Protein 1LF6 (pdb70)

Radius of gyration: 39.09 Å; Cα contacts (8 Å, |Δi|>4): 3597; chains: 2; bounding box: 122×61×90 Å

Nearest PDB structures (foldseek):
  1lf9-assembly2_B  TM=1.000E+00  e=0.000E+00  Thermoanaerobacterium thermosaccharolyticum
  1ug9-assembly1_A  TM=9.574E-01  e=5.087E-69  Arthrobacter globiformis
  8rfg-assembly1_A  TM=6.259E-01  e=2.772E-12  Agrobacterium tumefaciens
  2fba-assembly1_A  TM=7.180E-01  e=1.108E-08  Saccharomycopsis fibuligera
  9e9r-assembly1_A  TM=1.304E-01  e=9.885E+00  Homo sapiens

Solvent-accessible surface area: 45386 Å² total; per-residue (Å²): 152,40,147,65,68,137,51,102,111,97,52,13,75,115,41,86,17,90,104,10,31,1,6,23,0,43,0,26,0,3,0,3,1,29,31,64,101,0,54,0,1,0,0,0,2,79,0,0,2,1,0,0,1,16,44,27,0,29,19,0,0,0,28,19,4,34,1,0,0,0,18,22,168,66,42,31,5,9,2,21,129,49,12,84,26,114,10,96,37,39,59,82,61,0,0,0,0,76,0,38,0,49,4,126,141,31,18,0,80,1,12,0,23,0,0,0,0,20,138,43,29,0,3,2,3,52,2,76,4,54,30,70,92,71,52,43,126,72,17,58,1,2,0,5,0,14,0,0,0,67,19,33,1,42,126,0,43,1,4,0,3,83,0,74,131,42,56,0,0,0,0,48,59,84,66,1,36,0,0,1,0,1,74,30,21,24,114,14,37,5,0,0,18,48,112,56,13,2,4,41,45,5,0,84,128,45,51,91,23,76,57,81,24,3,26,7,113,1,8,1,13,0,0,0,22,2,26,13,95,120,69,41,69,2,31,5,1,3,0,0,0,115,45,30,44,73,0,0,91,14,0,37,71,2,34,72,57,80,20,92,80,6,44,75,60,0,24,85,46,1,38,158,17,0,93,87,9,70,74,28,152,65,120,19,43,53,15,0,16,2,0,0,0,1,0,34,5,5,6,0,15,85,46,100,0,0,2,1,3,0,5,0,2,11,7,0,78,30,56,146,3,69,114,19,23,41,32,3,5,4,28,3,8,14,0,9,14,2,0,1,0,0,33,17,0,33,15,66,102,0,0,32,53,0,0,61,15,5,11,108,4,4,163,90,40,21,11,5,6,14,2,5,82,6,60,12,129,62,83,145,85,14,22,0,1,9,0,0,0,7,0,0,0,0,0,20,62,20,150,44,53,101,14,8,116,51,0,0,74,35,0,0,37,4,0,25,44,14,4,15,79,5,33,24,6,11,14,52,45,31,26,3,25,3,3,7,1,0,0,4,0,0,0,0,0,2,0,0,1,72,0,0,90,85,60,156,36,138,155,14,4,120,101,0,30,103,63,0,40,72,8,16,158,66,0,26,111,17,0,15,0,115,92,11,87,39,74,89,6,71,0,1,1,9,2,0,14,81,81,64,5,46,29,110,42,55,5,31,11,32,34,71,14,30,60,48,20,0,14,61,0,0,8,8,6,3,7,19,0,5,22,8,0,0,22,32,12,112,27,95,61,0,61,26,0,16,119,4,2,45,98,52,3,71,37,107,10,105,64,20,23,0,3,40,10,1,20,86,9,2,41,0,7,46,36,112,129,96,53,33,127,32,72,26,108,1,17,0,11,0,0,4,0,0,8,16,0,0,9,20,13,42,33,72,129,97,0,46,71,29,9,95,1,0,51,106,2,14,32,109,6,16,0,0,0,3,0,0,23,33,92,46,1,88,30,5,23,0,0,0,1,6,0,10,0,0,0,1,0,0,1,0,18,0,0,22,36,86,149,115,16,43,10,44,1,70,22,0,82,123,128,39,19,102,146,37,141,61,57,138,55,95,116,92,52,12,78,113,42,89,17,90,99,6,42,1,5,23,0,40,0,24,0,4,1,2,1,30,31,64,98,0,55,0,0,0,0,0,2,75,0,0,2,0,0,0,0,15,44,29,0,27,19,0,0,0,31,19,3,35,0,0,0,0,17,20,167,66,42,32,6,7,2,21,129,47,12,81,26,114,8,94,36,38,59,80,58,0,0,0,0,74,0,36,0,46,4,127,146,31,19,0,80,1,13,0,22,0,0,0,0,20,135,45,28,0,3,2,4,52,1,77,4,53,30,69,92,70,52,40,125,73,18,58,1,2,0,6,0,15,0,0,0,66,19,33,1,39,127,0,48,1,5,0,0,72,0,75,129,42,54,0,0,0,0,50,57,86,66,1,35,0,0,1,0,2,74,29,23,24,116,12,36,5,0,0,18,52,113,58,13,3,3,40,44,6,0,84,124,46,50,89,24,77,57,78,22,2,30,7,115,2,8,1,14,0,0,1,22,2,27,14,94,122,68,38,72,2,30,6,2,3,0,0,0,116,44,30,45,72,0,0,87,14,0,35,70,2,35,70,55,80,20,90,80,6,44,76,61,0,24,85,47,1,37,163,20,0,95,90,10,68,74,30,152,66,119,19,44,54,14,0,15,2,0,0,0,0,0,34,6,4,6,0,15,86,45,101,0,0,2,1,3,0,5,1,1,10,8,0,80,25,56,142,3,68,113,18,23,41,32,3,5,4,26,3,8,13,1,11,13,3,0,1,0,0,33,17,0,34,15,66,104,0,0,33,54,0,0,62,14,4,11,107,4,3,159,86,41,21,10,5,6,14,2,5,79,6,60,13,128,62,81,144,79,17,21,1,1,10,0,0,0,7,0,0,0,0,0,28,60,21,148,44,54,100,14,7,114,52,0,0,76,35,0,0,38,4,0,25,43,16,5,16,81,5,32,24,5,9,14,52,45,28,27,4,27,3,3,7,1,0,0,4,0,0,0,0,0,0,0,0,2,69,0,0,89,86,61,155,36,137,155,13,4,120,102,0,26,103,63,0,40,74,8,16,159,65,0,26,110,18,0,14,0,115,93,13,87,40,75,89,7,70,0,1,1,6,2,0,14,83,80,61,5,45,29,112,38,57,5,31,12,34,32,70,14,32,58,50,20,0,14,62,0,0,7,8,7,1,8,19,0,4,22,8,0,0,24,32,11,112,27,93,61,0,60,27,0,18,119,5,2,46,100,51,4,76,35,111,10,106,63,18,28,0,3,42,11,1,20,85,9,1,38,0,5,48,36,108,128,94,52,34,132,35,65,26,114,2,17,0,11,0,0,4,0,0,8,16,0,1,8,18,12,40,31,70,130,98,0,46,74,32,9,96,3,0,51,109,2,14,31,101,5,16,0,0,0,2,0,0,24,35,91,46,0,90,28,5,23,0,0,0,1,5,1,9,0,0,0,1,0,0,0,0,17,0,0,22,38,83,154,114,16,44,10,43,1,70,26,0,80,124,127,41,18,100

Secondary structure (DSSP, 8-state):
---EEE--S-B--S-S----B---S--SEEEE-SSSS---EEEEETTEEEEEE-SSTT-EEEEEEEEEEE-SSS---BHHHHEEEEEEESSTT---EEEEEEETTSSEEEEEEEEE-SSSSEEEEEEEEEESSS-GGG-EEEEEEEE-TTTBSSSEEEEEEEETTEEEEEEEETTEEEEEEETT--SEEEEEETTTTSHHHHHHHHSS------EEEESEEEEEEE-TTT-SEEEEEEEEESSHHHHHHHHHHHHHS-HHHHHHHHHHHHHHHHTTS--TTTT--HHHHHHHHHHHTTB-SSSTT-B-S-SS-TTGGGSBSBS--GGGSB-HHHHHHHHHHHHHHT-HHHHHHHHHHHHHHHHHHSS--S-B-TTS-B------HHHHHHHHHHHHHTT-GGGIIIIIHHHHHHHHHH-SSBSS-TTSS--BB-HHHHHHHHHHHHHHHHHHHHTT-HHHHHHHHHHHHHHHHHHHHHHEESS-SSTTS-EE-S-BSSS-TTS--EEEETTTTEEEEGGG---GGGGHHHHTTSS-TT-HHHHHHHHHHHHHSEEEEBTEEEE-SSTT---S-SBTTB--SSSS---BBHHHHHHHHHHHHHTT---HHHHHHHHHHS-TTSPPPS-B-TTT--B-SS-SS-HHHHHHHHHHHHHHHHTS-TTS-HHHHHHHT-/---EEEE-SSB--S-S----B---S--SEEEE-SSSS---EEEEETTEEEEEE-SSTT-EEEEEEEEEEE-SSS---BHHHHEEEEEEESSTT---EEEEEEETTSSEEEEEEEEE-TTSSEEEEEEEEEESSS-GGG-EEEEEEEE-TTT-STTEEEEEEEETTEEEEEEEETTEEEEEEETT--SEEEEEETTTTSHHHHHHHHSS------EEEESEEEEEEE-TTT-SEEEEEEEEESSHHHHHHHHHHHHHS-HHHHHHHHHHHHHHHHTTS--TTTT--HHHHHHHHHHHTTB-SSSTT-B-S-SS-TTGGGSBSSS--TTSSB-HHHHHHHHHHHHHHT-HHHHHHHHHHHHHHHHHHSS--S-B-TTS-B------HHHHHHHHHHHHHTT-GGGIIIIIHHHHHHHHHH-SSBSS-TTSS--BB-HHHHHHHHHHHHHHHHHHHHTT-HHHHHHHHHHHHHHHHHHHHHHEESS-SSTTS-EE-S-BSSS-TTS--EEEETTTTEEEEGGG---GGGGHHHHTTSS-TT-HHHHHHHHHHHHHHEEEETTEEEE-SSTT---S-SBTTB--SS-----BBHHHHHHHHHHHHHTT---HHHHHHHHHHS-TTSPPPS-B-TTT--B-SS-SS-HHHHHHHHHHHHHHHHTS-TTS-HHHHHHHT-

Sequence (1348 aa):
SIKIDRFNNISAVNGPGEEDTWASAQKQGVGTANNYVSKVWFTLANGAISEVYYPTIDTADVKEIKFIVTDGKSFVPDETKDAISKVEKFTDKSLGYKLVNTDKKGRYRITKDIFTDVKRNSLIMKAKFEALEGSIHDYKLYLAYDPHIKNQGSYNEGYVIKANNNEMLMAKRDNVYTALSSNIGWKGYSIGYYKVNDIMTDLDENKQMTKHYDSARGNIIEGAEIDLTKNSEFEIVLSFGQSDSEAAKTALETLGEDYNNLKNNYIDEWTKYCNTLNNFNGKANSLYYNSMMILKASEDKTNKGAYIASLSIPWGDGQRDDNTGGYHLVWSRDLYHVANAFIAAGDVDSANRSLDYLAKVVKDNGMIPQNTWISGKPYWTGIQLDEQADPIILSYRLKRYDLYDSLVKPLADFIIKIGPKTGQERWEEIGGYSPATMAAEVAGLTCAAYIAEQNKDYESAQKYQEKADNWQKLIDNLTYTENGPLGNGQYYIRIAGLSDPDADFMINIANGGGVYDQKEIVDPSFLELVRLGVKSADDPKILNTLKVVDSTIKVDTPKGPSWYRYNHDGYGEPSKTELYHGAGKGRLWPLLTGERGMYEIAAGKDATPYVKAMEKFANEGGIISEQVWEDTGLPTDSASPLNWAHAEYVILFASNIEHKVLDMPDIVYKRYVASIKIDRFNNISAVNGPGEEDTWASAQKQGVGTANNYVSKVWFTLANGAISEVYYPTIDTADVKEIKFIVTDGKSFVPDETKDAISKVEKFTDKSLGYKLVNTDKKGRYRITKDIFTDVKRNSLIMKAKFEALEGSIHDYKLYLAYDPHIKNQGSYNEGYVIKANNNEMLMAKRDNVYTALSSNIGWKGYSIGYYKVNDIMTDLDENKQMTKHYDSARGNIIEGAEIDLTKNSEFEIVLSFGQSDSEAAKTALETLGEDYNNLKNNYIDEWTKYCNTLNNFNGKANSLYYNSMMILKASEDKTNKGAYIASLSIPWGDGQRDDNTGGYHLVWSRDLYHVANAFIAAGDVDSANRSLDYLAKVVKDNGMIPQNTWISGKPYWTGIQLDEQADPIILSYRLKRYDLYDSLVKPLADFIIKIGPKTGQERWEEIGGYSPATMAAEVAGLTCAAYIAEQNKDYESAQKYQEKADNWQKLIDNLTYTENGPLGNGQYYIRIAGLSDPDADFMINIANGGGVYDQKEIVDPSFLELVRLGVKSADDPKILNTLKVVDSTIKVDTPKGPSWYRYNHDGYGEPSKTELYHGAGKGRLWPLLTGERGMYEIAAGKDATPYVKAMEKFANEGGIISEQVWEDTGLPTDSASPLNWAHAEYVILFASNIEHKVLDMPDIVYKRYVA

CATH classification: 2.70.98.10 (+1 more: 1.50.10.10)

Organism: Thermoanaerobacterium thermosaccharolyticum (NCBI:txid1517)

B-factor: mean 25.65, std 10.74, range [3.31, 66.52]

InterPro domains:
  IPR006425 Glucoamylase, bacterial [TIGR01535] (65-695)
  IPR008928 Six-hairpin glycosidase superfamily [SSF48208] (283-681)
  IPR011013 Galactose mutarotase-like domain superfamily [SSF74650] (30-303)
  IPR011613 GH15-like domain [PF00723] (308-678)
  IPR012341 Six-hairpin glycosidase-like superfamily [G3DSA:1.50.10.10] (304-695)
  IPR014718 Glycoside hydrolase-type carbohydrate-binding [G3DSA:2.70.98.10] (30-301)
  IPR015220 Glucodextranase, N-terminal [PF09137] (39-300)
  IPR015220 Glucodextranase, N-terminal [cd07430] (42-299)
  IPR046966 Glucoamylase, active site [PS00820] (448-458)

Structure (mmCIF, N/CA/C/O backbone):
data_1LF6
#
_entry.id   1LF6
#
_cell.length_a   81.186
_cell.length_b   102.513
_cell.length_c   164.820
_cell.angle_alpha   90.00
_cell.angle_beta   90.00
_cell.angle_gamma   90.00
#
_symmetry.space_group_name_H-M   'P 21 21 21'
#
loop_
_entity.id
_entity.type
_entity.pdbx_description
1 polymer glucoamylase
2 non-polymer 'SULFATE ION'
3 water water
#
loop_
_atom_site.group_PDB
_atom_site.id
_atom_site.type_symbol
_atom_site.label_atom_id
_atom_site.label_alt_id
_atom_site.label_comp_id
_atom_site.label_asym_id
_atom_site.label_entity_id
_atom_site.label_seq_id
_atom_site.pdbx_PDB_ins_code
_atom_site.Cartn_x
_atom_site.Cartn_y
_atom_site.Cartn_z
_atom_site.occupancy
_atom_site.B_iso_or_equiv
_atom_site.auth_seq_id
_atom_site.auth_comp_id
_atom_site.auth_asym_id
_atom_site.auth_atom_id
_atom_site.pdbx_PDB_model_num
ATOM 1 N N . SER A 1 11 ? -1.219 16.701 26.012 1.00 65.74 11 SER A N 1
ATOM 2 C CA . SER A 1 11 ? -0.039 17.173 26.793 1.00 65.49 11 SER A CA 1
ATOM 3 C C . SER A 1 11 ? -0.421 18.356 27.679 1.00 64.52 11 SER A C 1
ATOM 4 O O . SER A 1 11 ? -0.539 18.215 28.897 1.00 64.97 11 SER A O 1
ATOM 7 N N . ILE A 1 12 ? -0.616 19.517 27.061 1.00 62.70 12 ILE A N 1
ATOM 8 C CA . ILE A 1 12 ? -0.985 20.725 27.794 1.00 61.10 12 ILE A CA 1
ATOM 9 C C . ILE A 1 12 ? -2.099 21.469 27.062 1.00 59.24 12 ILE A C 1
ATOM 10 O O . ILE A 1 12 ? -2.247 21.339 25.848 1.00 59.53 12 ILE A O 1
ATOM 15 N N . LYS A 1 13 ? -2.880 22.243 27.808 1.00 56.50 13 LYS A N 1
ATOM 16 C CA . LYS A 1 13 ? -3.972 23.011 27.227 1.00 54.55 13 LYS A CA 1
ATOM 17 C C . LYS A 1 13 ? -3.750 24.503 27.451 1.00 53.25 13 LYS A C 1
ATOM 18 O O . LYS A 1 13 ? -4.156 25.058 28.473 1.00 53.05 13 LYS A O 1
ATOM 24 N N . ILE A 1 14 ? -3.101 25.147 26.489 1.00 52.31 14 ILE A N 1
ATOM 25 C CA . ILE A 1 14 ? -2.827 26.574 26.580 1.00 51.28 14 ILE A CA 1
ATOM 26 C C . ILE A 1 14 ? -3.826 27.382 25.753 1.00 50.65 14 ILE A C 1
ATOM 27 O O . ILE A 1 14 ? -4.048 27.101 24.575 1.00 50.45 14 ILE A O 1
ATOM 32 N N . ASP A 1 15 ? -4.438 28.378 26.386 1.00 50.21 15 ASP A N 1
ATOM 33 C CA . ASP A 1 15 ? -5.416 29.234 25.723 1.00 50.22 15 ASP A CA 1
ATOM 34 C C . ASP A 1 15 ? -4.961 30.686 25.777 1.00 49.63 15 ASP A C 1
ATOM 35 O O . ASP A 1 15 ? -4.780 31.245 26.859 1.00 48.33 15 ASP A O 1
ATOM 40 N N . ARG A 1 16 ? -4.778 31.296 24.610 1.00 50.00 16 ARG A N 1
ATOM 41 C CA . ARG A 1 16 ? -4.349 32.689 24.538 1.00 50.05 16 ARG A CA 1
ATOM 42 C C . ARG A 1 16 ? -5.548 33.585 24.238 1.00 49.50 16 ARG A C 1
ATOM 43 O O . ARG A 1 16 ? -6.498 33.167 23.578 1.00 49.52 16 ARG A O 1
ATOM 51 N N . PHE A 1 17 ? -5.501 34.815 24.733 1.00 49.29 17 PHE A N 1
ATOM 52 C CA . PHE A 1 17 ? -6.589 35.760 24.523 1.00 48.78 17 PHE A CA 1
ATOM 53 C C . PHE A 1 17 ? -6.082 37.194 24.440 1.00 48.69 17 PHE A C 1
ATOM 54 O O . PHE A 1 17 ? -5.199 37.596 25.200 1.00 49.83 17 PHE A O 1
ATOM 62 N N . ASN A 1 18 ? -6.643 37.959 23.509 1.00 47.02 18 ASN A N 1
ATOM 63 C CA . ASN A 1 18 ? -6.263 39.355 23.336 1.00 45.65 18 ASN A CA 1
ATOM 64 C C . ASN A 1 18 ? -7.511 40.214 23.495 1.00 43.88 18 ASN A C 1
ATOM 65 O O . ASN A 1 18 ? -8.081 40.713 22.523 1.00 42.68 18 ASN A O 1
ATOM 70 N N . ASN A 1 19 ? -7.924 40.375 24.746 1.00 41.04 19 ASN A N 1
ATOM 71 C CA . ASN A 1 19 ? -9.110 41.142 25.081 1.00 39.94 19 ASN A CA 1
ATOM 72 C C . ASN A 1 19 ? -8.889 42.649 25.024 1.00 39.85 19 ASN A C 1
ATOM 73 O O . ASN A 1 19 ? -9.734 43.385 24.511 1.00 39.61 19 ASN A O 1
ATOM 78 N N . ILE A 1 20 ? -7.755 43.105 25.548 1.00 38.30 20 ILE A N 1
ATOM 79 C CA . ILE A 1 20 ? -7.445 44.530 25.566 1.00 38.60 20 ILE A CA 1
ATOM 80 C C . ILE A 1 20 ? -5.944 44.775 25.383 1.00 38.97 20 ILE A C 1
ATOM 81 O O . ILE A 1 20 ? -5.126 44.310 26.176 1.00 38.58 20 ILE A O 1
ATOM 86 N N . SER A 1 21 ? -5.587 45.510 24.336 1.00 38.21 21 SER A N 1
ATOM 87 C CA . SER A 1 21 ? -4.188 45.811 24.069 1.00 37.46 21 SER A CA 1
ATOM 88 C C . SER A 1 21 ? -3.794 47.133 24.709 1.00 36.41 21 SER A C 1
ATOM 89 O O . SER A 1 21 ? -4.611 48.048 24.817 1.00 35.55 21 SER A O 1
ATOM 92 N N . ALA A 1 22 ? -2.542 47.224 25.144 1.00 36.64 22 ALA A N 1
ATOM 93 C CA . ALA A 1 22 ? -2.036 48.445 25.758 1.00 37.07 22 ALA A CA 1
ATOM 94 C C . ALA A 1 22 ? -2.050 49.547 24.698 1.00 37.46 22 ALA A C 1
ATOM 95 O O . ALA A 1 22 ? -1.993 49.263 23.499 1.00 36.53 22 ALA A O 1
ATOM 97 N N . VAL A 1 23 ? -2.122 50.799 25.138 1.00 37.08 23 VAL A N 1
ATOM 98 C CA . VAL A 1 23 ? -2.166 51.923 24.212 1.00 38.21 23 VAL A CA 1
ATOM 99 C C . VAL A 1 23 ? -1.009 52.904 24.375 1.00 38.45 23 VAL A C 1
ATOM 100 O O . VAL A 1 23 ? -0.358 52.953 25.417 1.00 38.50 23 VAL A O 1
ATOM 104 N N . ASN A 1 24 ? -0.768 53.686 23.326 1.00 38.32 24 ASN A N 1
ATOM 105 C CA . ASN A 1 24 ? 0.284 54.700 23.321 1.00 38.44 24 ASN A CA 1
ATOM 106 C C . ASN A 1 24 ? 1.686 54.145 23.548 1.00 37.32 24 ASN A C 1
ATOM 107 O O . ASN A 1 24 ? 2.444 54.674 24.360 1.00 35.40 24 ASN A O 1
ATOM 112 N N . GLY A 1 25 ? 2.024 53.082 22.828 1.00 36.29 25 GLY A N 1
ATOM 113 C CA . GLY A 1 25 ? 3.344 52.497 22.958 1.00 36.28 25 GLY A CA 1
ATOM 114 C C . GLY A 1 25 ? 4.345 53.303 22.155 1.00 35.93 25 GLY A C 1
ATOM 115 O O . GLY A 1 25 ? 4.009 54.378 21.663 1.00 36.57 25 GLY A O 1
ATOM 116 N N . PRO A 1 26 ? 5.585 52.815 21.996 1.00 35.67 26 PRO A N 1
ATOM 117 C CA . PRO A 1 26 ? 6.096 51.548 22.528 1.00 34.84 26 PRO A CA 1
ATOM 118 C C . PRO A 1 26 ? 6.687 51.719 23.928 1.00 33.54 26 PRO A C 1
ATOM 119 O O . PRO A 1 26 ? 7.288 50.800 24.475 1.00 33.15 26 PRO A O 1
ATOM 123 N N . GLY A 1 27 ? 6.509 52.904 24.499 1.00 32.98 27 GLY A N 1
ATOM 124 C CA . GLY A 1 27 ? 7.041 53.170 25.818 1.00 32.43 27 GLY A CA 1
ATOM 125 C C . GLY A 1 27 ? 8.405 53.827 25.726 1.00 34.00 27 GLY A C 1
ATOM 126 O O . GLY A 1 27 ? 9.036 53.830 24.668 1.00 31.53 27 GLY A O 1
ATOM 127 N N . GLU A 1 28 ? 8.864 54.375 26.844 1.00 35.74 28 GLU A N 1
ATOM 128 C CA . GLU A 1 28 ? 10.153 55.045 26.907 1.00 37.88 28 GLU A CA 1
ATOM 129 C C . GLU A 1 28 ? 11.291 54.030 27.040 1.00 38.99 28 GLU A C 1
ATOM 130 O O . GLU A 1 28 ? 11.061 52.878 27.408 1.00 38.29 28 GLU A O 1
ATOM 136 N N . GLU A 1 29 ? 12.512 54.462 26.739 1.00 38.90 29 GLU A N 1
ATOM 137 C CA . GLU A 1 29 ? 13.698 53.635 26.768 1.00 39.59 29 GLU A CA 1
ATOM 138 C C . GLU A 1 29 ? 14.091 53.445 28.243 1.00 37.80 29 GLU A C 1
ATOM 139 O O . GLU A 1 29 ? 13.653 54.166 29.123 1.00 37.51 29 GLU A O 1
ATOM 145 N N . ASP A 1 30 ? 14.747 52.353 28.380 1.00 35.96 30 ASP A N 1
ATOM 146 C CA . ASP A 1 30 ? 15.049 51.777 29.715 1.00 34.68 30 ASP A CA 1
ATOM 147 C C . ASP A 1 30 ? 16.559 51.619 29.788 1.00 35.30 30 ASP A C 1
ATOM 148 O O . ASP A 1 30 ? 17.306 51.919 28.819 1.00 34.35 30 ASP A O 1
ATOM 153 N N . THR A 1 31 ? 17.017 51.011 30.832 1.00 36.20 31 THR A N 1
ATOM 154 C CA . THR A 1 31 ? 18.394 50.890 31.244 1.00 36.57 31 THR A CA 1
ATOM 155 C C . THR A 1 31 ? 18.579 49.582 31.968 1.00 34.41 31 THR A C 1
ATOM 156 O O . THR A 1 31 ? 17.583 49.071 32.537 1.00 34.82 31 THR A O 1
ATOM 160 N N . TRP A 1 32 ? 19.785 49.122 32.153 1.00 33.30 32 TRP A N 1
ATOM 161 C CA . TRP A 1 32 ? 19.951 47.887 32.955 1.00 31.32 32 TRP A CA 1
ATOM 162 C C . TRP A 1 32 ? 19.985 48.253 34.419 1.00 30.80 32 TRP A C 1
ATOM 163 O O . TRP A 1 32 ? 20.028 49.411 34.817 1.00 31.61 32 TRP A O 1
ATOM 174 N N . ALA A 1 33 ? 20.039 47.223 35.251 1.00 28.99 33 ALA A N 1
ATOM 175 C CA . ALA A 1 33 ? 20.116 47.392 36.699 1.00 27.51 33 ALA A CA 1
ATOM 176 C C . ALA A 1 33 ? 21.527 47.704 37.196 1.00 25.40 33 ALA A C 1
ATOM 177 O O . ALA A 1 33 ? 22.513 47.511 36.486 1.00 25.20 33 ALA A O 1
ATOM 179 N N . SER A 1 34 ? 21.607 48.189 38.431 1.00 23.50 34 SER A N 1
ATOM 180 C CA . SER A 1 34 ? 22.882 48.513 39.049 1.00 21.04 34 SER A CA 1
ATOM 181 C C . SER A 1 34 ? 23.792 47.288 38.979 1.00 20.95 34 SER A C 1
ATOM 182 O O . SER A 1 34 ? 23.348 46.158 39.215 1.00 20.00 34 SER A O 1
ATOM 185 N N . ALA A 1 35 ? 25.063 47.518 38.661 1.00 19.71 35 ALA A N 1
ATOM 186 C CA . ALA A 1 35 ? 26.037 46.439 38.547 1.00 19.44 35 ALA A CA 1
ATOM 187 C C . ALA A 1 35 ? 26.525 45.910 39.898 1.00 19.20 35 ALA A C 1
ATOM 188 O O . ALA A 1 35 ? 27.215 44.889 39.954 1.00 20.15 35 ALA A O 1
ATOM 190 N N . GLN A 1 36 ? 26.188 46.608 40.979 1.00 19.00 36 GLN A N 1
ATOM 191 C CA . GLN A 1 36 ? 26.565 46.167 42.324 1.00 19.45 36 GLN A CA 1
ATOM 192 C C . GLN A 1 36 ? 25.552 45.083 42.691 1.00 19.67 36 GLN A C 1
ATOM 193 O O . GLN A 1 36 ? 24.359 45.356 42.858 1.00 20.18 36 GLN A O 1
ATOM 199 N N . LYS A 1 37 ? 26.031 43.849 42.803 1.00 17.50 37 LYS A N 1
ATOM 200 C CA . LYS A 1 37 ? 25.148 42.735 43.095 1.00 18.69 37 LYS A CA 1
ATOM 201 C C . LYS A 1 37 ? 25.224 42.192 44.510 1.00 19.23 37 LYS A C 1
ATOM 202 O O . LYS A 1 37 ? 26.304 42.054 45.082 1.00 19.30 37 LYS A O 1
ATOM 208 N N . GLN A 1 38 ? 24.056 41.876 45.060 1.00 20.15 38 GLN A N 1
ATOM 209 C CA . GLN A 1 38 ? 23.947 41.307 46.402 1.00 20.82 38 GLN A CA 1
ATOM 210 C C . GLN A 1 38 ? 24.197 39.815 46.296 1.00 18.86 38 GLN A C 1
ATOM 211 O O . GLN A 1 38 ? 24.543 39.160 47.279 1.00 20.89 38 GLN A O 1
ATOM 217 N N . GLY A 1 39 ? 24.015 39.284 45.092 1.00 17.79 39 GLY A N 1
ATOM 218 C CA . GLY A 1 39 ? 24.232 37.866 44.879 1.00 16.48 39 GLY A CA 1
ATOM 219 C C . GLY A 1 39 ? 24.064 37.448 43.435 1.00 16.37 39 GLY A C 1
ATOM 220 O O . GLY A 1 39 ? 23.480 38.175 42.628 1.00 16.39 39 GLY A O 1
ATOM 221 N N . VAL A 1 40 ? 24.598 36.277 43.113 1.00 14.71 40 VAL A N 1
ATOM 222 C CA . VAL A 1 40 ? 24.499 35.717 41.777 1.00 16.55 40 VAL A CA 1
ATOM 223 C C . VAL A 1 40 ? 24.345 34.214 41.953 1.00 16.92 40 VAL A C 1
ATOM 224 O O . VAL A 1 40 ? 24.848 33.650 42.923 1.00 17.40 40 VAL A O 1
ATOM 228 N N . GLY A 1 41 ? 23.641 33.561 41.034 1.00 18.93 41 GLY A N 1
ATOM 229 C CA . GLY A 1 41 ? 23.469 32.128 41.173 1.00 19.81 41 GLY A CA 1
ATOM 230 C C . GLY A 1 41 ? 22.989 31.390 39.943 1.00 19.61 41 GLY A C 1
ATOM 231 O O . GLY A 1 41 ? 22.582 31.983 38.950 1.00 19.58 41 GLY A O 1
ATOM 232 N N . THR A 1 42 ? 23.043 30.070 40.035 1.00 20.41 42 THR A N 1
ATOM 233 C CA . THR A 1 42 ? 22.619 29.187 38.965 1.00 20.80 42 THR A CA 1
ATOM 234 C C . THR A 1 42 ? 22.747 27.781 39.534 1.00 21.74 42 THR A C 1
ATOM 235 O O . THR A 1 42 ? 23.488 27.565 40.497 1.00 20.91 42 THR A O 1
ATOM 239 N N . ALA A 1 43 ? 22.017 26.830 38.966 1.00 22.74 43 ALA A N 1
ATOM 240 C CA . ALA A 1 43 ? 22.102 25.461 39.450 1.00 23.91 43 ALA A CA 1
ATOM 241 C C . ALA A 1 43 ? 23.491 24.955 39.097 1.00 24.59 43 ALA A C 1
ATOM 242 O O . ALA A 1 43 ? 24.047 25.321 38.059 1.00 24.76 43 ALA A O 1
ATOM 244 N N . ASN A 1 44 ? 24.052 24.124 39.966 1.00 26.36 44 ASN A N 1
ATOM 245 C CA . ASN A 1 44 ? 25.381 23.573 39.737 1.00 27.46 44 ASN A CA 1
ATOM 246 C C . ASN A 1 44 ? 25.333 22.341 38.823 1.00 27.73 44 ASN A C 1
ATOM 247 O O . ASN A 1 44 ? 25.743 21.241 39.197 1.00 28.33 44 ASN A O 1
ATOM 252 N N . ASN A 1 45 ? 24.797 22.543 37.624 1.00 27.33 45 ASN A N 1
ATOM 253 C CA . ASN A 1 45 ? 24.709 21.495 36.611 1.00 27.35 45 ASN A CA 1
ATOM 254 C C . ASN A 1 45 ? 24.525 22.165 35.255 1.00 26.07 45 ASN A C 1
ATOM 255 O O . ASN A 1 45 ? 24.237 23.360 35.189 1.00 26.88 45 ASN A O 1
ATOM 260 N N . TYR A 1 46 ? 24.689 21.404 34.180 1.00 24.43 46 TYR A N 1
ATOM 261 C CA . TYR A 1 46 ? 24.563 21.958 32.836 1.00 23.85 46 TYR A CA 1
ATOM 262 C C . TYR A 1 46 ? 23.161 21.908 32.241 1.00 24.38 46 TYR A C 1
ATOM 263 O O . TYR A 1 46 ? 22.897 22.520 31.205 1.00 23.44 46 TYR A O 1
ATOM 272 N N . VAL A 1 47 ? 22.258 21.198 32.909 1.00 25.29 47 VAL A N 1
ATOM 273 C CA . VAL A 1 47 ? 20.883 21.072 32.443 1.00 25.70 47 VAL A CA 1
ATOM 274 C C . VAL A 1 47 ? 20.100 22.374 32.612 1.00 25.67 47 VAL A C 1
ATOM 275 O O . VAL A 1 47 ? 19.522 22.886 31.652 1.00 25.96 47 VAL A O 1
ATOM 279 N N . SER A 1 48 ? 20.081 22.903 33.832 1.00 26.22 48 SER A N 1
ATOM 280 C CA . SER A 1 48 ? 19.360 24.140 34.124 1.00 25.26 48 SER A CA 1
ATOM 281 C C . SER A 1 48 ? 20.157 25.339 33.622 1.00 27.05 48 SER A C 1
ATOM 282 O O . SER A 1 48 ? 21.047 25.836 34.315 1.00 26.76 48 SER A O 1
ATOM 285 N N . LYS A 1 49 ? 19.828 25.797 32.417 1.00 25.69 49 LYS A N 1
ATOM 286 C CA . LYS A 1 49 ? 20.523 26.920 31.807 1.00 25.44 49 LYS A CA 1
ATOM 287 C C . LYS A 1 49 ? 19.904 28.277 32.131 1.00 23.57 49 LYS A C 1
ATOM 288 O O . LYS A 1 49 ? 19.478 29.010 31.241 1.00 24.94 49 LYS A O 1
ATOM 294 N N . VAL A 1 50 ? 19.864 28.599 33.419 1.00 23.52 50 VAL A N 1
ATOM 295 C CA . VAL A 1 50 ? 19.324 29.864 33.905 1.00 20.81 50 VAL A CA 1
ATOM 296 C C . VAL A 1 50 ? 20.238 30.434 34.989 1.00 20.77 50 VAL A C 1
ATOM 297 O O . VAL A 1 50 ? 20.624 29.728 35.920 1.00 20.63 50 VAL A O 1
ATOM 301 N N . TRP A 1 51 ? 20.574 31.714 34.864 1.00 20.66 51 TRP A N 1
ATOM 302 C CA . TRP A 1 51 ? 21.419 32.401 35.836 1.00 18.66 51 TRP A CA 1
ATOM 303 C C . TRP A 1 51 ? 20.649 33.609 36.338 1.00 18.76 51 TRP A C 1
ATOM 304 O O . TRP A 1 51 ? 19.902 34.217 35.580 1.00 18.59 51 TRP A O 1
ATOM 315 N N . PHE A 1 52 ? 20.830 33.966 37.606 1.00 17.86 52 PHE A N 1
ATOM 316 C CA . PHE A 1 52 ? 20.157 35.142 38.155 1.00 18.42 52 PHE A CA 1
ATOM 317 C C . PHE A 1 52 ? 21.131 35.994 38.961 1.00 17.71 52 PHE A C 1
ATOM 318 O O . PHE A 1 52 ? 22.182 35.515 39.394 1.00 18.13 52 PHE A O 1
ATOM 326 N N . THR A 1 53 ? 20.778 37.263 39.142 1.00 17.36 53 THR A N 1
ATOM 327 C CA . THR A 1 53 ? 21.587 38.194 39.921 1.00 16.30 53 THR A CA 1
ATOM 328 C C . THR A 1 53 ? 20.625 38.983 40.794 1.00 17.00 53 THR A C 1
ATOM 329 O O . THR A 1 53 ? 19.456 39.134 40.447 1.00 18.59 53 THR A O 1
ATOM 333 N N . LEU A 1 54 ? 21.115 39.465 41.932 1.00 16.53 54 LEU A N 1
ATOM 334 C CA . LEU A 1 54 ? 20.299 40.239 42.859 1.00 17.46 54 LEU A CA 1
ATOM 335 C C . LEU A 1 54 ? 20.924 41.618 43.063 1.00 18.10 54 LEU A C 1
ATOM 336 O O . LEU A 1 54 ? 22.147 41.754 43.113 1.00 18.61 54 LEU A O 1
ATOM 341 N N . ALA A 1 55 ? 20.079 42.634 43.189 1.00 18.47 55 ALA A N 1
ATOM 342 C CA . ALA A 1 55 ? 20.542 44.001 43.396 1.00 19.00 55 ALA A CA 1
ATOM 343 C C . ALA A 1 55 ? 19.411 44.835 43.989 1.00 20.05 55 ALA A C 1
ATOM 344 O O . ALA A 1 55 ? 18.250 44.684 43.602 1.00 21.89 55 ALA A O 1
ATOM 346 N N . ASN A 1 56 ? 19.754 45.694 44.944 1.00 20.51 56 ASN A N 1
ATOM 347 C CA . ASN A 1 56 ? 18.779 46.565 45.583 1.00 22.36 56 ASN A CA 1
ATOM 348 C C . ASN A 1 56 ? 17.559 45.824 46.124 1.00 22.40 56 ASN A C 1
ATOM 349 O O . ASN A 1 56 ? 16.430 46.299 46.004 1.00 22.41 56 ASN A O 1
ATOM 354 N N . GLY A 1 57 ? 17.799 44.654 46.709 1.00 21.18 57 GLY A N 1
ATOM 355 C CA . GLY A 1 57 ? 16.723 43.874 47.291 1.00 20.71 57 GLY A CA 1
ATOM 356 C C . GLY A 1 57 ? 15.820 43.140 46.327 1.00 20.78 57 GLY A C 1
ATOM 357 O O . GLY A 1 57 ? 14.773 42.626 46.720 1.00 21.06 57 GLY A O 1
ATOM 358 N N . ALA A 1 58 ? 16.213 43.064 45.063 1.00 20.77 58 ALA A N 1
ATOM 359 C CA . ALA A 1 58 ? 15.378 42.378 44.092 1.00 19.18 58 ALA A CA 1
ATOM 360 C C . ALA A 1 58 ? 16.165 41.707 42.984 1.00 19.41 58 ALA A C 1
ATOM 361 O O . ALA A 1 58 ? 17.320 42.043 42.713 1.00 19.71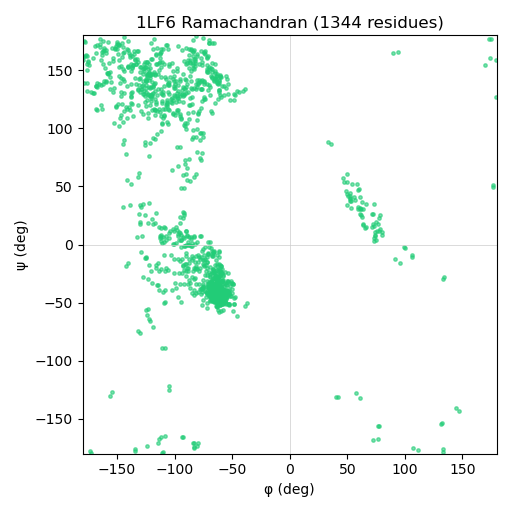 58 ALA A O 1
ATOM 363 N N . ILE A 1 59 ? 15.522 40.738 42.355 1.00 19.10 59 ILE A N 1
ATOM 364 C CA . ILE A 1 59 ? 16.122 40.025 41.250 1.00 20.98 59 ILE A CA 1
ATOM 365 C C . ILE A 1 59 ? 16.407 41.049 40.155 1.00 22.21 59 ILE A C 1
ATOM 366 O O . ILE A 1 59 ? 15.533 41.838 39.794 1.00 22.18 59 ILE A O 1
ATOM 371 N N . SER A 1 60 ? 17.638 41.066 39.656 1.00 21.47 60 SER A N 1
ATOM 372 C CA . SER A 1 60 ? 17.990 41.984 38.584 1.00 21.77 60 SER A CA 1
ATOM 373 C C . SER A 1 60 ? 18.078 41.159 37.297 1.00 21.96 60 SER A C 1
ATOM 374 O O . SER A 1 60 ? 17.128 40.453 36.953 1.00 22.23 60 SER A O 1
ATOM 377 N N . GLU A 1 61 ? 19.199 41.224 36.590 1.00 21.67 61 GLU A N 1
ATOM 378 C CA . GLU A 1 61 ? 19.331 40.461 35.351 1.00 22.90 61 GLU A CA 1
ATOM 379 C C . GLU A 1 61 ? 19.213 38.947 35.541 1.00 23.43 61 GLU A C 1
ATOM 380 O O . GLU A 1 61 ? 19.703 38.387 36.526 1.00 22.30 61 GLU A O 1
ATOM 386 N N . VAL A 1 62 ? 18.548 38.296 34.588 1.00 22.16 62 VAL A N 1
ATOM 387 C CA . VAL A 1 62 ? 18.383 36.847 34.595 1.00 20.92 62 VAL A CA 1
ATOM 388 C C . VAL A 1 62 ? 18.810 36.396 33.208 1.00 20.77 62 VAL A C 1
ATOM 389 O O . VAL A 1 62 ? 18.404 36.985 32.203 1.00 22.73 62 VAL A O 1
ATOM 393 N N . TYR A 1 63 ? 19.623 35.350 33.153 1.00 21.43 63 TYR A N 1
ATOM 394 C CA . TYR A 1 63 ? 20.156 34.856 31.887 1.00 21.36 63 TYR A CA 1
ATOM 395 C C . TYR A 1 63 ? 19.650 33.487 31.449 1.00 21.88 63 TYR A C 1
ATOM 396 O O . TYR A 1 63 ? 19.454 32.592 32.273 1.00 21.98 63 TYR A O 1
ATOM 405 N N . TYR A 1 64 ? 19.472 33.343 30.137 1.00 21.78 64 TYR A N 1
ATOM 406 C CA . TYR A 1 64 ? 19.014 32.110 29.503 1.00 22.82 64 TYR A CA 1
ATOM 407 C C . TYR A 1 64 ? 19.029 32.291 27.989 1.00 23.05 64 TYR A C 1
ATOM 408 O O . TYR A 1 64 ? 18.637 33.342 27.481 1.00 23.89 64 TYR A O 1
ATOM 417 N N . PRO A 1 65 ? 19.470 31.264 27.244 1.00 23.89 65 PRO A N 1
ATOM 418 C CA . PRO A 1 65 ? 19.950 29.961 27.713 1.00 23.56 65 PRO A CA 1
ATOM 419 C C . PRO A 1 65 ? 21.469 29.923 27.859 1.00 23.41 65 PRO A C 1
ATOM 420 O O . PRO A 1 65 ? 22.047 28.874 28.150 1.00 22.60 65 PRO A O 1
ATOM 424 N N . THR A 1 66 ? 22.108 31.066 27.635 1.00 22.01 66 THR A N 1
ATOM 425 C CA . THR A 1 66 ? 23.557 31.167 27.750 1.00 22.09 66 THR A CA 1
ATOM 426 C C . THR A 1 66 ? 23.882 32.270 28.745 1.00 22.36 66 THR A C 1
ATOM 427 O O . THR A 1 66 ? 23.080 33.181 28.958 1.00 22.99 66 THR A O 1
ATOM 431 N N . ILE A 1 67 ? 25.068 32.199 29.335 1.00 21.82 67 ILE A N 1
ATOM 432 C CA . ILE A 1 67 ? 25.471 33.176 30.334 1.00 21.78 67 ILE A CA 1
ATOM 433 C C . ILE A 1 67 ? 25.676 34.600 29.800 1.00 22.27 67 ILE A C 1
ATOM 434 O O . ILE A 1 67 ? 25.887 35.523 30.578 1.00 23.24 67 ILE A O 1
ATOM 439 N N . ASP A 1 68 ? 25.607 34.786 28.483 1.00 23.15 68 ASP A N 1
ATOM 440 C CA . ASP A 1 68 ? 25.762 36.124 27.912 1.00 23.86 68 ASP A CA 1
ATOM 441 C C . ASP A 1 68 ? 24.453 36.594 27.279 1.00 23.42 68 ASP A C 1
ATOM 442 O O . ASP A 1 68 ? 24.425 37.561 26.516 1.00 21.94 68 ASP A O 1
ATOM 447 N N . THR A 1 69 ? 23.364 35.906 27.612 1.00 22.26 69 THR A N 1
ATOM 448 C CA . THR A 1 69 ? 22.048 36.267 27.093 1.00 21.87 69 THR A CA 1
ATOM 449 C C . THR A 1 69 ? 21.120 36.676 28.238 1.00 23.42 69 THR A C 1
ATOM 450 O O . THR A 1 69 ? 20.453 35.835 28.850 1.00 23.47 69 THR A O 1
ATOM 454 N N . ALA A 1 70 ? 21.106 37.970 28.543 1.00 23.45 70 ALA A N 1
ATOM 455 C CA . ALA A 1 70 ? 20.250 38.495 29.595 1.00 22.72 70 ALA A CA 1
ATOM 456 C C . ALA A 1 70 ? 18.869 38.662 28.975 1.00 23.01 70 ALA A C 1
ATOM 457 O O . ALA A 1 70 ? 18.741 39.115 27.839 1.00 24.43 70 ALA A O 1
ATOM 459 N N . ASP A 1 71 ? 17.838 38.289 29.720 1.00 23.63 71 ASP A N 1
ATOM 460 C CA . ASP A 1 71 ? 16.472 38.369 29.223 1.00 22.84 71 ASP A CA 1
ATOM 461 C C . ASP A 1 71 ? 15.582 39.177 30.143 1.00 23.08 71 ASP A C 1
ATOM 462 O O . ASP A 1 71 ? 14.462 39.532 29.782 1.00 23.23 71 ASP A O 1
ATOM 467 N N . VAL A 1 72 ? 16.087 39.464 31.336 1.00 23.28 72 VAL A N 1
ATOM 468 C CA . VAL A 1 72 ? 15.323 40.198 32.330 1.00 22.15 72 VAL A CA 1
ATOM 469 C C . VAL A 1 72 ? 16.116 41.359 32.918 1.00 22.38 72 VAL A C 1
ATOM 470 O O . VAL A 1 72 ? 17.322 41.254 33.131 1.00 22.88 72 VAL A O 1
ATOM 474 N N . LYS A 1 73 ? 15.437 42.469 33.179 1.00 21.21 73 LYS A N 1
ATOM 475 C CA . LYS A 1 73 ? 16.102 43.624 33.759 1.00 23.12 73 LYS A CA 1
ATOM 476 C C . LYS A 1 73 ? 15.867 43.599 35.265 1.00 25.02 73 LYS A C 1
ATOM 477 O O . LYS A 1 73 ? 16.796 43.789 36.053 1.00 23.96 73 LYS A O 1
ATOM 483 N N . GLU A 1 74 ? 14.619 43.344 35.655 1.00 25.71 74 GLU A N 1
ATOM 484 C CA . GLU A 1 74 ? 14.242 43.290 37.061 1.00 27.76 74 GLU A CA 1
ATOM 485 C C . GLU A 1 74 ? 12.911 42.594 37.315 1.00 28.41 74 GLU A C 1
ATOM 486 O O . GLU A 1 74 ? 12.100 42.406 36.411 1.00 26.67 74 GLU A O 1
ATOM 492 N N . ILE A 1 75 ? 12.712 42.227 38.576 1.00 29.29 75 ILE A N 1
ATOM 493 C CA . ILE A 1 75 ? 11.484 41.604 39.059 1.00 29.87 75 ILE A CA 1
ATOM 494 C C . ILE A 1 75 ? 11.410 42.123 40.489 1.00 30.23 75 ILE A C 1
ATOM 495 O O . ILE A 1 75 ? 12.134 41.648 41.367 1.00 29.57 75 ILE A O 1
ATOM 500 N N . LYS A 1 76 ? 10.555 43.116 40.716 1.00 29.17 76 LYS A N 1
ATOM 501 C CA . LYS A 1 76 ? 10.434 43.714 42.037 1.00 28.63 76 LYS A CA 1
ATOM 502 C C . LYS A 1 76 ? 8.999 43.858 42.525 1.00 29.72 76 LYS A C 1
ATOM 503 O O . LYS A 1 76 ? 8.041 43.730 41.754 1.00 30.00 76 LYS A O 1
ATOM 509 N N . PHE A 1 77 ? 8.865 44.132 43.818 1.00 28.43 77 PHE A N 1
ATOM 510 C CA . PHE A 1 77 ? 7.559 44.316 44.434 1.00 30.54 77 PHE A CA 1
ATOM 511 C C . PHE A 1 77 ? 7.283 45.788 44.692 1.00 31.07 77 PHE A C 1
ATOM 512 O O . PHE A 1 77 ? 8.194 46.554 45.016 1.00 29.52 77 PHE A O 1
ATOM 520 N N . ILE A 1 78 ? 6.019 46.170 44.535 1.00 32.12 78 ILE A N 1
ATOM 521 C CA . ILE A 1 78 ? 5.586 47.536 44.790 1.00 34.64 78 ILE A CA 1
ATOM 522 C C . ILE A 1 78 ? 4.415 47.425 45.758 1.00 35.36 78 ILE A C 1
ATOM 523 O O . ILE A 1 78 ? 3.487 46.646 45.529 1.00 35.17 78 ILE A O 1
ATOM 528 N N . VAL A 1 79 ? 4.465 48.190 46.842 1.00 35.99 79 VAL A N 1
ATOM 529 C CA . VAL A 1 79 ? 3.399 48.147 47.836 1.00 38.76 79 VAL A CA 1
ATOM 530 C C . VAL A 1 79 ? 2.761 49.512 48.042 1.00 39.43 79 VAL A C 1
ATOM 531 O O . VAL A 1 79 ? 3.420 50.543 47.927 1.00 39.42 79 VAL A O 1
ATOM 535 N N . THR A 1 80 ? 1.466 49.504 48.337 1.00 39.29 80 THR A N 1
ATOM 536 C CA . THR A 1 80 ? 0.727 50.732 48.570 1.00 40.70 80 THR A CA 1
ATOM 537 C C . THR A 1 80 ? -0.411 50.469 49.549 1.00 41.09 80 THR A C 1
ATOM 538 O O . THR A 1 80 ? -0.723 49.318 49.857 1.00 39.13 80 THR A O 1
ATOM 542 N N . ASP A 1 81 ? -1.020 51.543 50.039 1.00 42.34 81 ASP A N 1
ATOM 543 C CA . ASP A 1 81 ? -2.138 51.435 50.967 1.00 43.47 81 ASP A CA 1
ATOM 544 C C . ASP A 1 81 ? -3.432 51.667 50.194 1.00 44.27 81 ASP A C 1
ATOM 545 O O . ASP A 1 81 ? -4.526 51.629 50.760 1.00 44.35 81 ASP A O 1
ATOM 550 N N . GLY A 1 82 ? -3.289 51.905 48.893 1.00 45.95 82 GLY A N 1
ATOM 551 C CA . GLY A 1 82 ? -4.438 52.155 48.038 1.00 47.38 82 GLY A CA 1
ATOM 552 C C . GLY A 1 82 ? -5.013 53.540 48.271 1.00 48.81 82 GLY A C 1
ATOM 553 O O . GLY A 1 82 ? -6.064 53.887 47.731 1.00 48.28 82 GLY A O 1
ATOM 554 N N . LYS A 1 83 ? -4.310 54.338 49.069 1.00 49.92 83 LYS A N 1
ATOM 555 C CA . LYS A 1 83 ? -4.763 55.682 49.398 1.00 51.41 83 LYS A CA 1
ATOM 556 C C . LYS A 1 83 ? -3.753 56.778 49.078 1.00 51.67 83 LYS A C 1
ATOM 557 O O . LYS A 1 83 ? -4.059 57.709 48.337 1.00 52.47 83 LYS A O 1
ATOM 563 N N . SER A 1 84 ? -2.552 56.671 49.637 1.00 52.16 84 SER A N 1
ATOM 564 C CA . SER A 1 84 ? -1.536 57.691 49.409 1.00 53.05 84 SER A CA 1
ATOM 565 C C . SER A 1 84 ? -0.148 57.210 48.981 1.00 53.61 84 SER A C 1
ATOM 566 O O . SER A 1 84 ? 0.212 57.313 47.809 1.00 55.55 84 SER A O 1
ATOM 569 N N . PHE A 1 85 ? 0.632 56.689 49.925 1.00 53.69 85 PHE A N 1
ATOM 570 C CA . PHE A 1 85 ? 1.992 56.239 49.624 1.00 52.90 85 PHE A CA 1
ATOM 571 C C . PHE A 1 85 ? 2.114 55.052 48.665 1.00 51.84 85 PHE A C 1
ATOM 572 O O . PHE A 1 85 ? 1.243 54.181 48.604 1.00 52.03 85 PHE A O 1
ATOM 580 N N . VAL A 1 86 ? 3.216 55.041 47.918 1.00 50.24 86 VAL A N 1
ATOM 581 C CA . VAL A 1 86 ? 3.518 53.988 46.951 1.00 48.11 86 VAL A CA 1
ATOM 582 C C . VAL A 1 86 ? 5.029 53.742 46.933 1.00 46.06 86 VAL A C 1
ATOM 583 O O . VAL A 1 86 ? 5.748 54.345 46.137 1.00 46.17 86 VAL A O 1
ATOM 587 N N . PRO A 1 87 ? 5.532 52.868 47.826 1.00 44.99 87 PRO A N 1
ATOM 588 C CA . PRO A 1 87 ? 6.970 52.577 47.870 1.00 42.44 87 PRO A CA 1
ATOM 589 C C . PRO A 1 87 ? 7.452 51.438 46.974 1.00 39.56 87 PRO A C 1
ATOM 590 O O . PRO A 1 87 ? 6.813 50.391 46.865 1.00 38.29 87 PRO A O 1
ATOM 594 N N . ASP A 1 88 ? 8.594 51.677 46.335 1.00 37.17 88 ASP A N 1
ATOM 595 C CA . ASP A 1 88 ? 9.249 50.711 45.460 1.00 32.74 88 ASP A CA 1
ATOM 596 C C . ASP A 1 88 ? 10.306 50.087 46.362 1.00 30.67 88 ASP A C 1
ATOM 597 O O . ASP A 1 88 ? 11.209 50.780 46.825 1.00 31.03 88 ASP A O 1
ATOM 602 N N . GLU A 1 89 ? 10.182 48.790 46.628 1.00 28.76 89 GLU A N 1
ATOM 603 C CA . GLU A 1 89 ? 11.122 48.105 47.513 1.00 27.59 89 GLU A CA 1
ATOM 604 C C . GLU A 1 89 ? 12.588 48.322 47.133 1.00 27.54 89 GLU A C 1
ATOM 605 O O . GLU A 1 89 ? 13.445 48.434 48.009 1.00 25.63 89 GLU A O 1
ATOM 611 N N . THR A 1 90 ? 12.872 48.396 45.834 1.00 26.86 90 THR A N 1
ATOM 612 C CA . THR A 1 90 ? 14.245 48.579 45.375 1.00 27.54 90 THR A CA 1
ATOM 613 C C . THR A 1 90 ? 14.859 49.928 45.732 1.00 28.45 90 THR A C 1
ATOM 614 O O . THR A 1 90 ? 16.054 50.140 45.529 1.00 27.84 90 THR A O 1
ATOM 618 N N . LYS A 1 91 ? 14.062 50.844 46.273 1.00 30.31 91 LYS A N 1
ATOM 619 C CA . LYS A 1 91 ? 14.600 52.153 46.640 1.00 30.08 91 LYS A CA 1
ATOM 620 C C . LYS A 1 91 ? 14.031 52.734 47.927 1.00 30.16 91 LYS A C 1
ATOM 621 O O . LYS A 1 91 ? 14.630 53.629 48.519 1.00 28.52 91 LYS A O 1
ATOM 627 N N . ASP A 1 92 ? 12.884 52.223 48.365 1.00 29.82 92 ASP A N 1
ATOM 628 C CA . ASP A 1 92 ? 12.252 52.736 49.577 1.00 29.82 92 ASP A CA 1
ATOM 629 C C . ASP A 1 92 ? 12.322 51.776 50.757 1.00 30.21 92 ASP A C 1
ATOM 630 O O . ASP A 1 92 ? 11.621 51.961 51.754 1.00 31.04 92 ASP A O 1
ATOM 635 N N . ALA A 1 93 ? 13.166 50.756 50.648 1.00 29.01 93 ALA A N 1
ATOM 636 C CA . ALA A 1 93 ? 13.310 49.780 51.720 1.00 28.41 93 ALA A CA 1
ATOM 637 C C . ALA A 1 93 ? 14.770 49.380 51.888 1.00 27.98 93 ALA A C 1
ATOM 638 O O . ALA A 1 93 ? 15.554 49.464 50.946 1.00 29.53 93 ALA A O 1
ATOM 640 N N . ILE A 1 94 ? 15.131 48.960 53.096 1.00 28.48 94 ILE A N 1
ATOM 641 C CA . ILE A 1 94 ? 16.498 48.533 53.382 1.00 27.80 94 ILE A CA 1
ATOM 642 C C . ILE A 1 94 ? 16.563 47.027 53.169 1.00 26.91 94 ILE A C 1
ATOM 643 O O . ILE A 1 94 ? 15.755 46.282 53.723 1.00 27.21 94 ILE A O 1
ATOM 648 N N . SER A 1 95 ? 17.525 46.578 52.372 1.00 26.15 95 SER A N 1
ATOM 649 C CA . SER A 1 95 ? 17.658 45.157 52.080 1.00 25.76 95 SER A CA 1
ATOM 650 C C . SER A 1 95 ? 18.827 44.514 52.804 1.00 25.42 95 SER A C 1
ATOM 651 O O . SER A 1 95 ? 19.909 45.093 52.901 1.00 24.59 95 SER A O 1
ATOM 654 N N . LYS A 1 96 ? 18.591 43.311 53.317 1.00 24.93 96 LYS A N 1
ATOM 655 C CA . LYS A 1 96 ? 19.608 42.536 54.018 1.00 25.88 96 LYS A CA 1
ATOM 656 C C . LYS A 1 96 ? 19.700 41.216 53.273 1.00 24.21 96 LYS A C 1
ATOM 657 O O . LYS A 1 96 ? 18.680 40.566 53.035 1.00 25.29 96 LYS A O 1
ATOM 663 N N . VAL A 1 97 ? 20.911 40.816 52.903 1.00 20.79 97 VAL A N 1
ATOM 664 C CA . VAL A 1 97 ? 21.080 39.568 52.178 1.00 20.44 97 VAL A CA 1
ATOM 665 C C . VAL A 1 97 ? 21.915 38.553 52.949 1.00 20.65 97 VAL A C 1
ATOM 666 O O . VAL A 1 97 ? 22.817 38.917 53.699 1.00 21.12 97 VAL A O 1
ATOM 670 N N . GLU A 1 98 ? 21.590 37.278 52.766 1.00 21.62 98 GLU A N 1
ATOM 671 C CA . GLU A 1 98 ? 22.323 36.189 53.399 1.00 21.96 98 GLU A CA 1
ATOM 672 C C . GLU A 1 98 ? 22.054 34.953 52.556 1.00 20.51 98 GLU A C 1
ATOM 673 O O . GLU A 1 98 ? 20.977 34.828 51.974 1.00 21.80 98 GLU A O 1
ATOM 679 N N . LYS A 1 99 ? 23.028 34.051 52.462 1.00 19.76 99 LYS A N 1
ATOM 680 C CA . LYS A 1 99 ? 22.839 32.832 51.672 1.00 20.21 99 LYS A CA 1
ATOM 681 C C . LYS A 1 99 ? 22.186 31.749 52.524 1.00 18.94 99 LYS A C 1
ATOM 682 O O . LYS A 1 99 ? 22.238 31.810 53.751 1.00 19.71 99 LYS A O 1
ATOM 688 N N . PHE A 1 100 ? 21.569 30.767 51.870 1.00 19.75 100 PHE A N 1
ATOM 689 C CA . PHE A 1 100 ? 20.919 29.664 52.577 1.00 19.48 100 PHE A CA 1
ATOM 690 C C . PHE A 1 100 ? 21.962 29.017 53.486 1.00 21.11 100 PHE A C 1
ATOM 691 O O . PHE A 1 100 ? 21.703 28.753 54.658 1.00 22.47 100 PHE A O 1
ATOM 699 N N . THR A 1 101 ? 23.143 28.764 52.929 1.00 21.29 101 THR A N 1
ATOM 700 C CA . THR A 1 101 ? 24.258 28.183 53.671 1.00 21.67 101 THR A CA 1
ATOM 701 C C . THR A 1 101 ? 25.546 28.741 53.070 1.00 23.45 101 THR A C 1
ATOM 702 O O . THR A 1 101 ? 25.516 29.409 52.034 1.00 21.81 101 THR A O 1
ATOM 706 N N . ASP A 1 102 ? 26.669 28.466 53.724 1.00 24.09 102 ASP A N 1
ATOM 707 C CA . ASP A 1 102 ? 27.971 28.923 53.254 1.00 25.66 102 ASP A CA 1
ATOM 708 C C . ASP A 1 102 ? 28.471 28.115 52.059 1.00 25.50 102 ASP A C 1
ATOM 709 O O . ASP A 1 102 ? 29.523 28.415 51.491 1.00 24.13 102 ASP A O 1
ATOM 714 N N . LYS A 1 103 ? 27.723 27.089 51.673 1.00 24.09 103 LYS A N 1
ATOM 715 C CA . LYS A 1 103 ? 28.138 26.259 50.549 1.00 24.55 103 LYS A CA 1
ATOM 716 C C . LYS A 1 103 ? 27.051 26.118 49.492 1.00 23.37 103 LYS A C 1
ATOM 717 O O . LYS A 1 103 ? 26.906 25.064 48.873 1.00 25.43 103 LYS A O 1
ATOM 723 N N . SER A 1 104 ? 26.285 27.189 49.298 1.00 22.92 104 SER A N 1
ATOM 724 C CA . SER A 1 104 ? 25.219 27.215 48.299 1.00 22.43 104 SER A CA 1
ATOM 725 C C . SER A 1 104 ? 24.924 28.647 47.851 1.00 22.29 104 SER A C 1
ATOM 726 O O . SER A 1 104 ? 24.919 29.579 48.661 1.00 20.88 104 SER A O 1
ATOM 729 N N . LEU A 1 105 ? 24.690 28.819 46.554 1.00 22.16 105 LEU A N 1
ATOM 730 C CA . LEU A 1 105 ? 24.392 30.141 46.014 1.00 23.65 105 LEU A CA 1
ATOM 731 C C . LEU A 1 105 ? 22.888 30.398 45.998 1.00 23.60 105 LEU A C 1
ATOM 732 O O . LEU A 1 105 ? 22.318 30.814 44.987 1.00 23.69 105 LEU A O 1
ATOM 737 N N . GLY A 1 106 ? 22.257 30.120 47.135 1.00 23.45 106 GLY A N 1
ATOM 738 C CA . GLY A 1 106 ? 20.833 30.343 47.293 1.00 22.11 106 GLY A CA 1
ATOM 739 C C . GLY A 1 106 ? 20.749 31.541 48.215 1.00 21.35 106 GLY A C 1
ATOM 740 O O . GLY A 1 106 ? 21.547 31.658 49.141 1.00 20.98 106 GLY A O 1
ATOM 741 N N . TYR A 1 107 ? 19.791 32.429 47.989 1.00 20.40 107 TYR A N 1
ATOM 742 C CA . TYR A 1 107 ? 19.706 33.624 48.816 1.00 20.73 107 TYR A CA 1
ATOM 743 C C . TYR A 1 107 ? 18.373 33.933 49.476 1.00 21.15 107 TYR A C 1
ATOM 744 O O . TYR A 1 107 ? 17.297 33.601 48.969 1.00 20.05 107 TYR A O 1
ATOM 753 N N . LYS A 1 108 ? 18.484 34.607 50.615 1.00 21.42 108 LYS A N 1
ATOM 754 C CA . LYS A 1 108 ? 17.346 35.056 51.390 1.00 22.62 108 LYS A CA 1
ATOM 755 C C . LYS A 1 108 ? 17.491 36.568 51.483 1.00 22.22 108 LYS A C 1
ATOM 756 O O . LYS A 1 108 ? 18.556 37.080 51.837 1.00 22.33 108 LYS A O 1
ATOM 762 N N . LEU A 1 109 ? 16.428 37.280 51.145 1.00 22.09 109 LEU A N 1
ATOM 763 C CA . LEU A 1 109 ? 16.446 38.737 51.205 1.00 21.95 109 LEU A CA 1
ATOM 764 C C . LEU A 1 109 ? 15.361 39.225 52.151 1.00 21.59 109 LEU A C 1
ATOM 765 O O . LEU A 1 109 ? 14.230 38.740 52.121 1.00 23.09 109 LEU A O 1
ATOM 770 N N . VAL A 1 110 ? 15.714 40.176 53.000 1.00 22.44 110 VAL A N 1
ATOM 771 C CA . VAL A 1 110 ? 14.756 40.750 53.926 1.00 22.22 110 VAL A CA 1
ATOM 772 C C . VAL A 1 110 ? 14.750 42.240 53.654 1.00 22.54 110 VAL A C 1
ATOM 773 O O . VAL A 1 110 ? 15.722 42.934 53.948 1.00 21.74 110 VAL A O 1
ATOM 777 N N . ASN A 1 111 ? 13.662 42.725 53.064 1.00 23.42 111 ASN A N 1
ATOM 778 C CA . ASN A 1 111 ? 13.538 44.144 52.750 1.00 24.28 111 ASN A CA 1
ATOM 779 C C . ASN A 1 111 ? 12.580 44.804 53.726 1.00 24.83 111 ASN A C 1
ATOM 780 O O . ASN A 1 111 ? 11.395 44.465 53.775 1.00 24.69 111 ASN A O 1
ATOM 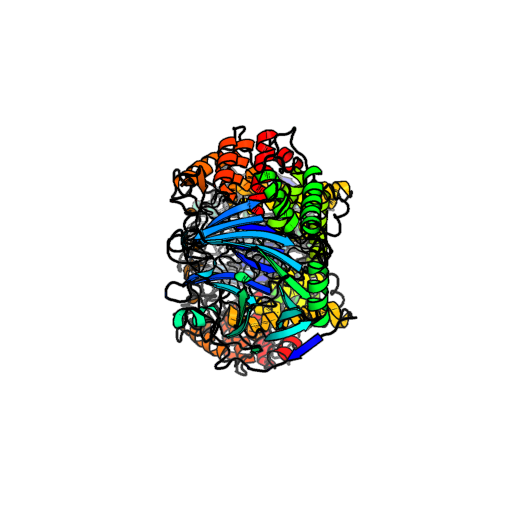785 N N . THR A 1 112 ? 13.108 45.743 54.503 1.00 26.19 112 THR A N 1
ATOM 786 C CA . THR A 1 112 ? 12.318 46.450 55.499 1.00 28.26 112 THR A CA 1
ATOM 787 C C . THR A 1 112 ? 12.049 47.892 55.098 1.00 29.38 112 THR A C 1
ATOM 788 O O . THR A 1 112 ? 12.974 48.698 54.974 1.00 26.74 112 THR A O 1
ATOM 792 N N . ASP A 1 113 ? 10.772 48.200 54.898 1.00 30.85 113 ASP A N 1
ATOM 793 C CA . ASP A 1 113 ? 10.330 49.540 54.523 1.00 32.94 113 ASP A CA 1
ATOM 794 C C . ASP A 1 113 ? 11.046 50.596 55.356 1.00 32.78 113 ASP A C 1
ATOM 795 O O . ASP A 1 113 ? 11.115 50.485 56.577 1.00 33.32 113 ASP A O 1
ATOM 800 N N . LYS A 1 114 ? 11.589 51.611 54.693 1.00 34.37 114 LYS A N 1
ATOM 801 C CA . LYS A 1 114 ? 12.295 52.682 55.387 1.00 35.99 114 LYS A CA 1
ATOM 802 C C . LYS A 1 114 ? 11.379 53.396 56.377 1.00 37.35 114 LYS A C 1
ATOM 803 O O . LYS A 1 114 ? 11.844 53.998 57.347 1.00 37.24 114 LYS A O 1
ATOM 809 N N . LYS A 1 115 ? 10.076 53.329 56.128 1.00 38.54 115 LYS A N 1
ATOM 810 C CA . LYS A 1 115 ? 9.106 53.968 57.008 1.00 40.41 115 LYS A CA 1
ATOM 811 C C . LYS A 1 115 ? 8.520 52.966 58.000 1.00 40.30 115 LYS A C 1
ATOM 812 O O . LYS A 1 115 ? 7.586 53.276 58.740 1.00 40.44 115 LYS A O 1
ATOM 818 N N . GLY A 1 116 ? 9.088 51.763 58.004 1.00 39.80 116 GLY A N 1
ATOM 819 C CA . GLY A 1 116 ? 8.659 50.714 58.912 1.00 39.67 116 GLY A CA 1
ATOM 820 C C . GLY A 1 116 ? 7.201 50.307 58.861 1.00 40.27 116 GLY A C 1
ATOM 821 O O . GLY A 1 116 ? 6.601 50.017 59.897 1.00 41.73 116 GLY A O 1
ATOM 822 N N . ARG A 1 117 ? 6.628 50.268 57.664 1.00 38.93 117 ARG A N 1
ATOM 823 C CA . ARG A 1 117 ? 5.231 49.888 57.514 1.00 38.15 117 ARG A CA 1
ATOM 824 C C . ARG A 1 117 ? 5.095 48.435 57.078 1.00 36.92 117 ARG A C 1
ATOM 825 O O . ARG A 1 117 ? 4.147 47.751 57.463 1.00 35.19 117 ARG A O 1
ATOM 833 N N . TYR A 1 118 ? 6.048 47.962 56.282 1.00 35.09 118 TYR A N 1
ATOM 834 C CA . TYR A 1 118 ? 6.007 46.588 55.801 1.00 34.54 118 TYR A CA 1
ATOM 835 C C . TYR A 1 118 ? 7.381 45.925 55.780 1.00 34.36 118 TYR A C 1
ATOM 836 O O . TYR A 1 118 ? 8.404 46.557 56.049 1.00 33.67 118 TYR A O 1
ATOM 845 N N . ARG A 1 119 ? 7.382 44.639 55.446 1.00 33.36 119 ARG A N 1
ATOM 846 C CA . ARG A 1 119 ? 8.603 43.851 55.356 1.00 31.38 119 ARG A CA 1
ATOM 847 C C . ARG A 1 119 ? 8.353 42.720 54.374 1.00 30.20 119 ARG A C 1
ATOM 848 O O . ARG A 1 119 ? 7.339 42.028 54.457 1.00 31.63 119 ARG A O 1
ATOM 856 N N . ILE A 1 120 ? 9.269 42.542 53.432 1.00 27.86 120 ILE A N 1
ATOM 857 C CA . ILE A 1 120 ? 9.135 41.477 52.449 1.00 26.31 120 ILE A CA 1
ATOM 858 C C . ILE A 1 120 ? 10.348 40.560 52.548 1.00 26.71 120 ILE A C 1
ATOM 859 O O . ILE A 1 120 ? 11.490 41.022 52.521 1.00 27.95 120 ILE A O 1
ATOM 864 N N . THR A 1 121 ? 10.098 39.263 52.676 1.00 25.92 121 THR A N 1
ATOM 865 C CA . THR A 1 121 ? 11.182 38.294 52.779 1.00 26.26 121 THR A CA 1
ATOM 866 C C . THR A 1 121 ? 11.159 37.385 51.556 1.00 25.18 121 THR A C 1
ATOM 867 O O . THR A 1 121 ? 10.102 36.893 51.161 1.00 24.84 121 THR A O 1
ATOM 871 N N . LYS A 1 122 ? 12.326 37.168 50.954 1.00 23.99 122 LYS A N 1
ATOM 872 C CA . LYS A 1 122 ? 12.406 36.338 49.759 1.00 24.19 122 LYS A CA 1
ATOM 873 C C . LYS A 1 122 ? 13.399 35.182 49.850 1.00 24.52 122 LYS A C 1
ATOM 874 O O . LYS A 1 122 ? 14.388 35.242 50.573 1.00 23.06 122 LYS A O 1
ATOM 880 N N . ASP A 1 123 ? 13.110 34.133 49.091 1.00 24.89 123 ASP A N 1
ATOM 881 C CA . ASP A 1 123 ? 13.950 32.945 49.002 1.00 25.81 123 ASP A CA 1
ATOM 882 C C . ASP A 1 123 ? 14.111 32.775 47.505 1.00 23.80 123 ASP A C 1
ATOM 883 O O . ASP A 1 123 ? 13.129 32.522 46.803 1.00 21.68 123 ASP A O 1
ATOM 888 N N . ILE A 1 124 ? 15.339 32.921 47.018 1.00 22.18 124 ILE A N 1
ATOM 889 C CA . ILE A 1 124 ? 15.596 32.833 45.586 1.00 21.63 124 ILE A CA 1
ATOM 890 C C . ILE A 1 124 ? 16.643 31.802 45.182 1.00 21.47 124 ILE A C 1
ATOM 891 O O . ILE A 1 124 ? 17.713 31.718 45.781 1.00 23.05 124 ILE A O 1
ATOM 896 N N . PHE A 1 125 ? 16.320 31.035 44.144 1.00 20.72 125 PHE A N 1
ATOM 897 C CA . PHE A 1 125 ? 17.201 30.003 43.607 1.00 21.86 125 PHE A CA 1
ATOM 898 C C . PHE A 1 125 ? 16.560 29.466 42.335 1.00 21.51 125 PHE A C 1
ATOM 899 O O . PHE A 1 125 ? 15.508 29.945 41.921 1.00 22.74 125 PHE A O 1
ATOM 907 N N . THR A 1 126 ? 17.184 28.478 41.708 1.00 23.21 126 THR A N 1
ATOM 908 C CA . THR A 1 126 ? 16.627 27.925 40.481 1.00 23.27 126 THR A CA 1
ATOM 909 C C . THR A 1 126 ? 16.275 26.446 40.598 1.00 24.24 126 THR A C 1
ATOM 910 O O . THR A 1 126 ? 16.656 25.778 41.558 1.00 22.62 126 THR A O 1
ATOM 914 N N . ASP A 1 127 ? 15.540 25.954 39.607 1.00 25.69 127 ASP A N 1
ATOM 915 C CA . ASP A 1 127 ? 15.121 24.563 39.547 1.00 26.41 127 ASP A CA 1
ATOM 916 C C . ASP A 1 127 ? 16.269 23.778 38.923 1.00 26.92 127 ASP A C 1
ATOM 917 O O . ASP A 1 127 ? 16.607 23.981 37.758 1.00 26.72 127 ASP A O 1
ATOM 922 N N . VAL A 1 128 ? 16.878 22.891 39.704 1.00 28.29 128 VAL A N 1
ATOM 923 C CA . VAL A 1 128 ? 18.006 22.103 39.220 1.00 28.08 128 VAL A CA 1
ATOM 924 C C . VAL A 1 128 ? 17.686 21.238 38.000 1.00 28.94 128 VAL A C 1
ATOM 925 O O . VAL A 1 128 ? 18.579 20.902 37.220 1.00 28.94 128 VAL A O 1
ATOM 929 N N . LYS A 1 129 ? 16.414 20.895 37.822 1.00 29.94 129 LYS A N 1
ATOM 930 C CA . LYS A 1 129 ? 16.005 20.044 36.706 1.00 31.57 129 LYS A CA 1
ATOM 931 C C . LYS A 1 129 ? 15.541 20.743 35.440 1.00 31.63 129 LYS A C 1
ATOM 932 O O . LYS A 1 129 ? 15.604 20.159 34.357 1.00 33.27 129 LYS A O 1
ATOM 938 N N . ARG A 1 130 ? 15.071 21.978 35.558 1.00 29.84 130 ARG A N 1
ATOM 939 C CA . ARG A 1 130 ? 14.583 22.692 34.387 1.00 29.51 130 ARG A CA 1
ATOM 940 C C . ARG A 1 130 ? 14.871 24.191 34.432 1.00 28.70 130 ARG A C 1
ATOM 941 O O . ARG A 1 130 ? 15.281 24.723 35.460 1.00 28.48 130 ARG A O 1
ATOM 949 N N . ASN A 1 131 ? 14.638 24.866 33.311 1.00 28.41 131 ASN A N 1
ATOM 950 C CA . ASN A 1 131 ? 14.909 26.296 33.193 1.00 28.52 131 ASN A CA 1
ATOM 951 C C . ASN A 1 131 ? 13.884 27.227 33.835 1.00 28.34 131 ASN A C 1
ATOM 952 O O . ASN A 1 131 ? 13.095 27.877 33.142 1.00 28.07 131 ASN A O 1
ATOM 957 N N . SER A 1 132 ? 13.904 27.306 35.162 1.00 29.05 132 SER A N 1
ATOM 958 C CA . SER A 1 132 ? 12.980 28.185 35.868 1.00 29.34 132 SER A CA 1
ATOM 959 C C . SER A 1 132 ? 13.611 28.815 37.104 1.00 28.38 132 SER A C 1
ATOM 960 O O . SER A 1 132 ? 14.369 28.171 37.834 1.00 29.20 132 SER A O 1
ATOM 963 N N . LEU A 1 133 ? 13.294 30.086 37.321 1.00 27.90 133 LEU A N 1
ATOM 964 C CA . LEU A 1 133 ? 13.793 30.829 38.471 1.00 26.48 133 LEU A CA 1
ATOM 965 C C . LEU A 1 133 ? 12.664 30.858 39.490 1.00 27.03 133 LEU A C 1
ATOM 966 O O . LEU A 1 133 ? 11.512 31.126 39.141 1.00 25.21 133 LEU A O 1
ATOM 971 N N . ILE A 1 134 ? 12.999 30.590 40.747 1.00 25.52 134 ILE A N 1
ATOM 972 C CA . ILE A 1 134 ? 11.999 30.552 41.802 1.00 25.37 134 ILE A CA 1
ATOM 973 C C . ILE A 1 134 ? 12.218 31.611 42.868 1.00 23.86 134 ILE A C 1
ATOM 974 O O . ILE A 1 134 ? 13.347 31.873 43.271 1.00 25.69 134 ILE A O 1
ATOM 979 N N . MET A 1 135 ? 11.129 32.218 43.319 1.00 24.48 135 MET A N 1
ATOM 980 C CA . MET A 1 135 ? 11.193 33.218 44.371 1.00 26.02 135 MET A CA 1
ATOM 981 C C . MET A 1 135 ? 10.014 33.059 45.309 1.00 27.76 135 MET A C 1
ATOM 982 O O . MET A 1 135 ? 8.875 33.352 44.944 1.00 28.81 135 MET A O 1
ATOM 987 N N . LYS A 1 136 ? 10.282 32.579 46.515 1.00 29.05 136 LYS A N 1
ATOM 988 C CA . LYS A 1 136 ? 9.224 32.449 47.500 1.00 30.93 136 LYS A CA 1
ATOM 989 C C . LYS A 1 136 ? 9.250 33.779 48.230 1.00 30.18 136 LYS A C 1
ATOM 990 O O . LYS A 1 136 ? 10.319 34.295 48.556 1.00 28.16 136 LYS A O 1
ATOM 996 N N . ALA A 1 137 ? 8.077 34.348 48.468 1.00 30.43 137 ALA A N 1
ATOM 997 C CA . ALA A 1 137 ? 8.005 35.626 49.152 1.00 29.65 137 ALA A CA 1
ATOM 998 C C . ALA A 1 137 ? 6.846 35.648 50.129 1.00 30.48 137 ALA A C 1
ATOM 999 O O . ALA A 1 137 ? 5.857 34.937 49.954 1.00 30.25 137 ALA A O 1
ATOM 1001 N N . LYS A 1 138 ? 6.989 36.465 51.165 1.00 31.57 138 LYS A N 1
ATOM 1002 C CA . LYS A 1 138 ? 5.960 36.626 52.176 1.00 32.63 138 LYS A CA 1
ATOM 1003 C C . LYS A 1 138 ? 5.923 38.098 52.559 1.00 32.18 138 LYS A C 1
ATOM 1004 O O . LYS A 1 138 ? 6.967 38.734 52.724 1.00 30.08 138 LYS A O 1
ATOM 1010 N N . PHE A 1 139 ? 4.717 38.638 52.682 1.00 31.90 139 PHE A N 1
ATOM 1011 C CA . PHE A 1 139 ? 4.542 40.035 53.039 1.00 32.54 139 PHE A CA 1
ATOM 1012 C C . PHE A 1 139 ? 4.105 40.155 54.487 1.00 33.87 139 PHE A C 1
ATOM 1013 O O . PHE A 1 139 ? 3.260 39.391 54.951 1.00 33.56 139 PHE A O 1
ATOM 1021 N N . GLU A 1 140 ? 4.688 41.113 55.201 1.00 35.11 140 GLU A N 1
ATOM 1022 C CA . GLU A 1 140 ? 4.343 41.334 56.601 1.00 37.00 140 GLU A CA 1
ATOM 1023 C C . GLU A 1 140 ? 3.986 42.787 56.858 1.00 37.60 140 GLU A C 1
ATOM 1024 O O . GLU A 1 140 ? 4.733 43.691 56.494 1.00 36.84 140 GLU A O 1
ATOM 1030 N N . ALA A 1 141 ? 2.843 43.009 57.494 1.00 39.45 141 ALA A N 1
ATOM 1031 C CA . ALA A 1 141 ? 2.420 44.362 57.823 1.00 41.90 141 ALA A CA 1
ATOM 1032 C C . ALA A 1 141 ? 3.032 44.708 59.176 1.00 43.03 141 ALA A C 1
ATOM 1033 O O . ALA A 1 141 ? 2.618 44.165 60.202 1.00 43.84 141 ALA A O 1
ATOM 1035 N N . LEU A 1 142 ? 4.025 45.594 59.177 1.00 43.92 142 LEU A N 1
ATOM 1036 C CA . LEU A 1 142 ? 4.682 45.992 60.419 1.00 44.90 142 LEU A CA 1
ATOM 1037 C C . LEU A 1 142 ? 3.772 46.888 61.246 1.00 45.92 142 LEU A C 1
ATOM 1038 O O . LEU A 1 142 ? 3.649 46.711 62.457 1.00 46.23 142 LEU A O 1
ATOM 1043 N N . GLU A 1 143 ? 3.139 47.858 60.596 1.00 47.32 143 GLU A N 1
ATOM 1044 C CA . GLU A 1 143 ? 2.222 48.739 61.300 1.00 48.36 143 GLU A CA 1
ATOM 1045 C C . GLU A 1 143 ? 0.849 48.584 60.657 1.00 47.88 143 GLU A C 1
ATOM 1046 O O . GLU A 1 143 ? 0.739 48.459 59.437 1.00 48.60 143 GLU A O 1
ATOM 1052 N N . GLY A 1 144 ? -0.194 48.573 61.481 1.00 46.91 144 GLY A N 1
ATOM 1053 C CA . GLY A 1 144 ? -1.538 48.423 60.956 1.00 44.83 144 GLY A CA 1
ATOM 1054 C C . GLY A 1 144 ? -1.834 46.981 60.599 1.00 44.10 144 GLY A C 1
ATOM 1055 O O . GLY A 1 144 ? -1.209 46.065 61.126 1.00 44.32 144 GLY A O 1
ATOM 1056 N N . SER A 1 145 ? -2.783 46.777 59.693 1.00 44.19 145 SER A N 1
ATOM 1057 C CA . SER A 1 145 ? -3.171 45.436 59.280 1.00 43.98 145 SER A CA 1
ATOM 1058 C C . SER A 1 145 ? -2.762 45.138 57.844 1.00 44.49 145 SER A C 1
ATOM 1059 O O . SER A 1 145 ? -2.570 46.051 57.040 1.00 45.14 145 SER A O 1
ATOM 1062 N N . ILE A 1 146 ? -2.631 43.853 57.527 1.00 43.78 146 ILE A N 1
ATOM 1063 C CA . ILE A 1 146 ? -2.245 43.438 56.188 1.00 44.74 146 ILE A CA 1
ATOM 1064 C C . ILE A 1 146 ? -3.315 43.836 55.176 1.00 45.58 146 ILE A C 1
ATOM 1065 O O . ILE A 1 146 ? -2.998 44.192 54.040 1.00 45.74 146 ILE A O 1
ATOM 1070 N N . HIS A 1 147 ? -4.579 43.787 55.591 1.00 46.12 147 HIS A N 1
ATOM 1071 C CA . HIS A 1 147 ? -5.680 44.145 54.702 1.00 46.53 147 HIS A CA 1
ATOM 1072 C C . HIS A 1 147 ? -5.648 45.622 54.336 1.00 45.63 147 HIS A C 1
ATOM 1073 O O . HIS A 1 147 ? -6.434 46.079 53.510 1.00 46.11 147 HIS A O 1
ATOM 1080 N N . ASP A 1 148 ? -4.736 46.365 54.951 1.00 46.12 148 ASP A N 1
ATOM 1081 C CA . ASP A 1 148 ? -4.611 47.791 54.672 1.00 46.62 148 ASP A CA 1
ATOM 1082 C C . ASP A 1 148 ? -3.559 48.045 53.598 1.00 45.75 148 ASP A C 1
ATOM 1083 O O . ASP A 1 148 ? -3.263 49.194 53.267 1.00 45.61 148 ASP A O 1
ATOM 1088 N N . TYR A 1 149 ? -3.006 46.969 53.047 1.00 43.42 149 TYR A N 1
ATOM 1089 C CA . TYR A 1 149 ? -1.972 47.089 52.030 1.00 42.00 149 TYR A CA 1
ATOM 1090 C C . TYR A 1 149 ? -2.275 46.326 50.746 1.00 41.85 149 TYR A C 1
ATOM 1091 O O . TYR A 1 149 ? -3.062 45.378 50.732 1.00 40.85 149 TYR A O 1
ATOM 1100 N N . LYS A 1 150 ? -1.643 46.764 49.663 1.00 41.50 150 LYS A N 1
ATOM 1101 C CA . LYS A 1 150 ? -1.790 46.122 48.363 1.00 41.21 150 LYS A CA 1
ATOM 1102 C C . LYS A 1 150 ? -0.377 45.786 47.902 1.00 40.34 150 LYS A C 1
ATOM 1103 O O . LYS A 1 150 ? 0.538 46.593 48.057 1.00 40.51 150 LYS A O 1
ATOM 1109 N N . LEU A 1 151 ? -0.197 44.597 47.341 1.00 38.80 151 LEU A N 1
ATOM 1110 C CA . LEU A 1 151 ? 1.119 44.183 46.878 1.00 37.04 151 LEU A CA 1
ATOM 1111 C C . LEU A 1 151 ? 1.100 43.892 45.386 1.00 35.52 151 LEU A C 1
ATOM 1112 O O . LEU A 1 151 ? 0.282 43.104 44.908 1.00 35.57 151 LEU A O 1
ATOM 1117 N N . TYR A 1 152 ? 2.004 44.533 44.652 1.00 34.73 152 TYR A N 1
ATOM 1118 C CA . TYR A 1 152 ? 2.080 44.334 43.212 1.00 33.42 152 TYR A CA 1
ATOM 1119 C C . TYR A 1 152 ? 3.473 43.891 42.781 1.00 31.69 152 TYR A C 1
ATOM 1120 O O . TYR A 1 152 ? 4.479 44.309 43.354 1.00 30.62 152 TYR A O 1
ATOM 1129 N N . LEU A 1 153 ? 3.512 43.038 41.764 1.00 31.09 153 LEU A N 1
ATOM 1130 C CA . LEU A 1 153 ? 4.759 42.516 41.225 1.00 30.48 153 LEU A CA 1
ATOM 1131 C C . LEU A 1 153 ? 4.978 43.116 39.841 1.00 29.29 153 LEU A C 1
ATOM 1132 O O . LEU A 1 153 ? 4.088 43.063 38.990 1.00 29.37 153 LEU A O 1
ATOM 1137 N N . ALA A 1 154 ? 6.159 43.688 39.619 1.00 28.12 154 ALA A N 1
ATOM 1138 C CA . ALA A 1 154 ? 6.489 44.296 38.331 1.00 27.68 154 ALA A CA 1
ATOM 1139 C C . ALA A 1 154 ? 7.651 43.558 37.682 1.00 27.63 154 ALA A C 1
ATOM 1140 O O . ALA A 1 154 ? 8.781 43.606 38.165 1.00 28.33 154 ALA A O 1
ATOM 1142 N N . TYR A 1 155 ? 7.354 42.866 36.588 1.00 28.25 155 TYR A N 1
ATOM 1143 C CA . TYR A 1 155 ? 8.344 42.101 35.844 1.00 28.85 155 TYR A CA 1
ATOM 1144 C C . TYR A 1 155 ? 8.742 42.868 34.587 1.00 30.05 155 TYR A C 1
ATOM 1145 O O . TYR A 1 155 ? 7.889 43.194 33.764 1.00 31.31 155 TYR A O 1
ATOM 1154 N N . ASP A 1 156 ? 10.034 43.152 34.435 1.00 29.38 156 ASP A N 1
ATOM 1155 C CA . ASP A 1 156 ? 10.508 43.882 33.262 1.00 28.42 156 ASP A CA 1
ATOM 1156 C C . ASP A 1 156 ? 11.363 43.012 32.347 1.00 28.20 156 ASP A C 1
ATOM 1157 O O . ASP A 1 156 ? 12.557 42.830 32.579 1.00 27.46 156 ASP A O 1
ATOM 1162 N N . PRO A 1 157 ? 10.761 42.465 31.285 1.00 27.87 157 PRO A N 1
ATOM 1163 C CA . PRO A 1 157 ? 11.539 41.624 30.380 1.00 28.03 157 PRO A CA 1
ATOM 1164 C C . PRO A 1 157 ? 12.376 42.410 29.375 1.00 28.40 157 PRO A C 1
ATOM 1165 O O . PRO A 1 157 ? 11.908 43.388 28.785 1.00 28.37 157 PRO A O 1
ATOM 1169 N N . HIS A 1 158 ? 13.624 41.980 29.208 1.00 26.72 158 HIS A N 1
ATOM 1170 C CA . HIS A 1 158 ? 14.549 42.573 28.244 1.00 26.79 158 HIS A CA 1
ATOM 1171 C C . HIS A 1 158 ? 15.124 41.387 27.492 1.00 26.55 158 HIS A C 1
ATOM 1172 O O . HIS A 1 158 ? 16.329 41.139 27.530 1.00 26.32 158 HIS A O 1
ATOM 1179 N N . ILE A 1 159 ? 14.248 40.654 26.817 1.00 24.77 159 ILE A N 1
ATOM 1180 C CA . ILE A 1 159 ? 14.645 39.459 26.093 1.00 26.38 159 ILE A CA 1
ATOM 1181 C C . ILE A 1 159 ? 15.757 39.677 25.080 1.00 26.11 159 ILE A C 1
ATOM 1182 O O . ILE A 1 159 ? 15.746 40.639 24.304 1.00 25.92 159 ILE A O 1
ATOM 1187 N N . LYS A 1 160 ? 16.722 38.765 25.108 1.00 26.06 160 LYS A N 1
ATOM 1188 C CA . LYS A 1 160 ? 17.881 38.811 24.230 1.00 26.25 160 LYS A CA 1
ATOM 1189 C C . LYS A 1 160 ? 18.648 40.129 24.289 1.00 25.82 160 LYS A C 1
ATOM 1190 O O . LYS A 1 160 ? 18.917 40.756 23.267 1.00 24.70 160 LYS A O 1
ATOM 1196 N N . ASN A 1 161 ? 18.989 40.535 25.508 1.00 24.61 161 ASN A N 1
ATOM 1197 C CA . ASN A 1 161 ? 19.770 41.747 25.759 1.00 25.90 161 ASN A CA 1
ATOM 1198 C C . ASN A 1 161 ? 19.223 43.091 25.293 1.00 25.99 161 ASN A C 1
ATOM 1199 O O . ASN A 1 161 ? 19.999 43.988 24.971 1.00 25.71 161 ASN A O 1
ATOM 1204 N N . GLN A 1 162 ? 17.904 43.245 25.250 1.00 27.41 162 GLN A N 1
ATOM 1205 C CA . GLN A 1 162 ? 17.335 44.527 24.846 1.00 28.85 162 GLN A CA 1
ATOM 1206 C C . GLN A 1 162 ? 15.961 44.741 25.461 1.00 28.76 162 GLN A C 1
ATOM 1207 O O . GLN A 1 162 ? 15.118 43.843 25.466 1.00 29.39 162 GLN A O 1
ATOM 1213 N N . GLY A 1 163 ? 15.748 45.938 25.993 1.00 28.60 163 GLY A N 1
ATOM 1214 C CA . GLY A 1 163 ? 14.482 46.251 26.625 1.00 30.64 163 GLY A CA 1
ATOM 1215 C C . GLY A 1 163 ? 13.392 46.688 25.674 1.00 30.52 163 GLY A C 1
ATOM 1216 O O . GLY A 1 163 ? 12.209 46.620 26.010 1.00 31.34 163 GLY A O 1
ATOM 1217 N N . SER A 1 164 ? 13.784 47.133 24.485 1.00 29.64 164 SER A N 1
ATOM 1218 C CA . SER A 1 164 ? 12.822 47.596 23.492 1.00 27.92 164 SER A CA 1
ATOM 1219 C C . SER A 1 164 ? 12.228 46.438 22.706 1.00 27.44 164 SER A C 1
ATOM 1220 O O . SER A 1 164 ? 12.799 45.344 22.648 1.00 25.94 164 SER A O 1
ATOM 1223 N N . TYR A 1 165 ? 11.077 46.701 22.098 1.00 27.37 165 TYR A N 1
ATOM 1224 C CA . TYR A 1 165 ? 10.362 45.723 21.288 1.00 27.75 165 TYR A CA 1
ATOM 1225 C C . TYR A 1 165 ? 10.174 44.350 21.934 1.00 27.36 165 TYR A C 1
ATOM 1226 O O . TYR A 1 165 ? 10.406 43.318 21.304 1.00 26.85 165 TYR A O 1
ATOM 1235 N N . ASN A 1 166 ? 9.758 44.342 23.193 1.00 27.59 166 ASN A N 1
ATOM 1236 C CA . ASN A 1 166 ? 9.489 43.094 23.899 1.00 29.39 166 ASN A CA 1
ATOM 1237 C C . ASN A 1 166 ? 7.987 42.853 23.770 1.00 30.23 166 ASN A C 1
ATOM 1238 O O . ASN A 1 166 ? 7.186 43.706 24.150 1.00 31.21 166 ASN A O 1
ATOM 1243 N N . GLU A 1 167 ? 7.609 41.703 23.225 1.00 33.42 167 GLU A N 1
ATOM 1244 C CA . GLU A 1 167 ? 6.200 41.379 23.048 1.00 35.84 167 GLU A CA 1
ATOM 1245 C C . GLU A 1 167 ? 5.641 40.702 24.290 1.00 37.26 167 GLU A C 1
ATOM 1246 O O . GLU A 1 167 ? 6.114 39.640 24.692 1.00 39.00 167 GLU A O 1
ATOM 1252 N N . GLY A 1 168 ? 4.634 41.323 24.897 1.00 37.53 168 GLY A N 1
ATOM 1253 C CA . GLY A 1 168 ? 4.025 40.758 26.086 1.00 37.19 168 GLY A CA 1
ATOM 1254 C C . GLY A 1 168 ? 2.564 40.409 25.873 1.00 37.63 168 GLY A C 1
ATOM 1255 O O . GLY A 1 168 ? 1.853 41.096 25.138 1.00 38.10 168 GLY A O 1
ATOM 1256 N N . TYR A 1 169 ? 2.121 39.334 26.517 1.00 37.19 169 TYR A N 1
ATOM 1257 C CA . TYR A 1 169 ? 0.741 38.879 26.419 1.00 36.97 169 TYR A CA 1
ATOM 1258 C C . TYR A 1 169 ? 0.410 37.919 27.560 1.00 37.66 169 TYR A C 1
ATOM 1259 O O . TYR A 1 169 ? 1.282 37.563 28.355 1.00 36.46 169 TYR A O 1
ATOM 1268 N N . VAL A 1 170 ? -0.853 37.508 27.642 1.00 37.55 170 VAL A N 1
ATOM 1269 C CA . VAL A 1 170 ? -1.283 36.608 28.704 1.00 36.95 170 VAL A CA 1
ATOM 1270 C C . VAL A 1 170 ? -1.955 35.353 28.155 1.00 37.39 170 VAL A C 1
ATOM 1271 O O . VAL A 1 170 ? -2.693 35.405 27.169 1.00 36.03 170 VAL A O 1
ATOM 1275 N N . ILE A 1 171 ? -1.680 34.221 28.792 1.00 37.47 171 ILE A N 1
ATOM 1276 C CA . ILE A 1 171 ? -2.277 32.959 28.387 1.00 38.35 171 ILE A CA 1
ATOM 1277 C C . ILE A 1 171 ? -2.759 32.232 29.631 1.00 39.81 171 ILE A C 1
ATOM 1278 O O . ILE A 1 171 ? -2.686 32.757 30.743 1.00 39.19 171 ILE A O 1
ATOM 1283 N N . LYS A 1 172 ? -3.255 31.021 29.428 1.00 40.51 172 LYS A N 1
ATOM 1284 C CA . LYS A 1 172 ? -3.728 30.202 30.524 1.00 41.74 172 LYS A CA 1
ATOM 1285 C C . LYS A 1 172 ? -3.303 28.776 30.209 1.00 42.13 172 LYS A C 1
ATOM 1286 O O . LYS A 1 172 ? -3.708 28.200 29.196 1.00 42.40 172 LYS A O 1
ATOM 1292 N N . ALA A 1 173 ? -2.450 28.225 31.062 1.00 42.41 173 ALA A N 1
ATOM 1293 C CA . ALA A 1 173 ? -1.962 26.867 30.884 1.00 43.09 173 ALA A CA 1
ATOM 1294 C C . ALA A 1 173 ? -2.522 26.021 32.015 1.00 42.93 173 ALA A C 1
ATOM 1295 O O . ALA A 1 173 ? -2.187 26.231 33.181 1.00 42.27 173 ALA A O 1
ATOM 1297 N N . ASN A 1 174 ? -3.385 25.070 31.667 1.00 44.36 174 ASN A N 1
ATOM 1298 C CA . ASN A 1 174 ? -4.002 24.199 32.662 1.00 44.59 174 ASN A CA 1
ATOM 1299 C C . ASN A 1 174 ? -4.582 25.031 33.803 1.00 44.89 174 ASN A C 1
ATOM 1300 O O . ASN A 1 174 ? -4.266 24.813 34.972 1.00 44.53 174 ASN A O 1
ATOM 1305 N N . ASN A 1 175 ? -5.425 25.994 33.444 1.00 46.28 175 ASN A N 1
ATOM 1306 C CA . ASN A 1 175 ? -6.073 26.866 34.416 1.00 47.59 175 ASN A CA 1
ATOM 1307 C C . ASN A 1 175 ? -5.091 27.705 35.223 1.00 47.24 175 ASN A C 1
ATOM 1308 O O . ASN A 1 175 ? -5.389 28.121 36.343 1.00 48.19 175 ASN A O 1
ATOM 1313 N N . ASN A 1 176 ? -3.918 27.950 34.652 1.00 45.69 176 ASN A N 1
ATOM 1314 C CA . ASN A 1 176 ? -2.900 28.753 35.318 1.00 42.83 176 ASN A CA 1
ATOM 1315 C C . ASN A 1 176 ? -2.624 30.002 34.485 1.00 40.60 176 ASN A C 1
ATOM 1316 O O . ASN A 1 176 ? -2.175 29.908 33.341 1.00 40.01 176 ASN A O 1
ATOM 1321 N N . GLU A 1 177 ? -2.909 31.168 35.054 1.00 37.18 177 GLU A N 1
ATOM 1322 C CA . GLU A 1 177 ? -2.681 32.423 34.352 1.00 36.21 177 GLU A CA 1
ATOM 1323 C C . GLU A 1 177 ? -1.211 32.803 34.390 1.00 34.44 177 GLU A C 1
ATOM 1324 O O . GLU A 1 177 ? -0.661 33.077 35.454 1.00 35.33 177 GLU A O 1
ATOM 1330 N N . MET A 1 178 ? -0.583 32.821 33.221 1.00 32.82 178 MET A N 1
ATOM 1331 C CA . MET A 1 178 ? 0.829 33.160 33.119 1.00 32.07 178 MET A CA 1
ATOM 1332 C C . MET A 1 178 ? 1.062 34.363 32.210 1.00 32.06 178 MET A C 1
ATOM 1333 O O . MET A 1 178 ? 0.489 34.452 31.122 1.00 31.53 178 MET A O 1
ATOM 1338 N N . LEU A 1 179 ? 1.895 35.292 32.668 1.00 32.46 179 LEU A N 1
ATOM 1339 C CA . LEU A 1 179 ? 2.238 36.470 31.878 1.00 34.05 179 LEU A CA 1
ATOM 1340 C C . LEU A 1 179 ? 3.390 36.032 30.982 1.00 34.60 179 LEU A C 1
ATOM 1341 O O . LEU A 1 179 ? 4.432 35.590 31.470 1.00 35.04 179 LEU A O 1
ATOM 1346 N N . MET A 1 180 ? 3.195 36.141 29.674 1.00 33.09 180 MET A N 1
ATOM 1347 C CA . MET A 1 180 ? 4.209 35.724 28.716 1.00 33.88 180 MET A CA 1
ATOM 1348 C C . MET A 1 180 ? 4.954 36.891 28.078 1.00 34.45 180 MET A C 1
ATOM 1349 O O . MET A 1 180 ? 4.426 37.998 27.969 1.00 33.91 180 MET A O 1
ATOM 1354 N N . ALA A 1 181 ? 6.183 36.623 27.647 1.00 35.02 181 ALA A N 1
ATOM 1355 C CA . ALA A 1 181 ? 7.016 37.619 26.986 1.00 35.39 181 ALA A CA 1
ATOM 1356 C C . ALA A 1 181 ? 7.865 36.887 25.961 1.00 36.29 181 ALA A C 1
ATOM 1357 O O . ALA A 1 181 ? 8.292 35.755 26.195 1.00 35.00 181 ALA A O 1
ATOM 1359 N N . LYS A 1 182 ? 8.106 37.520 24.819 1.00 37.29 182 LYS A N 1
ATOM 1360 C CA . LYS A 1 182 ? 8.907 36.877 23.793 1.00 39.45 182 LYS A CA 1
ATOM 1361 C C . LYS A 1 182 ? 9.627 37.853 22.878 1.00 40.39 182 LYS A C 1
ATOM 1362 O O . LYS A 1 182 ? 9.279 39.032 22.786 1.00 39.65 182 LYS A O 1
ATOM 1368 N N . ARG A 1 183 ? 10.657 37.336 22.224 1.00 42.24 183 ARG A N 1
ATOM 1369 C CA . ARG A 1 183 ? 11.461 38.083 21.273 1.00 45.07 183 ARG A CA 1
ATOM 1370 C C . ARG A 1 183 ? 12.296 37.017 20.585 1.00 45.85 183 ARG A C 1
ATOM 1371 O O . ARG A 1 183 ? 13.099 36.340 21.225 1.00 46.38 183 ARG A O 1
ATOM 1379 N N . ASP A 1 184 ? 12.096 36.865 19.283 1.00 46.67 184 ASP A N 1
ATOM 1380 C CA . ASP A 1 184 ? 12.803 35.851 18.521 1.00 48.68 184 ASP A CA 1
ATOM 1381 C C . ASP A 1 184 ? 12.452 34.473 19.077 1.00 48.69 184 ASP A C 1
ATOM 1382 O O . ASP A 1 184 ? 11.281 34.168 19.302 1.00 50.83 184 ASP A O 1
ATOM 1387 N N . ASN A 1 185 ? 13.464 33.647 19.309 1.00 47.02 185 ASN A N 1
ATOM 1388 C CA . ASN A 1 185 ? 13.245 32.297 19.813 1.00 45.20 185 ASN A CA 1
ATOM 1389 C C . ASN A 1 185 ? 13.238 32.182 21.337 1.00 42.78 185 ASN A C 1
ATOM 1390 O O . ASN A 1 185 ? 13.277 31.075 21.871 1.00 42.76 185 ASN A O 1
ATOM 1395 N N . VAL A 1 186 ? 13.183 33.308 22.041 1.00 39.73 186 VAL A N 1
ATOM 1396 C CA . VAL A 1 186 ? 13.190 33.256 23.499 1.00 37.39 186 VAL A CA 1
ATOM 1397 C C . VAL A 1 186 ? 11.868 33.665 24.138 1.00 36.12 186 VAL A C 1
ATOM 1398 O O . VAL A 1 186 ? 11.389 34.780 23.941 1.00 36.89 186 VAL A O 1
ATOM 1402 N N . TYR A 1 187 ? 11.291 32.757 24.921 1.00 34.01 187 TYR A N 1
ATOM 1403 C CA . TYR A 1 187 ? 10.021 33.010 25.599 1.00 33.92 187 TYR A CA 1
ATOM 1404 C C . TYR A 1 187 ? 10.159 32.878 27.112 1.00 32.55 187 TYR A C 1
ATOM 1405 O O . TYR A 1 187 ? 10.917 32.043 27.608 1.00 33.85 187 TYR A O 1
ATOM 1414 N N . THR A 1 188 ? 9.412 33.701 27.839 1.00 31.33 188 THR A N 1
ATOM 1415 C CA . THR A 1 188 ? 9.409 33.651 29.292 1.00 29.31 188 THR A CA 1
ATOM 1416 C C . THR A 1 188 ? 7.965 33.536 29.764 1.00 30.10 188 THR A C 1
ATOM 1417 O O . THR A 1 188 ? 7.044 34.075 29.141 1.00 29.07 188 THR A O 1
ATOM 1421 N N . ALA A 1 189 ? 7.776 32.827 30.869 1.00 30.24 189 ALA A N 1
ATOM 1422 C CA . ALA A 1 189 ? 6.453 32.631 31.440 1.00 29.23 189 ALA A CA 1
ATOM 1423 C C . ALA A 1 189 ? 6.509 32.934 32.930 1.00 28.97 189 ALA A C 1
ATOM 1424 O O . ALA A 1 189 ? 7.266 32.305 33.670 1.00 30.18 189 ALA A O 1
ATOM 1426 N N . LEU A 1 190 ? 5.715 33.907 33.363 1.00 28.14 190 LEU A N 1
ATOM 1427 C CA . LEU A 1 190 ? 5.666 34.291 34.767 1.00 28.58 190 LEU A CA 1
ATOM 1428 C C . LEU A 1 190 ? 4.400 33.688 35.380 1.00 30.07 190 LEU A C 1
ATOM 1429 O O . LEU A 1 190 ? 3.302 33.900 34.867 1.00 27.86 190 LEU A O 1
ATOM 1434 N N . SER A 1 191 ? 4.554 32.945 36.472 1.00 31.35 191 SER A N 1
ATOM 1435 C CA . SER A 1 191 ? 3.410 32.317 37.127 1.00 32.73 191 SER A CA 1
ATOM 1436 C C . SER A 1 191 ? 3.425 32.473 38.642 1.00 33.57 191 SER A C 1
ATOM 1437 O O . SER A 1 191 ? 4.438 32.848 39.236 1.00 34.01 191 SER A O 1
ATOM 1440 N N . SER A 1 192 ? 2.284 32.177 39.259 1.00 33.89 192 SER A N 1
ATOM 1441 C CA . SER A 1 192 ? 2.128 32.266 40.708 1.00 34.07 192 SER A CA 1
ATOM 1442 C C . SER A 1 192 ? 1.445 30.994 41.204 1.00 33.94 192 SER A C 1
ATOM 1443 O O . SER A 1 192 ? 0.507 30.508 40.574 1.00 31.59 192 SER A O 1
ATOM 1446 N N . ASN A 1 193 ? 1.914 30.453 42.325 1.00 34.31 193 ASN A N 1
ATOM 1447 C CA . ASN A 1 193 ? 1.323 29.237 42.869 1.00 34.54 193 ASN A CA 1
ATOM 1448 C C . ASN A 1 193 ? -0.109 29.507 43.334 1.00 35.20 193 ASN A C 1
ATOM 1449 O O . ASN A 1 193 ? -0.932 28.592 43.408 1.00 35.01 193 ASN A O 1
ATOM 1454 N N . ILE A 1 194 ? -0.402 30.769 43.632 1.00 34.69 194 ILE A N 1
ATOM 1455 C CA . ILE A 1 194 ? -1.734 31.162 44.072 1.00 34.72 194 ILE A CA 1
ATOM 1456 C C . ILE A 1 194 ? -2.412 32.018 43.009 1.00 34.85 194 ILE A C 1
ATOM 1457 O O . ILE A 1 194 ? -3.478 32.586 43.246 1.00 34.77 194 ILE A O 1
ATOM 1462 N N . GLY A 1 195 ? -1.786 32.112 41.841 1.00 34.65 195 GLY A N 1
ATOM 1463 C CA . GLY A 1 195 ? -2.351 32.901 40.761 1.00 35.13 195 GLY A CA 1
ATOM 1464 C C . GLY A 1 195 ? -2.246 34.397 41.000 1.00 35.17 195 GLY A C 1
ATOM 1465 O O . GLY A 1 195 ? -1.546 34.837 41.916 1.00 34.32 195 GLY A O 1
ATOM 1466 N N . TRP A 1 196 ? -2.947 35.182 40.184 1.00 35.06 196 TRP A N 1
ATOM 1467 C CA . TRP A 1 196 ? -2.918 36.637 40.309 1.00 35.85 196 TRP A CA 1
ATOM 1468 C C . TRP A 1 196 ? -4.295 37.203 40.629 1.00 36.76 196 TRP A C 1
ATOM 1469 O O . TRP A 1 196 ? -5.315 36.654 40.212 1.00 37.36 196 TRP A O 1
ATOM 1480 N N . LYS A 1 197 ? -4.315 38.306 41.367 1.00 36.47 197 LYS A N 1
ATOM 1481 C CA . LYS A 1 197 ? -5.562 38.965 41.718 1.00 36.45 197 LYS A CA 1
ATOM 1482 C C . LYS A 1 197 ? -5.917 39.884 40.555 1.00 37.82 197 LYS A C 1
ATOM 1483 O O . LYS A 1 197 ? -7.015 40.434 40.486 1.00 38.91 197 LYS A O 1
ATOM 1489 N N . GLY A 1 198 ? -4.964 40.037 39.641 1.00 37.34 198 GLY A N 1
ATOM 1490 C CA . GLY A 1 198 ? -5.153 40.886 38.477 1.00 36.81 198 GLY A CA 1
ATOM 1491 C C . GLY A 1 198 ? -3.829 41.073 37.756 1.00 37.01 198 GLY A C 1
ATOM 1492 O O . GLY A 1 198 ? -2.767 40.961 38.371 1.00 36.49 198 GLY A O 1
ATOM 1493 N N . TYR A 1 199 ? -3.884 41.354 36.457 1.00 36.41 199 TYR A N 1
ATOM 1494 C CA . TYR A 1 199 ? -2.673 41.546 35.668 1.00 36.23 199 TYR A CA 1
ATOM 1495 C C . TYR A 1 199 ? -2.804 42.690 34.670 1.00 37.05 199 TYR A C 1
ATOM 1496 O O . TYR A 1 199 ? -3.907 43.161 34.389 1.00 36.69 199 TYR A O 1
ATOM 1505 N N . SER A 1 200 ? -1.667 43.129 34.137 1.00 36.62 200 SER A N 1
ATOM 1506 C CA . SER A 1 200 ? -1.639 44.210 33.157 1.00 36.61 200 SER A CA 1
ATOM 1507 C C . SER A 1 200 ? -0.255 44.357 32.535 1.00 36.09 200 SER A C 1
ATOM 1508 O O . SER A 1 200 ? 0.756 44.425 33.237 1.00 35.75 200 SER A O 1
ATOM 1511 N N . ILE A 1 201 ? -0.220 44.403 31.210 1.00 35.75 201 ILE A N 1
ATOM 1512 C CA . ILE A 1 201 ? 1.027 44.559 30.477 1.00 34.59 201 ILE A CA 1
ATOM 1513 C C . ILE A 1 201 ? 1.003 45.943 29.838 1.00 34.69 201 ILE A C 1
ATOM 1514 O O . ILE A 1 201 ? 0.307 46.167 28.844 1.00 35.79 201 ILE A O 1
ATOM 1519 N N . GLY A 1 202 ? 1.751 46.875 30.423 1.00 32.59 202 GLY A N 1
ATOM 1520 C CA . GLY A 1 202 ? 1.776 48.230 29.903 1.00 31.98 202 GLY A CA 1
ATOM 1521 C C . GLY A 1 202 ? 3.133 48.700 29.411 1.00 31.51 202 GLY A C 1
ATOM 1522 O O . GLY A 1 202 ? 4.128 47.988 29.519 1.00 30.73 202 GLY A O 1
ATOM 1523 N N . TYR A 1 203 ? 3.164 49.913 28.870 1.00 31.61 203 TYR A N 1
ATOM 1524 C CA . TYR A 1 203 ? 4.389 50.500 28.347 1.00 31.25 203 TYR A CA 1
ATOM 1525 C C . TYR A 1 203 ? 5.130 51.311 29.397 1.00 31.83 203 TYR A C 1
ATOM 1526 O O . TYR A 1 203 ? 4.528 52.107 30.119 1.00 31.69 203 TYR A O 1
ATOM 1535 N N . TYR A 1 204 ? 6.442 51.100 29.471 1.00 33.15 204 TYR A N 1
ATOM 1536 C CA . TYR A 1 204 ? 7.298 51.778 30.443 1.00 33.85 204 TYR A CA 1
ATOM 1537 C C . TYR A 1 204 ? 7.137 53.297 30.448 1.00 35.31 204 TYR A C 1
ATOM 1538 O O . TYR A 1 204 ? 7.294 53.955 29.419 1.00 34.82 204 TYR A O 1
ATOM 1547 N N . LYS A 1 205 ? 6.832 53.837 31.627 1.00 37.14 205 LYS A N 1
ATOM 1548 C CA . LYS A 1 205 ? 6.638 55.271 31.832 1.00 38.65 205 LYS A CA 1
ATOM 1549 C C . LYS A 1 205 ? 5.432 55.856 31.102 1.00 39.20 205 LYS A C 1
ATOM 1550 O O . LYS A 1 205 ? 5.300 57.075 30.984 1.00 39.62 205 LYS A O 1
ATOM 1556 N N . VAL A 1 206 ? 4.550 54.988 30.619 1.00 39.29 206 VAL A N 1
ATOM 1557 C CA . VAL A 1 206 ? 3.350 55.433 29.918 1.00 40.18 206 VAL A CA 1
ATOM 1558 C C . VAL A 1 206 ? 2.119 54.961 30.684 1.00 40.51 206 VAL A C 1
ATOM 1559 O O . VAL A 1 206 ? 1.413 55.762 31.296 1.00 40.29 206 VAL A O 1
ATOM 1563 N N . ASN A 1 207 ? 1.869 53.657 30.646 1.00 40.70 207 ASN A N 1
ATOM 1564 C CA . ASN A 1 207 ? 0.736 53.075 31.354 1.00 40.54 207 ASN A CA 1
ATOM 1565 C C . ASN A 1 207 ? 1.119 51.757 32.018 1.00 40.50 207 ASN A C 1
ATOM 1566 O O . ASN A 1 207 ? 0.310 50.832 32.104 1.00 40.46 207 ASN A O 1
ATOM 1571 N N . ASP A 1 208 ? 2.361 51.681 32.483 1.00 40.19 208 ASP A N 1
ATOM 1572 C CA . ASP A 1 208 ? 2.859 50.490 33.158 1.00 40.44 208 ASP A CA 1
ATOM 1573 C C . ASP A 1 208 ? 2.315 50.459 34.583 1.00 40.74 208 ASP A C 1
ATOM 1574 O O . ASP A 1 208 ? 1.801 51.460 35.084 1.00 40.82 208 ASP A O 1
ATOM 1579 N N . ILE A 1 209 ? 2.446 49.311 35.235 1.00 40.60 209 ILE A N 1
ATOM 1580 C CA . ILE A 1 209 ? 1.950 49.136 36.594 1.00 39.80 209 ILE A CA 1
ATOM 1581 C C . ILE A 1 209 ? 2.457 50.227 37.550 1.00 40.29 209 ILE A C 1
ATOM 1582 O O . ILE A 1 209 ? 1.688 50.762 38.350 1.00 39.99 209 ILE A O 1
ATOM 1587 N N . MET A 1 210 ? 3.737 50.575 37.452 1.00 40.87 210 MET A N 1
ATOM 1588 C CA . MET A 1 210 ? 4.323 51.595 38.324 1.00 42.21 210 MET A CA 1
ATOM 1589 C C . MET A 1 210 ? 3.658 52.957 38.137 1.00 42.63 210 MET A C 1
ATOM 1590 O O . MET A 1 210 ? 3.361 53.646 39.110 1.00 43.22 210 MET A O 1
ATOM 1595 N N . THR A 1 211 ? 3.427 53.343 36.886 1.00 42.42 211 THR A N 1
ATOM 1596 C CA . THR A 1 211 ? 2.803 54.630 36.598 1.00 43.31 211 THR A CA 1
ATOM 1597 C C . THR A 1 211 ? 1.342 54.627 37.037 1.00 43.27 211 THR A C 1
ATOM 1598 O O . THR A 1 211 ? 0.831 55.622 37.552 1.00 42.50 211 THR A O 1
ATOM 1602 N N . ASP A 1 212 ? 0.675 53.499 36.826 1.00 43.42 212 ASP A N 1
ATOM 1603 C CA . ASP A 1 212 ? -0.728 53.358 37.189 1.00 43.60 212 ASP A CA 1
ATOM 1604 C C . ASP A 1 212 ? -0.927 53.599 38.681 1.00 43.60 212 ASP A C 1
ATOM 1605 O O . ASP A 1 212 ? -1.908 54.222 39.086 1.00 42.86 212 ASP A O 1
ATOM 1610 N N . LEU A 1 213 ? 0.015 53.112 39.489 1.00 44.01 213 LEU A N 1
ATOM 1611 C CA . LEU A 1 213 ? -0.045 53.260 40.941 1.00 44.25 213 LEU A CA 1
ATOM 1612 C C . LEU A 1 213 ? 0.302 54.670 41.406 1.00 45.10 213 LEU A C 1
ATOM 1613 O O . LEU A 1 213 ? -0.235 55.151 42.400 1.00 45.45 213 LEU A O 1
ATOM 1618 N N . ASP A 1 214 ? 1.209 55.331 40.698 1.00 46.23 214 ASP A N 1
ATOM 1619 C CA . ASP A 1 214 ? 1.600 56.688 41.065 1.00 48.03 214 ASP A CA 1
ATOM 1620 C C . ASP A 1 214 ? 0.424 57.650 40.939 1.00 49.55 214 ASP A C 1
ATOM 1621 O O . ASP A 1 214 ? 0.385 58.691 41.598 1.00 49.85 214 ASP A O 1
ATOM 1626 N N . GLU A 1 215 ? -0.534 57.285 40.092 1.00 51.09 215 GLU A N 1
ATOM 1627 C CA . GLU A 1 215 ? -1.709 58.110 39.845 1.00 52.58 215 GLU A CA 1
ATOM 1628 C C . GLU A 1 215 ? -2.955 57.620 40.573 1.00 52.81 215 GLU A C 1
ATOM 1629 O O . GLU A 1 215 ? -3.743 58.423 41.071 1.00 53.28 215 GLU A O 1
ATOM 1635 N N . ASN A 1 216 ? -3.132 56.305 40.630 1.00 52.83 216 ASN A N 1
ATOM 1636 C CA . ASN A 1 216 ? -4.301 55.717 41.278 1.00 52.98 216 ASN A CA 1
ATOM 1637 C C . ASN A 1 216 ? -3.962 54.950 42.555 1.00 52.97 216 ASN A C 1
ATOM 1638 O O . ASN A 1 216 ? -4.827 54.732 43.405 1.00 52.94 216 ASN A O 1
ATOM 1643 N N . LYS A 1 217 ? -2.706 54.538 42.682 1.00 52.20 217 LYS A N 1
ATOM 1644 C CA . LYS A 1 217 ? -2.264 53.791 43.852 1.00 51.63 217 LYS A CA 1
ATOM 1645 C C . LYS A 1 217 ? -3.047 52.487 43.924 1.00 50.80 217 LYS A C 1
ATOM 1646 O O . LYS A 1 217 ? -3.312 51.951 44.998 1.00 50.57 217 LYS A O 1
ATOM 1652 N N . GLN A 1 218 ? -3.407 51.994 42.745 1.00 51.48 218 GLN A N 1
ATOM 1653 C CA . GLN A 1 218 ? -4.147 50.749 42.581 1.00 51.92 218 GLN A CA 1
ATOM 1654 C C . GLN A 1 218 ? -4.268 50.493 41.082 1.00 51.16 218 GLN A C 1
ATOM 1655 O O . GLN A 1 218 ? -4.306 51.436 40.291 1.00 50.67 218 GLN A O 1
ATOM 1661 N N . MET A 1 219 ? -4.322 49.225 40.690 1.00 50.57 219 MET A N 1
ATOM 1662 C CA . MET A 1 219 ? -4.427 48.879 39.278 1.00 51.17 219 MET A CA 1
ATOM 1663 C C . MET A 1 219 ? -5.730 49.344 38.643 1.00 50.89 219 MET A C 1
ATOM 1664 O O . MET A 1 219 ? -6.820 48.970 39.078 1.00 50.76 219 MET A O 1
ATOM 1669 N N . THR A 1 220 ? -5.596 50.160 37.603 1.00 50.03 220 THR A N 1
ATOM 1670 C CA . THR A 1 220 ? -6.736 50.699 36.876 1.00 49.89 220 THR A CA 1
ATOM 1671 C C . THR A 1 220 ? -6.815 50.025 35.512 1.00 49.70 220 THR A C 1
ATOM 1672 O O . THR A 1 220 ? -7.899 49.716 35.019 1.00 49.78 220 THR A O 1
ATOM 1676 N N . LYS A 1 221 ? -5.655 49.799 34.903 1.00 48.70 221 LYS A N 1
ATOM 1677 C CA . LYS A 1 221 ? -5.603 49.153 33.601 1.00 47.43 221 LYS A CA 1
ATOM 1678 C C . LYS A 1 221 ? -5.301 47.668 33.747 1.00 45.70 221 LYS A C 1
ATOM 1679 O O . LYS A 1 221 ? -4.622 47.249 34.681 1.00 45.57 221 LYS A O 1
ATOM 1685 N N . HIS A 1 222 ? -5.815 46.875 32.816 1.00 44.50 222 HIS A N 1
ATOM 1686 C CA . HIS A 1 222 ? -5.601 45.436 32.838 1.00 43.59 222 HIS A CA 1
ATOM 1687 C C . HIS A 1 222 ? -5.321 44.917 31.436 1.00 41.69 222 HIS A C 1
ATOM 1688 O O . HIS A 1 222 ? -5.952 43.966 30.968 1.00 41.86 222 HIS A O 1
ATOM 1695 N N . TYR A 1 223 ? -4.358 45.546 30.773 1.00 38.87 223 TYR A N 1
ATOM 1696 C CA . TYR A 1 223 ? -3.980 45.168 29.418 1.00 36.18 223 TYR A CA 1
ATOM 1697 C C . TYR A 1 223 ? -3.405 43.760 29.390 1.00 36.12 223 TYR A C 1
ATOM 1698 O O . TYR A 1 223 ? -2.732 43.340 30.329 1.00 36.53 223 TYR A O 1
ATOM 1707 N N . ASP A 1 224 ? -3.670 43.031 28.311 1.00 35.20 224 ASP A N 1
ATOM 1708 C CA . ASP A 1 224 ? -3.158 41.674 28.181 1.00 36.40 224 ASP A CA 1
ATOM 1709 C C . ASP A 1 224 ? -2.322 41.522 26.919 1.00 36.46 224 ASP A C 1
ATOM 1710 O O . ASP A 1 224 ? -2.073 40.408 26.456 1.00 36.55 224 ASP A O 1
ATOM 1715 N N . SER A 1 225 ? -1.876 42.651 26.377 1.00 36.99 225 SER A N 1
ATOM 1716 C CA . SER A 1 225 ? -1.069 42.656 25.162 1.00 36.48 225 SER A CA 1
ATOM 1717 C C . SER A 1 225 ? -0.320 43.978 25.001 1.00 36.82 225 SER A C 1
ATOM 1718 O O . SER A 1 225 ? -0.858 45.047 25.288 1.00 36.69 225 SER A O 1
ATOM 1721 N N . ALA A 1 226 ? 0.928 43.896 24.545 1.00 36.80 226 ALA A N 1
ATOM 1722 C CA . ALA A 1 226 ? 1.760 45.080 24.338 1.00 35.50 226 ALA A CA 1
ATOM 1723 C C . ALA A 1 226 ? 3.091 44.684 23.704 1.00 35.41 226 ALA A C 1
ATOM 1724 O O . ALA A 1 226 ? 3.511 43.527 23.804 1.00 35.14 226 ALA A O 1
ATOM 1726 N N . ARG A 1 227 ? 3.746 45.637 23.042 1.00 34.88 227 ARG A N 1
ATOM 1727 C CA . ARG A 1 227 ? 5.037 45.373 22.409 1.00 33.50 227 ARG A CA 1
ATOM 1728 C C . ARG A 1 227 ? 5.925 46.609 22.392 1.00 32.91 227 ARG A C 1
ATOM 1729 O O . ARG A 1 227 ? 5.563 47.641 21.829 1.00 33.48 227 ARG A O 1
ATOM 1737 N N . GLY A 1 228 ? 7.093 46.482 23.014 1.00 31.52 228 GLY A N 1
ATOM 1738 C CA . GLY A 1 228 ? 8.047 47.574 23.093 1.00 30.28 228 GLY A CA 1
ATOM 1739 C C . GLY A 1 228 ? 8.728 47.493 24.446 1.00 29.58 228 GLY A C 1
ATOM 1740 O O . GLY A 1 228 ? 9.056 46.394 24.907 1.00 27.75 228 GLY A O 1
ATOM 1741 N N . ASN A 1 229 ? 8.964 48.640 25.075 1.00 29.15 229 ASN A N 1
ATOM 1742 C CA . ASN A 1 229 ? 9.564 48.653 26.405 1.00 29.68 229 ASN A CA 1
ATOM 1743 C C . ASN A 1 229 ? 8.396 48.461 27.361 1.00 29.46 229 ASN A C 1
ATOM 1744 O O . ASN A 1 229 ? 7.763 49.419 27.798 1.00 30.15 229 ASN A O 1
ATOM 1749 N N . ILE A 1 230 ? 8.114 47.205 27.674 1.00 28.54 230 ILE A N 1
ATOM 1750 C CA . ILE A 1 230 ? 6.985 46.875 28.524 1.00 28.84 230 ILE A CA 1
ATOM 1751 C C . ILE A 1 230 ? 7.325 46.459 29.948 1.00 29.57 230 ILE A C 1
ATOM 1752 O O . ILE A 1 230 ? 8.477 46.198 30.286 1.00 28.52 230 ILE A O 1
ATOM 1757 N N . ILE A 1 231 ? 6.286 46.404 30.774 1.00 30.73 231 ILE A N 1
ATOM 1758 C CA . ILE A 1 231 ? 6.397 45.996 32.166 1.00 31.38 231 ILE A CA 1
ATOM 1759 C C . ILE A 1 231 ? 5.181 45.118 32.465 1.00 31.75 231 ILE A C 1
ATOM 1760 O O . ILE A 1 231 ? 4.033 45.558 32.348 1.00 32.31 231 ILE A O 1
ATOM 1765 N N . GLU A 1 232 ? 5.433 43.866 32.817 1.00 29.20 232 GLU A N 1
ATOM 1766 C CA . GLU A 1 232 ? 4.350 42.950 33.120 1.00 29.66 232 GLU A CA 1
ATOM 1767 C C . GLU A 1 232 ? 4.062 43.002 34.613 1.00 29.05 232 GLU A C 1
ATOM 1768 O O . GLU A 1 232 ? 4.812 42.460 35.422 1.00 28.99 232 GLU A O 1
ATOM 1774 N N . GLY A 1 233 ? 2.983 43.699 34.963 1.00 28.62 233 GLY A N 1
ATOM 1775 C CA . GLY A 1 233 ? 2.600 43.854 36.354 1.00 29.14 233 GLY A CA 1
ATOM 1776 C C . GLY A 1 233 ? 1.449 42.962 36.775 1.00 29.94 233 GLY A C 1
ATOM 1777 O O . GLY A 1 233 ? 0.652 42.517 35.948 1.00 30.66 233 GLY A O 1
ATOM 1778 N N . ALA A 1 234 ? 1.370 42.694 38.073 1.00 31.15 234 ALA A N 1
ATOM 1779 C CA . ALA A 1 234 ? 0.316 41.852 38.614 1.00 32.18 234 ALA A CA 1
ATOM 1780 C C . ALA A 1 234 ? 0.148 42.126 40.097 1.00 32.82 234 ALA A C 1
ATOM 1781 O O . ALA A 1 234 ? 1.108 42.464 40.791 1.00 33.68 234 ALA A O 1
ATOM 1783 N N . GLU A 1 235 ? -1.082 41.997 40.575 1.00 32.78 235 GLU A N 1
ATOM 1784 C CA . GLU A 1 235 ? -1.369 42.207 41.982 1.00 32.84 235 GLU A CA 1
ATOM 1785 C C . GLU A 1 235 ? -1.441 40.850 42.670 1.00 31.74 235 GLU A C 1
ATOM 1786 O O . GLU A 1 235 ? -1.943 39.875 42.107 1.00 30.64 235 GLU A O 1
ATOM 1792 N N . ILE A 1 236 ? -0.909 40.790 43.884 1.00 32.30 236 ILE A N 1
ATOM 1793 C CA . ILE A 1 236 ? -0.913 39.559 44.655 1.00 31.97 236 ILE A CA 1
ATOM 1794 C C . ILE A 1 236 ? -2.091 39.613 45.623 1.00 32.75 236 ILE A C 1
ATOM 1795 O O . ILE A 1 236 ? -2.234 40.575 46.379 1.00 32.40 236 ILE A O 1
ATOM 1800 N N . ASP A 1 237 ? -2.937 38.590 45.588 1.00 33.67 237 ASP A N 1
ATOM 1801 C CA . ASP A 1 237 ? -4.099 38.537 46.472 1.00 34.42 237 ASP A CA 1
ATOM 1802 C C . ASP A 1 237 ? -3.619 38.185 47.880 1.00 35.63 237 ASP A C 1
ATOM 1803 O O . ASP A 1 237 ? -3.496 37.008 48.224 1.00 34.65 237 ASP A O 1
ATOM 1808 N N . LEU A 1 238 ? -3.346 39.206 48.685 1.00 36.58 238 LEU A N 1
ATOM 1809 C CA . LEU A 1 238 ? -2.872 39.000 50.046 1.00 39.47 238 LEU A CA 1
ATOM 1810 C C . LEU A 1 238 ? -3.886 38.274 50.922 1.00 41.76 238 LEU A C 1
ATOM 1811 O O . LEU A 1 238 ? -3.518 37.412 51.722 1.00 42.33 238 LEU A O 1
ATOM 1816 N N . THR A 1 239 ? -5.161 38.617 50.772 1.00 42.90 239 THR A N 1
ATOM 1817 C CA . THR A 1 239 ? -6.200 37.983 51.569 1.00 44.77 239 THR A CA 1
ATOM 1818 C C . THR A 1 239 ? -6.236 36.478 51.320 1.00 45.14 239 THR A C 1
ATOM 1819 O O . THR A 1 239 ? -6.797 35.728 52.115 1.00 46.40 239 THR A O 1
ATOM 1823 N N . LYS A 1 240 ? -5.633 36.036 50.222 1.00 45.29 240 LYS A N 1
ATOM 1824 C CA . LYS A 1 240 ? -5.603 34.612 49.908 1.00 45.68 240 LYS A CA 1
ATOM 1825 C C . LYS A 1 240 ? -4.411 33.924 50.576 1.00 45.64 240 LYS A C 1
ATOM 1826 O O . LYS A 1 240 ? -4.491 32.752 50.961 1.00 45.66 240 LYS A O 1
ATOM 1832 N N . ASN A 1 241 ? -3.308 34.658 50.703 1.00 43.67 241 ASN A N 1
ATOM 1833 C CA . ASN A 1 241 ? -2.096 34.153 51.350 1.00 42.41 241 ASN A CA 1
ATOM 1834 C C . ASN A 1 241 ? -1.008 35.223 51.310 1.00 41.67 241 ASN A C 1
ATOM 1835 O O . ASN A 1 241 ? -0.692 35.758 50.246 1.00 42.03 241 ASN A O 1
ATOM 1840 N N . SER A 1 242 ? -0.443 35.537 52.472 1.00 40.90 242 SER A N 1
ATOM 1841 C CA . SER A 1 242 ? 0.609 36.545 52.554 1.00 39.51 242 SER A CA 1
ATOM 1842 C C . SER A 1 242 ? 1.951 35.964 52.104 1.00 38.15 242 SER A C 1
ATOM 1843 O O . SER A 1 242 ? 2.920 36.694 51.917 1.00 36.74 242 SER A O 1
ATOM 1846 N N . GLU A 1 243 ? 1.994 34.645 51.935 1.00 37.44 243 GLU A N 1
ATOM 1847 C CA . GLU A 1 243 ? 3.205 33.954 51.500 1.00 37.40 243 GLU A CA 1
ATOM 1848 C C . GLU A 1 243 ? 2.885 33.171 50.231 1.00 35.89 243 GLU A C 1
ATOM 1849 O O . GLU A 1 243 ? 1.915 32.413 50.189 1.00 35.26 243 GLU A O 1
ATOM 1855 N N . PHE A 1 244 ? 3.710 33.346 49.203 1.00 33.08 244 PHE A N 1
ATOM 1856 C CA . PHE A 1 244 ? 3.472 32.698 47.918 1.00 31.54 244 PHE A CA 1
ATOM 1857 C C . PHE A 1 244 ? 4.756 32.396 47.148 1.00 31.11 244 PHE A C 1
ATOM 1858 O O . PHE A 1 244 ? 5.844 32.799 47.550 1.00 30.80 244 PHE A O 1
ATOM 1866 N N . GLU A 1 245 ? 4.611 31.698 46.026 1.00 30.54 245 GLU A N 1
ATOM 1867 C CA . GLU A 1 245 ? 5.749 31.330 45.197 1.00 31.15 245 GLU A CA 1
ATOM 1868 C C . GLU A 1 245 ? 5.628 31.889 43.780 1.00 30.64 245 GLU A C 1
ATOM 1869 O O . GLU A 1 245 ? 4.640 31.634 43.086 1.00 29.99 245 GLU A O 1
ATOM 1875 N N . ILE A 1 246 ? 6.634 32.649 43.355 1.00 29.26 246 ILE A N 1
ATOM 1876 C CA . ILE A 1 246 ? 6.646 33.216 42.011 1.00 27.34 246 ILE A CA 1
ATOM 1877 C C . ILE A 1 246 ? 7.636 32.413 41.174 1.00 27.57 246 ILE A C 1
ATOM 1878 O O . ILE A 1 246 ? 8.775 32.184 41.593 1.00 28.66 246 ILE A O 1
ATOM 1883 N N . VAL A 1 247 ? 7.198 31.971 40.000 1.00 27.70 247 VAL A N 1
ATOM 1884 C CA . VAL A 1 247 ? 8.057 31.186 39.126 1.00 27.72 247 VAL A CA 1
ATOM 1885 C C . VAL A 1 247 ? 8.186 31.795 37.734 1.00 28.33 247 VAL A C 1
ATOM 1886 O O . VAL A 1 247 ? 7.190 32.155 37.107 1.00 28.20 247 VAL A O 1
ATOM 1890 N N . LEU A 1 248 ? 9.427 31.910 37.264 1.00 26.81 248 LEU A N 1
ATOM 1891 C CA . LEU A 1 248 ? 9.709 32.444 35.938 1.00 26.35 248 LEU A CA 1
ATOM 1892 C C . LEU A 1 248 ? 10.427 31.363 35.146 1.00 27.10 248 LEU A C 1
ATOM 1893 O O . LEU A 1 248 ? 11.539 30.952 35.496 1.00 25.06 248 LEU A O 1
ATOM 1898 N N . SER A 1 249 ? 9.784 30.895 34.082 1.00 26.76 249 SER A N 1
ATOM 1899 C CA . SER A 1 249 ? 10.361 29.850 33.255 1.00 27.63 249 SER A CA 1
ATOM 1900 C C . SER A 1 249 ? 10.715 30.358 31.863 1.00 26.85 249 SER A C 1
ATOM 1901 O O . SER A 1 249 ? 10.207 31.389 31.414 1.00 27.70 249 SER A O 1
ATOM 1904 N N . PHE A 1 250 ? 11.589 29.618 31.189 1.00 26.58 250 PHE A N 1
ATOM 1905 C CA . PHE A 1 250 ? 12.051 29.975 29.855 1.00 27.79 250 PHE A CA 1
ATOM 1906 C C . PHE A 1 250 ? 11.867 28.820 28.881 1.00 29.21 250 PHE A C 1
ATOM 1907 O O . PHE A 1 250 ? 11.837 27.654 29.281 1.00 28.12 250 PHE A O 1
ATOM 1915 N N . GLY A 1 251 ? 11.756 29.160 27.601 1.00 31.24 251 GLY A N 1
ATOM 1916 C CA . GLY A 1 251 ? 11.590 28.154 26.569 1.00 34.38 251 GLY A CA 1
ATOM 1917 C C . GLY A 1 251 ? 11.760 28.761 25.190 1.00 35.72 251 GLY A C 1
ATOM 1918 O O . GLY A 1 251 ? 11.847 29.980 25.055 1.00 35.72 251 GLY A O 1
ATOM 1919 N N . GLN A 1 252 ? 11.812 27.915 24.166 1.00 38.72 252 GLN A N 1
ATOM 1920 C CA . GLN A 1 252 ? 11.964 28.388 22.792 1.00 41.97 252 GLN A CA 1
ATOM 1921 C C . GLN A 1 252 ? 10.588 28.493 22.133 1.00 42.39 252 GLN A C 1
ATOM 1922 O O . GLN A 1 252 ? 10.470 28.689 20.921 1.00 41.56 252 GLN A O 1
ATOM 1928 N N . SER A 1 253 ? 9.550 28.358 22.951 1.00 43.02 253 SER A N 1
ATOM 1929 C CA . SER A 1 253 ? 8.173 28.434 22.478 1.00 43.03 253 SER A CA 1
ATOM 1930 C C . SER A 1 253 ? 7.244 28.654 23.661 1.00 43.07 253 SER A C 1
ATOM 1931 O O . SER A 1 253 ? 7.644 28.491 24.814 1.00 43.95 253 SER A O 1
ATOM 1934 N N . ASP A 1 254 ? 6.004 29.028 23.370 1.00 44.16 254 ASP A N 1
ATOM 1935 C CA . ASP A 1 254 ? 5.002 29.263 24.406 1.00 43.83 254 ASP A CA 1
ATOM 1936 C C . ASP A 1 254 ? 4.731 28.006 25.222 1.00 42.98 254 ASP A C 1
ATOM 1937 O O . ASP A 1 254 ? 4.675 28.045 26.451 1.00 42.14 254 ASP A O 1
ATOM 1942 N N . SER A 1 255 ? 4.562 26.889 24.524 1.00 42.48 255 SER A N 1
ATOM 1943 C CA . SER A 1 255 ? 4.278 25.620 25.176 1.00 41.47 255 SER A CA 1
ATOM 1944 C C . SER A 1 255 ? 5.413 25.172 26.085 1.00 39.72 255 SER A C 1
ATOM 1945 O O . SER A 1 255 ? 5.173 24.700 27.197 1.00 39.21 255 SER A O 1
ATOM 1948 N N . GLU A 1 256 ? 6.649 25.321 25.616 1.00 38.49 256 GLU A N 1
ATOM 1949 C CA . GLU A 1 256 ? 7.799 24.915 26.412 1.00 36.61 256 GLU A CA 1
ATOM 1950 C C . GLU A 1 256 ? 7.878 25.732 27.697 1.00 35.68 256 GLU A C 1
ATOM 1951 O O . GLU A 1 256 ? 7.961 25.175 28.790 1.00 36.16 256 GLU A O 1
ATOM 1957 N N . ALA A 1 257 ? 7.847 27.055 27.568 1.00 35.75 257 ALA A N 1
ATOM 1958 C CA . ALA A 1 257 ? 7.922 27.926 28.737 1.00 35.33 257 ALA A CA 1
ATOM 1959 C C . ALA A 1 257 ? 6.828 27.602 29.750 1.00 35.54 257 ALA A C 1
ATOM 1960 O O . ALA A 1 257 ? 7.106 27.417 30.937 1.00 34.88 257 ALA A O 1
ATOM 1962 N N . ALA A 1 258 ? 5.585 27.532 29.278 1.00 35.42 258 ALA A N 1
ATOM 1963 C CA . ALA A 1 258 ? 4.445 27.240 30.146 1.00 35.00 258 ALA A CA 1
ATOM 1964 C C . ALA A 1 258 ? 4.581 25.875 30.812 1.00 34.37 258 ALA A C 1
ATOM 1965 O O . ALA A 1 258 ? 4.398 25.746 32.018 1.00 34.58 258 ALA A O 1
ATOM 1967 N N . LYS A 1 259 ? 4.900 24.861 30.018 1.00 35.37 259 LYS A N 1
ATOM 1968 C CA . LYS A 1 259 ? 5.065 23.510 30.536 1.00 36.30 259 LYS A CA 1
ATOM 1969 C C . LYS A 1 259 ? 6.134 23.458 31.627 1.00 36.10 259 LYS A C 1
ATOM 1970 O O . LYS A 1 259 ? 5.970 22.778 32.639 1.00 36.46 259 LYS A O 1
ATOM 1976 N N . THR A 1 260 ? 7.230 24.177 31.410 1.00 34.96 260 THR A N 1
ATOM 1977 C CA . THR A 1 260 ? 8.325 24.214 32.372 1.00 33.48 260 THR A CA 1
ATOM 1978 C C . THR A 1 260 ? 7.871 24.858 33.681 1.00 33.28 260 THR A C 1
ATOM 1979 O O . THR A 1 260 ? 8.216 24.388 34.765 1.00 32.89 260 THR A O 1
ATOM 1983 N N . ALA A 1 261 ? 7.094 25.930 33.579 1.00 33.21 261 ALA A N 1
ATOM 1984 C CA . ALA A 1 261 ? 6.594 26.615 34.763 1.00 33.54 261 ALA A CA 1
ATOM 1985 C C . ALA A 1 261 ? 5.673 25.683 35.544 1.00 35.30 261 ALA A C 1
ATOM 1986 O O . ALA A 1 261 ? 5.707 25.644 36.775 1.00 34.79 261 ALA A O 1
ATOM 1988 N N . LEU A 1 262 ? 4.851 24.928 34.821 1.00 36.34 262 LEU A N 1
ATOM 1989 C CA . LEU A 1 262 ? 3.928 23.994 35.457 1.00 36.58 262 LEU A CA 1
ATOM 1990 C C . LEU A 1 262 ? 4.681 22.875 36.171 1.00 36.75 262 LEU A C 1
ATOM 1991 O O . LEU A 1 262 ? 4.285 22.441 37.250 1.00 37.40 262 LEU A O 1
ATOM 1996 N N . GLU A 1 263 ? 5.770 22.405 35.574 1.00 36.97 263 GLU A N 1
ATOM 1997 C CA . GLU A 1 263 ? 6.544 21.344 36.200 1.00 36.44 263 GLU A CA 1
ATOM 1998 C C . GLU A 1 263 ? 7.195 21.846 37.486 1.00 36.09 263 GLU A C 1
ATOM 1999 O O . GLU A 1 263 ? 7.171 21.167 38.514 1.00 36.04 263 GLU A O 1
ATOM 2005 N N . THR A 1 264 ? 7.769 23.044 37.433 1.00 34.90 264 THR A N 1
ATOM 2006 C CA . THR A 1 264 ? 8.410 23.610 38.611 1.00 34.14 264 THR A CA 1
ATOM 2007 C C . THR A 1 264 ? 7.385 23.819 39.725 1.00 34.71 264 THR A C 1
ATOM 2008 O O . THR A 1 264 ? 7.622 23.444 40.873 1.00 34.97 264 THR A O 1
ATOM 2012 N N . LEU A 1 265 ? 6.243 24.407 39.381 1.00 35.11 265 LEU A N 1
ATOM 2013 C CA . LEU A 1 265 ? 5.184 24.653 40.357 1.00 37.01 265 LEU A CA 1
ATOM 2014 C C . LEU A 1 265 ? 4.658 23.350 40.960 1.00 36.73 265 LEU A C 1
ATOM 2015 O O . LEU A 1 265 ? 4.300 23.298 42.136 1.00 37.97 265 LEU A O 1
ATOM 2020 N N . GLY A 1 266 ? 4.616 22.300 40.150 1.00 37.88 266 GLY A N 1
ATOM 2021 C CA . GLY A 1 266 ? 4.126 21.023 40.632 1.00 38.41 266 GLY A CA 1
ATOM 2022 C C . GLY A 1 266 ? 5.081 20.336 41.589 1.00 38.88 266 GLY A C 1
ATOM 2023 O O . GLY A 1 266 ? 4.697 19.404 42.296 1.00 38.75 266 GLY A O 1
ATOM 2024 N N . GLU A 1 267 ? 6.328 20.794 41.624 1.00 38.05 267 GLU A N 1
ATOM 2025 C CA . GLU A 1 267 ? 7.317 20.190 42.505 1.00 38.36 267 GLU A CA 1
ATOM 2026 C C . GLU A 1 267 ? 7.189 20.737 43.923 1.00 38.05 267 GLU A C 1
ATOM 2027 O O . GLU A 1 267 ? 6.668 21.833 44.126 1.00 38.92 267 GLU A O 1
ATOM 2033 N N . ASP A 1 268 ? 7.650 19.966 44.905 1.00 36.97 268 ASP A N 1
ATOM 2034 C CA . ASP A 1 268 ? 7.589 20.396 46.297 1.00 36.43 268 ASP A CA 1
ATOM 2035 C C . ASP A 1 268 ? 8.678 21.426 46.570 1.00 35.96 268 ASP A C 1
ATOM 2036 O O . ASP A 1 268 ? 9.859 21.158 46.363 1.00 34.24 268 ASP A O 1
ATOM 2041 N N . TYR A 1 269 ? 8.269 22.600 47.041 1.00 35.11 269 TYR A N 1
ATOM 2042 C CA . TYR A 1 269 ? 9.197 23.688 47.317 1.00 34.45 269 TYR A CA 1
ATOM 2043 C C . TYR A 1 269 ? 10.460 23.286 48.080 1.00 35.47 269 TYR A C 1
ATOM 2044 O O . TYR A 1 269 ? 11.570 23.453 47.574 1.00 33.71 269 TYR A O 1
ATOM 2053 N N . ASN A 1 270 ? 10.297 22.772 49.296 1.00 35.50 270 ASN A N 1
ATOM 2054 C CA . ASN A 1 270 ? 11.449 22.374 50.101 1.00 36.63 270 ASN A CA 1
ATOM 2055 C C . ASN A 1 270 ? 12.346 21.385 49.378 1.00 36.01 270 ASN A C 1
ATOM 2056 O O . ASN A 1 270 ? 13.563 21.395 49.557 1.00 34.80 270 ASN A O 1
ATOM 2061 N N . ASN A 1 271 ? 11.746 20.530 48.559 1.00 35.98 271 ASN A N 1
ATOM 2062 C CA . ASN A 1 271 ? 12.516 19.546 47.814 1.00 36.70 271 ASN A CA 1
ATOM 2063 C C . ASN A 1 271 ? 13.413 20.244 46.791 1.00 35.29 271 ASN A C 1
ATOM 2064 O O . ASN A 1 271 ? 14.600 19.942 46.690 1.00 33.78 271 ASN A O 1
ATOM 2069 N N . LEU A 1 272 ? 12.834 21.173 46.034 1.00 34.28 272 LEU A N 1
ATOM 2070 C CA . LEU A 1 272 ? 13.581 21.919 45.026 1.00 33.94 272 LEU A CA 1
ATOM 2071 C C . LEU A 1 272 ? 14.706 22.703 45.676 1.00 31.76 272 LEU A C 1
ATOM 2072 O O . LEU A 1 272 ? 15.837 22.709 45.195 1.00 30.72 272 LEU A O 1
ATOM 2077 N N . LYS A 1 273 ? 14.378 23.370 46.774 1.00 29.66 273 LYS A N 1
ATOM 2078 C CA . LYS A 1 273 ? 15.346 24.172 47.497 1.00 28.45 273 LYS A CA 1
ATOM 2079 C C . LYS A 1 273 ? 16.490 23.314 48.035 1.00 28.49 273 LYS A C 1
ATOM 2080 O O . LYS A 1 273 ? 17.663 23.642 47.847 1.00 28.33 273 LYS A O 1
ATOM 2086 N N . ASN A 1 274 ? 16.152 22.213 48.697 1.00 26.83 274 ASN A N 1
ATOM 2087 C CA . ASN A 1 274 ? 17.174 21.335 49.237 1.00 25.72 274 ASN A CA 1
ATOM 2088 C C . ASN A 1 274 ? 18.049 20.738 48.133 1.00 24.91 274 ASN A C 1
ATOM 2089 O O . ASN A 1 274 ? 19.259 20.588 48.308 1.00 23.90 274 ASN A O 1
ATOM 2094 N N . ASN A 1 275 ? 17.441 20.397 47.000 1.00 22.71 275 ASN A N 1
ATOM 2095 C CA . ASN A 1 275 ? 18.192 19.827 45.882 1.00 24.86 275 ASN A CA 1
ATOM 2096 C C . ASN A 1 275 ? 19.174 20.859 45.332 1.00 24.51 275 ASN A C 1
ATOM 2097 O O . ASN A 1 275 ? 20.287 20.523 44.924 1.00 21.55 275 ASN A O 1
ATOM 2102 N N . TYR A 1 276 ? 18.747 22.118 45.313 1.00 24.55 276 TYR A N 1
ATOM 2103 C CA . TYR A 1 276 ? 19.592 23.196 44.816 1.00 25.38 276 TYR A CA 1
ATOM 2104 C C . TYR A 1 276 ? 20.802 23.319 45.730 1.00 25.66 276 TYR A C 1
ATOM 2105 O O . TYR A 1 276 ? 21.948 23.337 45.269 1.00 25.92 276 TYR A O 1
ATOM 2114 N N . ILE A 1 277 ? 20.535 23.377 47.032 1.00 26.31 277 ILE A N 1
ATOM 2115 C CA . ILE A 1 277 ? 21.583 23.500 48.040 1.00 28.23 277 ILE A CA 1
ATOM 2116 C C . ILE A 1 277 ? 22.539 22.307 48.052 1.00 28.90 277 ILE A C 1
ATOM 2117 O O . ILE A 1 277 ? 23.757 22.488 48.088 1.00 28.73 277 ILE A O 1
ATOM 2122 N N . ASP A 1 278 ? 21.990 21.094 48.019 1.00 29.27 278 ASP A N 1
ATOM 2123 C CA . ASP A 1 278 ? 22.813 19.884 48.039 1.00 29.43 278 ASP A CA 1
ATOM 2124 C C . ASP A 1 278 ? 23.795 19.829 46.874 1.00 27.29 278 ASP A C 1
ATOM 2125 O O . ASP A 1 278 ? 24.949 19.439 47.045 1.00 25.83 278 ASP A O 1
ATOM 2130 N N . GLU A 1 279 ? 23.331 20.209 45.688 1.00 25.66 279 GLU A N 1
ATOM 2131 C CA . GLU A 1 279 ? 24.184 20.187 44.507 1.00 26.53 279 GLU A CA 1
ATOM 2132 C C . GLU A 1 279 ? 25.389 21.102 44.688 1.00 25.29 279 GLU A C 1
ATOM 2133 O O . GLU A 1 279 ? 26.518 20.738 44.344 1.00 24.53 279 GLU A O 1
ATOM 2139 N N . TRP A 1 280 ? 25.142 22.291 45.229 1.00 23.80 280 TRP A N 1
ATOM 2140 C CA . TRP A 1 280 ? 26.202 23.260 45.468 1.00 24.42 280 TRP A CA 1
ATOM 2141 C C . TRP A 1 280 ? 27.115 22.829 46.612 1.00 25.21 280 TRP A C 1
ATOM 2142 O O . TRP A 1 280 ? 28.324 23.050 46.565 1.00 26.27 280 TRP A O 1
ATOM 2153 N N . THR A 1 281 ? 26.528 22.226 47.640 1.00 24.58 281 THR A N 1
ATOM 2154 C CA . THR A 1 281 ? 27.288 21.766 48.794 1.00 24.35 281 THR A CA 1
ATOM 2155 C C . THR A 1 281 ? 28.229 20.652 48.357 1.00 24.75 281 THR A C 1
ATOM 2156 O O . THR A 1 281 ? 29.387 20.600 48.771 1.00 24.12 281 THR A O 1
ATOM 2160 N N . LYS A 1 282 ? 27.723 19.771 47.503 1.00 25.71 282 LYS A N 1
ATOM 2161 C CA . LYS A 1 282 ? 28.506 18.660 46.979 1.00 26.46 282 LYS A CA 1
ATOM 2162 C C . LYS A 1 282 ? 29.774 19.186 46.309 1.00 26.33 282 LYS A C 1
ATOM 2163 O O . LYS A 1 282 ? 30.866 18.633 46.475 1.00 24.94 282 LYS A O 1
ATOM 2169 N N . TYR A 1 283 ? 29.621 20.256 45.539 1.00 24.86 283 TYR A N 1
ATOM 2170 C CA . TYR A 1 283 ? 30.760 20.850 44.857 1.00 23.94 283 TYR A CA 1
ATOM 2171 C C . TYR A 1 283 ? 31.755 21.449 45.838 1.00 22.36 283 TYR A C 1
ATOM 2172 O O . TYR A 1 283 ? 32.954 21.226 45.711 1.00 22.08 283 TYR A O 1
ATOM 2181 N N . CYS A 1 284 ? 31.263 22.205 46.815 1.00 23.34 284 CYS A N 1
ATOM 2182 C CA . CYS A 1 284 ? 32.149 22.824 47.796 1.00 24.25 284 CYS A CA 1
ATOM 2183 C C . CYS A 1 284 ? 32.974 21.790 48.543 1.00 26.72 284 CYS A C 1
ATOM 2184 O O . CYS A 1 284 ? 34.164 21.997 48.792 1.00 25.75 284 CYS A O 1
ATOM 2187 N N . ASN A 1 285 ? 32.341 20.673 48.892 1.00 29.00 285 ASN A N 1
ATOM 2188 C CA . ASN A 1 285 ? 33.024 19.623 49.637 1.00 30.82 285 ASN A CA 1
ATOM 2189 C C . ASN A 1 285 ? 34.018 18.835 48.808 1.00 31.17 285 ASN A C 1
ATOM 2190 O O . ASN A 1 285 ? 34.700 17.948 49.313 1.00 32.59 285 ASN A O 1
ATOM 2195 N N . THR A 1 286 ? 34.103 19.167 47.529 1.00 31.79 286 THR A N 1
ATOM 2196 C CA . THR A 1 286 ? 35.039 18.504 46.645 1.00 31.46 286 THR A CA 1
ATOM 2197 C C . THR A 1 286 ? 36.329 19.331 46.623 1.00 30.66 286 THR A C 1
ATOM 2198 O O . THR A 1 286 ? 37.373 18.869 46.164 1.00 30.52 286 THR A O 1
ATOM 2202 N N . LEU A 1 287 ? 36.247 20.547 47.160 1.00 29.38 287 LEU A N 1
ATOM 2203 C CA . LEU A 1 287 ? 37.379 21.475 47.190 1.00 27.80 287 LEU A CA 1
ATOM 2204 C C . LEU A 1 287 ? 38.251 21.348 48.436 1.00 27.41 287 LEU A C 1
ATOM 2205 O O . LEU A 1 287 ? 37.793 20.897 49.484 1.00 25.84 287 LEU A O 1
ATOM 2210 N N . ASN A 1 288 ? 39.511 21.756 48.315 1.00 27.63 288 ASN A N 1
ATOM 2211 C CA . ASN A 1 288 ? 40.430 21.718 49.448 1.00 28.03 288 ASN A CA 1
ATOM 2212 C C . ASN A 1 288 ? 39.880 22.638 50.536 1.00 27.46 288 ASN A C 1
ATOM 2213 O O . ASN A 1 288 ? 39.390 23.733 50.247 1.00 25.14 288 ASN A O 1
ATOM 2218 N N . ASN A 1 289 ? 39.957 22.196 51.786 1.00 26.81 289 ASN A N 1
ATOM 2219 C CA . ASN A 1 289 ? 39.468 23.002 52.897 1.00 27.36 289 ASN A CA 1
ATOM 2220 C C . ASN A 1 289 ? 40.633 23.527 53.721 1.00 26.06 289 ASN A C 1
ATOM 2221 O O . ASN A 1 289 ? 40.440 24.197 54.732 1.00 25.04 289 ASN A O 1
ATOM 2226 N N . PHE A 1 290 ? 41.844 23.215 53.271 1.00 27.86 290 PHE A N 1
ATOM 2227 C CA . PHE A 1 290 ? 43.066 23.644 53.944 1.00 29.30 290 PHE A CA 1
ATOM 2228 C C . PHE A 1 290 ? 43.044 23.338 55.436 1.00 29.83 290 PHE A C 1
ATOM 2229 O O . PHE A 1 290 ? 43.134 24.240 56.270 1.00 28.65 290 PHE A O 1
ATOM 2237 N N . ASN A 1 291 ? 42.924 22.053 55.761 1.00 32.28 291 ASN A N 1
ATOM 2238 C CA . ASN A 1 291 ? 42.891 21.606 57.148 1.00 33.10 291 ASN A CA 1
ATOM 2239 C C . ASN A 1 291 ? 41.843 22.350 57.967 1.00 32.83 291 ASN A C 1
ATOM 2240 O O . ASN A 1 291 ? 42.078 22.694 59.123 1.00 33.93 291 ASN A O 1
ATOM 2245 N N . GLY A 1 292 ? 40.686 22.600 57.363 1.00 32.37 292 GLY A N 1
ATOM 2246 C CA . GLY A 1 292 ? 39.615 23.292 58.065 1.00 30.97 292 GLY A CA 1
ATOM 2247 C C . GLY A 1 292 ? 39.741 24.805 58.149 1.00 31.31 292 GLY A C 1
ATOM 2248 O O . GLY A 1 292 ? 38.997 25.448 58.888 1.00 30.82 292 GLY A O 1
ATOM 2249 N N . LYS A 1 293 ? 40.671 25.384 57.399 1.00 30.92 293 LYS A N 1
ATOM 2250 C CA . LYS A 1 293 ? 40.853 26.829 57.429 1.00 31.31 293 LYS A CA 1
ATOM 2251 C C . LYS A 1 293 ? 39.964 27.538 56.414 1.00 29.81 293 LYS A C 1
ATOM 2252 O O . LYS A 1 293 ? 39.662 28.723 56.565 1.00 30.03 293 LYS A O 1
ATOM 2258 N N . ALA A 1 294 ? 39.549 26.813 55.380 1.00 28.27 294 ALA A N 1
ATOM 2259 C CA . ALA A 1 294 ? 38.691 27.379 54.342 1.00 27.28 294 ALA A CA 1
ATOM 2260 C C . ALA A 1 294 ? 37.536 28.144 54.984 1.00 26.86 294 ALA A C 1
ATOM 2261 O O . ALA A 1 294 ? 36.843 27.616 55.853 1.00 28.15 294 ALA A O 1
ATOM 2263 N N . ASN A 1 295 ? 37.333 29.389 54.560 1.00 25.21 295 ASN A N 1
ATOM 2264 C CA . ASN A 1 295 ? 36.275 30.220 55.125 1.00 24.14 295 ASN A CA 1
ATOM 2265 C C . ASN A 1 295 ? 35.124 30.477 54.155 1.00 23.44 295 ASN A C 1
ATOM 2266 O O . ASN A 1 295 ? 35.123 29.987 53.024 1.00 24.85 295 ASN A O 1
ATOM 2271 N N . SER A 1 296 ? 34.145 31.254 54.600 1.00 22.88 296 SER A N 1
ATOM 2272 C CA . SER A 1 296 ? 32.979 31.545 53.777 1.00 23.72 296 SER A CA 1
ATOM 2273 C C . SER A 1 296 ? 33.302 32.274 52.479 1.00 20.74 296 SER A C 1
ATOM 2274 O O . SER A 1 296 ? 32.768 31.932 51.422 1.00 20.82 296 SER A O 1
ATOM 2277 N N . LEU A 1 297 ? 34.170 33.275 52.544 1.00 20.60 297 LEU A N 1
ATOM 2278 C CA . LEU A 1 297 ? 34.508 34.021 51.336 1.00 19.46 297 LEU A CA 1
ATOM 2279 C C . LEU A 1 297 ? 35.200 33.121 50.327 1.00 18.87 297 LEU A C 1
ATOM 2280 O O . LEU A 1 297 ? 35.035 33.296 49.123 1.00 19.58 297 LEU A O 1
ATOM 2285 N N . TYR A 1 298 ? 35.971 32.155 50.819 1.00 18.57 298 TYR A N 1
ATOM 2286 C CA . TYR A 1 298 ? 36.669 31.216 49.945 1.00 18.38 298 TYR A CA 1
ATOM 2287 C C . TYR A 1 298 ? 35.636 30.404 49.173 1.00 17.94 298 TYR A C 1
ATOM 2288 O O . TYR A 1 298 ? 35.681 30.324 47.948 1.00 18.10 298 TYR A O 1
ATOM 2297 N N . TYR A 1 299 ? 34.704 29.793 49.893 1.00 18.90 299 TYR A N 1
ATOM 2298 C CA . TYR A 1 299 ? 33.670 29.002 49.243 1.00 17.78 299 TYR A CA 1
ATOM 2299 C C . TYR A 1 299 ? 32.778 29.890 48.371 1.00 17.01 299 TYR A C 1
ATOM 2300 O O . TYR A 1 299 ? 32.427 29.521 47.246 1.00 17.28 299 TYR A O 1
ATOM 2309 N N . ASN A 1 300 ? 32.420 31.064 48.879 1.00 15.88 300 ASN A N 1
ATOM 2310 C CA . ASN A 1 300 ? 31.577 31.976 48.109 1.00 16.40 300 ASN A CA 1
ATOM 2311 C C . ASN A 1 300 ? 32.263 32.294 46.784 1.00 16.49 300 ASN A C 1
ATOM 2312 O O . ASN A 1 300 ? 31.645 32.211 45.719 1.00 16.71 300 ASN A O 1
ATOM 2317 N N . SER A 1 301 ? 33.546 32.648 46.850 1.00 15.65 301 SER A N 1
ATOM 2318 C CA . SER A 1 301 ? 34.304 32.979 45.646 1.00 16.34 301 SER A CA 1
ATOM 2319 C C . SER A 1 301 ? 34.339 31.813 44.659 1.00 16.86 301 SER A C 1
ATOM 2320 O O . SER A 1 301 ? 34.118 32.003 43.466 1.00 16.20 301 SER A O 1
ATOM 2323 N N . MET A 1 302 ? 34.607 30.607 45.158 1.00 15.32 302 MET A N 1
ATOM 2324 C CA . MET A 1 302 ? 34.681 29.449 44.277 1.00 15.90 302 MET A CA 1
ATOM 2325 C C . MET A 1 302 ? 33.357 29.099 43.595 1.00 16.06 302 MET A C 1
ATOM 2326 O O . MET A 1 302 ? 33.351 28.643 42.452 1.00 17.22 302 MET A O 1
ATOM 2331 N N . MET A 1 303 ? 32.238 29.311 44.280 1.00 16.53 303 MET A N 1
ATOM 2332 C CA . MET A 1 303 ? 30.938 29.016 43.685 1.00 16.98 303 MET A CA 1
ATOM 2333 C C . MET A 1 303 ? 30.645 30.052 42.603 1.00 16.11 303 MET A C 1
ATOM 2334 O O . MET A 1 303 ? 30.156 29.718 41.516 1.00 15.04 303 MET A O 1
ATOM 2339 N N . ILE A 1 304 ? 30.945 31.310 42.909 1.00 15.49 304 ILE A N 1
ATOM 2340 C CA . ILE A 1 304 ? 30.727 32.389 41.957 1.00 16.66 304 ILE A CA 1
ATOM 2341 C C . ILE A 1 304 ? 31.500 32.093 40.675 1.00 16.66 304 ILE A C 1
ATOM 2342 O O . ILE A 1 304 ? 30.963 32.239 39.577 1.00 17.70 304 ILE A O 1
ATOM 2347 N N . LEU A 1 305 ? 32.752 31.661 40.808 1.00 18.33 305 LEU A N 1
ATOM 2348 C CA . LEU A 1 305 ? 33.561 31.342 39.633 1.00 18.86 305 LEU A CA 1
ATOM 2349 C C . LEU A 1 305 ? 32.924 30.167 38.905 1.00 19.00 305 LEU A C 1
ATOM 2350 O O . LEU A 1 305 ? 32.729 30.195 37.691 1.00 18.74 305 LEU A O 1
ATOM 2355 N N . LYS A 1 306 ? 32.589 29.134 39.669 1.00 20.52 306 LYS A N 1
ATOM 2356 C CA . LYS A 1 306 ? 31.967 27.941 39.119 1.00 20.25 306 LYS A CA 1
ATOM 2357 C C . LYS A 1 306 ? 30.700 28.313 38.351 1.00 19.02 306 LYS A C 1
ATOM 2358 O O . LYS A 1 306 ? 30.411 27.751 37.300 1.00 17.98 306 LYS A O 1
ATOM 2364 N N . ALA A 1 307 ? 29.952 29.269 38.890 1.00 19.28 307 ALA A N 1
ATOM 2365 C CA . ALA A 1 307 ? 28.707 29.722 38.278 1.00 19.59 307 ALA A CA 1
ATOM 2366 C C . ALA A 1 307 ? 28.906 30.709 37.125 1.00 21.43 307 ALA A C 1
ATOM 2367 O O . ALA A 1 307 ? 27.927 31.179 36.540 1.00 22.37 307 ALA A O 1
ATOM 2369 N N . SER A 1 308 ? 30.158 31.012 36.785 1.00 20.18 308 SER A N 1
ATOM 2370 C CA . SER A 1 308 ? 30.438 31.971 35.708 1.00 20.06 308 SER A CA 1
ATOM 2371 C C . SER A 1 308 ? 30.800 31.328 34.372 1.00 18.64 308 SER A C 1
ATOM 2372 O O . SER A 1 308 ? 31.259 32.004 33.447 1.00 15.27 308 SER A O 1
ATOM 2375 N N . GLU A 1 309 ? 30.593 30.019 34.277 1.00 18.14 309 GLU A N 1
ATOM 2376 C CA . GLU A 1 309 ? 30.881 29.287 33.050 1.00 19.57 309 GLU A CA 1
ATOM 2377 C C . GLU A 1 309 ? 29.607 29.158 32.220 1.00 21.08 309 GLU A C 1
ATOM 2378 O O . GLU A 1 309 ? 28.525 28.984 32.774 1.00 21.02 309 GLU A O 1
ATOM 2384 N N . ASP A 1 310 ? 29.720 29.259 30.899 1.00 21.01 310 ASP A N 1
ATOM 2385 C CA . ASP A 1 310 ? 28.538 29.076 30.075 1.00 22.06 310 ASP A CA 1
ATOM 2386 C C . ASP A 1 310 ? 28.262 27.581 30.159 1.00 22.75 310 ASP A C 1
ATOM 2387 O O . ASP A 1 310 ? 29.185 26.786 30.354 1.00 22.01 310 ASP A O 1
ATOM 2392 N N . LYS A 1 311 ? 27.000 27.190 30.028 1.00 23.76 311 LYS A N 1
ATOM 2393 C CA . LYS A 1 311 ? 26.665 25.778 30.128 1.00 23.28 311 LYS A CA 1
ATOM 2394 C C . LYS A 1 311 ? 26.597 25.058 28.785 1.00 24.67 311 LYS A C 1
ATOM 2395 O O . LYS A 1 311 ? 26.376 23.849 28.734 1.00 25.16 311 LYS A O 1
ATOM 2401 N N . THR A 1 312 ? 26.808 25.801 27.702 1.00 24.67 312 THR A N 1
ATOM 2402 C CA . THR A 1 312 ? 26.792 25.221 26.366 1.00 25.36 312 THR A CA 1
ATOM 2403 C C . THR A 1 312 ? 28.230 25.204 25.847 1.00 26.22 312 THR A C 1
ATOM 2404 O O . THR A 1 312 ? 28.718 24.183 25.368 1.00 26.20 312 THR A O 1
ATOM 2408 N N . ASN A 1 313 ? 28.906 26.345 25.946 1.00 26.75 313 ASN A N 1
ATOM 2409 C CA . ASN A 1 313 ? 30.303 26.442 25.531 1.00 26.04 313 ASN A CA 1
ATOM 2410 C C . ASN A 1 313 ? 31.114 26.301 26.810 1.00 26.40 313 ASN A C 1
ATOM 2411 O O . ASN A 1 313 ? 31.490 27.297 27.435 1.00 25.57 313 ASN A O 1
ATOM 2416 N N . LYS A 1 314 ? 31.359 25.056 27.212 1.00 24.10 314 LYS A N 1
ATOM 2417 C CA . LYS A 1 314 ? 32.101 24.785 28.437 1.00 23.22 314 LYS A CA 1
ATOM 2418 C C . LYS A 1 314 ? 33.520 25.335 28.394 1.00 21.49 314 LYS A C 1
ATOM 2419 O O . LYS A 1 314 ? 34.188 25.289 27.365 1.00 20.01 314 LYS A O 1
ATOM 2425 N N . GLY A 1 315 ? 33.978 25.852 29.528 1.00 21.45 315 GLY A N 1
ATOM 2426 C CA . GLY A 1 315 ? 35.310 26.418 29.590 1.00 20.12 315 GLY A CA 1
ATOM 2427 C C . GLY A 1 315 ? 35.256 27.919 29.385 1.00 20.19 315 GLY A C 1
ATOM 2428 O O . GLY A 1 315 ? 36.216 28.631 29.676 1.00 20.97 315 GLY A O 1
ATOM 2429 N N . ALA A 1 316 ? 34.126 28.403 28.878 1.00 18.36 316 ALA A N 1
ATOM 2430 C CA . ALA A 1 316 ? 33.947 29.832 28.642 1.00 18.85 316 ALA A CA 1
ATOM 2431 C C . ALA A 1 316 ? 33.553 30.562 29.927 1.00 18.14 316 ALA A C 1
ATOM 2432 O O . ALA A 1 316 ? 32.376 30.656 30.256 1.00 19.25 316 ALA A O 1
ATOM 2434 N N . TYR A 1 317 ? 34.538 31.072 30.657 1.00 18.19 317 TYR A N 1
ATOM 2435 C CA . TYR A 1 317 ? 34.266 31.800 31.892 1.00 16.89 317 TYR A CA 1
ATOM 2436 C C . TYR A 1 317 ? 34.280 33.295 31.600 1.00 17.00 317 TYR A C 1
ATOM 2437 O O . TYR A 1 317 ? 35.237 33.809 31.019 1.00 17.71 317 TYR A O 1
ATOM 2446 N N . ILE A 1 318 ? 33.218 33.988 31.995 1.00 17.51 318 ILE A N 1
ATOM 2447 C CA . ILE A 1 318 ? 33.127 35.422 31.748 1.00 17.55 318 ILE A CA 1
ATOM 2448 C C . ILE A 1 318 ? 33.798 36.266 32.826 1.00 16.40 318 ILE A C 1
ATOM 2449 O O . ILE A 1 318 ? 34.152 35.770 33.896 1.00 16.37 318 ILE A O 1
ATOM 2454 N N . ALA A 1 319 ? 33.966 37.550 32.530 1.00 16.81 319 ALA A N 1
ATOM 2455 C CA . ALA A 1 319 ? 34.623 38.481 33.441 1.00 16.81 319 ALA A CA 1
ATOM 2456 C C . ALA A 1 319 ? 33.761 38.895 34.632 1.00 16.31 319 ALA A C 1
ATOM 2457 O O . ALA A 1 319 ? 34.269 39.064 35.740 1.00 17.62 319 ALA A O 1
ATOM 2459 N N . SER A 1 320 ? 32.466 39.071 34.399 1.00 16.73 320 SER A N 1
ATOM 2460 C CA . SER A 1 320 ? 31.544 39.461 35.458 1.00 18.51 320 SER A CA 1
ATOM 2461 C C . SER A 1 320 ? 30.099 39.322 35.003 1.00 20.72 320 SER A C 1
ATOM 2462 O O . SER A 1 320 ? 29.751 39.706 33.885 1.00 21.03 320 SER A O 1
ATOM 2465 N N . LEU A 1 321 ? 29.254 38.774 35.869 1.00 22.60 321 LEU A N 1
ATOM 2466 C CA . LEU A 1 321 ? 27.853 38.609 35.519 1.00 25.08 321 LEU A CA 1
ATOM 2467 C C . LEU A 1 321 ? 27.083 39.882 35.865 1.00 25.50 321 LEU A C 1
ATOM 2468 O O . LEU A 1 321 ? 26.101 39.845 36.595 1.00 29.49 321 LEU A O 1
ATOM 2473 N N . SER A 1 322 ? 27.551 41.011 35.348 1.00 26.49 322 SER A N 1
ATOM 2474 C CA . SER A 1 322 ? 26.896 42.285 35.585 1.00 26.21 322 SER A CA 1
ATOM 2475 C C . SER A 1 322 ? 27.115 43.215 34.404 1.00 27.66 322 SER A C 1
ATOM 2476 O O . SER A 1 322 ? 27.876 42.903 33.491 1.00 27.99 322 SER A O 1
ATOM 2479 N N . ILE A 1 323 ? 26.435 44.354 34.431 1.00 28.72 323 ILE A N 1
ATOM 2480 C CA . ILE A 1 323 ? 26.546 45.359 33.386 1.00 31.84 323 ILE A CA 1
ATOM 2481 C C . ILE A 1 323 ? 26.912 46.666 34.082 1.00 33.33 323 ILE A C 1
ATOM 2482 O O . ILE A 1 323 ? 26.038 47.466 34.414 1.00 33.95 323 ILE A O 1
ATOM 2487 N N . PRO A 1 324 ? 28.215 46.896 34.310 1.00 35.51 324 PRO A N 1
ATOM 2488 C CA . PRO A 1 324 ? 28.708 48.106 34.978 1.00 38.04 324 PRO A CA 1
ATOM 2489 C C . PRO A 1 324 ? 27.988 49.397 34.616 1.00 40.54 324 PRO A C 1
ATOM 2490 O O . PRO A 1 324 ? 27.731 49.679 33.445 1.00 38.70 324 PRO A O 1
ATOM 2494 N N . TRP A 1 325 ? 27.659 50.170 35.647 1.00 44.10 325 TRP A N 1
ATOM 2495 C CA . TRP A 1 325 ? 26.970 51.439 35.472 1.00 47.03 325 TRP A CA 1
ATOM 2496 C C . TRP A 1 325 ? 25.751 51.252 34.575 1.00 49.32 325 TRP A C 1
ATOM 2497 O O . TRP A 1 325 ? 25.387 52.144 33.803 1.00 50.54 325 TRP A O 1
ATOM 2508 N N . GLY A 1 326 ? 25.126 50.081 34.695 1.00 51.04 326 GLY A N 1
ATOM 2509 C CA . GLY A 1 326 ? 23.951 49.762 33.903 1.00 52.40 326 GLY A CA 1
ATOM 2510 C C . GLY A 1 326 ? 22.861 50.806 34.016 1.00 53.81 326 GLY A C 1
ATOM 2511 O O . GLY A 1 326 ? 22.107 51.031 33.067 1.00 53.84 326 GLY A O 1
ATOM 2512 N N . ASP A 1 327 ? 22.775 51.442 35.181 1.00 55.18 327 ASP A N 1
ATOM 2513 C CA . ASP A 1 327 ? 21.776 52.477 35.424 1.00 56.54 327 ASP A CA 1
ATOM 2514 C C . ASP A 1 327 ? 21.884 53.563 34.356 1.00 56.60 327 ASP A C 1
ATOM 2515 O O . ASP A 1 327 ? 20.880 54.150 33.947 1.00 57.20 327 ASP A O 1
ATOM 2520 N N . GLY A 1 328 ? 23.110 53.823 33.910 1.00 55.89 328 GLY A N 1
ATOM 2521 C CA . GLY A 1 328 ? 23.334 54.835 32.894 1.00 55.31 328 GLY A CA 1
ATOM 2522 C C . GLY A 1 328 ? 23.518 54.264 31.499 1.00 55.07 328 GLY A C 1
ATOM 2523 O O . GLY A 1 328 ? 23.729 55.012 30.543 1.00 54.70 328 GLY A O 1
ATOM 2524 N N . GLN A 1 329 ? 23.443 52.942 31.375 1.00 55.19 329 GLN A N 1
ATOM 2525 C CA . GLN A 1 329 ? 23.597 52.293 30.077 1.00 55.49 329 GLN A CA 1
ATOM 2526 C C . GLN A 1 329 ? 22.252 52.063 29.401 1.00 55.65 329 GLN A C 1
ATOM 2527 O O . GLN A 1 329 ? 21.307 51.576 30.027 1.00 54.61 329 GLN A O 1
ATOM 2533 N N . ARG A 1 330 ? 22.169 52.412 28.119 1.00 56.24 330 ARG A N 1
ATOM 2534 C CA . ARG A 1 330 ? 20.933 52.224 27.371 1.00 57.14 330 ARG A CA 1
ATOM 2535 C C . ARG A 1 330 ? 20.693 50.722 27.231 1.00 57.69 330 ARG A C 1
ATOM 2536 O O . ARG A 1 330 ? 21.631 49.940 27.079 1.00 56.65 330 ARG A O 1
ATOM 2544 N N . ASP A 1 331 ? 19.423 50.338 27.284 1.00 58.30 331 ASP A N 1
ATOM 2545 C CA . ASP A 1 331 ? 18.998 48.941 27.226 1.00 58.24 331 ASP A CA 1
ATOM 2546 C C . ASP A 1 331 ? 19.310 48.081 25.998 1.00 58.59 331 ASP A C 1
ATOM 2547 O O . ASP A 1 331 ? 19.053 46.877 26.026 1.00 57.65 331 ASP A O 1
ATOM 2552 N N . ASP A 1 332 ? 19.859 48.657 24.932 1.00 60.06 332 ASP A N 1
ATOM 2553 C CA . ASP A 1 332 ? 20.133 47.851 23.744 1.00 60.23 332 ASP A CA 1
ATOM 2554 C C . ASP A 1 332 ? 21.517 47.198 23.693 1.00 60.27 332 ASP A C 1
ATOM 2555 O O . ASP A 1 332 ? 22.546 47.845 23.911 1.00 57.65 332 ASP A O 1
ATOM 2560 N N . ASN A 1 333 ? 21.506 45.897 23.405 1.00 61.68 333 ASN A N 1
ATOM 2561 C CA . ASN A 1 333 ? 22.702 45.057 23.305 1.00 61.52 333 ASN A CA 1
ATOM 2562 C C . ASN A 1 333 ? 23.859 45.419 24.235 1.00 61.57 333 ASN A C 1
ATOM 2563 O O . ASN A 1 333 ? 24.758 46.176 23.858 1.00 59.94 333 ASN A O 1
ATOM 2568 N N . THR A 1 334 ? 23.842 44.866 25.446 1.00 63.42 334 THR A N 1
ATOM 2569 C CA . THR A 1 334 ? 24.909 45.126 26.406 1.00 62.46 334 THR A CA 1
ATOM 2570 C C . THR A 1 334 ? 25.439 43.840 27.040 1.00 62.43 334 THR A C 1
ATOM 2571 O O . THR A 1 334 ? 24.671 42.972 27.463 1.00 62.57 334 THR A O 1
ATOM 2575 N N . GLY A 1 335 ? 26.763 43.735 27.098 1.00 64.65 335 GLY A N 1
ATOM 2576 C CA . GLY A 1 335 ? 27.407 42.570 27.678 1.00 64.15 335 GLY A CA 1
ATOM 2577 C C . GLY A 1 335 ? 28.917 42.660 27.542 1.00 62.96 335 GLY A C 1
ATOM 2578 O O . GLY A 1 335 ? 29.568 41.719 27.084 1.00 63.80 335 GLY A O 1
ATOM 2579 N N . GLY A 1 336 ? 29.471 43.807 27.931 1.00 62.01 336 GLY A N 1
ATOM 2580 C CA . GLY A 1 336 ? 30.906 44.013 27.850 1.00 57.75 336 GLY A CA 1
ATOM 2581 C C . GLY A 1 336 ? 31.692 43.012 28.677 1.00 53.79 336 GLY A C 1
ATOM 2582 O O . GLY A 1 336 ? 32.642 42.408 28.182 1.00 54.15 336 GLY A O 1
ATOM 2583 N N . TYR A 1 337 ? 31.303 42.833 29.936 1.00 48.07 337 TYR A N 1
ATOM 2584 C CA . TYR A 1 337 ? 31.989 41.889 30.814 1.00 43.32 337 TYR A CA 1
ATOM 2585 C C . TYR A 1 337 ? 31.510 40.451 30.612 1.00 40.56 337 TYR A C 1
ATOM 2586 O O . TYR A 1 337 ? 31.981 39.533 31.284 1.00 36.02 337 TYR A O 1
ATOM 2595 N N . HIS A 1 338 ? 30.571 40.256 29.690 1.00 34.44 338 HIS A N 1
ATOM 2596 C CA . HIS A 1 338 ? 30.058 38.916 29.414 1.00 32.42 338 HIS A CA 1
ATOM 2597 C C . HIS A 1 338 ? 30.865 38.287 28.288 1.00 30.11 338 HIS A C 1
ATOM 2598 O O . HIS A 1 338 ? 30.366 37.441 27.547 1.00 28.31 338 HIS A O 1
ATOM 2605 N N . LEU A 1 339 ? 32.116 38.716 28.168 1.00 24.73 339 LEU A N 1
ATOM 2606 C CA . LEU A 1 339 ? 33.013 38.198 27.152 1.00 22.91 339 LEU A CA 1
ATOM 2607 C C . LEU A 1 339 ? 34.078 37.363 27.842 1.00 20.75 339 LEU A C 1
ATOM 2608 O O . LEU A 1 339 ? 34.200 37.393 29.067 1.00 20.48 339 LEU A O 1
ATOM 2613 N N . VAL A 1 340 ? 34.840 36.615 27.054 1.00 19.23 340 VAL A N 1
ATOM 2614 C CA . VAL A 1 340 ? 35.890 35.765 27.593 1.00 17.74 340 VAL A CA 1
ATOM 2615 C C . VAL A 1 340 ? 37.252 36.361 27.285 1.00 16.71 340 VAL A C 1
ATOM 2616 O O . VAL A 1 340 ? 37.594 36.580 26.123 1.00 16.03 340 VAL A O 1
ATOM 2620 N N . TRP A 1 341 ? 38.013 36.642 28.334 1.00 18.30 341 TRP A N 1
ATOM 2621 C CA . TRP A 1 341 ? 39.365 37.180 28.196 1.00 17.92 341 TRP A CA 1
ATOM 2622 C C . TRP A 1 341 ? 40.335 36.104 28.653 1.00 18.36 341 TRP A C 1
ATOM 2623 O O . TRP A 1 341 ? 40.185 35.528 29.733 1.00 19.37 341 TRP A O 1
ATOM 2634 N N . SER A 1 342 ? 41.329 35.839 27.821 1.00 17.96 342 SER A N 1
ATOM 2635 C CA . SER A 1 342 ? 42.345 34.858 28.131 1.00 17.85 342 SER A CA 1
ATOM 2636 C C . SER A 1 342 ? 42.981 35.161 29.493 1.00 18.16 342 SER A C 1
ATOM 2637 O O . SER A 1 342 ? 43.239 34.247 30.290 1.00 17.06 342 SER A O 1
ATOM 2640 N N . ARG A 1 343 ? 43.221 36.446 29.754 1.00 14.18 343 ARG A N 1
ATOM 2641 C CA . ARG A 1 343 ? 43.838 36.877 31.006 1.00 13.89 343 ARG A CA 1
ATOM 2642 C C . ARG A 1 343 ? 42.965 36.501 32.199 1.00 13.54 343 ARG A C 1
ATOM 2643 O O . ARG A 1 343 ? 43.405 35.777 33.093 1.00 14.41 343 ARG A O 1
ATOM 2651 N N . ASP A 1 344 ? 41.727 36.976 32.207 1.00 13.57 344 ASP A N 1
ATOM 2652 C CA . ASP A 1 344 ? 40.823 36.667 33.309 1.00 15.54 344 ASP A CA 1
ATOM 2653 C C . ASP A 1 344 ? 40.628 35.162 33.473 1.00 15.49 344 ASP A C 1
ATOM 2654 O O . ASP A 1 344 ? 40.648 34.648 34.586 1.00 16.16 344 ASP A O 1
ATOM 2659 N N . LEU A 1 345 ? 40.449 34.458 32.360 1.00 16.56 345 LEU A N 1
ATOM 2660 C CA . LEU A 1 345 ? 40.247 33.012 32.391 1.00 17.04 345 LEU A CA 1
ATOM 2661 C C . LEU A 1 345 ? 41.449 32.324 33.044 1.00 16.63 345 LEU A C 1
ATOM 2662 O O . LEU A 1 345 ? 41.298 31.407 33.852 1.00 15.72 345 LEU A O 1
ATOM 2667 N N . TYR A 1 346 ? 42.640 32.784 32.686 1.00 16.20 346 TYR A N 1
ATOM 2668 C CA . TYR A 1 346 ? 43.892 32.258 33.225 1.00 14.43 346 TYR A CA 1
ATOM 2669 C C . TYR A 1 346 ? 43.897 32.354 34.746 1.00 14.18 346 TYR A C 1
ATOM 2670 O O . TYR A 1 346 ? 44.204 31.386 35.446 1.00 12.34 346 TYR A O 1
ATOM 2679 N N . HIS A 1 347 ? 43.550 33.530 35.254 1.00 12.55 347 HIS A N 1
ATOM 2680 C CA . HIS A 1 347 ? 43.524 33.757 36.690 1.00 11.64 347 HIS A CA 1
ATOM 2681 C C . HIS A 1 347 ? 42.443 32.920 37.364 1.00 12.36 347 HIS A C 1
ATOM 2682 O O . HIS A 1 347 ? 42.663 32.353 38.436 1.00 11.31 347 HIS A O 1
ATOM 2689 N N . VAL A 1 348 ? 41.280 32.835 36.728 1.00 11.81 348 VAL A N 1
ATOM 2690 C CA . VAL A 1 348 ? 40.177 32.045 37.262 1.00 13.02 348 VAL A CA 1
ATOM 2691 C C . VAL A 1 348 ? 40.639 30.581 37.327 1.00 14.28 348 VAL A C 1
ATOM 2692 O O . VAL A 1 348 ? 40.442 29.906 38.330 1.00 17.02 348 VAL A O 1
ATOM 2696 N N . ALA A 1 349 ? 41.277 30.109 36.262 1.00 14.25 349 ALA A N 1
ATOM 2697 C CA . ALA A 1 349 ? 41.781 28.745 36.218 1.00 16.14 349 ALA A CA 1
ATOM 2698 C C . ALA A 1 349 ? 42.772 28.491 37.361 1.00 17.54 349 ALA A C 1
ATOM 2699 O O . ALA A 1 349 ? 42.798 27.406 37.947 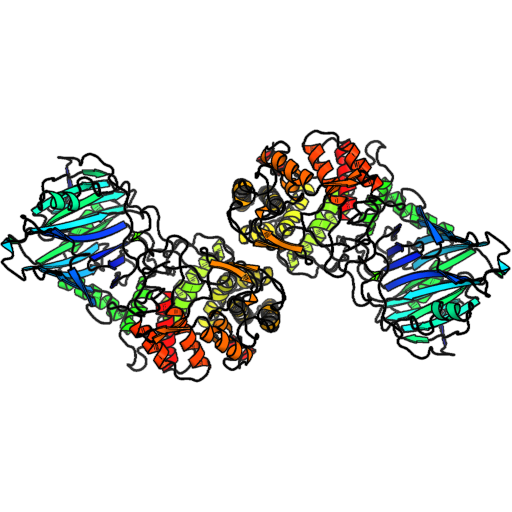1.00 18.96 349 ALA A O 1
ATOM 2701 N N . ASN A 1 350 ? 43.591 29.489 37.677 1.00 17.87 350 ASN A N 1
ATOM 2702 C CA . ASN A 1 350 ? 44.552 29.336 38.755 1.00 18.76 350 ASN A CA 1
ATOM 2703 C C . ASN A 1 350 ? 43.852 29.163 40.101 1.00 18.47 350 ASN A C 1
ATOM 2704 O O . ASN A 1 350 ? 44.344 28.439 40.975 1.00 17.92 350 ASN A O 1
ATOM 2709 N N . ALA A 1 351 ? 42.707 29.822 40.269 1.00 15.78 351 ALA A N 1
ATOM 2710 C CA . ALA A 1 351 ? 41.942 29.700 41.509 1.00 15.78 351 ALA A CA 1
ATOM 2711 C C . ALA A 1 351 ? 41.363 28.284 41.572 1.00 16.58 351 ALA A C 1
ATOM 2712 O O . ALA A 1 351 ? 41.401 27.641 42.614 1.00 16.85 351 ALA A O 1
ATOM 2714 N N . PHE A 1 352 ? 40.826 27.800 40.453 1.00 16.76 352 PHE A N 1
ATOM 2715 C CA . PHE A 1 352 ? 40.281 26.448 40.425 1.00 18.16 352 PHE A CA 1
ATOM 2716 C C . PHE A 1 352 ? 41.381 25.451 40.787 1.00 18.01 352 PHE A C 1
ATOM 2717 O O . PHE A 1 352 ? 41.142 24.495 41.516 1.00 18.98 352 PHE A O 1
ATOM 2725 N N . ILE A 1 353 ? 42.585 25.677 40.273 1.00 19.11 353 ILE A N 1
ATOM 2726 C CA . ILE A 1 353 ? 43.707 24.792 40.568 1.00 20.07 353 ILE A CA 1
ATOM 2727 C C . ILE A 1 353 ? 43.999 24.805 42.060 1.00 19.70 353 ILE A C 1
ATOM 2728 O O . ILE A 1 353 ? 44.088 23.755 42.693 1.00 20.62 353 ILE A O 1
ATOM 2733 N N . ALA A 1 354 ? 44.139 26.005 42.615 1.00 19.01 354 ALA A N 1
ATOM 2734 C CA . ALA A 1 354 ? 44.429 26.176 44.029 1.00 18.95 354 ALA A CA 1
ATOM 2735 C C . ALA A 1 354 ? 43.360 25.556 44.919 1.00 20.81 354 ALA A C 1
ATOM 2736 O O . ALA A 1 354 ? 43.648 25.109 46.035 1.00 21.58 354 ALA A O 1
ATOM 2738 N N . ALA A 1 355 ? 42.125 25.547 44.426 1.00 20.92 355 ALA A N 1
ATOM 2739 C CA . ALA A 1 355 ? 40.993 25.003 45.169 1.00 22.65 355 ALA A CA 1
ATOM 2740 C C . ALA A 1 355 ? 40.836 23.491 44.995 1.00 23.05 355 ALA A C 1
ATOM 2741 O O . ALA A 1 355 ? 40.090 22.855 45.736 1.00 24.25 355 ALA A O 1
ATOM 2743 N N . GLY A 1 356 ? 41.531 22.921 44.017 1.00 24.13 356 GLY A N 1
ATOM 2744 C CA . GLY A 1 356 ? 41.440 21.490 43.796 1.00 25.00 356 GLY A CA 1
ATOM 2745 C C . GLY A 1 356 ? 40.504 21.082 42.672 1.00 26.19 356 GLY A C 1
ATOM 2746 O O . GLY A 1 356 ? 40.377 19.893 42.375 1.00 29.00 356 GLY A O 1
ATOM 2747 N N . ASP A 1 357 ? 39.844 22.050 42.046 1.00 24.33 357 ASP A N 1
ATOM 2748 C CA . ASP A 1 357 ? 38.937 21.755 40.939 1.00 22.81 357 ASP A CA 1
ATOM 2749 C C . ASP A 1 357 ? 39.726 21.834 39.636 1.00 21.71 357 ASP A C 1
ATOM 2750 O O . ASP A 1 357 ? 39.578 22.771 38.842 1.00 20.85 357 ASP A O 1
ATOM 2755 N N . VAL A 1 358 ? 40.574 20.835 39.428 1.00 21.28 358 VAL A N 1
ATOM 2756 C CA . VAL A 1 358 ? 41.412 20.764 38.240 1.00 21.46 358 VAL A CA 1
ATOM 2757 C C . VAL A 1 358 ? 40.596 20.640 36.956 1.00 22.05 358 VAL A C 1
ATOM 2758 O O . VAL A 1 358 ? 40.973 21.200 35.928 1.00 22.91 358 VAL A O 1
ATOM 2762 N N . ASP A 1 359 ? 39.478 19.920 37.019 1.00 21.83 359 ASP A N 1
ATOM 2763 C CA . ASP A 1 359 ? 38.610 19.730 35.852 1.00 21.50 359 ASP A CA 1
ATOM 2764 C C . ASP A 1 359 ? 38.163 21.053 35.241 1.00 21.21 359 ASP A C 1
ATOM 2765 O O . ASP A 1 359 ? 38.175 21.223 34.020 1.00 19.20 359 ASP A O 1
ATOM 2770 N N . SER A 1 360 ? 37.749 21.984 36.094 1.00 21.14 360 SER A N 1
ATOM 2771 C CA . SER A 1 360 ? 37.297 23.284 35.619 1.00 20.36 360 SER A CA 1
ATOM 2772 C C . SER A 1 360 ? 38.421 24.052 34.928 1.00 19.88 360 SER A C 1
ATOM 2773 O O . SER A 1 360 ? 38.193 24.706 33.914 1.00 20.93 360 SER A O 1
ATOM 2776 N N . ALA A 1 361 ? 39.631 23.974 35.476 1.00 19.53 361 ALA A N 1
ATOM 2777 C CA . ALA A 1 361 ? 40.771 24.658 34.880 1.00 19.10 361 ALA A CA 1
ATOM 2778 C C . ALA A 1 361 ? 41.077 24.059 33.505 1.00 19.75 361 ALA A C 1
ATOM 2779 O O . ALA A 1 361 ? 41.343 24.787 32.546 1.00 18.90 361 ALA A O 1
ATOM 2781 N N . ASN A 1 362 ? 41.032 22.730 33.407 1.00 18.76 362 ASN A N 1
ATOM 2782 C CA . ASN A 1 362 ? 41.299 22.057 32.137 1.00 21.89 362 ASN A CA 1
ATOM 2783 C C . ASN A 1 362 ? 40.263 22.384 31.076 1.00 21.65 362 ASN A C 1
ATOM 2784 O O . ASN A 1 362 ? 40.592 22.516 29.897 1.00 22.07 362 ASN A O 1
ATOM 2789 N N . ARG A 1 363 ? 39.008 22.506 31.490 1.00 22.33 363 ARG A N 1
ATOM 2790 C CA . ARG A 1 363 ? 37.957 22.836 30.547 1.00 22.50 363 ARG A CA 1
ATOM 2791 C C . ARG A 1 363 ? 38.207 24.243 30.008 1.00 21.18 363 ARG A C 1
ATOM 2792 O O . ARG A 1 363 ? 37.997 24.509 28.825 1.00 19.53 363 ARG A O 1
ATOM 2800 N N . SER A 1 364 ? 38.661 25.146 30.874 1.00 19.86 364 SER A N 1
ATOM 2801 C CA . SER A 1 364 ? 38.926 26.507 30.427 1.00 18.00 364 SER A CA 1
ATOM 2802 C C . SER A 1 364 ? 40.121 26.497 29.474 1.00 18.79 364 SER A C 1
ATOM 2803 O O . SER A 1 364 ? 40.149 27.252 28.501 1.00 19.53 364 SER A O 1
ATOM 2806 N N . LEU A 1 365 ? 41.102 25.636 29.738 1.00 18.87 365 LEU A N 1
ATOM 2807 C CA . LEU A 1 365 ? 42.267 25.549 28.861 1.00 19.18 365 LEU A CA 1
ATOM 2808 C C . LEU A 1 365 ? 41.843 24.997 27.507 1.00 20.89 365 LEU A C 1
ATOM 2809 O O . LEU A 1 365 ? 42.265 25.501 26.460 1.00 21.27 365 LEU A O 1
ATOM 2814 N N . ASP A 1 366 ? 41.007 23.964 27.526 1.00 20.39 366 ASP A N 1
ATOM 2815 C CA . ASP A 1 366 ? 40.526 23.366 26.286 1.00 20.97 366 ASP A CA 1
ATOM 2816 C C . ASP A 1 366 ? 39.683 24.350 25.480 1.00 20.26 366 ASP A C 1
ATOM 2817 O O . ASP A 1 366 ? 39.613 24.259 24.255 1.00 19.71 366 ASP A O 1
ATOM 2822 N N . TYR A 1 367 ? 39.043 25.291 26.169 1.00 21.42 367 TYR A N 1
ATOM 2823 C CA . TYR A 1 367 ? 38.249 26.308 25.489 1.00 20.63 367 TYR A CA 1
ATOM 2824 C C . TYR A 1 367 ? 39.226 27.167 24.685 1.00 19.04 367 TYR A C 1
ATOM 2825 O O . TYR A 1 367 ? 39.004 27.451 23.508 1.00 20.85 367 TYR A O 1
ATOM 2834 N N . LEU A 1 368 ? 40.317 27.570 25.333 1.00 19.34 368 LEU A N 1
ATOM 2835 C CA . LEU A 1 368 ? 41.343 28.399 24.700 1.00 19.61 368 LEU A CA 1
ATOM 2836 C C . LEU A 1 368 ? 42.010 27.676 23.529 1.00 21.13 368 LEU A C 1
ATOM 2837 O O . LEU A 1 368 ? 42.375 28.295 22.525 1.00 20.92 368 LEU A O 1
ATOM 2842 N N . ALA A 1 369 ? 42.185 26.366 23.670 1.00 21.59 369 ALA A N 1
ATOM 2843 C CA . ALA A 1 369 ? 42.793 25.562 22.618 1.00 23.78 369 ALA A CA 1
ATOM 2844 C C . ALA A 1 369 ? 41.906 25.634 21.381 1.00 24.36 369 ALA A C 1
ATOM 2845 O O . ALA A 1 369 ? 42.395 25.673 20.252 1.00 25.26 369 ALA A O 1
ATOM 2847 N N . LYS A 1 370 ? 40.597 25.662 21.610 1.00 25.39 370 LYS A N 1
ATOM 2848 C CA . LYS A 1 370 ? 39.617 25.737 20.533 1.00 25.62 370 LYS A CA 1
ATOM 2849 C C . LYS A 1 370 ? 39.734 27.107 19.858 1.00 25.23 370 LYS A C 1
ATOM 2850 O O . LYS A 1 370 ? 39.626 27.227 18.633 1.00 24.13 370 LYS A O 1
ATOM 2856 N N . VAL A 1 371 ? 39.965 28.143 20.660 1.00 23.78 371 VAL A N 1
ATOM 2857 C CA . VAL A 1 371 ? 40.100 29.487 20.116 1.00 22.77 371 VAL A CA 1
ATOM 2858 C C . VAL A 1 371 ? 41.329 29.573 19.209 1.00 22.90 371 VAL A C 1
ATOM 2859 O O . VAL A 1 371 ? 41.263 30.126 18.109 1.00 22.46 371 VAL A O 1
ATOM 2863 N N . VAL A 1 372 ? 42.445 29.015 19.666 1.00 21.69 372 VAL A N 1
ATOM 2864 C CA . VAL A 1 372 ? 43.673 29.046 18.884 1.00 21.60 372 VAL A CA 1
ATOM 2865 C C . VAL A 1 372 ? 43.518 28.232 17.603 1.00 23.64 372 VAL A C 1
ATOM 2866 O O . VAL A 1 372 ? 44.058 28.594 16.558 1.00 22.89 372 VAL A O 1
ATOM 2870 N N . LYS A 1 373 ? 42.766 27.141 17.677 1.00 26.67 373 LYS A N 1
ATOM 2871 C CA . LYS A 1 373 ? 42.557 26.309 16.500 1.00 27.89 373 LYS A CA 1
ATOM 2872 C C . LYS A 1 373 ? 41.841 27.092 15.402 1.00 27.74 373 LYS A C 1
ATOM 2873 O O . LYS A 1 373 ? 42.184 26.984 14.229 1.00 28.72 373 LYS A O 1
ATOM 2879 N N . ASP A 1 374 ? 40.855 27.895 15.784 1.00 28.40 374 ASP A N 1
ATOM 2880 C CA . ASP A 1 374 ? 40.105 28.667 14.804 1.00 29.28 374 ASP A CA 1
ATOM 2881 C C . ASP A 1 374 ? 40.689 30.038 14.453 1.00 29.32 374 ASP A C 1
ATOM 2882 O O . ASP A 1 374 ? 40.305 30.627 13.440 1.00 30.45 374 ASP A O 1
ATOM 2887 N N . ASN A 1 375 ? 41.613 30.547 15.265 1.00 27.40 375 ASN A N 1
ATOM 2888 C CA . ASN A 1 375 ? 42.191 31.868 15.011 1.00 26.30 375 ASN A CA 1
ATOM 2889 C C . ASN A 1 375 ? 43.701 31.888 14.820 1.00 25.07 375 ASN A C 1
ATOM 2890 O O . ASN A 1 375 ? 44.235 32.821 14.220 1.00 26.09 375 ASN A O 1
ATOM 2895 N N . GLY A 1 376 ? 44.383 30.874 15.339 1.00 23.56 376 GLY A N 1
ATOM 2896 C CA . GLY A 1 376 ? 45.829 30.821 15.212 1.00 22.99 376 GLY A CA 1
ATOM 2897 C C . GLY A 1 376 ? 46.483 31.770 16.200 1.00 21.99 376 GLY A C 1
ATOM 2898 O O . GLY A 1 376 ? 47.682 32.045 16.134 1.00 21.45 376 GLY A O 1
ATOM 2899 N N . MET A 1 377 ? 45.681 32.270 17.129 1.00 21.07 377 MET A N 1
ATOM 2900 C CA . MET A 1 377 ? 46.169 33.195 18.137 1.00 20.86 377 MET A CA 1
ATOM 2901 C C . MET A 1 377 ? 45.020 33.556 19.071 1.00 18.65 377 MET A C 1
ATOM 2902 O O . MET A 1 377 ? 43.888 33.129 18.855 1.00 19.08 377 MET A O 1
ATOM 2907 N N . ILE A 1 378 ? 45.311 34.318 20.120 1.00 17.49 378 ILE A N 1
ATOM 2908 C CA . ILE A 1 378 ? 44.268 34.717 21.060 1.00 14.72 378 ILE A CA 1
ATOM 2909 C C . ILE A 1 378 ? 43.813 36.153 20.800 1.00 15.24 378 ILE A C 1
ATOM 2910 O O . ILE A 1 378 ? 44.579 37.100 20.990 1.00 14.68 378 ILE A O 1
ATOM 2915 N N . PRO A 1 379 ? 42.562 36.337 20.355 1.00 15.17 379 PRO A N 1
ATOM 2916 C CA . PRO A 1 379 ? 42.091 37.709 20.107 1.00 16.40 379 PRO A CA 1
ATOM 2917 C C . PRO A 1 379 ? 41.879 38.451 21.433 1.00 16.70 379 PRO A C 1
ATOM 2918 O O . PRO A 1 379 ? 41.773 37.813 22.483 1.00 17.29 379 PRO A O 1
ATOM 2922 N N . GLN A 1 380 ? 41.839 39.785 21.389 1.00 16.25 380 GLN A N 1
ATOM 2923 C CA . GLN A 1 380 ? 41.661 40.588 22.598 1.00 16.89 380 GLN A CA 1
ATOM 2924 C C . GLN A 1 380 ? 40.689 39.892 23.542 1.00 17.08 380 GLN A C 1
ATOM 2925 O O . GLN A 1 380 ? 40.976 39.714 24.721 1.00 15.95 380 GLN A O 1
ATOM 2931 N N . ASN A 1 381 ? 39.542 39.499 22.999 1.00 16.76 381 ASN A N 1
ATOM 2932 C CA . ASN A 1 381 ? 38.528 38.779 23.749 1.00 17.58 381 ASN A CA 1
ATOM 2933 C C . ASN A 1 381 ? 37.592 38.108 22.752 1.00 16.89 381 ASN A C 1
ATOM 2934 O O . ASN A 1 381 ? 37.631 38.403 21.557 1.00 17.19 381 ASN A O 1
ATOM 2939 N N . THR A 1 382 ? 36.767 37.192 23.240 1.00 19.08 382 THR A N 1
ATOM 2940 C CA . THR A 1 382 ? 35.838 36.480 22.374 1.00 19.98 382 THR A CA 1
ATOM 2941 C C . THR A 1 382 ? 34.485 36.323 23.044 1.00 20.97 382 THR A C 1
ATOM 2942 O O . THR A 1 382 ? 34.368 36.442 24.266 1.00 20.03 382 THR A O 1
ATOM 2946 N N . TRP A 1 383 ? 33.465 36.050 22.236 1.00 19.61 383 TRP A N 1
ATOM 2947 C CA . TRP A 1 383 ? 32.138 35.798 22.774 1.00 22.00 383 TRP A CA 1
ATOM 2948 C C . TRP A 1 383 ? 32.289 34.402 23.362 1.00 20.87 383 TRP A C 1
ATOM 2949 O O . TRP A 1 383 ? 33.254 33.701 23.051 1.00 19.72 383 TRP A O 1
ATOM 2960 N N . ILE A 1 384 ? 31.349 33.989 24.198 1.00 20.05 384 ILE A N 1
ATOM 2961 C CA . ILE A 1 384 ? 31.441 32.662 24.788 1.00 21.18 384 ILE A CA 1
ATOM 2962 C C . ILE A 1 384 ? 31.456 31.567 23.718 1.00 22.08 384 ILE A C 1
ATOM 2963 O O . ILE A 1 384 ? 31.958 30.470 23.954 1.00 21.85 384 ILE A O 1
ATOM 2968 N N . SER A 1 385 ? 30.921 31.879 22.539 1.00 22.14 385 SER A N 1
ATOM 2969 C CA . SER A 1 385 ? 30.887 30.928 21.433 1.00 24.29 385 SER A CA 1
ATOM 2970 C C . SER A 1 385 ? 32.304 30.638 20.945 1.00 25.38 385 SER A C 1
ATOM 2971 O O . SER A 1 385 ? 32.557 29.618 20.301 1.00 24.26 385 SER A O 1
ATOM 2974 N N . GLY A 1 386 ? 33.222 31.552 21.250 1.00 24.98 386 GLY A N 1
ATOM 2975 C CA . GLY A 1 386 ? 34.598 31.395 20.825 1.00 25.38 386 GLY A CA 1
ATOM 2976 C C . GLY A 1 386 ? 34.938 32.347 19.689 1.00 28.31 386 GLY A C 1
ATOM 2977 O O . GLY A 1 386 ? 36.101 32.477 19.306 1.00 29.46 386 GLY A O 1
ATOM 2978 N N . LYS A 1 387 ? 33.926 33.018 19.146 1.00 28.43 387 LYS A N 1
ATOM 2979 C CA . LYS A 1 387 ? 34.143 33.961 18.054 1.00 30.74 387 LYS A CA 1
ATOM 2980 C C . LYS A 1 387 ? 34.834 35.224 18.556 1.00 30.03 387 LYS A C 1
ATOM 2981 O O . LYS A 1 387 ? 34.504 35.744 19.621 1.00 29.09 387 LYS A O 1
ATOM 2987 N N . PRO A 1 388 ? 35.814 35.730 17.796 1.00 30.87 388 PRO A N 1
ATOM 2988 C CA . PRO A 1 388 ? 36.507 36.943 18.234 1.00 30.23 388 PRO A CA 1
ATOM 2989 C C . PRO A 1 388 ? 35.600 38.167 18.286 1.00 30.31 388 PRO A C 1
ATOM 2990 O O . PRO A 1 388 ? 34.701 38.327 17.458 1.00 31.12 388 PRO A O 1
ATOM 2994 N N . TYR A 1 389 ? 35.836 39.018 19.280 1.00 30.84 389 TYR A N 1
ATOM 2995 C CA . TYR A 1 389 ? 35.066 40.244 19.462 1.00 31.52 389 TYR A CA 1
ATOM 2996 C C . TYR A 1 389 ? 35.994 41.411 19.145 1.00 31.28 389 TYR A C 1
ATOM 2997 O O . TYR A 1 389 ? 36.069 41.844 17.999 1.00 31.26 389 TYR A O 1
ATOM 3006 N N . TRP A 1 390 ? 36.708 41.912 20.149 1.00 30.74 390 TRP A N 1
ATOM 3007 C CA . TRP A 1 390 ? 37.641 43.011 19.920 1.00 31.70 390 TRP A CA 1
ATOM 3008 C C . TRP A 1 390 ? 38.895 42.458 19.252 1.00 29.84 390 TRP A C 1
ATOM 3009 O O . TRP A 1 390 ? 39.206 41.270 19.381 1.00 28.32 390 TRP A O 1
ATOM 3020 N N . THR A 1 391 ? 39.622 43.321 18.550 1.00 27.26 391 THR A N 1
ATOM 3021 C CA . THR A 1 391 ? 40.806 42.882 17.827 1.00 27.18 391 THR A CA 1
ATOM 3022 C C . THR A 1 391 ? 42.123 43.475 18.307 1.00 25.54 391 THR A C 1
ATOM 3023 O O . THR A 1 391 ? 43.071 43.592 17.534 1.00 24.41 391 THR A O 1
ATOM 3027 N N . GLY A 1 392 ? 42.183 43.851 19.580 1.00 23.01 392 GLY A N 1
ATOM 3028 C CA . GLY A 1 392 ? 43.415 44.392 20.115 1.00 20.85 392 GLY A CA 1
ATOM 3029 C C . GLY A 1 392 ? 44.427 43.268 20.251 1.00 19.16 392 GLY A C 1
ATOM 3030 O O . GLY A 1 392 ? 44.051 42.103 20.386 1.00 18.89 392 GLY A O 1
ATOM 3031 N N . ILE A 1 393 ? 45.710 43.608 20.207 1.00 16.83 393 ILE A N 1
ATOM 3032 C CA . ILE A 1 393 ? 46.767 42.617 20.332 1.00 16.55 393 ILE A CA 1
ATOM 3033 C C . ILE A 1 393 ? 47.444 42.697 21.701 1.00 15.56 393 ILE A C 1
ATOM 3034 O O . ILE A 1 393 ? 48.249 43.593 21.955 1.00 14.21 393 ILE A O 1
ATOM 3039 N N . GLN A 1 394 ? 47.116 41.754 22.577 1.00 15.59 394 GLN A N 1
ATOM 3040 C CA . GLN A 1 394 ? 47.693 41.721 23.924 1.00 14.98 394 GLN A CA 1
ATOM 3041 C C . GLN A 1 394 ? 48.607 40.511 24.054 1.00 15.16 394 GLN A C 1
ATOM 3042 O O . GLN A 1 394 ? 48.137 39.378 24.078 1.00 13.79 394 GLN A O 1
ATOM 3048 N N . LEU A 1 395 ? 49.909 40.760 24.143 1.00 14.47 395 LEU A N 1
ATOM 3049 C CA . LEU A 1 395 ? 50.883 39.689 24.253 1.00 16.55 395 LEU A CA 1
ATOM 3050 C C . LEU A 1 395 ? 50.714 38.837 25.498 1.00 15.67 395 LEU A C 1
ATOM 3051 O O . LEU A 1 395 ? 50.907 37.615 25.451 1.00 14.79 395 LEU A O 1
ATOM 3056 N N . ASP A 1 396 ? 50.353 39.468 26.611 1.00 15.89 396 ASP A N 1
ATOM 3057 C CA . ASP A 1 396 ? 50.172 38.721 27.844 1.00 15.65 396 ASP A CA 1
ATOM 3058 C C . ASP A 1 396 ? 49.088 37.681 27.638 1.00 15.58 396 ASP A C 1
ATOM 3059 O O . ASP A 1 396 ? 49.162 36.589 28.202 1.00 17.05 396 ASP A O 1
ATOM 3064 N N . GLU A 1 397 ? 48.102 37.997 26.800 1.00 14.60 397 GLU A N 1
ATOM 3065 C CA . GLU A 1 397 ? 47.026 37.045 26.541 1.00 14.66 397 GLU A CA 1
ATOM 3066 C C . GLU A 1 397 ? 47.447 35.873 25.641 1.00 16.12 397 GLU A C 1
ATOM 3067 O O . GLU A 1 397 ? 46.777 34.841 25.611 1.00 16.49 397 GLU A O 1
ATOM 3073 N N . GLN A 1 398 ? 48.555 36.027 24.918 1.00 15.96 398 GLN A N 1
ATOM 3074 C CA . GLN A 1 398 ? 49.052 34.953 24.064 1.00 17.21 398 GLN A CA 1
ATOM 3075 C C . GLN A 1 398 ? 49.867 34.001 24.935 1.00 17.50 398 GLN A C 1
ATOM 3076 O O . GLN A 1 398 ? 49.944 32.795 24.674 1.00 18.23 398 GLN A O 1
ATOM 3082 N N . ALA A 1 399 ? 50.470 34.560 25.979 1.00 15.85 399 ALA A N 1
ATOM 3083 C CA . ALA A 1 399 ? 51.327 33.809 26.891 1.00 14.63 399 ALA A CA 1
ATOM 3084 C C . ALA A 1 399 ? 50.632 33.001 27.981 1.00 15.53 399 ALA A C 1
ATOM 3085 O O . ALA A 1 399 ? 51.024 31.864 28.259 1.00 14.05 399 ALA A O 1
ATOM 3087 N N . ASP A 1 400 ? 49.608 33.582 28.599 1.00 16.05 400 ASP A N 1
ATOM 3088 C CA . ASP A 1 400 ? 48.908 32.915 29.690 1.00 16.19 400 ASP A CA 1
ATOM 3089 C C . ASP A 1 400 ? 48.416 31.505 29.405 1.00 15.80 400 ASP A C 1
ATOM 3090 O O . ASP A 1 400 ? 48.566 30.619 30.237 1.00 15.90 400 ASP A O 1
ATOM 3095 N N . PRO A 1 401 ? 47.809 31.277 28.233 1.00 16.52 401 PRO A N 1
ATOM 3096 C CA . PRO A 1 401 ? 47.351 29.910 27.980 1.00 17.13 401 PRO A CA 1
ATOM 3097 C C . PRO A 1 401 ? 48.512 28.910 27.953 1.00 16.97 401 PRO A C 1
ATOM 3098 O O . PRO A 1 401 ? 48.334 27.737 28.294 1.00 14.56 401 PRO A O 1
ATOM 3102 N N . ILE A 1 402 ? 49.699 29.374 27.563 1.00 15.94 402 ILE A N 1
ATOM 3103 C CA . ILE A 1 402 ? 50.867 28.498 27.530 1.00 16.86 402 ILE A CA 1
ATOM 3104 C C . ILE A 1 402 ? 51.280 28.174 28.959 1.00 16.91 402 ILE A C 1
ATOM 3105 O O . ILE A 1 402 ? 51.584 27.029 29.281 1.00 18.15 402 ILE A O 1
ATOM 3110 N N . ILE A 1 403 ? 51.296 29.198 29.807 1.00 16.18 403 ILE A N 1
ATOM 3111 C CA . ILE A 1 403 ? 51.675 29.028 31.202 1.00 14.92 403 ILE A CA 1
ATOM 3112 C C . ILE A 1 403 ? 50.709 28.063 31.890 1.00 15.51 403 ILE A C 1
ATOM 3113 O O . ILE A 1 403 ? 51.126 27.230 32.693 1.00 15.33 403 ILE A O 1
ATOM 3118 N N . LEU A 1 404 ? 49.423 28.171 31.560 1.00 13.64 404 LEU A N 1
ATOM 3119 C CA . LEU A 1 404 ? 48.407 27.298 32.139 1.00 13.74 404 LEU A CA 1
ATOM 3120 C C . LEU A 1 404 ? 48.611 25.857 31.642 1.00 14.94 404 LEU A C 1
ATOM 3121 O O . LEU A 1 404 ? 48.456 24.909 32.399 1.00 14.60 404 LEU A O 1
ATOM 3126 N N . SER A 1 405 ? 48.953 25.703 30.366 1.00 15.85 405 SER A N 1
ATOM 3127 C CA . SER A 1 405 ? 49.188 24.383 29.804 1.00 18.21 405 SER A CA 1
ATOM 3128 C C . SER A 1 405 ? 50.305 23.701 30.586 1.00 19.70 405 SER A C 1
ATOM 3129 O O . SER A 1 405 ? 50.265 22.496 30.844 1.00 19.56 405 SER A O 1
ATOM 3132 N N . TYR A 1 406 ? 51.302 24.487 30.971 1.00 20.61 406 TYR A N 1
ATOM 3133 C CA . TYR A 1 406 ? 52.426 23.968 31.727 1.00 21.48 406 TYR A CA 1
ATOM 3134 C C . TYR A 1 406 ? 52.023 23.520 33.132 1.00 21.19 406 TYR A C 1
ATOM 3135 O O . TYR A 1 406 ? 52.381 22.430 33.568 1.00 20.94 406 TYR A O 1
ATOM 3144 N N . ARG A 1 407 ? 51.285 24.365 33.844 1.00 22.32 407 ARG A N 1
ATOM 3145 C CA . ARG A 1 407 ? 50.868 24.026 35.196 1.00 22.75 407 ARG A CA 1
ATOM 3146 C C . ARG A 1 407 ? 49.906 22.842 35.239 1.00 21.91 407 ARG A C 1
ATOM 3147 O O . ARG A 1 407 ? 49.897 22.080 36.203 1.00 21.49 407 ARG A O 1
ATOM 3155 N N . LEU A 1 408 ? 49.096 22.688 34.198 1.00 20.91 408 LEU A N 1
ATOM 3156 C CA . LEU A 1 408 ? 48.160 21.574 34.135 1.00 21.61 408 LEU A CA 1
ATOM 3157 C C . LEU A 1 408 ? 48.840 20.359 33.498 1.00 22.05 408 LEU A C 1
ATOM 3158 O O . LEU A 1 408 ? 48.224 19.310 33.327 1.00 21.55 408 LEU A O 1
ATOM 3163 N N . LYS A 1 409 ? 50.120 20.514 33.165 1.00 23.93 409 LYS A N 1
ATOM 3164 C CA . LYS A 1 409 ? 50.902 19.451 32.545 1.00 25.85 409 LYS A CA 1
ATOM 3165 C C . LYS A 1 409 ? 50.207 18.881 31.320 1.00 26.35 409 LYS A C 1
ATOM 3166 O O . LYS A 1 409 ? 50.253 17.676 31.061 1.00 26.24 409 LYS A O 1
ATOM 3172 N N . ARG A 1 410 ? 49.564 19.762 30.563 1.00 25.61 410 ARG A N 1
ATOM 3173 C CA . ARG A 1 410 ? 48.857 19.370 29.352 1.00 25.07 410 ARG A CA 1
ATOM 3174 C C . ARG A 1 410 ? 49.786 19.468 28.153 1.00 23.98 410 ARG A C 1
ATOM 3175 O O . ARG A 1 410 ? 49.611 20.320 27.277 1.00 25.20 410 ARG A O 1
ATOM 3183 N N . TYR A 1 411 ? 50.771 18.579 28.116 1.00 24.26 411 TYR A N 1
ATOM 3184 C CA . TYR A 1 411 ? 51.752 18.555 27.033 1.00 24.13 411 TYR A CA 1
ATOM 3185 C C . TYR A 1 411 ? 51.142 18.075 25.727 1.00 24.29 411 TYR A C 1
ATOM 3186 O O . TYR A 1 411 ? 51.772 18.135 24.667 1.00 27.14 411 TYR A O 1
ATOM 3195 N N . ASP A 1 412 ? 49.907 17.601 25.810 1.00 23.81 412 ASP A N 1
ATOM 3196 C CA . ASP A 1 412 ? 49.190 17.111 24.639 1.00 24.62 412 ASP A CA 1
ATOM 3197 C C . ASP A 1 412 ? 48.701 18.277 23.780 1.00 25.16 412 ASP A C 1
ATOM 3198 O O . ASP A 1 412 ? 48.296 18.084 22.640 1.00 24.91 412 ASP A O 1
ATOM 3203 N N . LEU A 1 413 ? 48.747 19.488 24.329 1.00 25.21 413 LEU A N 1
ATOM 3204 C CA . LEU A 1 413 ? 48.287 20.668 23.597 1.00 24.99 413 LEU A CA 1
ATOM 3205 C C . LEU A 1 413 ? 49.416 21.429 22.902 1.00 25.99 413 LEU A C 1
ATOM 3206 O O . LEU A 1 413 ? 49.213 22.536 22.394 1.00 25.50 413 LEU A O 1
ATOM 3211 N N . TYR A 1 414 ? 50.601 20.827 22.864 1.00 26.88 414 TYR A N 1
ATOM 3212 C CA . TYR A 1 414 ? 51.755 21.469 22.245 1.00 28.81 414 TYR A CA 1
ATOM 3213 C C . TYR A 1 414 ? 51.533 21.898 20.794 1.00 28.55 414 TYR A C 1
ATOM 3214 O O . TYR A 1 414 ? 51.796 23.048 20.440 1.00 28.64 414 TYR A O 1
ATOM 3223 N N . ASP A 1 415 ? 51.057 20.979 19.958 1.00 29.25 415 ASP A N 1
ATOM 3224 C CA . ASP A 1 415 ? 50.822 21.273 18.544 1.00 29.61 415 ASP A CA 1
ATOM 3225 C C . ASP A 1 415 ? 49.680 22.242 18.275 1.00 28.70 415 ASP A C 1
ATOM 3226 O O . ASP A 1 415 ? 49.797 23.124 17.427 1.00 29.46 415 ASP A O 1
ATOM 3231 N N . SER A 1 416 ? 48.572 22.079 18.989 1.00 28.12 416 SER A N 1
ATOM 3232 C CA . SER A 1 416 ? 47.407 22.927 18.762 1.00 28.07 416 SER A CA 1
ATOM 3233 C C . SER A 1 416 ? 47.352 24.234 19.553 1.00 26.98 416 SER A C 1
ATOM 3234 O O . SER A 1 416 ? 46.645 25.163 19.156 1.00 26.40 416 SER A O 1
ATOM 3237 N N . LEU A 1 417 ? 48.097 24.318 20.652 1.00 25.41 417 LEU A N 1
ATOM 3238 C CA . LEU A 1 417 ? 48.059 25.516 21.488 1.00 25.16 417 LEU A CA 1
ATOM 3239 C C . LEU A 1 417 ? 49.403 26.202 21.737 1.00 23.50 417 LEU A C 1
ATOM 3240 O O . LEU A 1 417 ? 49.596 27.367 21.381 1.00 23.28 417 LEU A O 1
ATOM 3245 N N . VAL A 1 418 ? 50.326 25.474 22.350 1.00 21.81 418 VAL A N 1
ATOM 3246 C CA . VAL A 1 418 ? 51.633 26.014 22.697 1.00 20.32 418 VAL A CA 1
ATOM 3247 C C . VAL A 1 418 ? 52.479 26.519 21.539 1.00 21.52 418 VAL A C 1
ATOM 3248 O O . VAL A 1 418 ? 52.874 27.687 21.525 1.00 22.87 418 VAL A O 1
ATOM 3252 N N . LYS A 1 419 ? 52.756 25.657 20.566 1.00 20.94 419 LYS A N 1
ATOM 3253 C CA . LYS A 1 419 ? 53.585 26.059 19.435 1.00 21.63 419 LYS A CA 1
ATOM 3254 C C . LYS A 1 419 ? 53.022 27.243 18.647 1.00 19.85 419 LYS A C 1
ATOM 3255 O O . LYS A 1 419 ? 53.738 28.204 18.378 1.00 20.99 419 LYS A O 1
ATOM 3261 N N . PRO A 1 420 ? 51.737 27.198 18.263 1.00 20.34 420 PRO A N 1
ATOM 3262 C CA . PRO A 1 420 ? 51.234 28.356 17.512 1.00 20.67 420 PRO A CA 1
ATOM 3263 C C . PRO A 1 420 ? 51.310 29.684 18.281 1.00 20.66 420 PRO A C 1
ATOM 3264 O O . PRO A 1 420 ? 51.645 30.722 17.705 1.00 20.21 420 PRO A O 1
ATOM 3268 N N . LEU A 1 421 ? 51.016 29.654 19.577 1.00 19.70 421 LEU A N 1
ATOM 3269 C CA . LEU A 1 421 ? 51.069 30.876 20.377 1.00 17.79 421 LEU A CA 1
ATOM 3270 C C . LEU A 1 421 ? 52.504 31.328 20.607 1.00 17.59 421 LEU A C 1
ATOM 3271 O O . LEU A 1 421 ? 52.798 32.522 20.550 1.00 16.98 421 LEU A O 1
ATOM 3276 N N . ALA A 1 422 ? 53.396 30.375 20.867 1.00 17.35 422 ALA A N 1
ATOM 3277 C CA . ALA A 1 422 ? 54.795 30.701 21.090 1.00 18.56 422 ALA A CA 1
ATOM 3278 C C . ALA A 1 422 ? 55.386 31.321 19.827 1.00 19.12 422 ALA A C 1
ATOM 3279 O O . ALA A 1 422 ? 56.109 32.318 19.896 1.00 18.03 422 ALA A O 1
ATOM 3281 N N . ASP A 1 423 ? 55.074 30.730 18.676 1.00 19.51 423 ASP A N 1
ATOM 3282 C CA . ASP A 1 423 ? 55.576 31.236 17.401 1.00 20.82 423 ASP A CA 1
ATOM 3283 C C . ASP A 1 423 ? 54.992 32.611 17.101 1.00 21.21 423 ASP A C 1
ATOM 3284 O O . ASP A 1 423 ? 55.659 33.463 16.521 1.00 22.74 423 ASP A O 1
ATOM 3289 N N . PHE A 1 424 ? 53.741 32.824 17.495 1.00 20.34 424 PHE A N 1
ATOM 3290 C CA . PHE A 1 424 ? 53.096 34.108 17.262 1.00 20.83 424 PHE A CA 1
ATOM 3291 C C . PHE A 1 424 ? 53.770 35.192 18.109 1.00 19.23 424 PHE A C 1
ATOM 3292 O O . PHE A 1 424 ? 54.043 36.291 17.625 1.00 19.24 424 PHE A O 1
ATOM 3300 N N . ILE A 1 425 ? 54.042 34.873 19.369 1.00 18.35 425 ILE A N 1
ATOM 3301 C CA . ILE A 1 425 ? 54.694 35.809 20.277 1.00 18.76 425 ILE A CA 1
ATOM 3302 C C . ILE A 1 425 ? 56.088 36.212 19.788 1.00 18.85 425 ILE A C 1
ATOM 3303 O O . ILE A 1 425 ? 56.459 37.382 19.851 1.00 18.26 425 ILE A O 1
ATOM 3308 N N . ILE A 1 426 ? 56.863 35.242 19.312 1.00 18.84 426 ILE A N 1
ATOM 3309 C CA . ILE A 1 426 ? 58.212 35.522 18.832 1.00 19.78 426 ILE A CA 1
ATOM 3310 C C . ILE A 1 426 ? 58.190 36.373 17.572 1.00 19.96 426 ILE A C 1
ATOM 3311 O O . ILE A 1 426 ? 59.147 37.085 17.270 1.00 20.26 426 ILE A O 1
ATOM 3316 N N . LYS A 1 427 ? 57.082 36.309 16.848 1.00 20.57 427 LYS A N 1
ATOM 3317 C CA . LYS A 1 427 ? 56.921 37.071 15.620 1.00 22.78 427 LYS A CA 1
ATOM 3318 C C . LYS A 1 427 ? 56.650 38.552 15.873 1.00 23.78 427 LYS A C 1
ATOM 3319 O O . LYS A 1 427 ? 57.108 39.408 15.116 1.00 23.92 427 LYS A O 1
ATOM 3325 N N . ILE A 1 428 ? 55.915 38.866 16.936 1.00 24.42 428 ILE A N 1
ATOM 3326 C CA . ILE A 1 428 ? 55.596 40.267 17.211 1.00 25.52 428 ILE A CA 1
ATOM 3327 C C . ILE A 1 428 ? 56.144 40.866 18.503 1.00 25.99 428 ILE A C 1
ATOM 3328 O O . ILE A 1 428 ? 56.250 42.086 18.619 1.00 27.24 428 ILE A O 1
ATOM 3333 N N . GLY A 1 429 ? 56.495 40.024 19.468 1.00 23.74 429 GLY A N 1
ATOM 3334 C CA . GLY A 1 429 ? 57.020 40.537 20.724 1.00 22.26 429 GLY A CA 1
ATOM 3335 C C . GLY A 1 429 ? 58.405 41.145 20.587 1.00 22.27 429 GLY A C 1
ATOM 3336 O O . GLY A 1 429 ? 59.001 41.086 19.515 1.00 24.01 429 GLY A O 1
ATOM 3337 N N . PRO A 1 430 ? 58.962 41.720 21.664 1.00 21.54 430 PRO A N 1
ATOM 3338 C CA . PRO A 1 430 ? 58.348 41.814 22.989 1.00 20.81 430 PRO A CA 1
ATOM 3339 C C . PRO A 1 430 ? 57.352 42.962 23.155 1.00 20.52 430 PRO A C 1
ATOM 3340 O O . PRO A 1 430 ? 56.646 43.027 24.161 1.00 18.63 430 PRO A O 1
ATOM 3344 N N . LYS A 1 431 ? 57.294 43.869 22.180 1.00 20.01 431 LYS A N 1
ATOM 3345 C CA . LYS A 1 431 ? 56.360 44.987 22.276 1.00 19.36 431 LYS A CA 1
ATOM 3346 C C . LYS A 1 431 ? 54.940 44.458 22.144 1.00 18.35 431 LYS A C 1
ATOM 3347 O O . LYS A 1 431 ? 54.714 43.423 21.513 1.00 17.78 431 LYS A O 1
ATOM 3353 N N . THR A 1 432 ? 53.982 45.159 22.745 1.00 16.26 432 THR A N 1
ATOM 3354 C CA . THR A 1 432 ? 52.591 44.722 22.698 1.00 15.56 432 THR A CA 1
ATOM 3355 C C . THR A 1 432 ? 51.665 45.825 22.177 1.00 16.83 432 THR A C 1
ATOM 3356 O O . THR A 1 432 ? 51.966 47.015 22.317 1.00 16.82 432 THR A O 1
ATOM 3360 N N . GLY A 1 433 ? 50.553 45.419 21.565 1.00 16.40 433 GLY A N 1
ATOM 3361 C CA . GLY A 1 433 ? 49.593 46.373 21.040 1.00 15.07 433 GLY A CA 1
ATOM 3362 C C . GLY A 1 433 ? 48.955 47.118 22.196 1.00 16.03 433 GLY A C 1
ATOM 3363 O O . GLY A 1 433 ? 48.665 48.308 22.113 1.00 15.21 433 GLY A O 1
ATOM 3364 N N . GLN A 1 434 ? 48.718 46.396 23.280 1.00 16.78 434 GLN A N 1
ATOM 3365 C CA . GLN A 1 434 ? 48.149 46.986 24.475 1.00 18.61 434 GLN A CA 1
ATOM 3366 C C . GLN A 1 434 ? 48.497 46.123 25.683 1.00 17.87 434 GLN A C 1
ATOM 3367 O O . GLN A 1 434 ? 48.651 44.903 25.563 1.00 17.26 434 GLN A O 1
ATOM 3373 N N . GLU A 1 435 ? 48.665 46.771 26.835 1.00 16.55 435 GLU A N 1
ATOM 3374 C CA . GLU A 1 435 ? 48.981 46.074 28.069 1.00 15.94 435 GLU A CA 1
ATOM 3375 C C . GLU A 1 435 ? 47.673 45.560 28.655 1.00 15.66 435 GLU A C 1
ATOM 3376 O O . GLU A 1 435 ? 46.622 45.704 28.025 1.00 14.55 435 GLU A O 1
ATOM 3382 N N . ARG A 1 436 ? 47.712 44.980 29.850 1.00 14.57 436 ARG A N 1
ATOM 3383 C CA . ARG A 1 436 ? 46.498 44.381 30.403 1.00 14.02 436 ARG A CA 1
ATOM 3384 C C . ARG A 1 436 ? 45.271 45.261 30.670 1.00 15.61 436 ARG A C 1
ATOM 3385 O O . ARG A 1 436 ? 44.173 44.741 30.837 1.00 15.88 436 ARG A O 1
ATOM 3393 N N . TRP A 1 437 ? 45.432 46.580 30.709 1.00 14.83 437 TRP A N 1
ATOM 3394 C CA . TRP A 1 437 ? 44.274 47.434 30.925 1.00 14.40 437 TRP A CA 1
ATOM 3395 C C . TRP A 1 437 ? 43.607 47.710 29.570 1.00 14.28 437 TRP A C 1
ATOM 3396 O O . TRP A 1 437 ? 42.590 48.398 29.493 1.00 16.44 437 TRP A O 1
ATOM 3407 N N . GLU A 1 438 ? 44.202 47.159 28.511 1.00 14.27 438 GLU A N 1
ATOM 3408 C CA . GLU A 1 438 ? 43.688 47.273 27.141 1.00 14.97 438 GLU A CA 1
ATOM 3409 C C . GLU A 1 438 ? 43.630 48.696 26.596 1.00 15.19 438 GLU A C 1
ATOM 3410 O O . GLU A 1 438 ? 42.719 49.031 25.833 1.00 17.28 438 GLU A O 1
ATOM 3416 N N . GLU A 1 439 ? 44.605 49.526 26.950 1.00 13.63 439 GLU A N 1
ATOM 3417 C CA . GLU A 1 439 ? 44.570 50.923 26.525 1.00 14.86 439 GLU A CA 1
ATOM 3418 C C . GLU A 1 439 ? 45.743 51.475 25.731 1.00 15.43 439 GLU A C 1
ATOM 3419 O O . GLU A 1 439 ? 45.571 52.375 24.910 1.00 19.24 439 GLU A O 1
ATOM 3425 N N . ILE A 1 440 ? 46.934 50.948 25.957 1.00 16.35 440 ILE A N 1
ATOM 3426 C CA . ILE A 1 440 ? 48.097 51.493 25.277 1.00 14.81 440 ILE A CA 1
ATOM 3427 C C . ILE A 1 440 ? 49.133 50.428 24.959 1.00 15.67 440 ILE A C 1
ATOM 3428 O O . ILE A 1 440 ? 49.214 49.406 25.648 1.00 14.98 440 ILE A O 1
ATOM 3433 N N . GLY A 1 441 ? 49.919 50.676 23.913 1.00 14.39 441 GLY A N 1
ATOM 3434 C CA . GLY A 1 441 ? 50.949 49.736 23.514 1.00 14.60 441 GLY A CA 1
ATOM 3435 C C . GLY A 1 441 ? 52.360 50.187 23.840 1.00 15.49 441 GLY A C 1
ATOM 3436 O O . GLY A 1 441 ? 52.587 51.325 24.254 1.00 14.65 441 GLY A O 1
ATOM 3437 N N . GLY A 1 442 ? 53.312 49.282 23.638 1.00 15.45 442 GLY A N 1
ATOM 3438 C CA . GLY A 1 442 ? 54.702 49.586 23.913 1.00 15.20 442 GLY A CA 1
ATOM 3439 C C . GLY A 1 442 ? 55.333 48.484 24.737 1.00 14.56 442 GLY A C 1
ATOM 3440 O O . GLY A 1 442 ? 54.886 47.336 24.697 1.00 13.12 442 GLY A O 1
ATOM 3441 N N . TYR A 1 443 ? 56.371 48.833 25.487 1.00 12.96 443 TYR A N 1
ATOM 3442 C CA . TYR A 1 443 ? 57.060 47.869 26.331 1.00 13.42 443 TYR A CA 1
ATOM 3443 C C . TYR A 1 443 ? 56.533 48.002 27.751 1.00 14.58 443 TYR A C 1
ATOM 3444 O O . TYR A 1 443 ? 56.712 49.032 28.404 1.00 15.15 443 TYR A O 1
ATOM 3453 N N . SER A 1 444 ? 55.863 46.947 28.203 1.00 14.43 444 SER A N 1
ATOM 3454 C CA . SER A 1 444 ? 55.251 46.890 29.527 1.00 15.33 444 SER A CA 1
ATOM 3455 C C . SER A 1 444 ? 55.902 45.829 30.400 1.00 15.24 444 SER A C 1
ATOM 3456 O O . SER A 1 444 ? 56.044 44.680 29.981 1.00 16.07 444 SER A O 1
ATOM 3459 N N . PRO A 1 445 ? 56.312 46.195 31.626 1.00 16.01 445 PRO A N 1
ATOM 3460 C CA . PRO A 1 445 ? 56.932 45.164 32.463 1.00 16.23 445 PRO A CA 1
ATOM 3461 C C . PRO A 1 445 ? 55.997 43.979 32.724 1.00 15.41 445 PRO A C 1
ATOM 3462 O O . PRO A 1 445 ? 56.433 42.830 32.689 1.00 15.48 445 PRO A O 1
ATOM 3466 N N . ALA A 1 446 ? 54.716 44.252 32.960 1.00 15.32 446 ALA A N 1
ATOM 3467 C CA . ALA A 1 446 ? 53.754 43.180 33.207 1.00 14.08 446 ALA A CA 1
ATOM 3468 C C . ALA A 1 446 ? 53.624 42.292 31.980 1.00 13.58 446 ALA A C 1
ATOM 3469 O O . ALA A 1 446 ? 53.683 41.069 32.087 1.00 14.26 446 ALA A O 1
ATOM 3471 N N . THR A 1 447 ? 53.444 42.904 30.813 1.00 13.13 447 THR A N 1
ATOM 3472 C CA . THR A 1 447 ? 53.312 42.139 29.571 1.00 12.35 447 THR A CA 1
ATOM 3473 C C . THR A 1 447 ? 54.593 41.358 29.253 1.00 13.63 447 THR A C 1
ATOM 3474 O O . THR A 1 447 ? 54.538 40.179 28.901 1.00 14.10 447 THR A O 1
ATOM 3478 N N . MET A 1 448 ? 55.744 42.010 29.364 1.00 11.92 448 MET A N 1
ATOM 3479 C CA . MET A 1 448 ? 57.002 41.325 29.097 1.00 12.23 448 MET A CA 1
ATOM 3480 C C . MET A 1 448 ? 57.237 40.179 30.086 1.00 13.61 448 MET A C 1
ATOM 3481 O O . MET A 1 448 ? 57.846 39.171 29.730 1.00 12.60 448 MET A O 1
ATOM 3486 N N . ALA A 1 449 ? 56.760 40.336 31.321 1.00 12.07 449 ALA A N 1
ATOM 3487 C CA . ALA A 1 449 ? 56.914 39.286 32.323 1.00 14.73 449 ALA A CA 1
ATOM 3488 C C . ALA A 1 449 ? 56.146 38.062 31.849 1.00 14.52 449 ALA A C 1
ATOM 3489 O O . ALA A 1 449 ? 56.628 36.929 31.944 1.00 14.65 449 ALA A O 1
ATOM 3491 N N . ALA A 1 450 ? 54.941 38.302 31.339 1.00 14.70 450 ALA A N 1
ATOM 3492 C CA . ALA A 1 450 ? 54.091 37.230 30.832 1.00 14.53 450 ALA A CA 1
ATOM 3493 C C . ALA A 1 450 ? 54.734 36.557 29.625 1.00 14.50 450 ALA A C 1
ATOM 3494 O O . ALA A 1 450 ? 54.656 35.336 29.485 1.00 14.81 450 ALA A O 1
ATOM 3496 N N . GLU A 1 451 ? 55.361 37.355 28.757 1.00 14.88 451 GLU A N 1
ATOM 3497 C CA . GLU A 1 451 ? 56.014 36.829 27.561 1.00 14.67 451 GLU A CA 1
ATOM 3498 C C . GLU A 1 451 ? 57.216 35.952 27.895 1.00 15.44 451 GLU A C 1
ATOM 3499 O O . GLU A 1 451 ? 57.438 34.927 27.245 1.00 15.11 451 GLU A O 1
ATOM 3505 N N . VAL A 1 452 ? 58.000 36.365 28.887 1.00 14.50 452 VAL A N 1
ATOM 3506 C CA . VAL A 1 452 ? 59.175 35.597 29.309 1.00 15.33 452 VAL A CA 1
ATOM 3507 C C . VAL A 1 452 ? 58.728 34.272 29.939 1.00 16.00 452 VAL A C 1
ATOM 3508 O O . VAL A 1 452 ? 59.266 33.213 29.624 1.00 15.70 452 VAL A O 1
ATOM 3512 N N . ALA A 1 453 ? 57.748 34.347 30.837 1.00 14.93 453 ALA A N 1
ATOM 3513 C CA . ALA A 1 453 ? 57.220 33.156 31.494 1.00 15.18 453 ALA A CA 1
ATOM 3514 C C . ALA A 1 453 ? 56.607 32.205 30.462 1.00 15.64 453 ALA A C 1
ATOM 3515 O O . ALA A 1 453 ? 56.845 30.995 30.488 1.00 15.32 453 ALA A O 1
ATOM 3517 N N . GLY A 1 454 ? 55.817 32.763 29.552 1.00 14.90 454 GLY A N 1
ATOM 3518 C CA . GLY A 1 454 ? 55.180 31.959 28.528 1.00 15.08 454 GLY A CA 1
ATOM 3519 C C . GLY A 1 454 ? 56.130 31.227 27.593 1.00 16.86 454 GLY A C 1
ATOM 3520 O O . GLY A 1 454 ? 55.892 30.062 27.251 1.00 16.57 454 GLY A O 1
ATOM 3521 N N . LEU A 1 455 ? 57.194 31.904 27.162 1.00 14.69 455 LEU A N 1
ATOM 3522 C CA . LEU A 1 455 ? 58.158 31.280 26.267 1.00 15.38 455 LEU A CA 1
ATOM 3523 C C . LEU A 1 455 ? 58.994 30.238 27.015 1.00 16.42 455 LEU A C 1
ATOM 3524 O O . LEU A 1 455 ? 59.415 29.241 26.431 1.00 17.11 455 LEU A O 1
ATOM 3529 N N . THR A 1 456 ? 59.234 30.473 28.302 1.00 16.47 456 THR A N 1
ATOM 3530 C CA . THR A 1 456 ? 59.991 29.527 29.111 1.00 16.61 456 THR A CA 1
ATOM 3531 C C . THR A 1 456 ? 59.143 28.253 29.271 1.00 17.65 456 THR A C 1
ATOM 3532 O O . THR A 1 456 ? 59.651 27.136 29.135 1.00 16.88 456 THR A O 1
ATOM 3536 N N . CYS A 1 457 ? 57.849 28.418 29.549 1.00 16.80 457 CYS A N 1
ATOM 3537 C CA . CYS A 1 457 ? 56.959 27.269 29.699 1.00 18.36 457 CYS A CA 1
ATOM 3538 C C . CYS A 1 457 ? 56.800 26.565 28.349 1.00 18.75 457 CYS A C 1
ATOM 3539 O O . CYS A 1 457 ? 56.667 25.342 28.289 1.00 19.38 457 CYS A O 1
ATOM 3542 N N . ALA A 1 458 ? 56.824 27.342 27.268 1.00 18.57 458 ALA A N 1
ATOM 3543 C CA . ALA A 1 458 ? 56.688 26.779 25.929 1.00 19.50 458 ALA A CA 1
ATOM 3544 C C . ALA A 1 458 ? 57.898 25.915 25.609 1.00 19.97 458 ALA A C 1
ATOM 3545 O O . ALA A 1 458 ? 57.776 24.873 24.968 1.00 19.95 458 ALA A O 1
ATOM 3547 N N . ALA A 1 459 ? 59.067 26.360 26.055 1.00 20.16 459 ALA A N 1
ATOM 3548 C CA . ALA A 1 459 ? 60.303 25.623 25.828 1.00 22.95 459 ALA A CA 1
ATOM 3549 C C . ALA A 1 459 ? 60.260 24.306 26.596 1.00 23.09 459 ALA A C 1
ATOM 3550 O O . ALA A 1 459 ? 60.701 23.272 26.094 1.00 24.74 459 ALA A O 1
ATOM 3552 N N . TYR A 1 460 ? 59.726 24.353 27.811 1.00 22.99 460 TYR A N 1
ATOM 3553 C CA . TYR A 1 460 ? 59.613 23.165 28.654 1.00 24.97 460 TYR A CA 1
ATOM 3554 C C . TYR A 1 460 ? 58.714 22.136 27.980 1.00 25.21 460 TYR A C 1
ATOM 3555 O O . TYR A 1 460 ? 59.056 20.959 27.891 1.00 25.15 460 TYR A O 1
ATOM 3564 N N . ILE A 1 461 ? 57.555 22.593 27.516 1.00 25.23 461 ILE A N 1
ATOM 3565 C CA . ILE A 1 461 ? 56.598 21.715 26.853 1.00 25.20 461 ILE A CA 1
ATOM 3566 C C . ILE A 1 461 ? 57.155 21.186 25.534 1.00 26.23 461 ILE A C 1
ATOM 3567 O O . ILE A 1 461 ? 56.897 20.042 25.163 1.00 25.99 461 ILE A O 1
ATOM 3572 N N . ALA A 1 462 ? 57.916 22.018 24.828 1.00 26.88 462 ALA A N 1
ATOM 3573 C CA . ALA A 1 462 ? 58.510 21.596 23.564 1.00 29.38 462 ALA A CA 1
ATOM 3574 C C . ALA A 1 462 ? 59.458 20.431 23.830 1.00 31.33 462 ALA A C 1
ATOM 3575 O O . ALA A 1 462 ? 59.501 19.473 23.062 1.00 31.50 462 ALA A O 1
ATOM 3577 N N . GLU A 1 463 ? 60.214 20.521 24.922 1.00 33.04 463 GLU A N 1
ATOM 3578 C CA . GLU A 1 463 ? 61.151 19.467 25.293 1.00 35.06 463 GLU A CA 1
ATOM 3579 C C . GLU A 1 463 ? 60.421 18.169 25.622 1.00 34.87 463 GLU A C 1
ATOM 3580 O O . GLU A 1 463 ? 60.889 17.083 25.275 1.00 34.37 463 GLU A O 1
ATOM 3586 N N . GLN A 1 464 ? 59.274 18.284 26.288 1.00 34.38 464 GLN A N 1
ATOM 3587 C CA . GLN A 1 464 ? 58.478 17.114 26.646 1.00 34.47 464 GLN A CA 1
ATOM 3588 C C . GLN A 1 464 ? 58.033 16.411 25.373 1.00 34.27 464 GLN A C 1
ATOM 3589 O O . GLN A 1 464 ? 57.856 15.195 25.350 1.00 34.83 464 GLN A O 1
ATOM 3595 N N . ASN A 1 465 ? 57.856 17.192 24.313 1.00 34.48 465 ASN A N 1
ATOM 3596 C CA . ASN A 1 465 ? 57.434 16.665 23.022 1.00 35.19 465 ASN A CA 1
ATOM 3597 C C . ASN A 1 465 ? 58.643 16.373 22.137 1.00 35.45 465 ASN A C 1
ATOM 3598 O O . ASN A 1 465 ? 58.509 16.071 20.950 1.00 34.92 465 ASN A O 1
ATOM 3603 N N . LYS A 1 466 ? 59.825 16.472 22.736 1.00 36.09 466 LYS A N 1
ATOM 3604 C CA . LYS A 1 466 ? 61.084 16.217 22.046 1.00 37.51 466 LYS A CA 1
ATOM 3605 C C . LYS A 1 466 ? 61.361 17.144 20.863 1.00 37.34 466 LYS A C 1
ATOM 3606 O O . LYS A 1 466 ? 62.074 16.776 19.932 1.00 38.03 466 LYS A O 1
ATOM 3612 N N . ASP A 1 467 ? 60.796 18.347 20.904 1.00 35.41 467 ASP A N 1
ATOM 3613 C CA . ASP A 1 467 ? 61.016 19.335 19.852 1.00 34.98 467 ASP A CA 1
ATOM 3614 C C . ASP A 1 467 ? 62.120 20.249 20.375 1.00 35.92 467 ASP A C 1
ATOM 3615 O O . ASP A 1 467 ? 61.896 21.428 20.662 1.00 35.70 467 ASP A O 1
ATOM 3620 N N . TYR A 1 468 ? 63.315 19.688 20.504 1.00 36.64 468 TYR A N 1
ATOM 3621 C CA . TYR A 1 468 ? 64.456 20.421 21.030 1.00 37.60 468 TYR A CA 1
ATOM 3622 C C . TYR A 1 468 ? 64.816 21.677 20.248 1.00 36.62 468 TYR A C 1
ATOM 3623 O O . TYR A 1 468 ? 65.325 22.640 20.822 1.00 35.96 468 TYR A O 1
ATOM 3632 N N . GLU A 1 469 ? 64.556 21.672 18.946 1.00 36.09 469 GLU A N 1
ATOM 3633 C CA . GLU A 1 469 ? 64.853 22.839 18.124 1.00 37.46 469 GLU A CA 1
ATOM 3634 C C . GLU A 1 469 ? 64.013 24.028 18.587 1.00 35.83 469 GLU A C 1
ATOM 3635 O O . GLU A 1 469 ? 64.534 25.119 18.812 1.00 36.00 469 GLU A O 1
ATOM 3641 N N . SER A 1 470 ? 62.710 23.814 18.726 1.00 33.74 470 SER A N 1
ATOM 3642 C CA . SER A 1 470 ? 61.815 24.875 19.171 1.00 31.64 470 SER A CA 1
ATOM 3643 C C . SER A 1 470 ? 62.127 25.250 20.617 1.00 30.04 470 SER A C 1
ATOM 3644 O O . SER A 1 470 ? 62.117 26.425 20.980 1.00 28.75 470 SER A O 1
ATOM 3647 N N . ALA A 1 471 ? 62.403 24.243 21.438 1.00 30.04 471 ALA A N 1
ATOM 3648 C CA . ALA A 1 471 ? 62.718 24.465 22.841 1.00 30.49 471 ALA A CA 1
ATOM 3649 C C . ALA A 1 471 ? 63.848 25.480 22.988 1.00 32.32 471 ALA A C 1
ATOM 3650 O O . ALA A 1 471 ? 63.722 26.454 23.726 1.00 32.15 471 ALA A O 1
ATOM 3652 N N . GLN A 1 472 ? 64.950 25.246 22.280 1.00 32.80 472 GLN A N 1
ATOM 3653 C CA . GLN A 1 472 ? 66.099 26.141 22.334 1.00 32.26 472 GLN A CA 1
ATOM 3654 C C . GLN A 1 472 ? 65.737 27.540 21.845 1.00 30.72 472 GLN A C 1
ATOM 3655 O O . GLN A 1 472 ? 66.133 28.544 22.438 1.00 29.94 472 GLN A O 1
ATOM 3661 N N . LYS A 1 473 ? 64.986 27.596 20.754 1.00 29.35 473 LYS A N 1
ATOM 3662 C CA . LYS A 1 473 ? 64.551 28.859 20.163 1.00 28.69 473 LYS A CA 1
ATOM 3663 C C . LYS A 1 473 ? 63.721 29.693 21.148 1.00 27.07 473 LYS A C 1
ATOM 3664 O O . LYS A 1 473 ? 63.960 30.889 21.328 1.00 26.60 473 LYS A O 1
ATOM 3670 N N . TYR A 1 474 ? 62.745 29.049 21.777 1.00 24.96 474 TYR A N 1
ATOM 3671 C CA . TYR A 1 474 ? 61.875 29.710 22.736 1.00 23.58 474 TYR A CA 1
ATOM 3672 C C . TYR A 1 474 ? 62.651 30.248 23.934 1.00 23.55 474 TYR A C 1
ATOM 3673 O O . TYR A 1 474 ? 62.519 31.418 24.284 1.00 22.55 474 TYR A O 1
ATOM 3682 N N . GLN A 1 475 ? 63.466 29.398 24.555 1.00 23.54 475 GLN A N 1
ATOM 3683 C CA . GLN A 1 475 ? 64.247 29.813 25.717 1.00 24.31 475 GLN A CA 1
ATOM 3684 C C . GLN A 1 475 ? 65.235 30.926 25.431 1.00 22.58 475 GLN A C 1
ATOM 3685 O O . GLN A 1 475 ? 65.403 31.827 26.249 1.00 22.35 475 GLN A O 1
ATOM 3691 N N . GLU A 1 476 ? 65.899 30.859 24.282 1.00 22.79 476 GLU A N 1
ATOM 3692 C CA . GLU A 1 476 ? 66.857 31.894 23.910 1.00 22.79 476 GLU A CA 1
ATOM 3693 C C . GLU A 1 476 ? 66.153 33.245 23.830 1.00 20.73 476 GLU A C 1
ATOM 3694 O O . GLU A 1 476 ? 66.680 34.260 24.283 1.00 20.00 476 GLU A O 1
ATOM 3700 N N . LYS A 1 477 ? 64.963 33.246 23.241 1.00 18.76 477 LYS A N 1
ATOM 3701 C CA . LYS A 1 477 ? 64.180 34.462 23.104 1.00 19.66 477 LYS A CA 1
ATOM 3702 C C . LYS A 1 477 ? 63.797 34.949 24.501 1.00 18.87 477 LYS A C 1
ATOM 3703 O O . LYS A 1 477 ? 63.982 36.121 24.836 1.00 19.13 477 LYS A O 1
ATOM 3709 N N . ALA A 1 478 ? 63.285 34.036 25.320 1.00 17.51 478 ALA A N 1
ATOM 3710 C CA . ALA A 1 478 ? 62.873 34.363 26.682 1.00 17.93 478 ALA A CA 1
ATOM 3711 C C . ALA A 1 478 ? 64.009 34.992 27.482 1.00 18.79 478 ALA A C 1
ATOM 3712 O O . ALA A 1 478 ? 63.810 35.996 28.171 1.00 19.99 478 ALA A O 1
ATOM 3714 N N . ASP A 1 479 ? 65.197 34.400 27.388 1.00 16.78 479 ASP A N 1
ATOM 3715 C CA . ASP A 1 479 ? 66.362 34.903 28.101 1.00 18.78 479 ASP A CA 1
ATOM 3716 C C . ASP A 1 479 ? 66.741 36.299 27.614 1.00 19.20 479 ASP A C 1
ATOM 3717 O O . ASP A 1 479 ? 67.103 37.170 28.410 1.00 17.62 479 ASP A O 1
ATOM 3722 N N . ASN A 1 480 ? 66.661 36.501 26.303 1.00 20.04 480 ASN A N 1
ATOM 3723 C CA . ASN A 1 480 ? 66.991 37.788 25.705 1.00 20.82 480 ASN A CA 1
ATOM 3724 C C . ASN A 1 480 ? 66.027 38.867 26.193 1.00 20.66 480 ASN A C 1
ATOM 3725 O O . ASN A 1 480 ? 66.449 39.919 26.683 1.00 22.71 480 ASN A O 1
ATOM 3730 N N . TRP A 1 481 ? 64.733 38.604 26.061 1.00 19.65 481 TRP A N 1
ATOM 3731 C CA . TRP A 1 481 ? 63.724 39.563 26.495 1.00 19.07 481 TRP A CA 1
ATOM 3732 C C . TRP A 1 481 ? 63.804 39.808 27.998 1.00 18.61 481 TRP A C 1
ATOM 3733 O O . TRP A 1 481 ? 63.592 40.926 28.461 1.00 19.75 481 TRP A O 1
ATOM 3744 N N . GLN A 1 482 ? 64.125 38.768 28.759 1.00 18.73 482 GLN A N 1
ATOM 3745 C CA . GLN A 1 482 ? 64.230 38.905 30.204 1.00 20.19 482 GLN A CA 1
ATOM 3746 C C . GLN A 1 482 ? 65.353 39.881 30.548 1.00 21.97 482 GLN A C 1
ATOM 3747 O O . GLN A 1 482 ? 65.212 40.699 31.457 1.00 22.50 482 GLN A O 1
ATOM 3753 N N . LYS A 1 483 ? 66.461 39.798 29.816 1.00 22.31 483 LYS A N 1
ATOM 3754 C CA . LYS A 1 483 ? 67.604 40.683 30.045 1.00 24.55 483 LYS A CA 1
ATOM 3755 C C . LYS A 1 483 ? 67.327 42.114 29.570 1.00 23.57 483 LYS A C 1
ATOM 3756 O O . LYS A 1 483 ? 68.024 43.045 29.964 1.00 26.39 483 LYS A O 1
ATOM 3762 N N . LEU A 1 484 ? 66.316 42.286 28.726 1.00 23.40 484 LEU A N 1
ATOM 3763 C CA . LEU A 1 484 ? 65.979 43.609 28.200 1.00 24.15 484 LEU A CA 1
ATOM 3764 C C . LEU A 1 484 ? 64.880 44.352 28.958 1.00 22.87 484 LEU A C 1
ATOM 3765 O O . LEU A 1 484 ? 64.695 45.553 28.761 1.00 22.39 484 LEU A O 1
ATOM 3770 N N . ILE A 1 485 ? 64.152 43.641 29.815 1.00 20.99 485 ILE A N 1
ATOM 3771 C CA . ILE A 1 485 ? 63.076 44.253 30.583 1.00 17.68 485 ILE A CA 1
ATOM 3772 C C . ILE A 1 485 ? 63.529 45.555 31.240 1.00 17.04 485 ILE A C 1
ATOM 3773 O O . ILE A 1 485 ? 62.885 46.594 31.084 1.00 16.45 485 ILE A O 1
ATOM 3778 N N . ASP A 1 486 ? 64.648 45.499 31.954 1.00 16.67 486 ASP A N 1
ATOM 3779 C CA . ASP A 1 486 ? 65.167 46.673 32.638 1.00 18.04 486 ASP A CA 1
ATOM 3780 C C . ASP A 1 486 ? 65.542 47.789 31.685 1.00 18.04 486 ASP A C 1
ATOM 3781 O O . ASP A 1 486 ? 65.159 48.937 31.887 1.00 16.58 486 ASP A O 1
ATOM 3786 N N . ASN A 1 487 ? 66.285 47.463 30.636 1.00 21.29 487 ASN A N 1
ATOM 3787 C CA . ASN A 1 487 ? 66.694 48.499 29.699 1.00 23.15 487 ASN A CA 1
ATOM 3788 C C . ASN A 1 487 ? 65.539 49.123 28.935 1.00 20.73 487 ASN A C 1
ATOM 3789 O O . ASN A 1 487 ? 65.643 50.257 28.479 1.00 19.65 487 ASN A O 1
ATOM 3794 N N . LEU A 1 488 ? 64.428 48.407 28.818 1.00 18.74 488 LEU A N 1
ATOM 3795 C CA . LEU A 1 488 ? 63.283 48.948 28.097 1.00 17.90 488 LEU A CA 1
ATOM 3796 C C . LEU A 1 488 ? 62.210 49.608 28.963 1.00 17.25 488 LEU A C 1
ATOM 3797 O O . LEU A 1 488 ? 61.496 50.487 28.486 1.00 16.97 488 LEU A O 1
ATOM 3802 N N . THR A 1 489 ? 62.107 49.227 30.233 1.00 14.86 489 THR A N 1
ATOM 3803 C CA . THR A 1 489 ? 61.036 49.771 31.066 1.00 15.40 489 THR A CA 1
ATOM 3804 C C . THR A 1 489 ? 61.427 50.448 32.375 1.00 16.62 489 THR A C 1
ATOM 3805 O O . THR A 1 489 ? 60.595 51.090 33.014 1.00 16.44 489 THR A O 1
ATOM 3809 N N . TYR A 1 490 ? 62.684 50.304 32.777 1.00 16.75 490 TYR A N 1
ATOM 3810 C CA . TYR A 1 490 ? 63.148 50.901 34.023 1.00 18.73 490 TYR A CA 1
ATOM 3811 C C . TYR A 1 490 ? 63.796 52.276 33.803 1.00 17.94 490 TYR A C 1
ATOM 3812 O O . TYR A 1 490 ? 64.893 52.377 33.255 1.00 17.34 490 TYR A O 1
ATOM 3821 N N . THR A 1 491 ? 63.117 53.336 34.228 1.00 17.64 491 THR A N 1
ATOM 3822 C CA . THR A 1 491 ? 63.677 54.670 34.062 1.00 19.46 491 THR A CA 1
ATOM 3823 C C . THR A 1 491 ? 64.572 55.026 35.246 1.00 21.53 491 THR A C 1
ATOM 3824 O O . THR A 1 491 ? 64.393 54.525 36.355 1.00 20.00 491 THR A O 1
ATOM 3828 N N . GLU A 1 492 ? 65.550 55.883 34.986 1.00 22.49 492 GLU A N 1
ATOM 3829 C CA . GLU A 1 492 ? 66.472 56.347 36.003 1.00 24.34 492 GLU A CA 1
ATOM 3830 C C . GLU A 1 492 ? 66.458 57.866 35.900 1.00 24.89 492 GLU A C 1
ATOM 3831 O O . GLU A 1 492 ? 67.221 58.564 36.566 1.00 25.83 492 GLU A O 1
ATOM 3837 N N . ASN A 1 493 ? 65.548 58.367 35.071 1.00 24.61 493 ASN A N 1
ATOM 3838 C CA . ASN A 1 493 ? 65.413 59.799 34.838 1.00 25.77 493 ASN A CA 1
ATOM 3839 C C . ASN A 1 493 ? 63.959 60.245 35.007 1.00 23.94 493 ASN A C 1
ATOM 3840 O O . ASN A 1 493 ? 63.510 61.168 34.330 1.00 24.56 493 ASN A O 1
ATOM 3845 N N . GLY A 1 494 ? 63.230 59.587 35.906 1.00 22.22 494 GLY A N 1
ATOM 3846 C CA . GLY A 1 494 ? 61.834 59.930 36.129 1.00 19.45 494 GLY A CA 1
ATOM 3847 C C . GLY A 1 494 ? 61.616 61.082 37.098 1.00 18.87 494 GLY A C 1
ATOM 3848 O O . GLY A 1 494 ? 62.434 61.302 37.983 1.00 16.31 494 GLY A O 1
ATOM 3849 N N . PRO A 1 495 ? 60.509 61.831 36.956 1.00 19.10 495 PRO A N 1
ATOM 3850 C CA . PRO A 1 495 ? 60.186 62.969 37.823 1.00 21.14 495 PRO A CA 1
ATOM 3851 C C . PRO A 1 495 ? 59.708 62.574 39.218 1.00 23.02 495 PRO A C 1
ATOM 3852 O O . PRO A 1 495 ? 59.715 63.393 40.134 1.00 22.87 495 PRO A O 1
ATOM 3856 N N . LEU A 1 496 ? 59.295 61.320 39.378 1.00 21.16 496 LEU A N 1
ATOM 3857 C CA . LEU A 1 496 ? 58.791 60.857 40.665 1.00 21.10 496 LEU A CA 1
ATOM 3858 C C . LEU A 1 496 ? 59.879 60.369 41.609 1.00 20.31 496 LEU A C 1
ATOM 3859 O O . LEU A 1 496 ? 60.874 59.788 41.178 1.00 18.97 496 LEU A O 1
ATOM 3864 N N . GLY A 1 497 ? 59.671 60.615 42.902 1.00 21.23 497 GLY A N 1
ATOM 3865 C CA . GLY A 1 497 ? 60.615 60.198 43.926 1.00 21.33 497 GLY A CA 1
ATOM 3866 C C . GLY A 1 497 ? 62.074 60.376 43.559 1.00 22.96 497 GLY A C 1
ATOM 3867 O O . GLY A 1 497 ? 62.487 61.439 43.087 1.00 21.95 497 GLY A O 1
ATOM 3868 N N . ASN A 1 498 ? 62.857 59.321 43.772 1.00 22.95 498 ASN A N 1
ATOM 3869 C CA . ASN A 1 498 ? 64.283 59.347 43.470 1.00 23.06 498 ASN A CA 1
ATOM 3870 C C . ASN A 1 498 ? 64.564 59.180 41.972 1.00 2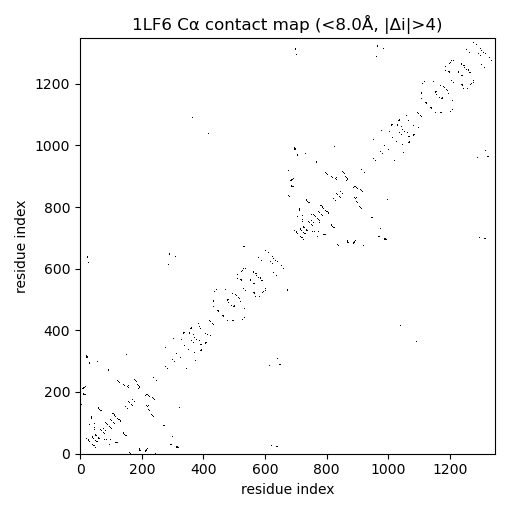3.13 498 ASN A C 1
ATOM 3871 O O . ASN A 1 498 ? 65.716 59.025 41.565 1.00 22.26 498 ASN A O 1
ATOM 3876 N N . GLY A 1 499 ? 63.506 59.199 41.161 1.00 23.35 499 GLY A N 1
ATOM 3877 C CA . GLY A 1 499 ? 63.656 59.078 39.716 1.00 21.39 499 GLY A CA 1
ATOM 3878 C C . GLY A 1 499 ? 63.988 57.700 39.159 1.00 22.04 499 GLY A C 1
ATOM 3879 O O . GLY A 1 499 ? 64.178 57.547 37.955 1.00 22.18 499 GLY A O 1
ATOM 3880 N N . GLN A 1 500 ? 64.038 56.696 40.026 1.00 20.48 500 GLN A N 1
ATOM 3881 C CA . GLN A 1 500 ? 64.365 55.335 39.621 1.00 20.43 500 GLN A CA 1
ATOM 3882 C C . GLN A 1 500 ? 63.191 54.394 39.872 1.00 20.28 500 GLN A C 1
ATOM 3883 O O . GLN A 1 500 ? 62.802 54.179 41.024 1.00 19.27 500 GLN A O 1
ATOM 3889 N N . TYR A 1 501 ? 62.639 53.831 38.799 1.00 19.05 501 TYR A N 1
ATOM 3890 C CA . TYR A 1 501 ? 61.493 52.924 38.910 1.00 17.17 501 TYR A CA 1
ATOM 3891 C C . TYR A 1 501 ? 61.006 52.401 37.563 1.00 16.47 501 TYR A C 1
ATOM 3892 O O . TYR A 1 501 ? 61.275 52.997 36.519 1.00 15.87 501 TYR A O 1
ATOM 3901 N N . TYR A 1 502 ? 60.297 51.275 37.588 1.00 15.47 502 TYR A N 1
ATOM 3902 C CA . TYR A 1 502 ? 59.714 50.734 36.367 1.00 14.30 502 TYR A CA 1
ATOM 3903 C C . TYR A 1 502 ? 58.529 51.645 36.074 1.00 15.01 502 TYR A C 1
ATOM 3904 O O . TYR A 1 502 ? 57.799 52.030 36.993 1.00 14.68 502 TYR A O 1
ATOM 3913 N N . ILE A 1 503 ? 58.336 52.007 34.810 1.00 10.25 503 ILE A N 1
ATOM 3914 C CA . ILE A 1 503 ? 57.207 52.850 34.465 1.00 11.15 503 ILE A CA 1
ATOM 3915 C C . ILE A 1 503 ? 56.084 51.947 33.971 1.00 11.12 503 ILE A C 1
ATOM 3916 O O . ILE A 1 503 ? 56.290 50.752 33.783 1.00 13.04 503 ILE A O 1
ATOM 3921 N N . ARG A 1 504 ? 54.895 52.506 33.775 1.00 11.21 504 ARG A N 1
ATOM 3922 C CA . ARG A 1 504 ? 53.772 51.713 33.305 1.00 12.78 504 ARG A CA 1
ATOM 3923 C C . ARG A 1 504 ? 54.076 51.101 31.942 1.00 13.95 504 ARG A C 1
ATOM 3924 O O . ARG A 1 504 ? 53.905 49.897 31.730 1.00 13.96 504 ARG A O 1
ATOM 3932 N N . ILE A 1 505 ? 54.525 51.935 31.013 1.00 13.62 505 ILE A N 1
ATOM 3933 C CA . ILE A 1 505 ? 54.833 51.443 29.682 1.00 13.79 505 ILE A CA 1
ATOM 3934 C C . ILE A 1 505 ? 55.692 52.440 28.904 1.00 14.29 505 ILE A C 1
ATOM 3935 O O . ILE A 1 505 ? 55.478 53.650 28.968 1.00 14.15 505 ILE A O 1
ATOM 3940 N N . ALA A 1 506 ? 56.694 51.914 28.208 1.00 14.37 506 ALA A N 1
ATOM 3941 C CA . ALA A 1 506 ? 57.613 52.723 27.412 1.00 16.70 506 ALA A CA 1
ATOM 3942 C C . ALA A 1 506 ? 57.195 52.674 25.945 1.00 18.37 506 ALA A C 1
ATOM 3943 O O . ALA A 1 506 ? 56.844 51.613 25.432 1.00 18.68 506 ALA A O 1
ATOM 3945 N N . GLY A 1 507 ? 57.239 53.820 25.272 1.00 22.59 507 GLY A N 1
ATOM 3946 C CA . GLY A 1 507 ? 56.851 53.873 23.869 1.00 26.76 507 GLY A CA 1
ATOM 3947 C C . GLY A 1 507 ? 58.007 53.625 22.916 1.00 28.99 507 GLY A C 1
ATOM 3948 O O . GLY A 1 507 ? 57.812 53.157 21.794 1.00 32.05 507 GLY A O 1
ATOM 3949 N N . LEU A 1 508 ? 59.216 53.938 23.371 1.00 30.03 508 LEU A N 1
ATOM 3950 C CA . LEU A 1 508 ? 60.423 53.758 22.575 1.00 31.79 508 LEU A CA 1
ATOM 3951 C C . LEU A 1 508 ? 61.295 52.685 23.211 1.00 32.95 508 LEU A C 1
ATOM 3952 O O . LEU A 1 508 ? 60.856 51.967 24.108 1.00 35.21 508 LEU A O 1
ATOM 3957 N N . SER A 1 509 ? 62.536 52.593 22.750 1.00 33.20 509 SER A N 1
ATOM 3958 C CA . SER A 1 509 ? 63.480 51.615 23.277 1.00 35.21 509 SER A CA 1
ATOM 3959 C C . SER A 1 509 ? 64.353 52.228 24.363 1.00 34.23 509 SER A C 1
ATOM 3960 O O . SER A 1 509 ? 65.411 51.696 24.684 1.00 33.45 509 SER A O 1
ATOM 3963 N N . ASP A 1 510 ? 63.909 53.349 24.924 1.00 34.60 510 ASP A N 1
ATOM 3964 C CA . ASP A 1 510 ? 64.667 54.023 25.971 1.00 33.23 510 ASP A CA 1
ATOM 3965 C C . ASP A 1 510 ? 63.723 54.660 26.987 1.00 31.20 510 ASP A C 1
ATOM 3966 O O . ASP A 1 510 ? 63.109 55.691 26.724 1.00 30.02 510 ASP A O 1
ATOM 3971 N N . PRO A 1 511 ? 63.604 54.044 28.174 1.00 29.20 511 PRO A N 1
ATOM 3972 C CA . PRO A 1 511 ? 62.734 54.525 29.247 1.00 26.51 511 PRO A CA 1
ATOM 3973 C C . PRO A 1 511 ? 63.147 55.858 29.861 1.00 25.04 511 PRO A C 1
ATOM 3974 O O . PRO A 1 511 ? 62.393 56.445 30.637 1.00 26.47 511 PRO A O 1
ATOM 3978 N N . ASP A 1 512 ? 64.336 56.340 29.521 1.00 22.66 512 ASP A N 1
ATOM 3979 C CA . ASP A 1 512 ? 64.794 57.615 30.056 1.00 22.60 512 ASP A CA 1
ATOM 3980 C C . ASP A 1 512 ? 64.424 58.758 29.120 1.00 22.46 512 ASP A C 1
ATOM 3981 O O . ASP A 1 512 ? 64.417 59.919 29.519 1.00 21.83 512 ASP A O 1
ATOM 3986 N N . ALA A 1 513 ? 64.100 58.427 27.875 1.00 23.03 513 ALA A N 1
ATOM 3987 C CA . ALA A 1 513 ? 63.739 59.451 26.900 1.00 22.07 513 ALA A CA 1
ATOM 3988 C C . ALA A 1 513 ? 62.356 60.024 27.159 1.00 22.19 513 ALA A C 1
ATOM 3989 O O . ALA A 1 513 ? 61.558 59.451 27.902 1.00 22.07 513 ALA A O 1
ATOM 3991 N N . ASP A 1 514 ? 62.093 61.173 26.546 1.00 20.40 514 ASP A N 1
ATOM 3992 C CA . ASP A 1 514 ? 60.810 61.830 26.663 1.00 19.83 514 ASP A CA 1
ATOM 3993 C C . ASP A 1 514 ? 59.906 61.212 25.599 1.00 18.27 514 ASP A C 1
ATOM 3994 O O . ASP A 1 514 ? 60.352 60.915 24.495 1.00 16.00 514 ASP A O 1
ATOM 3999 N N . PHE A 1 515 ? 58.642 61.001 25.944 1.00 17.70 515 PHE A N 1
ATOM 4000 C CA . PHE A 1 515 ? 57.682 60.413 25.023 1.00 17.23 515 PHE A CA 1
ATOM 4001 C C . PHE A 1 515 ? 56.306 60.609 25.643 1.00 16.65 515 PHE A C 1
ATOM 4002 O O . PHE A 1 515 ? 56.020 60.090 26.721 1.00 16.60 515 PHE A O 1
ATOM 4010 N N . MET A 1 516 ? 55.465 61.384 24.967 1.00 17.18 516 MET A N 1
ATOM 4011 C CA . MET A 1 516 ? 54.122 61.678 25.453 1.00 19.07 516 MET A CA 1
ATOM 4012 C C . MET A 1 516 ? 53.123 60.582 25.115 1.00 19.69 516 MET A C 1
ATOM 4013 O O . MET A 1 516 ? 53.090 60.080 23.989 1.00 20.24 516 MET A O 1
ATOM 4018 N N . ILE A 1 517 ? 52.308 60.209 26.095 1.00 17.96 517 ILE A N 1
ATOM 4019 C CA . ILE A 1 517 ? 51.297 59.188 25.870 1.00 17.59 517 ILE A CA 1
ATOM 4020 C C . ILE A 1 517 ? 49.925 59.748 26.186 1.00 16.82 517 ILE A C 1
ATOM 4021 O O . ILE A 1 517 ? 49.796 60.698 26.955 1.00 16.31 517 ILE A O 1
ATOM 4026 N N . ASN A 1 518 ? 48.904 59.166 25.571 1.00 16.43 518 ASN A N 1
ATOM 4027 C CA . ASN A 1 518 ? 47.541 59.618 25.768 1.00 17.13 518 ASN A CA 1
ATOM 4028 C C . ASN A 1 518 ? 46.802 58.643 26.669 1.00 17.67 518 ASN A C 1
ATOM 4029 O O . ASN A 1 518 ? 46.607 57.482 26.313 1.00 18.31 518 ASN A O 1
ATOM 4034 N N . ILE A 1 519 ? 46.398 59.119 27.840 1.00 17.66 519 ILE A N 1
ATOM 4035 C CA . ILE A 1 519 ? 45.684 58.285 28.797 1.00 17.82 519 ILE A CA 1
ATOM 4036 C C . ILE A 1 519 ? 44.241 58.124 28.343 1.00 17.75 519 ILE A C 1
ATOM 4037 O O . ILE A 1 519 ? 43.587 59.097 27.972 1.00 15.62 519 ILE A O 1
ATOM 4042 N N . ALA A 1 520 ? 43.757 56.887 28.375 1.00 16.61 520 ALA A N 1
ATOM 4043 C CA . ALA A 1 520 ? 42.396 56.579 27.959 1.00 17.30 520 ALA A CA 1
ATOM 4044 C C . ALA A 1 520 ? 41.359 57.213 28.871 1.00 16.86 520 ALA A C 1
ATOM 4045 O O . ALA A 1 520 ? 41.691 57.803 29.896 1.00 17.86 520 ALA A O 1
ATOM 4047 N N . ASN A 1 521 ? 40.095 57.095 28.479 1.00 19.55 521 ASN A N 1
ATOM 4048 C CA . ASN A 1 521 ? 38.987 57.625 29.266 1.00 21.83 521 ASN A CA 1
ATOM 4049 C C . ASN A 1 521 ? 39.189 59.080 29.703 1.00 22.32 521 ASN A C 1
ATOM 4050 O O . ASN A 1 521 ? 38.919 59.430 30.850 1.00 22.10 521 ASN A O 1
ATOM 4055 N N . GLY A 1 522 ? 39.668 59.911 28.781 1.00 23.72 522 GLY A N 1
ATOM 4056 C CA . GLY A 1 522 ? 39.891 61.320 29.065 1.00 24.71 522 GLY A CA 1
ATOM 4057 C C . GLY A 1 522 ? 40.934 61.639 30.119 1.00 26.00 522 GLY A C 1
ATOM 4058 O O . GLY A 1 522 ? 40.972 62.754 30.647 1.00 26.11 522 GLY A O 1
ATOM 4059 N N . GLY A 1 523 ? 41.795 60.673 30.416 1.00 26.63 523 GLY A N 1
ATOM 4060 C CA . GLY A 1 523 ? 42.822 60.866 31.429 1.00 26.58 523 GLY A CA 1
ATOM 4061 C C . GLY A 1 523 ? 43.832 61.981 31.203 1.00 27.07 523 GLY A C 1
ATOM 4062 O O . GLY A 1 523 ? 44.423 62.478 32.162 1.00 28.42 523 GLY A O 1
ATOM 4063 N N . GLY A 1 524 ? 44.049 62.371 29.950 1.00 26.49 524 GLY A N 1
ATOM 4064 C CA . GLY A 1 524 ? 45.006 63.430 29.667 1.00 24.23 524 GLY A CA 1
ATOM 4065 C C . GLY A 1 524 ? 46.263 62.979 28.939 1.00 22.84 524 GLY A C 1
ATOM 4066 O O . GLY A 1 524 ? 46.404 61.812 28.569 1.00 21.45 524 GLY A O 1
ATOM 4067 N N . VAL A 1 525 ? 47.187 63.914 28.735 1.00 21.75 525 VAL A N 1
ATOM 4068 C CA . VAL A 1 525 ? 48.440 63.621 28.051 1.00 21.10 525 VAL A CA 1
ATOM 4069 C C . VAL A 1 525 ? 49.614 63.847 28.991 1.00 21.13 525 VAL A C 1
ATOM 4070 O O . VAL A 1 525 ? 49.759 64.929 29.560 1.00 22.08 525 VAL A O 1
ATOM 4074 N N . TYR A 1 526 ? 50.452 62.827 29.159 1.00 20.58 526 TYR A N 1
ATOM 4075 C CA . TYR A 1 526 ? 51.613 62.934 30.046 1.00 19.76 526 TYR A CA 1
ATOM 4076 C C . TYR A 1 526 ? 52.840 62.248 29.453 1.00 18.26 526 TYR A C 1
ATOM 4077 O O . TYR A 1 526 ? 52.740 61.516 28.476 1.00 18.62 526 TYR A O 1
ATOM 4086 N N . ASP A 1 527 ? 53.998 62.500 30.051 1.00 18.51 527 ASP A N 1
ATOM 4087 C CA . ASP A 1 527 ? 55.234 61.871 29.616 1.00 17.20 527 ASP A CA 1
ATOM 4088 C C . ASP A 1 527 ? 55.227 60.473 30.235 1.00 17.68 527 ASP A C 1
ATOM 4089 O O . ASP A 1 527 ? 54.787 60.299 31.377 1.00 17.00 527 ASP A O 1
ATOM 4094 N N . GLN A 1 528 ? 55.698 59.483 29.480 1.00 13.74 528 GLN A N 1
ATOM 4095 C CA . GLN A 1 528 ? 55.715 58.099 29.941 1.00 14.95 528 GLN A CA 1
ATOM 4096 C C . GLN A 1 528 ? 56.323 57.914 31.329 1.00 15.09 528 GLN A C 1
ATOM 4097 O O . GLN A 1 528 ? 55.886 57.055 32.092 1.00 16.04 528 GLN A O 1
ATOM 4103 N N . LYS A 1 529 ? 57.321 58.725 31.656 1.00 16.03 529 LYS A N 1
ATOM 4104 C CA . LYS A 1 529 ? 57.996 58.636 32.950 1.00 16.55 529 LYS A CA 1
ATOM 4105 C C . LYS A 1 529 ? 57.176 59.133 34.143 1.00 16.87 529 LYS A C 1
ATOM 4106 O O . LYS A 1 529 ? 57.558 58.910 35.291 1.00 17.41 529 LYS A O 1
ATOM 4112 N N . GLU A 1 530 ? 56.052 59.793 33.877 1.00 17.56 530 GLU A N 1
ATOM 4113 C CA . GLU A 1 530 ? 55.188 60.292 34.949 1.00 17.46 530 GLU A CA 1
ATOM 4114 C C . GLU A 1 530 ? 54.190 59.223 35.387 1.00 17.47 530 GLU A C 1
ATOM 4115 O O . GLU A 1 530 ? 53.529 59.366 36.416 1.00 14.44 530 GLU A O 1
ATOM 4121 N N . ILE A 1 531 ? 54.075 58.159 34.603 1.00 15.33 531 ILE A N 1
ATOM 4122 C CA . ILE A 1 531 ? 53.088 57.121 34.892 1.00 17.09 531 ILE A CA 1
ATOM 4123 C C . ILE A 1 531 ? 53.605 55.805 35.451 1.00 15.41 531 ILE A C 1
ATOM 4124 O O . ILE A 1 531 ? 54.394 55.114 34.799 1.00 14.72 531 ILE A O 1
ATOM 4129 N N . VAL A 1 532 ? 53.163 55.461 36.659 1.00 14.71 532 VAL A N 1
ATOM 4130 C CA . VAL A 1 532 ? 53.546 54.195 37.280 1.00 13.10 532 VAL A CA 1
ATOM 4131 C C . VAL A 1 532 ? 52.295 53.327 37.401 1.00 14.41 532 VAL A C 1
ATOM 4132 O O . VAL A 1 532 ? 51.174 53.839 37.420 1.00 14.36 532 VAL A O 1
ATOM 4136 N N . ASP A 1 533 ? 52.494 52.015 37.475 1.00 14.65 533 ASP A N 1
ATOM 4137 C CA . ASP A 1 533 ? 51.395 51.051 37.506 1.00 14.65 533 ASP A CA 1
ATOM 4138 C C . ASP A 1 533 ? 51.806 49.854 38.376 1.00 14.90 533 ASP A C 1
ATOM 4139 O O . ASP A 1 533 ? 52.861 49.260 38.162 1.00 17.22 533 ASP A O 1
ATOM 4144 N N . PRO A 1 534 ? 50.979 49.482 39.369 1.00 15.87 534 PRO A N 1
ATOM 4145 C CA . PRO A 1 534 ? 51.325 48.348 40.235 1.00 14.57 534 PRO A CA 1
ATOM 4146 C C . PRO A 1 534 ? 51.465 47.015 39.503 1.00 14.53 534 PRO A C 1
ATOM 4147 O O . PRO A 1 534 ? 51.949 46.038 40.075 1.00 14.93 534 PRO A O 1
ATOM 4151 N N . SER A 1 535 ? 51.052 46.987 38.238 1.00 13.03 535 SER A N 1
ATOM 4152 C CA . SER A 1 535 ? 51.136 45.780 37.424 1.00 13.03 535 SER A CA 1
ATOM 4153 C C . SER A 1 535 ? 52.569 45.283 37.275 1.00 12.56 535 SER A C 1
ATOM 4154 O O . SER A 1 535 ? 52.791 44.132 36.897 1.00 12.35 535 SER A O 1
ATOM 4157 N N . PHE A 1 536 ? 53.543 46.148 37.543 1.00 13.07 536 PHE A N 1
ATOM 4158 C CA . PHE A 1 536 ? 54.934 45.737 37.419 1.00 13.64 536 PHE A CA 1
ATOM 4159 C C . PHE A 1 536 ? 55.207 44.579 38.371 1.00 13.53 536 PHE A C 1
ATOM 4160 O O . PHE A 1 536 ? 56.144 43.813 38.160 1.00 13.88 536 PHE A O 1
ATOM 4168 N N . LEU A 1 537 ? 54.390 44.449 39.412 1.00 12.04 537 LEU A N 1
ATOM 4169 C CA . LEU A 1 537 ? 54.578 43.364 40.370 1.00 13.12 537 LEU A CA 1
ATOM 4170 C C . LEU A 1 537 ? 54.389 42.005 39.708 1.00 13.38 537 LEU A C 1
ATOM 4171 O O . LEU A 1 537 ? 54.663 40.966 40.316 1.00 12.06 537 LEU A O 1
ATOM 4176 N N . GLU A 1 538 ? 53.914 42.015 38.466 1.00 10.73 538 GLU A N 1
ATOM 4177 C CA . GLU A 1 538 ? 53.724 40.777 37.720 1.00 13.53 538 GLU A CA 1
ATOM 4178 C C . GLU A 1 538 ? 55.085 40.138 37.492 1.00 13.69 538 GLU A C 1
ATOM 4179 O O . GLU A 1 538 ? 55.194 38.918 37.339 1.00 10.38 538 GLU A O 1
ATOM 4185 N N . LEU A 1 539 ? 56.115 40.984 37.467 1.00 12.23 539 LEU A N 1
ATOM 4186 C CA . LEU A 1 539 ? 57.490 40.536 37.277 1.00 14.26 539 LEU A CA 1
ATOM 4187 C C . LEU A 1 539 ? 57.859 39.522 38.355 1.00 13.91 539 LEU A C 1
ATOM 4188 O O . LEU A 1 539 ? 58.442 38.483 38.060 1.00 15.32 539 LEU A O 1
ATOM 4193 N N . VAL A 1 540 ? 57.520 39.828 39.604 1.00 15.09 540 VAL A N 1
ATOM 4194 C CA . VAL A 1 540 ? 57.822 38.927 40.715 1.00 16.94 540 VAL A CA 1
ATOM 4195 C C . VAL A 1 540 ? 56.801 37.781 40.796 1.00 15.95 540 VAL A C 1
ATOM 4196 O O . VAL A 1 540 ? 57.161 36.629 41.039 1.00 14.88 540 VAL A O 1
ATOM 4200 N N . ARG A 1 541 ? 55.529 38.105 40.582 1.00 15.04 541 ARG A N 1
ATOM 4201 C CA . ARG A 1 541 ? 54.455 37.118 40.610 1.00 13.70 541 ARG A CA 1
ATOM 4202 C C . ARG A 1 541 ? 54.748 35.944 39.668 1.00 15.00 541 ARG A C 1
ATOM 4203 O O . ARG A 1 541 ? 54.488 34.784 39.997 1.00 12.61 541 ARG A O 1
ATOM 4211 N N . LEU A 1 542 ? 55.296 36.249 38.497 1.00 13.54 542 LEU A N 1
ATOM 4212 C CA . LEU A 1 542 ? 55.607 35.219 37.505 1.00 14.43 542 LEU A CA 1
ATOM 4213 C C . LEU A 1 542 ? 56.996 34.588 37.634 1.00 15.01 542 LEU A C 1
ATOM 4214 O O . LEU A 1 542 ? 57.339 33.696 36.861 1.00 17.33 542 LEU A O 1
ATOM 4219 N N . GLY A 1 543 ? 57.780 35.042 38.611 1.00 15.26 543 GLY A N 1
ATOM 4220 C CA . GLY A 1 543 ? 59.117 34.503 38.820 1.0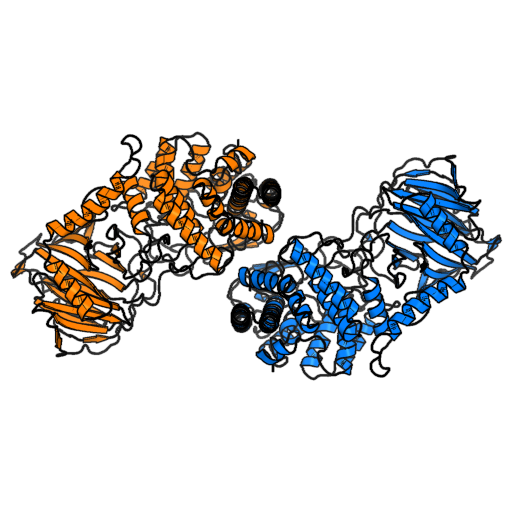0 15.13 543 GLY A CA 1
ATOM 4221 C C . GLY A 1 543 ? 60.171 35.009 37.853 1.00 16.72 543 GLY A C 1
ATOM 4222 O O . GLY A 1 543 ? 61.205 34.361 37.635 1.00 16.78 543 GLY A O 1
ATOM 4223 N N . VAL A 1 544 ? 59.912 36.176 37.272 1.00 17.39 544 VAL A N 1
ATOM 4224 C CA . VAL A 1 544 ? 60.823 36.785 36.311 1.00 16.90 544 VAL A CA 1
ATOM 4225 C C . VAL A 1 544 ? 61.854 37.660 37.021 1.00 18.14 544 VAL A C 1
ATOM 4226 O O . VAL A 1 544 ? 63.002 37.754 36.585 1.00 18.65 544 VAL A O 1
ATOM 4230 N N . LYS A 1 545 ? 61.434 38.296 38.113 1.00 16.73 545 LYS A N 1
ATOM 4231 C CA . LYS A 1 545 ? 62.314 39.144 38.920 1.00 17.74 545 LYS A CA 1
ATOM 4232 C C . LYS A 1 545 ? 62.181 38.724 40.382 1.00 17.54 545 LYS A C 1
ATOM 4233 O O . LYS A 1 545 ? 61.144 38.197 40.779 1.00 17.02 545 LYS A O 1
ATOM 4239 N N . SER A 1 546 ? 63.227 38.947 41.175 1.00 19.33 546 SER A N 1
ATOM 4240 C CA . SER A 1 546 ? 63.214 38.589 42.596 1.00 19.05 546 SER A CA 1
ATOM 4241 C C . SER A 1 546 ? 62.448 39.631 43.393 1.00 18.23 546 SER A C 1
ATOM 4242 O O . SER A 1 546 ? 62.548 40.821 43.113 1.00 17.56 546 SER A O 1
ATOM 4245 N N . ALA A 1 547 ? 61.691 39.183 44.391 1.00 17.35 547 ALA A N 1
ATOM 4246 C CA . ALA A 1 547 ? 60.918 40.097 45.223 1.00 17.94 547 ALA A CA 1
ATOM 4247 C C . ALA A 1 547 ? 61.797 41.144 45.916 1.00 18.79 547 ALA A C 1
ATOM 4248 O O . ALA A 1 547 ? 61.323 42.235 46.234 1.00 17.71 547 ALA A O 1
ATOM 4250 N N . ASP A 1 548 ? 63.072 40.827 46.141 1.00 19.40 548 ASP A N 1
ATOM 4251 C CA . ASP A 1 548 ? 63.967 41.777 46.800 1.00 20.75 548 ASP A CA 1
ATOM 4252 C C . ASP A 1 548 ? 64.894 42.528 45.840 1.00 20.28 548 ASP A C 1
ATOM 4253 O O . ASP A 1 548 ? 65.864 43.158 46.260 1.00 19.21 548 ASP A O 1
ATOM 4258 N N . ASP A 1 549 ? 64.599 42.453 44.548 1.00 19.57 549 ASP A N 1
ATOM 4259 C CA . ASP A 1 549 ? 65.393 43.161 43.549 1.00 18.75 549 ASP A CA 1
ATOM 4260 C C . ASP A 1 549 ? 65.263 44.654 43.859 1.00 18.96 549 ASP A C 1
ATOM 4261 O O . ASP A 1 549 ? 64.154 45.178 43.947 1.00 19.25 549 ASP A O 1
ATOM 4266 N N . PRO A 1 550 ? 66.392 45.358 44.039 1.00 19.34 550 PRO A N 1
ATOM 4267 C CA . PRO A 1 550 ? 66.307 46.793 44.341 1.00 20.23 550 PRO A CA 1
ATOM 4268 C C . PRO A 1 550 ? 65.471 47.622 43.351 1.00 18.79 550 PRO A C 1
ATOM 4269 O O . PRO A 1 550 ? 64.947 48.674 43.713 1.00 19.43 550 PRO A O 1
ATOM 4273 N N . LYS A 1 551 ? 65.335 47.153 42.113 1.00 16.83 551 LYS A N 1
ATOM 4274 C CA . LYS A 1 551 ? 64.534 47.886 41.137 1.00 15.91 551 LYS A CA 1
ATOM 4275 C C . LYS A 1 551 ? 63.060 47.764 41.513 1.00 15.11 551 LYS A C 1
ATOM 4276 O O . LYS A 1 551 ? 62.281 48.702 41.335 1.00 13.55 551 LYS A O 1
ATOM 4282 N N . ILE A 1 552 ? 62.687 46.599 42.036 1.00 16.24 552 ILE A N 1
ATOM 4283 C CA . ILE A 1 552 ? 61.317 46.355 42.478 1.00 15.50 552 ILE A CA 1
ATOM 4284 C C . ILE A 1 552 ? 61.025 47.230 43.698 1.00 17.48 552 ILE A C 1
ATOM 4285 O O . ILE A 1 552 ? 59.986 47.884 43.769 1.00 16.83 552 ILE A O 1
ATOM 4290 N N . LEU A 1 553 ? 61.945 47.239 44.660 1.00 19.57 553 LEU A N 1
ATOM 4291 C CA . LEU A 1 553 ? 61.768 48.040 45.872 1.00 21.05 553 LEU A CA 1
ATOM 4292 C C . LEU A 1 553 ? 61.656 49.529 45.550 1.00 19.89 553 LEU A C 1
ATOM 4293 O O . LEU A 1 553 ? 60.829 50.229 46.128 1.00 21.28 553 LEU A O 1
ATOM 4298 N N . ASN A 1 554 ? 62.481 50.004 44.618 1.00 19.44 554 ASN A N 1
ATOM 4299 C CA . ASN A 1 554 ? 62.461 51.407 44.225 1.00 19.21 554 ASN A CA 1
ATOM 4300 C C . ASN A 1 554 ? 61.105 51.781 43.630 1.00 19.40 554 ASN A C 1
ATOM 4301 O O . ASN A 1 554 ? 60.565 52.855 43.897 1.00 17.23 554 ASN A O 1
ATOM 4306 N N . THR A 1 555 ? 60.569 50.888 42.807 1.00 17.12 555 THR A N 1
ATOM 4307 C CA . THR A 1 555 ? 59.290 51.125 42.158 1.00 16.52 555 THR A CA 1
ATOM 4308 C C . THR A 1 555 ? 58.188 51.167 43.212 1.00 16.54 555 THR A C 1
ATOM 4309 O O . THR A 1 555 ? 57.303 52.018 43.169 1.00 15.57 555 THR A O 1
ATOM 4313 N N . LEU A 1 556 ? 58.268 50.245 44.165 1.00 17.50 556 LEU A N 1
ATOM 4314 C CA . LEU A 1 556 ? 57.303 50.154 45.250 1.00 17.80 556 LEU A CA 1
ATOM 4315 C C . LEU A 1 556 ? 57.176 51.501 45.975 1.00 19.30 556 LEU A C 1
ATOM 4316 O O . LEU A 1 556 ? 56.072 51.935 46.313 1.00 17.17 556 LEU A O 1
ATOM 4321 N N . LYS A 1 557 ? 58.312 52.157 46.210 1.00 19.89 557 LYS A N 1
ATOM 4322 C CA . LYS A 1 557 ? 58.322 53.448 46.896 1.00 22.30 557 LYS A CA 1
ATOM 4323 C C . LYS A 1 557 ? 57.534 54.496 46.127 1.00 20.53 557 LYS A C 1
ATOM 4324 O O . LYS A 1 557 ? 56.762 55.253 46.711 1.00 21.30 557 LYS A O 1
ATOM 4330 N N . VAL A 1 558 ? 57.738 54.543 44.815 1.00 19.48 558 VAL A N 1
ATOM 4331 C CA . VAL A 1 558 ? 57.044 55.508 43.977 1.00 18.34 558 VAL A CA 1
ATOM 4332 C C . VAL A 1 558 ? 55.558 55.181 43.865 1.00 18.32 558 VAL A C 1
ATOM 4333 O O . VAL A 1 558 ? 54.706 56.076 43.902 1.00 17.32 558 VAL A O 1
ATOM 4337 N N . VAL A 1 559 ? 55.246 53.897 43.721 1.00 16.64 559 VAL A N 1
ATOM 4338 C CA . VAL A 1 559 ? 53.860 53.470 43.620 1.00 14.75 559 VAL A CA 1
ATOM 4339 C C . VAL A 1 559 ? 53.076 53.802 44.892 1.00 14.98 559 VAL A C 1
ATOM 4340 O O . VAL A 1 559 ? 51.977 54.347 44.819 1.00 15.19 559 VAL A O 1
ATOM 4344 N N . ASP A 1 560 ? 53.634 53.477 46.055 1.00 16.18 560 ASP A N 1
ATOM 4345 C CA . ASP A 1 560 ? 52.937 53.757 47.304 1.00 18.00 560 ASP A CA 1
ATOM 4346 C C . ASP A 1 560 ? 52.845 55.248 47.629 1.00 19.63 560 ASP A C 1
ATOM 4347 O O . ASP A 1 560 ? 51.934 55.681 48.337 1.00 20.66 560 ASP A O 1
ATOM 4352 N N . SER A 1 561 ? 53.777 56.035 47.103 1.00 20.75 561 SER A N 1
ATOM 4353 C CA . SER A 1 561 ? 53.771 57.475 47.348 1.00 22.59 561 SER A CA 1
ATOM 4354 C C . SER A 1 561 ? 52.797 58.194 46.424 1.00 21.40 561 SER A C 1
ATOM 4355 O O . SER A 1 561 ? 52.368 59.303 46.712 1.00 22.38 561 SER A O 1
ATOM 4358 N N . THR A 1 562 ? 52.430 57.557 45.318 1.00 21.48 562 THR A N 1
ATOM 4359 C CA . THR A 1 562 ? 51.549 58.213 44.363 1.00 19.84 562 THR A CA 1
ATOM 4360 C C . THR A 1 562 ? 50.161 57.618 44.148 1.00 18.67 562 THR A C 1
ATOM 4361 O O . THR A 1 562 ? 49.205 58.356 43.917 1.00 15.90 562 THR A O 1
ATOM 4365 N N . ILE A 1 563 ? 50.034 56.297 44.221 1.00 17.18 563 ILE A N 1
ATOM 4366 C CA . ILE A 1 563 ? 48.735 55.692 43.965 1.00 15.87 563 ILE A CA 1
ATOM 4367 C C . ILE A 1 563 ? 48.249 54.676 44.987 1.00 16.87 563 ILE A C 1
ATOM 4368 O O . ILE A 1 563 ? 47.459 53.782 44.665 1.00 18.05 563 ILE A O 1
ATOM 4373 N N . LYS A 1 564 ? 48.729 54.807 46.216 1.00 16.80 564 LYS A N 1
ATOM 4374 C CA . LYS A 1 564 ? 48.290 53.934 47.294 1.00 15.63 564 LYS A CA 1
ATOM 4375 C C . LYS A 1 564 ? 47.347 54.753 48.167 1.00 16.24 564 LYS A C 1
ATOM 4376 O O . LYS A 1 564 ? 47.572 55.944 48.388 1.00 15.62 564 LYS A O 1
ATOM 4382 N N . VAL A 1 565 ? 46.274 54.129 48.632 1.00 15.64 565 VAL A N 1
ATOM 4383 C CA . VAL A 1 565 ? 45.327 54.810 49.510 1.00 17.27 565 VAL A CA 1
ATOM 4384 C C . VAL A 1 565 ? 44.910 53.868 50.635 1.00 18.51 565 VAL A C 1
ATOM 4385 O O . VAL A 1 565 ? 44.497 52.735 50.383 1.00 18.74 565 VAL A O 1
ATOM 4389 N N . ASP A 1 566 ? 45.045 54.329 51.874 1.00 19.32 566 ASP A N 1
ATOM 4390 C CA . ASP A 1 566 ? 44.636 53.543 53.034 1.00 20.47 566 ASP A CA 1
ATOM 4391 C C . ASP A 1 566 ? 43.176 53.873 53.333 1.00 19.81 566 ASP A C 1
ATOM 4392 O O . ASP A 1 566 ? 42.882 54.898 53.947 1.00 19.54 566 ASP A O 1
ATOM 4397 N N . THR A 1 567 ? 42.261 53.020 52.893 1.00 18.25 567 THR A N 1
ATOM 4398 C CA . THR A 1 567 ? 40.844 53.257 53.145 1.00 18.67 567 THR A CA 1
ATOM 4399 C C . THR A 1 567 ? 40.495 52.751 54.542 1.00 18.51 567 THR A C 1
ATOM 4400 O O . THR A 1 567 ? 41.284 52.044 55.170 1.00 18.32 567 THR A O 1
ATOM 4404 N N . PRO A 1 568 ? 39.308 53.109 55.050 1.00 18.09 568 PRO A N 1
ATOM 4405 C CA . PRO A 1 568 ? 38.962 52.614 56.383 1.00 18.59 568 PRO A CA 1
ATOM 4406 C C . PRO A 1 568 ? 38.706 51.101 56.399 1.00 18.43 568 PRO A C 1
ATOM 4407 O O . PRO A 1 568 ? 38.373 50.539 57.436 1.00 19.13 568 PRO A O 1
ATOM 4411 N N . LYS A 1 569 ? 38.874 50.453 55.246 1.00 17.34 569 LYS A N 1
ATOM 4412 C CA . LYS A 1 569 ? 38.686 49.007 55.120 1.00 18.27 569 LYS A CA 1
ATOM 4413 C C . LYS A 1 569 ? 40.051 48.350 54.910 1.00 18.03 569 LYS A C 1
ATOM 4414 O O . LYS A 1 569 ? 40.180 47.122 54.932 1.00 16.09 569 LYS A O 1
ATOM 4420 N N . GLY A 1 570 ? 41.065 49.180 54.692 1.00 14.62 570 GLY A N 1
ATOM 4421 C CA . GLY A 1 570 ? 42.400 48.673 54.448 1.00 13.81 570 GLY A CA 1
ATOM 4422 C C . GLY A 1 570 ? 43.030 49.360 53.245 1.00 13.49 570 GLY A C 1
ATOM 4423 O O . GLY A 1 570 ? 42.436 50.258 52.652 1.00 13.69 570 GLY A O 1
ATOM 4424 N N . PRO A 1 571 ? 44.235 48.944 52.844 1.00 14.43 571 PRO A N 1
ATOM 4425 C CA . PRO A 1 571 ? 44.876 49.583 51.701 1.00 14.51 571 PRO A CA 1
ATOM 4426 C C . PRO A 1 571 ? 44.486 49.024 50.342 1.00 15.48 571 PRO A C 1
ATOM 4427 O O . PRO A 1 571 ? 44.158 47.841 50.204 1.00 12.84 571 PRO A O 1
ATOM 4431 N N . SER A 1 572 ? 44.508 49.900 49.343 1.00 15.34 572 SER A N 1
ATOM 4432 C CA . SER A 1 572 ? 44.246 49.508 47.963 1.00 15.43 572 SER A CA 1
ATOM 4433 C C . SER A 1 572 ? 45.008 50.485 47.070 1.00 15.70 572 SER A C 1
ATOM 4434 O O . SER A 1 572 ? 45.518 51.498 47.546 1.00 16.74 572 SER A O 1
ATOM 4437 N N . TRP A 1 573 ? 45.091 50.174 45.785 1.00 14.53 573 TRP A N 1
ATOM 4438 C CA . TRP A 1 573 ? 45.823 51.003 44.842 1.00 15.78 573 TRP A CA 1
ATOM 4439 C C . TRP A 1 573 ? 45.025 51.300 43.577 1.00 15.83 573 TRP A C 1
ATOM 4440 O O . TRP A 1 573 ? 44.105 50.557 43.235 1.00 15.25 573 TRP A O 1
ATOM 4451 N N . TYR A 1 574 ? 45.376 52.393 42.894 1.00 16.45 574 TYR A N 1
ATOM 4452 C CA . TYR A 1 574 ? 44.758 52.747 41.609 1.00 15.04 574 TYR A CA 1
ATOM 4453 C C . TYR A 1 574 ? 45.565 51.923 40.605 1.00 13.85 574 TYR A C 1
ATOM 4454 O O . TYR A 1 574 ? 46.669 51.475 40.922 1.00 14.39 574 TYR A O 1
ATOM 4463 N N . ARG A 1 575 ? 45.036 51.746 39.400 1.00 13.42 575 ARG A N 1
ATOM 4464 C CA . ARG A 1 575 ? 45.739 50.992 38.358 1.00 14.77 575 ARG A CA 1
ATOM 4465 C C . ARG A 1 575 ? 46.984 51.754 37.895 1.00 14.18 575 ARG A C 1
ATOM 4466 O O . ARG A 1 575 ? 47.977 51.149 37.501 1.00 13.64 575 ARG A O 1
ATOM 4474 N N . TYR A 1 576 ? 46.905 53.084 37.923 1.00 13.59 576 TYR A N 1
ATOM 4475 C CA . TYR A 1 576 ? 48.013 53.965 37.523 1.00 13.01 576 TYR A CA 1
ATOM 4476 C C . TYR A 1 576 ? 47.565 55.411 37.704 1.00 13.59 576 TYR A C 1
ATOM 4477 O O . TYR A 1 576 ? 46.368 55.677 37.794 1.00 11.04 576 TYR A O 1
ATOM 4486 N N . ASN A 1 577 ? 48.512 56.345 37.760 1.00 14.88 577 ASN A N 1
ATOM 4487 C CA . ASN A 1 577 ? 48.154 57.751 37.947 1.00 17.65 577 ASN A CA 1
ATOM 4488 C C . ASN A 1 577 ? 47.336 58.279 36.778 1.00 17.14 577 ASN A C 1
ATOM 4489 O O . ASN A 1 577 ? 47.620 57.965 35.622 1.00 16.76 577 ASN A O 1
ATOM 4494 N N . HIS A 1 578 ? 46.326 59.082 37.098 1.00 17.14 578 HIS A N 1
ATOM 4495 C CA . HIS A 1 578 ? 45.455 59.711 36.109 1.00 16.68 578 HIS A CA 1
ATOM 4496 C C . HIS A 1 578 ? 44.480 58.771 35.415 1.00 17.37 578 HIS A C 1
ATOM 4497 O O . HIS A 1 578 ? 43.927 59.099 34.365 1.00 16.99 578 HIS A O 1
ATOM 4504 N N . ASP A 1 579 ? 44.268 57.601 36.006 1.00 16.15 579 ASP A N 1
ATOM 4505 C CA . ASP A 1 579 ? 43.336 56.629 35.449 1.00 14.70 579 ASP A CA 1
ATOM 4506 C C . ASP A 1 579 ? 41.964 57.299 35.448 1.00 14.78 579 ASP A C 1
ATOM 4507 O O . ASP A 1 579 ? 41.561 57.904 36.443 1.00 13.84 579 ASP A O 1
ATOM 4512 N N . GLY A 1 580 ? 41.249 57.211 34.331 1.00 15.52 580 GLY A N 1
ATOM 4513 C CA . GLY A 1 580 ? 39.941 57.836 34.268 1.00 16.45 580 GLY A CA 1
ATOM 4514 C C . GLY A 1 580 ? 38.780 56.864 34.197 1.00 16.57 580 GLY A C 1
ATOM 4515 O O . GLY A 1 580 ? 37.631 57.285 34.126 1.00 17.24 580 GLY A O 1
ATOM 4516 N N . TYR A 1 581 ? 39.071 55.566 34.230 1.00 17.18 581 TYR A N 1
ATOM 4517 C CA . TYR A 1 581 ? 38.032 54.545 34.145 1.00 19.07 581 TYR A CA 1
ATOM 4518 C C . TYR A 1 581 ? 37.236 54.365 35.446 1.00 19.68 581 TYR A C 1
ATOM 4519 O O . TYR A 1 581 ? 37.465 53.419 36.200 1.00 17.62 581 TYR A O 1
ATOM 4528 N N . GLY A 1 582 ? 36.294 55.273 35.696 1.00 21.44 582 GLY A N 1
ATOM 4529 C CA . GLY A 1 582 ? 35.479 55.186 36.901 1.00 23.66 582 GLY A CA 1
ATOM 4530 C C . GLY A 1 582 ? 34.574 56.391 37.105 1.00 25.74 582 GLY A C 1
ATOM 4531 O O . GLY A 1 582 ? 34.633 57.344 36.333 1.00 24.11 582 GLY A O 1
ATOM 4532 N N . GLU A 1 583 ? 33.741 56.362 38.146 1.00 29.50 583 GLU A N 1
ATOM 4533 C CA . GLU A 1 583 ? 32.827 57.475 38.420 1.00 34.18 583 GLU A CA 1
ATOM 4534 C C . GLU A 1 583 ? 33.560 58.797 38.589 1.00 37.05 583 GLU A C 1
ATOM 4535 O O . GLU A 1 583 ? 34.506 58.897 39.377 1.00 35.52 583 GLU A O 1
ATOM 4541 N N . PRO A 1 584 ? 33.120 59.837 37.857 1.00 39.55 584 PRO A N 1
ATOM 4542 C CA . PRO A 1 584 ? 33.740 61.164 37.921 1.00 42.43 584 PRO A CA 1
ATOM 4543 C C . PRO A 1 584 ? 33.575 61.800 39.294 1.00 44.32 584 PRO A C 1
ATOM 4544 O O . PRO A 1 584 ? 34.475 62.471 39.797 1.00 45.58 584 PRO A O 1
ATOM 4548 N N . SER A 1 585 ? 32.416 61.578 39.897 1.00 45.42 585 SER A N 1
ATOM 4549 C CA . SER A 1 585 ? 32.133 62.118 41.213 1.00 47.09 585 SER A CA 1
ATOM 4550 C C . SER A 1 585 ? 31.314 61.088 41.956 1.00 48.92 585 SER A C 1
ATOM 4551 O O . SER A 1 585 ? 30.973 60.037 41.406 1.00 47.65 585 SER A O 1
ATOM 4554 N N . LYS A 1 586 ? 30.989 61.404 43.204 1.00 49.93 586 LYS A N 1
ATOM 4555 C CA . LYS A 1 586 ? 30.210 60.506 44.045 1.00 50.96 586 LYS A CA 1
ATOM 4556 C C . LYS A 1 586 ? 28.759 60.409 43.568 1.00 51.79 586 LYS A C 1
ATOM 4557 O O . LYS A 1 586 ? 28.079 59.417 43.832 1.00 52.28 586 LYS A O 1
ATOM 4563 N N . THR A 1 587 ? 28.291 61.429 42.853 1.00 52.86 587 THR A N 1
ATOM 4564 C CA . THR A 1 587 ? 26.910 61.445 42.377 1.00 53.29 587 THR A CA 1
ATOM 4565 C C . THR A 1 587 ? 26.738 61.213 40.876 1.00 53.56 587 THR A C 1
ATOM 4566 O O . THR A 1 587 ? 25.627 61.325 40.355 1.00 53.78 587 THR A O 1
ATOM 4570 N N . GLU A 1 588 ? 27.822 60.882 40.182 1.00 53.51 588 GLU A N 1
ATOM 4571 C CA . GLU A 1 588 ? 27.743 60.647 38.743 1.00 52.99 588 GLU A CA 1
ATOM 4572 C C . GLU A 1 588 ? 28.270 59.281 38.332 1.00 52.73 588 GLU A C 1
ATOM 4573 O O . GLU A 1 588 ? 29.262 58.795 38.875 1.00 53.63 588 GLU A O 1
ATOM 4579 N N . LEU A 1 589 ? 27.600 58.675 37.357 1.00 51.99 589 LEU A N 1
ATOM 4580 C CA . LEU A 1 589 ? 27.977 57.361 36.850 1.00 51.67 589 LEU A CA 1
ATOM 4581 C C . LEU A 1 589 ? 28.986 57.488 35.711 1.00 51.74 589 LEU A C 1
ATOM 4582 O O . LEU A 1 589 ? 29.058 58.522 35.046 1.00 51.94 589 LEU A O 1
ATOM 4587 N N . TYR A 1 590 ? 29.763 56.432 35.491 1.00 51.93 590 TYR A N 1
ATOM 4588 C CA . TYR A 1 590 ? 30.763 56.424 34.427 1.00 52.10 590 TYR A CA 1
ATOM 4589 C C . TYR A 1 590 ? 30.106 56.271 33.055 1.00 52.56 590 TYR A C 1
ATOM 4590 O O . TYR A 1 590 ? 29.351 55.322 32.819 1.00 52.18 590 TYR A O 1
ATOM 4599 N N . HIS A 1 591 ? 30.400 57.205 32.153 1.00 52.57 591 HIS A N 1
ATOM 4600 C CA . HIS A 1 591 ? 29.848 57.167 30.805 1.00 52.11 591 HIS A CA 1
ATOM 4601 C C . HIS A 1 591 ? 30.932 57.334 29.742 1.00 51.89 591 HIS A C 1
ATOM 4602 O O . HIS A 1 591 ? 30.636 57.645 28.588 1.00 52.69 591 HIS A O 1
ATOM 4609 N N . GLY A 1 592 ? 32.188 57.131 30.134 1.00 50.37 592 GLY A N 1
ATOM 4610 C CA . GLY A 1 592 ? 33.281 57.256 29.184 1.00 48.29 592 GLY A CA 1
ATOM 4611 C C . GLY A 1 592 ? 34.464 58.074 29.667 1.00 47.07 592 GLY A C 1
ATOM 4612 O O . GLY A 1 592 ? 35.598 57.833 29.251 1.00 46.73 592 GLY A O 1
ATOM 4613 N N . ALA A 1 593 ? 34.204 59.044 30.541 1.00 46.26 593 ALA A N 1
ATOM 4614 C CA . ALA A 1 593 ? 35.256 59.906 31.080 1.00 43.54 593 ALA A CA 1
ATOM 4615 C C . ALA A 1 593 ? 34.955 60.301 32.525 1.00 42.03 593 ALA A C 1
ATOM 4616 O O . ALA A 1 593 ? 34.018 61.058 32.790 1.00 42.68 593 ALA A O 1
ATOM 4618 N N . GLY A 1 594 ? 35.757 59.784 33.454 1.00 38.29 594 GLY A N 1
ATOM 4619 C CA . GLY A 1 594 ? 35.565 60.085 34.861 1.00 30.29 594 GLY A CA 1
ATOM 4620 C C . GLY A 1 594 ? 36.850 59.956 35.658 1.00 25.96 594 GLY A C 1
ATOM 4621 O O . GLY A 1 594 ? 37.866 60.542 35.300 1.00 24.26 594 GLY A O 1
ATOM 4622 N N . LYS A 1 595 ? 36.816 59.173 36.731 1.00 21.42 595 LYS A N 1
ATOM 4623 C CA . LYS A 1 595 ? 37.998 59.005 37.567 1.00 20.94 595 LYS A CA 1
ATOM 4624 C C . LYS A 1 595 ? 38.119 57.565 38.072 1.00 18.41 595 LYS A C 1
ATOM 4625 O O . LYS A 1 595 ? 37.241 57.069 38.776 1.00 16.38 595 LYS A O 1
ATOM 4631 N N . GLY A 1 596 ? 39.208 56.902 37.693 1.00 17.40 596 GLY A N 1
ATOM 4632 C CA . GLY A 1 596 ? 39.439 55.529 38.110 1.00 16.71 596 GLY A CA 1
ATOM 4633 C C . GLY A 1 596 ? 39.552 55.433 39.621 1.00 16.27 596 GLY A C 1
ATOM 4634 O O . GLY A 1 596 ? 40.171 56.281 40.255 1.00 15.24 596 GLY A O 1
ATOM 4635 N N . ARG A 1 597 ? 38.962 54.400 40.208 1.00 16.26 597 ARG A N 1
ATOM 4636 C CA . ARG A 1 597 ? 39.014 54.263 41.654 1.00 15.58 597 ARG A CA 1
ATOM 4637 C C . ARG A 1 597 ? 39.928 53.123 42.098 1.00 14.60 597 ARG A C 1
ATOM 4638 O O . ARG A 1 597 ? 40.739 52.630 41.313 1.00 14.27 597 ARG A O 1
ATOM 4646 N N . LEU A 1 598 ? 39.807 52.723 43.358 1.00 14.16 598 LEU A N 1
ATOM 4647 C CA . LEU A 1 598 ? 40.637 51.665 43.933 1.00 15.11 598 LEU A CA 1
ATOM 4648 C C . LEU A 1 598 ? 40.179 50.261 43.559 1.00 13.64 598 LEU A C 1
ATOM 4649 O O . LEU A 1 598 ? 38.990 49.968 43.564 1.00 14.35 598 LEU A O 1
ATOM 4654 N N . TRP A 1 599 ? 41.138 49.393 43.254 1.00 14.78 599 TRP A N 1
ATOM 4655 C CA . TRP A 1 599 ? 40.828 48.025 42.867 1.00 14.05 599 TRP A CA 1
ATOM 4656 C C . TRP A 1 599 ? 41.212 46.999 43.922 1.00 12.76 599 TRP A C 1
ATOM 4657 O O . TRP A 1 599 ? 42.395 46.761 44.169 1.00 11.86 599 TRP A O 1
ATOM 4668 N N . PRO A 1 600 ? 40.218 46.379 44.573 1.00 14.12 600 PRO A N 1
ATOM 4669 C CA . PRO A 1 600 ? 40.612 45.385 45.575 1.00 14.65 600 PRO A CA 1
ATOM 4670 C C . PRO A 1 600 ? 41.497 44.317 44.921 1.00 15.50 600 PRO A C 1
ATOM 4671 O O . PRO A 1 600 ? 42.292 43.657 45.588 1.00 15.61 600 PRO A O 1
ATOM 4675 N N . LEU A 1 601 ? 41.357 44.160 43.607 1.00 15.81 601 LEU A N 1
ATOM 4676 C CA . LEU A 1 601 ? 42.176 43.201 42.863 1.00 15.08 601 LEU A CA 1
ATOM 4677 C C . LEU A 1 601 ? 43.650 43.515 43.118 1.00 13.57 601 LEU A C 1
ATOM 4678 O O . LEU A 1 601 ? 44.451 42.616 43.344 1.00 13.37 601 LEU A O 1
ATOM 4683 N N . LEU A 1 602 ? 43.999 44.799 43.080 1.00 14.39 602 LEU A N 1
ATOM 4684 C CA . LEU A 1 602 ? 45.375 45.214 43.294 1.00 13.33 602 LEU A CA 1
ATOM 4685 C C . LEU A 1 602 ? 45.813 45.068 44.748 1.00 13.63 602 LEU A C 1
ATOM 4686 O O . LEU A 1 602 ? 47.008 45.016 45.040 1.00 14.38 602 LEU A O 1
ATOM 4691 N N . THR A 1 603 ? 44.850 45.009 45.662 1.00 14.36 603 THR A N 1
ATOM 4692 C CA . THR A 1 603 ? 45.165 44.810 47.074 1.00 14.03 603 THR A CA 1
ATOM 4693 C C . THR A 1 603 ? 45.621 43.357 47.180 1.00 13.23 603 THR A C 1
ATOM 4694 O O . THR A 1 603 ? 46.584 43.040 47.873 1.00 14.27 603 THR A O 1
ATOM 4698 N N . GLY A 1 604 ? 44.908 42.482 46.477 1.00 13.21 604 GLY A N 1
ATOM 4699 C CA . GLY A 1 604 ? 45.246 41.073 46.473 1.00 15.39 604 GLY A CA 1
ATOM 4700 C C . GLY A 1 604 ? 46.595 40.833 45.821 1.00 13.67 604 GLY A C 1
ATOM 4701 O O . GLY A 1 604 ? 47.404 40.053 46.327 1.00 12.52 604 GLY A O 1
ATOM 4702 N N . GLU A 1 605 ? 46.850 41.501 44.697 1.00 13.16 605 GLU A N 1
ATOM 4703 C CA . GLU A 1 605 ? 48.128 41.325 44.013 1.00 12.92 605 GLU A CA 1
ATOM 4704 C C . GLU A 1 605 ? 49.297 41.796 44.876 1.00 13.66 605 GLU A C 1
ATOM 4705 O O . GLU A 1 605 ? 50.364 41.185 44.844 1.00 11.84 605 GLU A O 1
ATOM 4711 N N . ARG A 1 606 ? 49.102 42.869 45.645 1.00 12.21 606 ARG A N 1
ATOM 4712 C CA . ARG A 1 606 ? 50.166 43.356 46.520 1.00 14.86 606 ARG A CA 1
ATOM 4713 C C . ARG A 1 606 ? 50.414 42.327 47.618 1.00 13.63 606 ARG A C 1
ATOM 4714 O O . ARG A 1 606 ? 51.554 42.091 48.023 1.00 16.16 606 ARG A O 1
ATOM 4722 N N . GLY A 1 607 ? 49.331 41.732 48.109 1.00 15.84 607 GLY A N 1
ATOM 4723 C CA . GLY A 1 607 ? 49.448 40.727 49.148 1.00 15.09 607 GLY A CA 1
ATOM 4724 C C . GLY A 1 607 ? 50.267 39.559 48.640 1.00 16.62 607 GLY A C 1
ATOM 4725 O O . GLY A 1 607 ? 51.093 39.004 49.362 1.00 16.14 607 GLY A O 1
ATOM 4726 N N . MET A 1 608 ? 50.040 39.187 47.384 1.00 17.27 608 MET A N 1
ATOM 4727 C CA . MET A 1 608 ? 50.774 38.085 46.789 1.00 15.75 608 MET A CA 1
ATOM 4728 C C . MET A 1 608 ? 52.246 38.451 46.682 1.00 17.43 608 MET A C 1
ATOM 4729 O O . MET A 1 608 ? 53.124 37.603 46.887 1.00 17.50 608 MET A O 1
ATOM 4734 N N . TYR A 1 609 ? 52.534 39.711 46.371 1.00 16.16 609 TYR A N 1
ATOM 4735 C CA . TYR A 1 609 ? 53.931 40.123 46.295 1.00 16.93 609 TYR A CA 1
ATOM 4736 C C . TYR A 1 609 ? 54.562 40.042 47.684 1.00 16.18 609 TYR A C 1
ATOM 4737 O O . TYR A 1 609 ? 55.697 39.592 47.831 1.00 17.21 609 TYR A O 1
ATOM 4746 N N . GLU A 1 610 ? 53.825 40.479 48.698 1.00 18.02 610 GLU A N 1
ATOM 4747 C CA . GLU A 1 610 ? 54.345 40.453 50.055 1.00 19.04 610 GLU A CA 1
ATOM 4748 C C . GLU A 1 610 ? 54.748 39.037 50.460 1.00 18.83 610 GLU A C 1
ATOM 4749 O O . GLU A 1 610 ? 55.765 38.850 51.126 1.00 20.37 610 GLU A O 1
ATOM 4755 N N . ILE A 1 611 ? 53.966 38.041 50.052 1.00 18.49 611 ILE A N 1
ATOM 4756 C CA . ILE A 1 611 ? 54.292 36.658 50.365 1.00 17.56 611 ILE A CA 1
ATOM 4757 C C . ILE A 1 611 ? 55.627 36.320 49.705 1.00 18.87 611 ILE A C 1
ATOM 4758 O O . ILE A 1 611 ? 56.509 35.723 50.331 1.00 17.81 611 ILE A O 1
ATOM 4763 N N . ALA A 1 612 ? 55.775 36.705 48.442 1.00 18.38 612 ALA A N 1
ATOM 4764 C CA . ALA A 1 612 ? 57.018 36.465 47.710 1.00 17.10 612 ALA A CA 1
ATOM 4765 C C . ALA A 1 612 ? 58.182 37.106 48.460 1.00 16.11 612 ALA A C 1
ATOM 4766 O O . ALA A 1 612 ? 59.301 36.594 48.435 1.00 17.50 612 ALA A O 1
ATOM 4768 N N . ALA A 1 613 ? 57.911 38.227 49.121 1.00 15.97 613 ALA A N 1
ATOM 4769 C CA . ALA A 1 613 ? 58.933 38.946 49.880 1.00 20.38 613 ALA A CA 1
ATOM 4770 C C . ALA A 1 613 ? 59.139 38.359 51.275 1.00 22.30 613 ALA A C 1
ATOM 4771 O O . ALA A 1 613 ? 59.858 38.930 52.093 1.00 23.50 613 ALA A O 1
ATOM 4773 N N . GLY A 1 614 ? 58.498 37.224 51.541 1.00 25.25 614 GLY A N 1
ATOM 4774 C CA . GLY A 1 614 ? 58.633 36.575 52.834 1.00 25.79 614 GLY A CA 1
ATOM 4775 C C . GLY A 1 614 ? 57.949 37.275 53.999 1.00 27.54 614 GLY A C 1
ATOM 4776 O O . GLY A 1 614 ? 58.358 37.119 55.153 1.00 25.79 614 GLY A O 1
ATOM 4777 N N . LYS A 1 615 ? 56.904 38.044 53.716 1.00 27.64 615 LYS A N 1
ATOM 4778 C CA . LYS A 1 615 ? 56.203 38.752 54.779 1.00 28.11 615 LYS A CA 1
ATOM 4779 C C . LYS A 1 615 ? 54.769 38.279 54.938 1.00 26.92 615 LYS A C 1
ATOM 4780 O O . LYS A 1 615 ? 54.222 37.620 54.053 1.00 27.42 615 LYS A O 1
ATOM 4786 N N . ASP A 1 616 ? 54.161 38.625 56.069 1.00 26.75 616 ASP A N 1
ATOM 4787 C CA . ASP A 1 616 ? 52.783 38.225 56.347 1.00 25.36 616 ASP A CA 1
ATOM 4788 C C . ASP A 1 616 ? 51.853 38.978 55.407 1.00 23.33 616 ASP A C 1
ATOM 4789 O O . ASP A 1 616 ? 52.007 40.182 55.203 1.00 23.86 616 ASP A O 1
ATOM 4794 N N . ALA A 1 617 ? 50.888 38.268 54.836 1.00 22.00 617 ALA A N 1
ATOM 4795 C CA . ALA A 1 617 ? 49.944 38.879 53.916 1.00 21.02 617 ALA A CA 1
ATOM 4796 C C . ALA A 1 617 ? 48.535 38.929 54.500 1.00 20.47 617 ALA A C 1
ATOM 4797 O O . ALA A 1 617 ? 47.594 39.382 53.841 1.00 19.97 617 ALA A O 1
ATOM 4799 N N . THR A 1 618 ? 48.394 38.475 55.741 1.00 19.33 618 THR A N 1
ATOM 4800 C CA . THR A 1 618 ? 47.095 38.460 56.411 1.00 19.80 618 THR A CA 1
ATOM 4801 C C . THR A 1 618 ? 46.332 39.783 56.293 1.00 19.08 618 THR A C 1
ATOM 4802 O O . THR A 1 618 ? 45.140 39.791 56.000 1.00 19.40 618 THR A O 1
ATOM 4806 N N . PRO A 1 619 ? 47.006 40.924 56.514 1.00 20.87 619 PRO A N 1
ATOM 4807 C CA . PRO A 1 619 ? 46.282 42.195 56.398 1.00 19.75 619 PRO A CA 1
ATOM 4808 C C . PRO A 1 619 ? 45.690 42.429 55.003 1.00 20.19 619 PRO A C 1
ATOM 4809 O O . PRO A 1 619 ? 44.687 43.125 54.861 1.00 20.10 619 PRO A O 1
ATOM 4813 N N . TYR A 1 620 ? 46.307 41.844 53.978 1.00 18.11 620 TYR A N 1
ATOM 4814 C CA . TYR A 1 620 ? 45.801 41.982 52.616 1.00 17.51 620 TYR A CA 1
ATOM 4815 C C . TYR A 1 620 ? 44.628 41.032 52.442 1.00 16.38 620 TYR A C 1
ATOM 4816 O O . TYR A 1 620 ? 43.684 41.330 51.714 1.00 15.73 620 TYR A O 1
ATOM 4825 N N . VAL A 1 621 ? 44.685 39.881 53.106 1.00 15.07 621 VAL A N 1
ATOM 4826 C CA . VAL A 1 621 ? 43.572 38.944 53.035 1.00 15.79 621 VAL A CA 1
ATOM 4827 C C . VAL A 1 621 ? 42.387 39.628 53.730 1.00 15.89 621 VAL A C 1
ATOM 4828 O O . VAL A 1 621 ? 41.281 39.692 53.186 1.00 17.20 621 VAL A O 1
ATOM 4832 N N . LYS A 1 622 ? 42.633 40.158 54.925 1.00 16.66 622 LYS A N 1
ATOM 4833 C CA . LYS A 1 622 ? 41.591 40.839 55.693 1.00 17.96 622 LYS A CA 1
ATOM 4834 C C . LYS A 1 622 ? 41.011 42.044 54.958 1.00 17.29 622 LYS A C 1
ATOM 4835 O O . LYS A 1 622 ? 39.813 42.300 55.035 1.00 19.10 622 LYS A O 1
ATOM 4841 N N . ALA A 1 623 ? 41.857 42.785 54.251 1.00 16.53 623 ALA A N 1
ATOM 4842 C CA . ALA A 1 623 ? 41.387 43.946 53.506 1.00 15.40 623 ALA A CA 1
ATOM 4843 C C . ALA A 1 623 ? 40.419 43.521 52.399 1.00 15.79 623 ALA A C 1
ATOM 4844 O O . ALA A 1 623 ? 39.363 44.130 52.214 1.00 15.64 623 ALA A O 1
ATOM 4846 N N . MET A 1 624 ? 40.782 42.484 51.653 1.00 15.17 624 MET A N 1
ATOM 4847 C CA . MET A 1 624 ? 39.910 42.011 50.590 1.00 15.69 624 MET A CA 1
ATOM 4848 C C . MET A 1 624 ? 38.571 41.547 51.157 1.00 16.58 624 MET A C 1
ATOM 4849 O O . MET A 1 624 ? 37.518 41.761 50.543 1.00 16.07 624 MET A O 1
ATOM 4854 N N . GLU A 1 625 ? 38.607 40.928 52.335 1.00 17.52 625 GLU A N 1
ATOM 4855 C CA . GLU A 1 625 ? 37.384 40.440 52.971 1.00 17.80 625 GLU A CA 1
ATOM 4856 C C . GLU A 1 625 ? 36.450 41.589 53.322 1.00 17.51 625 GLU A C 1
ATOM 4857 O O . GLU A 1 625 ? 35.242 41.496 53.123 1.00 16.72 625 GLU A O 1
ATOM 4863 N N . LYS A 1 626 ? 37.016 42.682 53.822 1.00 18.61 626 LYS A N 1
ATOM 4864 C CA . LYS A 1 626 ? 36.223 43.843 54.192 1.00 18.08 626 LYS A CA 1
ATOM 4865 C C . LYS A 1 626 ? 35.731 44.593 52.953 1.00 18.59 626 LYS A C 1
ATOM 4866 O O . LYS A 1 626 ? 34.700 45.260 52.998 1.00 20.21 626 LYS A O 1
ATOM 4872 N N . PHE A 1 627 ? 36.461 44.476 51.845 1.00 16.43 627 PHE A N 1
ATOM 4873 C CA . PHE A 1 627 ? 36.060 45.146 50.612 1.00 15.01 627 PHE A CA 1
ATOM 4874 C C . PHE A 1 627 ? 34.831 44.472 50.013 1.00 16.41 627 PHE A C 1
ATOM 4875 O O . PHE A 1 627 ? 34.055 45.100 49.291 1.00 16.75 627 PHE A O 1
ATOM 4883 N N . ALA A 1 628 ? 34.653 43.189 50.314 1.00 16.13 628 ALA A N 1
ATOM 4884 C CA . ALA A 1 628 ? 33.513 42.448 49.803 1.00 16.15 628 ALA A CA 1
ATOM 4885 C C . ALA A 1 628 ? 32.257 43.012 50.458 1.00 17.22 628 ALA A C 1
ATOM 4886 O O . ALA A 1 628 ? 32.314 43.525 51.581 1.00 16.16 628 ALA A O 1
ATOM 4888 N N . ASN A 1 629 ? 31.126 42.939 49.756 1.00 17.05 629 ASN A N 1
ATOM 4889 C CA . ASN A 1 629 ? 29.882 43.445 50.322 1.00 16.06 629 ASN A CA 1
ATOM 4890 C C . ASN A 1 629 ? 29.209 42.398 51.213 1.00 17.67 629 ASN A C 1
ATOM 4891 O O . ASN A 1 629 ? 29.788 41.350 51.522 1.00 15.39 629 ASN A O 1
ATOM 4896 N N . GLU A 1 630 ? 27.981 42.700 51.619 1.00 17.07 630 GLU A N 1
ATOM 4897 C CA . GLU A 1 630 ? 27.204 41.832 52.483 1.00 19.15 630 GLU A CA 1
ATOM 4898 C C . GLU A 1 630 ? 26.986 40.452 51.872 1.00 18.56 630 GLU A C 1
ATOM 4899 O O . GLU A 1 630 ? 26.911 39.461 52.590 1.00 18.30 630 GLU A O 1
ATOM 4905 N N . GLY A 1 631 ? 26.899 40.391 50.547 1.00 15.71 631 GLY A N 1
ATOM 4906 C CA . GLY A 1 631 ? 26.711 39.114 49.880 1.00 17.74 631 GLY A CA 1
ATOM 4907 C C . GLY A 1 631 ? 28.008 38.367 49.609 1.00 18.08 631 GLY A C 1
ATOM 4908 O O . GLY A 1 631 ? 28.003 37.310 48.968 1.00 20.18 631 GLY A O 1
ATOM 4909 N N . GLY A 1 632 ? 29.119 38.911 50.099 1.00 17.79 632 GLY A N 1
ATOM 4910 C CA . GLY A 1 632 ? 30.411 38.282 49.889 1.00 17.10 632 GLY A CA 1
ATOM 4911 C C . GLY A 1 632 ? 30.927 38.523 48.480 1.00 19.53 632 GLY A C 1
ATOM 4912 O O . GLY A 1 632 ? 31.830 37.834 48.013 1.00 20.75 632 GLY A O 1
ATOM 4913 N N . ILE A 1 633 ? 30.357 39.512 47.800 1.00 18.44 633 ILE A N 1
ATOM 4914 C CA . ILE A 1 633 ? 30.752 39.832 46.435 1.00 17.55 633 ILE A CA 1
ATOM 4915 C C . ILE A 1 633 ? 31.735 40.993 46.392 1.00 17.90 633 ILE A C 1
ATOM 4916 O O . ILE A 1 633 ? 31.528 42.034 47.024 1.00 16.97 633 ILE A O 1
ATOM 4921 N N . ILE A 1 634 ? 32.828 40.780 45.664 1.00 16.86 634 ILE A N 1
ATOM 4922 C CA . ILE A 1 634 ? 33.877 41.780 45.521 1.00 16.14 634 ILE A CA 1
ATOM 4923 C C . ILE A 1 634 ? 33.711 42.493 44.184 1.00 17.55 634 ILE A C 1
ATOM 4924 O O . ILE A 1 634 ? 33.611 41.861 43.128 1.00 17.21 634 ILE A O 1
ATOM 4929 N N . SER A 1 635 ? 33.683 43.817 44.238 1.00 16.24 635 SER A N 1
ATOM 4930 C CA . SER A 1 635 ? 33.536 44.612 43.031 1.00 15.25 635 SER A CA 1
ATOM 4931 C C . SER A 1 635 ? 34.895 44.883 42.408 1.00 14.26 635 SER A C 1
ATOM 4932 O O . SER A 1 635 ? 35.935 44.636 43.012 1.00 14.54 635 SER A O 1
ATOM 4935 N N . GLU A 1 636 ? 34.869 45.389 41.184 1.00 14.81 636 GLU A N 1
ATOM 4936 C CA . GLU A 1 636 ? 36.078 45.737 40.466 1.00 13.74 636 GLU A CA 1
ATOM 4937 C C . GLU A 1 636 ? 36.738 46.938 41.147 1.00 14.55 636 GLU A C 1
ATOM 4938 O O . GLU A 1 636 ? 37.964 47.001 41.269 1.00 12.75 636 GLU A O 1
ATOM 4944 N N . GLN A 1 637 ? 35.914 47.879 41.606 1.00 14.05 637 GLN A N 1
ATOM 4945 C CA . GLN A 1 637 ? 36.415 49.094 42.243 1.00 14.37 637 GLN A CA 1
ATOM 4946 C C . GLN A 1 637 ? 35.656 49.515 43.499 1.00 14.11 637 GLN A C 1
ATOM 4947 O O . GLN A 1 637 ? 34.466 49.234 43.633 1.00 13.56 637 GLN A O 1
ATOM 4953 N N . VAL A 1 638 ? 36.358 50.207 44.401 1.00 15.29 638 VAL A N 1
ATOM 4954 C CA . VAL A 1 638 ? 35.780 50.729 45.639 1.00 14.51 638 VAL A CA 1
ATOM 4955 C C . VAL A 1 638 ? 36.211 52.189 45.822 1.00 15.64 638 VAL A C 1
ATOM 4956 O O . VAL A 1 638 ? 37.249 52.609 45.301 1.00 13.47 638 VAL A O 1
ATOM 4960 N N . TRP A 1 639 ? 35.412 52.957 46.564 1.00 15.51 639 TRP A N 1
ATOM 4961 C CA . TRP A 1 639 ? 35.702 54.371 46.819 1.00 16.07 639 TRP A CA 1
ATOM 4962 C C . TRP A 1 639 ? 36.869 54.561 47.781 1.00 17.28 639 TRP A C 1
ATOM 4963 O O . TRP A 1 639 ? 37.088 53.740 48.676 1.00 18.26 639 TRP A O 1
ATOM 4974 N N . GLU A 1 640 ? 37.607 55.655 47.611 1.00 17.66 640 GLU A N 1
ATOM 4975 C CA . GLU A 1 640 ? 38.753 55.942 48.471 1.00 17.80 640 GLU A CA 1
ATOM 4976 C C . GLU A 1 640 ? 38.366 56.334 49.893 1.00 17.72 640 GLU A C 1
ATOM 4977 O O . GLU A 1 640 ? 39.056 55.975 50.844 1.00 16.67 640 GLU A O 1
ATOM 4983 N N . ASP A 1 641 ? 37.268 57.069 50.039 1.00 19.50 641 ASP A N 1
ATOM 4984 C CA . ASP A 1 641 ? 36.856 57.536 51.360 1.00 21.48 641 ASP A CA 1
ATOM 4985 C C . ASP A 1 641 ? 36.197 56.501 52.269 1.00 21.05 641 ASP A C 1
ATOM 4986 O O . ASP A 1 641 ? 36.423 56.502 53.475 1.00 19.60 641 ASP A O 1
ATOM 4991 N N . THR A 1 642 ? 35.393 55.611 51.702 1.00 21.74 642 THR A N 1
ATOM 4992 C CA . THR A 1 642 ? 34.700 54.613 52.517 1.00 22.31 642 THR A CA 1
ATOM 4993 C C . THR A 1 642 ? 35.120 53.173 52.256 1.00 20.20 642 THR A C 1
ATOM 4994 O O . THR A 1 642 ? 34.821 52.284 53.047 1.00 21.03 642 THR A O 1
ATOM 4998 N N . GLY A 1 643 ? 35.791 52.937 51.136 1.00 21.22 643 GLY A N 1
ATOM 4999 C CA . GLY A 1 643 ? 36.200 51.586 50.812 1.00 16.94 643 GLY A CA 1
ATOM 5000 C C . GLY A 1 643 ? 35.002 50.777 50.359 1.00 17.78 643 GLY A C 1
ATOM 5001 O O . GLY A 1 643 ? 35.100 49.563 50.193 1.00 18.95 643 GLY A O 1
ATOM 5002 N N . LEU A 1 644 ? 33.866 51.447 50.166 1.00 16.61 644 LEU A N 1
ATOM 5003 C CA . LEU A 1 644 ? 32.640 50.787 49.720 1.00 16.44 644 LEU A CA 1
ATOM 5004 C C . LEU A 1 644 ? 32.656 50.673 48.195 1.00 17.99 644 LEU A C 1
ATOM 5005 O O . LEU A 1 644 ? 33.335 51.451 47.516 1.00 16.55 644 LEU A O 1
ATOM 5010 N N . PRO A 1 645 ? 31.908 49.703 47.635 1.00 17.39 645 PRO A N 1
ATOM 5011 C CA . PRO A 1 645 ? 31.852 49.491 46.181 1.00 17.23 645 PRO A CA 1
ATOM 5012 C C . PRO A 1 645 ? 31.324 50.685 45.390 1.00 17.44 645 PRO A C 1
ATOM 5013 O O . PRO A 1 645 ? 30.447 51.415 45.859 1.00 15.31 645 PRO A O 1
ATOM 5017 N N . THR A 1 646 ? 31.869 50.890 44.195 1.00 17.36 646 THR A N 1
ATOM 5018 C CA . THR A 1 646 ? 31.381 51.958 43.327 1.00 18.16 646 THR A CA 1
ATOM 5019 C C . THR A 1 646 ? 30.349 51.220 42.482 1.00 18.81 646 THR A C 1
ATOM 5020 O O . THR A 1 646 ? 29.953 50.113 42.846 1.00 17.77 646 THR A O 1
ATOM 5024 N N . ASP A 1 647 ? 29.900 51.800 41.375 1.00 19.64 647 ASP A N 1
ATOM 5025 C CA . ASP A 1 647 ? 28.932 51.085 40.559 1.00 21.69 647 ASP A CA 1
ATOM 5026 C C . ASP A 1 647 ? 29.639 50.282 39.468 1.00 19.32 647 ASP A C 1
ATOM 5027 O O . ASP A 1 647 ? 29.054 49.950 38.437 1.00 17.97 647 ASP A O 1
ATOM 5032 N N . SER A 1 648 ? 30.906 49.979 39.713 1.00 16.58 648 SER A N 1
ATOM 5033 C CA . SER A 1 648 ? 31.708 49.215 38.774 1.00 16.37 648 SER A CA 1
ATOM 5034 C C . SER A 1 648 ? 31.206 47.776 38.745 1.00 16.93 648 SER A C 1
ATOM 5035 O O . SER A 1 648 ? 30.341 47.388 39.538 1.00 15.20 648 SER A O 1
ATOM 5038 N N . ALA A 1 649 ? 31.750 46.989 37.827 1.00 16.56 649 ALA A N 1
ATOM 5039 C CA . ALA A 1 649 ? 31.358 45.598 37.699 1.00 19.02 649 ALA A CA 1
ATOM 5040 C C . ALA A 1 649 ? 31.518 44.838 39.019 1.00 20.77 649 ALA A C 1
ATOM 5041 O O . ALA A 1 649 ? 32.427 45.106 39.807 1.00 19.97 649 ALA A O 1
ATOM 5043 N N . SER A 1 650 ? 30.603 43.905 39.251 1.00 22.70 650 SER A N 1
ATOM 5044 C CA . SER A 1 650 ? 30.632 43.043 40.429 1.00 28.83 650 SER A CA 1
ATOM 5045 C C . SER A 1 650 ? 29.609 41.933 40.197 1.00 30.44 650 SER A C 1
ATOM 5046 O O . SER A 1 650 ? 28.513 42.173 39.699 1.00 36.80 650 SER A O 1
ATOM 5049 N N . PRO A 1 651 ? 29.975 40.689 40.522 1.00 15.31 651 PRO A N 1
ATOM 5050 C CA . PRO A 1 651 ? 31.295 40.312 41.048 1.00 15.31 651 PRO A CA 1
ATOM 5051 C C . PRO A 1 651 ? 32.380 40.331 39.973 1.00 15.31 651 PRO A C 1
ATOM 5052 O O . PRO A 1 651 ? 32.129 39.924 38.837 1.00 23.12 651 PRO A O 1
ATOM 5056 N N . LEU A 1 652 ? 33.575 40.818 40.314 1.00 20.10 652 LEU A N 1
ATOM 5057 C CA . LEU A 1 652 ? 34.681 40.808 39.353 1.00 18.61 652 LEU A CA 1
ATOM 5058 C C . LEU A 1 652 ? 35.345 39.460 39.595 1.00 17.01 652 LEU A C 1
ATOM 5059 O O . LEU A 1 652 ? 36.046 39.268 40.591 1.00 18.58 652 LEU A O 1
ATOM 5064 N N . ASN A 1 653 ? 35.102 38.523 38.688 1.00 16.23 653 ASN A N 1
ATOM 5065 C CA . ASN A 1 653 ? 35.626 37.171 38.822 1.00 15.33 653 ASN A CA 1
ATOM 5066 C C . ASN A 1 653 ? 37.126 37.073 39.056 1.00 15.29 653 ASN A C 1
ATOM 5067 O O . ASN A 1 653 ? 37.579 36.249 39.849 1.00 15.96 653 ASN A O 1
ATOM 5072 N N . TRP A 1 654 ? 37.893 37.917 38.380 1.00 14.20 654 TRP A N 1
ATOM 5073 C CA . TRP A 1 654 ? 39.338 37.931 38.544 1.00 14.39 654 TRP A CA 1
ATOM 5074 C C . TRP A 1 654 ? 39.708 38.293 39.992 1.00 15.61 654 TRP A C 1
ATOM 5075 O O . TRP A 1 654 ? 40.652 37.725 40.566 1.00 16.32 654 TRP A O 1
ATOM 5086 N N . ALA A 1 655 ? 38.961 39.218 40.590 1.00 13.55 655 ALA A N 1
ATOM 5087 C CA . ALA A 1 655 ? 39.233 39.626 41.965 1.00 14.35 655 ALA A CA 1
ATOM 5088 C C . ALA A 1 655 ? 38.928 38.491 42.952 1.00 15.18 655 ALA A C 1
ATOM 5089 O O . ALA A 1 655 ? 39.637 38.304 43.939 1.00 14.62 655 ALA A O 1
ATOM 5091 N N . HIS A 1 656 ? 37.864 37.743 42.693 1.00 14.42 656 HIS A N 1
ATOM 5092 C CA . HIS A 1 656 ? 37.518 36.624 43.559 1.00 15.61 656 HIS A CA 1
ATOM 5093 C C . HIS A 1 656 ? 38.565 35.530 43.415 1.00 15.41 656 HIS A C 1
ATOM 5094 O O . HIS A 1 656 ? 38.910 34.856 44.386 1.00 15.81 656 HIS A O 1
ATOM 5101 N N . ALA A 1 657 ? 39.078 35.369 42.199 1.00 15.38 657 ALA A N 1
ATOM 5102 C CA . ALA A 1 657 ? 40.104 34.374 41.933 1.00 15.60 657 ALA A CA 1
ATOM 5103 C C . ALA A 1 657 ? 41.366 34.795 42.678 1.00 16.28 657 ALA A C 1
ATOM 5104 O O . ALA A 1 657 ? 42.058 33.967 43.278 1.00 17.97 657 ALA A O 1
ATOM 5106 N N . GLU A 1 658 ? 41.655 36.093 42.651 1.00 16.77 658 GLU A N 1
ATOM 5107 C CA . GLU A 1 658 ? 42.829 36.613 43.336 1.00 15.33 658 GLU A CA 1
ATOM 5108 C C . GLU A 1 658 ? 42.679 36.388 44.840 1.00 15.60 658 GLU A C 1
ATOM 5109 O O . GLU A 1 658 ? 43.642 36.023 45.504 1.00 14.49 658 GLU A O 1
ATOM 5115 N N . TYR A 1 659 ? 41.478 36.607 45.380 1.00 15.88 659 TYR A N 1
ATOM 5116 C CA . TYR A 1 659 ? 41.270 36.397 46.812 1.00 15.76 659 TYR A CA 1
ATOM 5117 C C . TYR A 1 659 ? 41.521 34.940 47.185 1.00 14.49 659 TYR A C 1
ATOM 5118 O O . TYR A 1 659 ? 42.183 34.652 48.180 1.00 16.88 659 TYR A O 1
ATOM 5127 N N . VAL A 1 660 ? 40.982 34.025 46.390 1.00 15.72 660 VAL A N 1
ATOM 5128 C CA . VAL A 1 660 ? 41.166 32.598 46.643 1.00 15.17 660 VAL A CA 1
ATOM 5129 C C . VAL A 1 660 ? 42.652 32.243 46.671 1.00 15.40 660 VAL A C 1
ATOM 5130 O O . VAL A 1 660 ? 43.128 31.606 47.610 1.00 14.15 660 VAL A O 1
ATOM 5134 N N . ILE A 1 661 ? 43.383 32.669 45.644 1.00 15.88 661 ILE A N 1
ATOM 5135 C CA . ILE A 1 661 ? 44.810 32.380 45.555 1.00 15.78 661 ILE A CA 1
ATOM 5136 C C . ILE A 1 661 ? 45.607 33.019 46.692 1.00 15.52 661 ILE A C 1
ATOM 5137 O O . ILE A 1 661 ? 46.550 32.416 47.211 1.00 16.44 661 ILE A O 1
ATOM 5142 N N . LEU A 1 662 ? 45.224 34.231 47.090 1.00 13.03 662 LEU A N 1
ATOM 5143 C CA . LEU A 1 662 ? 45.911 34.934 48.178 1.00 13.03 662 LEU A CA 1
ATOM 5144 C C . LEU A 1 662 ? 45.638 34.243 49.509 1.00 13.57 662 LEU A C 1
ATOM 5145 O O . LEU A 1 662 ? 46.548 33.998 50.299 1.00 15.54 662 LEU A O 1
ATOM 5150 N N . PHE A 1 663 ? 44.364 33.951 49.747 1.00 15.73 663 PHE A N 1
ATOM 5151 C CA . PHE A 1 663 ? 43.920 33.275 50.956 1.00 16.27 663 PHE A CA 1
ATOM 5152 C C . PHE A 1 663 ? 44.716 31.983 51.153 1.00 16.24 663 PHE A C 1
ATOM 5153 O O . PHE A 1 663 ? 45.263 31.736 52.227 1.00 18.29 663 PHE A O 1
ATOM 5161 N N . ALA A 1 664 ? 44.770 31.165 50.107 1.00 17.66 664 ALA A N 1
ATOM 5162 C CA . ALA A 1 664 ? 45.489 29.894 50.142 1.00 18.22 664 ALA A CA 1
ATOM 5163 C C . ALA A 1 664 ? 47.003 30.093 50.237 1.00 19.90 664 ALA A C 1
ATOM 5164 O O . ALA A 1 664 ? 47.691 29.378 50.974 1.00 19.25 664 ALA A O 1
ATOM 5166 N N . SER A 1 665 ? 47.521 31.063 49.486 1.00 18.38 665 SER A N 1
ATOM 5167 C CA . SER A 1 665 ? 48.954 31.337 49.493 1.00 18.50 665 SER A CA 1
ATOM 5168 C C . SER A 1 665 ? 49.418 31.810 50.864 1.00 18.24 665 SER A C 1
ATOM 5169 O O . SER A 1 665 ? 50.501 31.448 51.313 1.00 18.80 665 SER A O 1
ATOM 5172 N N . ASN A 1 666 ? 48.598 32.619 51.526 1.00 19.08 666 ASN A N 1
ATOM 5173 C CA . ASN A 1 666 ? 48.950 33.131 52.845 1.00 18.97 666 ASN A CA 1
ATOM 5174 C C . ASN A 1 666 ? 48.988 32.007 53.882 1.00 20.76 666 ASN A C 1
ATOM 5175 O O . ASN A 1 666 ? 49.630 32.140 54.920 1.00 17.60 666 ASN A O 1
ATOM 5180 N N . ILE A 1 667 ? 48.297 30.906 53.599 1.00 21.00 667 ILE A N 1
ATOM 5181 C CA . ILE A 1 667 ? 48.277 29.772 54.514 1.00 24.04 667 ILE A CA 1
ATOM 5182 C C . ILE A 1 667 ? 49.491 28.870 54.271 1.00 25.32 667 ILE A C 1
ATOM 5183 O O . ILE A 1 667 ? 50.112 28.399 55.225 1.00 24.65 667 ILE A O 1
ATOM 5188 N N . GLU A 1 668 ? 49.828 28.647 53.000 1.00 26.06 668 GLU A N 1
ATOM 5189 C CA . GLU A 1 668 ? 50.978 27.817 52.627 1.00 27.55 668 GLU A CA 1
ATOM 5190 C C . GLU A 1 668 ? 52.291 28.575 52.784 1.00 27.13 668 GLU A C 1
ATOM 5191 O O . GLU A 1 668 ? 53.358 27.969 52.861 1.00 25.73 668 GLU A O 1
ATOM 5197 N N . HIS A 1 669 ? 52.208 29.901 52.802 1.00 27.13 669 HIS A N 1
ATOM 5198 C CA . HIS A 1 669 ? 53.383 30.752 52.922 1.00 27.26 669 HIS A CA 1
ATOM 5199 C C . HIS A 1 669 ? 54.192 30.760 51.624 1.00 26.55 669 HIS A C 1
ATOM 5200 O O . HIS A 1 669 ? 55.421 30.822 51.647 1.00 25.62 669 HIS A O 1
ATOM 5207 N N . LYS A 1 670 ? 53.496 30.686 50.493 1.00 25.50 670 LYS A N 1
ATOM 5208 C CA . LYS A 1 670 ? 54.154 30.712 49.189 1.00 24.73 670 LYS A CA 1
ATOM 5209 C C . LYS A 1 670 ? 53.180 31.060 48.069 1.00 23.34 670 LYS A C 1
ATOM 5210 O O . LYS A 1 670 ? 51.973 30.845 48.189 1.00 23.02 670 LYS A O 1
ATOM 5216 N N . VAL A 1 671 ? 53.719 31.594 46.978 1.00 22.58 671 VAL A N 1
ATOM 5217 C CA . VAL A 1 671 ? 52.922 31.982 45.823 1.00 20.14 671 VAL A CA 1
ATOM 5218 C C . VAL A 1 671 ? 52.509 30.729 45.057 1.00 21.44 671 VAL A C 1
ATOM 5219 O O . VAL A 1 671 ? 53.255 30.211 44.228 1.00 22.09 671 VAL A O 1
ATOM 5223 N N . LEU A 1 672 ? 51.298 30.260 45.343 1.00 21.36 672 LEU A N 1
ATOM 5224 C CA . LEU A 1 672 ? 50.767 29.050 44.742 1.00 19.42 672 LEU A CA 1
ATOM 5225 C C . LEU A 1 672 ? 50.563 29.014 43.229 1.00 19.54 672 LEU A C 1
ATOM 5226 O O . LEU A 1 672 ? 50.530 27.929 42.651 1.00 18.60 672 LEU A O 1
ATOM 5231 N N . ASP A 1 673 ? 50.432 30.169 42.577 1.00 19.23 673 ASP A N 1
ATOM 5232 C CA . ASP A 1 673 ? 50.242 30.165 41.127 1.00 19.55 673 ASP A CA 1
ATOM 5233 C C . ASP A 1 673 ? 51.472 30.545 40.290 1.00 20.47 673 ASP A C 1
ATOM 5234 O O . ASP A 1 673 ? 51.356 30.764 39.082 1.00 20.23 673 ASP A O 1
ATOM 5239 N N . MET A 1 674 ? 52.646 30.612 40.911 1.00 19.67 674 MET A N 1
ATOM 5240 C CA . MET A 1 674 ? 53.857 30.956 40.167 1.00 20.00 674 MET A CA 1
ATOM 5241 C C . MET A 1 674 ? 54.470 29.717 39.514 1.00 21.43 674 MET A C 1
ATOM 5242 O O . MET A 1 674 ? 54.688 28.703 40.173 1.00 22.80 674 MET A O 1
ATOM 5247 N N . PRO A 1 675 ? 54.727 29.776 38.200 1.00 19.57 675 PRO A N 1
ATOM 5248 C CA . PRO A 1 675 ? 55.320 28.632 37.499 1.00 20.78 675 PRO A CA 1
ATOM 5249 C C . PRO A 1 675 ? 56.767 28.438 37.968 1.00 21.02 675 PRO A C 1
ATOM 5250 O O . PRO A 1 675 ? 57.624 29.289 37.739 1.00 20.09 675 PRO A O 1
ATOM 5254 N N . ASP A 1 676 ? 57.026 27.316 38.631 1.00 21.81 676 ASP A N 1
ATOM 5255 C CA . ASP A 1 676 ? 58.345 27.037 39.191 1.00 25.04 676 ASP A CA 1
ATOM 5256 C C . ASP A 1 676 ? 59.550 27.102 38.260 1.00 23.31 676 ASP A C 1
ATOM 5257 O O . ASP A 1 676 ? 60.610 27.575 38.664 1.00 24.93 676 ASP A O 1
ATOM 5262 N N . ILE A 1 677 ? 59.412 26.637 37.026 1.00 23.53 677 ILE A N 1
ATOM 5263 C CA . ILE A 1 677 ? 60.555 26.666 36.122 1.00 23.86 677 ILE A CA 1
ATOM 5264 C C . ILE A 1 677 ? 60.974 28.082 35.768 1.00 22.19 677 ILE A C 1
ATOM 5265 O O . ILE A 1 677 ? 62.147 28.334 35.503 1.00 21.49 677 ILE A O 1
ATOM 5270 N N . VAL A 1 678 ? 60.026 29.011 35.769 1.00 19.41 678 VAL A N 1
ATOM 5271 C CA . VAL A 1 678 ? 60.355 30.394 35.463 1.00 18.04 678 VAL A CA 1
ATOM 5272 C C . VAL A 1 678 ? 61.123 30.953 36.655 1.00 18.94 678 VAL A C 1
ATOM 5273 O O . VAL A 1 678 ? 62.197 31.538 36.503 1.00 16.87 678 VAL A O 1
ATOM 5277 N N . TYR A 1 679 ? 60.561 30.758 37.845 1.00 18.60 679 TYR A N 1
ATOM 5278 C CA . TYR A 1 679 ? 61.180 31.231 39.071 1.00 19.83 679 TYR A CA 1
ATOM 5279 C C . TYR A 1 679 ? 62.593 30.666 39.227 1.00 20.34 679 TYR A C 1
ATOM 5280 O O . TYR A 1 679 ? 63.538 31.400 39.527 1.00 18.71 679 TYR A O 1
ATOM 5289 N N . LYS A 1 680 ? 62.737 29.363 39.018 1.00 21.05 680 LYS A N 1
ATOM 5290 C CA . LYS A 1 680 ? 64.034 28.717 39.168 1.00 22.99 680 LYS A CA 1
ATOM 5291 C C . LYS A 1 680 ? 65.092 29.252 38.213 1.00 23.20 680 LYS A C 1
ATOM 5292 O O . LYS A 1 680 ? 66.264 29.335 38.565 1.00 23.98 680 LYS A O 1
ATOM 5298 N N . ARG A 1 681 ? 64.677 29.641 37.016 1.00 22.10 681 ARG A N 1
ATOM 5299 C CA . ARG A 1 681 ? 65.617 30.142 36.029 1.00 22.39 681 ARG A CA 1
ATOM 5300 C C . ARG A 1 681 ? 66.017 31.608 36.196 1.00 22.99 681 ARG A C 1
ATOM 5301 O O . ARG A 1 681 ? 67.157 31.979 35.919 1.00 24.74 681 ARG A O 1
ATOM 5309 N N . TYR A 1 682 ? 65.092 32.436 36.665 1.00 22.44 682 TYR A N 1
ATOM 5310 C CA . TYR A 1 682 ? 65.361 33.864 36.785 1.00 23.21 682 TYR A CA 1
ATOM 5311 C C . TYR A 1 682 ? 65.397 34.475 38.174 1.00 24.14 682 TYR A C 1
ATOM 5312 O O . TYR A 1 682 ? 66.173 35.397 38.423 1.00 24.94 682 TYR A O 1
ATOM 5321 N N . VAL A 1 683 ? 64.564 33.972 39.077 1.00 25.50 683 VAL A N 1
ATOM 5322 C CA . VAL A 1 683 ? 64.488 34.529 40.422 1.00 28.78 683 VAL A CA 1
ATOM 5323 C C . VAL A 1 683 ? 65.123 33.707 41.539 1.00 30.03 683 VAL A C 1
ATOM 5324 O O . VAL A 1 683 ? 65.455 34.256 42.588 1.00 31.64 683 VAL A O 1
ATOM 5328 N N . ALA A 1 684 ? 65.294 32.406 41.322 1.00 31.40 684 ALA A N 1
ATOM 5329 C CA . ALA A 1 684 ? 65.889 31.546 42.339 1.00 33.08 684 ALA A CA 1
ATOM 5330 C C . ALA A 1 684 ? 67.260 32.074 42.762 1.00 35.26 684 ALA A C 1
ATOM 5331 O O . ALA A 1 684 ? 67.766 33.010 42.106 1.00 35.65 684 ALA A O 1
ATOM 5334 N N . SER B 1 11 ? 104.256 28.554 -7.304 1.00 53.46 11 SER B N 1
ATOM 5335 C CA . SER B 1 11 ? 102.990 29.195 -7.765 1.00 52.64 11 SER B CA 1
ATOM 5336 C C . SER B 1 11 ? 103.090 30.715 -7.691 1.00 51.53 11 SER B C 1
ATOM 5337 O O . SER B 1 11 ? 102.503 31.420 -8.512 1.00 52.62 11 SER B O 1
ATOM 5340 N N . ILE B 1 12 ? 103.837 31.212 -6.706 1.00 49.16 12 ILE B N 1
ATOM 5341 C CA . ILE B 1 12 ? 104.025 32.649 -6.517 1.00 45.96 12 ILE B CA 1
ATOM 5342 C C . ILE B 1 12 ? 105.076 32.916 -5.437 1.00 43.67 12 ILE B C 1
ATOM 5343 O O . ILE B 1 12 ? 105.025 32.335 -4.352 1.00 43.83 12 ILE B O 1
ATOM 5348 N N . LYS B 1 13 ? 106.028 33.794 -5.736 1.00 40.98 13 LYS B N 1
ATOM 5349 C CA . LYS B 1 13 ? 107.087 34.119 -4.783 1.00 39.16 13 LYS B CA 1
ATOM 5350 C C . LYS B 1 13 ? 106.757 35.368 -3.970 1.00 37.13 13 LYS B C 1
ATOM 5351 O O . LYS B 1 13 ? 106.723 36.481 -4.498 1.00 34.36 13 LYS B O 1
ATOM 5357 N N . ILE B 1 14 ? 106.525 35.170 -2.677 1.00 35.79 14 ILE B N 1
ATOM 5358 C CA . ILE B 1 14 ? 106.191 36.269 -1.783 1.00 35.34 14 ILE B CA 1
ATOM 5359 C C . ILE B 1 14 ? 107.312 36.549 -0.788 1.00 36.28 14 ILE B C 1
ATOM 5360 O O . ILE B 1 14 ? 107.740 35.664 -0.045 1.00 34.06 14 ILE B O 1
ATOM 5365 N N . ASP B 1 15 ? 107.784 37.789 -0.787 1.00 36.80 15 ASP B N 1
ATOM 5366 C CA . ASP B 1 15 ? 108.840 38.202 0.119 1.00 38.53 15 ASP B CA 1
ATOM 5367 C C . ASP B 1 15 ? 108.275 39.265 1.047 1.00 38.43 15 ASP B C 1
ATOM 5368 O O . ASP B 1 15 ? 107.797 40.305 0.594 1.00 36.27 15 ASP B O 1
ATOM 5373 N N . ARG B 1 16 ? 108.310 38.994 2.347 1.00 39.61 16 ARG B N 1
ATOM 5374 C CA . ARG B 1 16 ? 107.802 39.947 3.321 1.00 42.11 16 ARG B CA 1
ATOM 5375 C C . ARG B 1 16 ? 108.970 40.499 4.123 1.00 42.51 16 ARG B C 1
ATOM 5376 O O . ARG B 1 16 ? 110.004 39.844 4.278 1.00 42.85 16 ARG B O 1
ATOM 5384 N N . PHE B 1 17 ? 108.800 41.715 4.620 1.00 42.08 17 PHE B N 1
ATOM 5385 C CA . PHE B 1 17 ? 109.839 42.375 5.388 1.00 41.56 17 PHE B CA 1
ATOM 5386 C C . PHE B 1 17 ? 109.232 43.446 6.282 1.00 40.63 17 PHE B C 1
ATOM 5387 O O . PHE B 1 17 ? 108.144 43.951 6.011 1.00 39.47 17 PHE B O 1
ATOM 5395 N N . ASN B 1 18 ? 109.943 43.778 7.351 1.00 39.44 18 ASN B N 1
ATOM 5396 C CA . ASN B 1 18 ? 109.496 44.789 8.291 1.00 39.24 18 ASN B CA 1
ATOM 5397 C C . ASN B 1 18 ? 110.728 45.560 8.741 1.00 37.31 18 ASN B C 1
ATOM 5398 O O . ASN B 1 18 ? 111.245 45.349 9.833 1.00 38.29 18 ASN B O 1
ATOM 5403 N N . ASN B 1 19 ? 111.189 46.455 7.878 1.00 33.31 19 ASN B N 1
ATOM 5404 C CA . ASN B 1 19 ? 112.371 47.255 8.148 1.00 31.07 19 ASN B CA 1
ATOM 5405 C C . ASN B 1 19 ? 112.128 48.404 9.124 1.00 29.34 19 ASN B C 1
ATOM 5406 O O . ASN B 1 19 ? 112.981 48.708 9.961 1.00 29.65 19 ASN B O 1
ATOM 5411 N N . ILE B 1 20 ? 110.970 49.044 9.014 1.00 26.07 20 ILE B N 1
ATOM 5412 C CA . ILE B 1 20 ? 110.646 50.179 9.873 1.00 25.07 20 ILE B CA 1
ATOM 5413 C C . ILE B 1 20 ? 109.161 50.188 10.227 1.00 24.08 20 ILE B C 1
ATOM 5414 O O . ILE B 1 20 ? 108.319 50.363 9.354 1.00 23.49 20 ILE B O 1
ATOM 5419 N N . SER B 1 21 ? 108.839 50.002 11.502 1.00 24.19 21 SER B N 1
ATOM 5420 C CA . SER B 1 21 ? 107.441 49.999 11.923 1.00 25.78 21 SER B CA 1
ATOM 5421 C C . SER B 1 21 ? 106.958 51.394 12.301 1.00 26.57 21 SER B C 1
ATOM 5422 O O . SER B 1 21 ? 107.697 52.182 12.892 1.00 27.14 21 SER B O 1
ATOM 5425 N N . ALA B 1 22 ? 105.717 51.705 11.943 1.00 26.17 22 ALA B N 1
ATOM 5426 C CA . ALA B 1 22 ? 105.151 53.009 12.263 1.00 26.69 22 ALA B CA 1
ATOM 5427 C C . ALA B 1 22 ? 105.150 53.164 13.779 1.00 25.55 22 ALA B C 1
ATOM 5428 O O . ALA B 1 22 ? 104.967 52.190 14.501 1.00 23.52 22 ALA B O 1
ATOM 5430 N N . VAL B 1 23 ? 105.358 54.386 14.257 1.00 25.58 23 VAL B N 1
ATOM 5431 C CA . VAL B 1 23 ? 105.381 54.643 15.693 1.00 27.21 23 VAL B CA 1
ATOM 5432 C C . VAL B 1 23 ? 104.202 55.507 16.144 1.00 27.55 23 VAL B C 1
ATOM 5433 O O . VAL B 1 23 ? 103.520 56.125 15.325 1.00 26.83 23 VAL B O 1
ATOM 5437 N N . ASN B 1 24 ? 103.970 55.530 17.453 1.00 26.25 24 ASN B N 1
ATOM 5438 C CA . ASN B 1 24 ? 102.900 56.320 18.051 1.00 27.61 24 ASN B CA 1
ATOM 5439 C C . ASN B 1 24 ? 101.491 55.992 17.563 1.00 26.27 24 ASN B C 1
ATOM 5440 O O . ASN B 1 24 ? 100.724 56.893 17.237 1.00 26.13 24 ASN B O 1
ATOM 5445 N N . GLY B 1 25 ? 101.154 54.708 17.514 1.00 26.47 25 GLY B N 1
ATOM 5446 C CA . GLY B 1 25 ? 99.821 54.313 17.091 1.00 27.71 25 GLY B CA 1
ATOM 5447 C C . GLY B 1 25 ? 98.826 54.448 18.235 1.00 28.76 25 GLY B C 1
ATOM 5448 O O . GLY B 1 25 ? 99.189 54.939 19.305 1.00 27.54 25 GLY B O 1
ATOM 5449 N N . PRO B 1 26 ? 97.572 53.990 18.066 1.00 29.20 26 PRO B N 1
ATOM 5450 C CA . PRO B 1 26 ? 97.022 53.348 16.869 1.00 28.36 26 PRO B CA 1
ATOM 5451 C C . PRO B 1 26 ? 96.402 54.328 15.883 1.00 27.67 26 PRO B C 1
ATOM 5452 O O . PRO B 1 26 ? 95.712 53.911 14.955 1.00 29.71 26 PRO B O 1
ATOM 5456 N N . GLY B 1 27 ? 96.638 55.620 16.084 1.00 25.96 27 GLY B N 1
ATOM 5457 C CA . GLY B 1 27 ? 96.067 56.615 15.196 1.00 27.32 27 GLY B CA 1
ATOM 5458 C C . GLY B 1 27 ? 94.694 57.061 15.677 1.00 28.31 27 GLY B C 1
ATOM 5459 O O . GLY B 1 27 ? 94.082 56.398 16.512 1.00 27.18 27 GLY B O 1
ATOM 5460 N N . GLU B 1 28 ? 94.210 58.178 15.138 1.00 28.63 28 GLU B N 1
ATOM 5461 C CA . GLU B 1 28 ? 92.911 58.747 15.501 1.00 30.58 28 GLU B CA 1
ATOM 5462 C C . GLU B 1 28 ? 91.765 58.062 14.749 1.00 30.22 28 GLU B C 1
ATOM 5463 O O . GLU B 1 28 ? 91.981 57.460 13.701 1.00 28.01 28 GLU B O 1
ATOM 5469 N N . GLU B 1 29 ? 90.562 58.153 15.279 1.00 30.69 29 GLU B N 1
ATOM 5470 C CA . GLU B 1 29 ? 89.380 57.537 14.718 1.00 32.01 29 GLU B CA 1
ATOM 5471 C C . GLU B 1 29 ? 88.922 58.191 13.433 1.00 30.52 29 GLU B C 1
ATOM 5472 O O . GLU B 1 29 ? 89.267 59.302 13.069 1.00 32.68 29 GLU B O 1
ATOM 5478 N N . ASP B 1 30 ? 88.266 57.317 12.662 1.00 28.02 30 ASP B N 1
ATOM 5479 C CA . ASP B 1 30 ? 87.908 57.658 11.300 1.00 26.63 30 ASP B CA 1
ATOM 5480 C C . ASP B 1 30 ? 86.424 57.720 11.139 1.00 26.26 30 ASP B C 1
ATOM 5481 O O . ASP B 1 30 ? 85.612 57.279 11.941 1.00 22.77 30 ASP B O 1
ATOM 5486 N N . THR B 1 31 ? 86.131 58.241 9.980 1.00 27.73 31 THR B N 1
ATOM 5487 C CA . THR B 1 31 ? 84.735 58.266 9.561 1.00 28.45 31 THR B CA 1
ATOM 5488 C C . THR B 1 31 ? 84.586 57.763 8.128 1.00 26.81 31 THR B C 1
ATOM 5489 O O . THR B 1 31 ? 85.584 57.645 7.395 1.00 29.86 31 THR B O 1
ATOM 5493 N N . TRP B 1 32 ? 83.427 57.470 7.691 1.00 23.88 32 TRP B N 1
ATOM 5494 C CA . TRP B 1 32 ? 83.257 57.038 6.306 1.00 21.86 32 TRP B CA 1
ATOM 5495 C C . TRP B 1 32 ? 83.202 58.213 5.338 1.00 20.99 32 TRP B C 1
ATOM 5496 O O . TRP B 1 32 ? 83.283 59.368 5.748 1.00 24.64 32 TRP B O 1
ATOM 5507 N N . ALA B 1 33 ? 83.064 57.910 4.051 1.00 20.04 33 ALA B N 1
ATOM 5508 C CA . ALA B 1 33 ? 83.016 58.935 3.018 1.00 18.96 33 ALA B CA 1
ATOM 5509 C C . ALA B 1 33 ? 81.621 59.522 2.822 1.00 17.65 33 ALA B C 1
ATOM 5510 O O . ALA B 1 33 ? 80.623 58.981 3.305 1.00 18.55 33 ALA B O 1
ATOM 5512 N N . SER B 1 34 ? 81.567 60.646 2.118 1.00 16.68 34 SER B N 1
ATOM 5513 C CA . SER B 1 34 ? 80.306 61.307 1.830 1.00 16.90 34 SER B CA 1
ATOM 5514 C C . SER B 1 34 ? 79.399 60.321 1.100 1.00 16.25 34 SER B C 1
ATOM 5515 O O . SER B 1 34 ? 79.845 59.606 0.200 1.00 16.16 34 SER B O 1
ATOM 5518 N N . ALA B 1 35 ? 78.133 60.290 1.498 1.00 15.33 35 ALA B N 1
ATOM 5519 C CA . ALA B 1 35 ? 77.146 59.405 0.893 1.00 14.41 35 ALA B CA 1
ATOM 5520 C C . ALA B 1 35 ? 76.688 59.862 -0.499 1.00 15.91 35 ALA B C 1
ATOM 5521 O O . ALA B 1 35 ? 75.979 59.126 -1.188 1.00 14.92 35 ALA B O 1
ATOM 5523 N N . GLN B 1 36 ? 77.073 61.070 -0.910 1.00 14.43 36 GLN B N 1
ATOM 5524 C CA . GLN B 1 36 ? 76.702 61.577 -2.240 1.00 14.65 36 GLN B CA 1
ATOM 5525 C C . GLN B 1 36 ? 77.672 60.953 -3.235 1.00 14.65 36 GLN B C 1
ATOM 5526 O O . GLN B 1 36 ? 78.842 61.321 -3.299 1.00 13.88 36 GLN B O 1
ATOM 5532 N N . LYS B 1 37 ? 77.170 60.006 -4.016 1.00 15.31 37 LYS B N 1
ATOM 5533 C CA . LYS B 1 37 ? 78.004 59.282 -4.959 1.00 14.63 37 LYS B CA 1
ATOM 5534 C C . LYS B 1 37 ? 77.937 59.754 -6.401 1.00 13.75 37 LYS B C 1
ATOM 5535 O O . LYS B 1 37 ? 76.851 59.995 -6.937 1.00 14.36 37 LYS B O 1
ATOM 5541 N N . GLN B 1 38 ? 79.113 59.878 -7.015 1.00 14.22 38 GLN B N 1
ATOM 5542 C CA . GLN B 1 38 ? 79.235 60.279 -8.418 1.00 13.81 38 GLN B CA 1
ATOM 5543 C C . GLN B 1 38 ? 78.969 59.049 -9.272 1.00 14.57 38 GLN B C 1
ATOM 5544 O O . GLN B 1 38 ? 78.640 59.152 -10.457 1.00 13.73 38 GLN B O 1
ATOM 5550 N N . GLY B 1 39 ? 79.135 57.881 -8.662 1.00 11.52 39 GLY B N 1
ATOM 5551 C CA . GLY B 1 39 ? 78.904 56.643 -9.377 1.00 11.15 39 GLY B CA 1
ATOM 5552 C C . GLY B 1 39 ? 79.067 55.414 -8.502 1.00 11.27 39 GLY B C 1
ATOM 5553 O O . GLY B 1 39 ? 79.627 55.477 -7.401 1.00 11.70 39 GLY B O 1
ATOM 5554 N N . VAL B 1 40 ? 78.542 54.296 -8.990 1.00 11.32 40 VAL B N 1
ATOM 5555 C CA . VAL B 1 40 ? 78.640 53.016 -8.299 1.00 12.19 40 VAL B CA 1
ATOM 5556 C C . VAL B 1 40 ? 78.784 51.952 -9.375 1.00 12.95 40 VAL B C 1
ATOM 5557 O O . VAL B 1 40 ? 78.303 52.124 -10.499 1.00 12.61 40 VAL B O 1
ATOM 5561 N N . GLY B 1 41 ? 79.453 50.855 -9.053 1.00 12.66 41 GLY B N 1
ATOM 5562 C CA . GLY B 1 41 ? 79.610 49.828 -10.063 1.00 14.64 41 GLY B CA 1
ATOM 5563 C C . GLY B 1 41 ? 80.107 48.498 -9.553 1.00 14.12 41 GLY B C 1
ATOM 5564 O O . GLY B 1 41 ? 80.502 48.372 -8.397 1.00 13.28 41 GLY B O 1
ATOM 5565 N N . THR B 1 42 ? 80.078 47.513 -10.445 1.00 13.44 42 THR B N 1
ATOM 5566 C CA . THR B 1 42 ? 80.516 46.152 -10.163 1.00 14.02 42 THR B CA 1
ATOM 5567 C C . THR B 1 42 ? 80.393 45.413 -11.489 1.00 13.90 42 THR B C 1
ATOM 5568 O O . THR B 1 42 ? 79.620 45.818 -12.360 1.00 14.08 42 THR B O 1
ATOM 5572 N N . ALA B 1 43 ? 81.159 44.346 -11.663 1.00 13.55 43 ALA B N 1
ATOM 5573 C CA . ALA B 1 43 ? 81.066 43.594 -12.905 1.00 13.05 43 ALA B CA 1
ATOM 5574 C C . ALA B 1 43 ? 79.669 42.994 -12.957 1.00 12.54 43 ALA B C 1
ATOM 5575 O O . ALA B 1 43 ? 79.126 42.590 -11.932 1.00 12.24 43 ALA B O 1
ATOM 5577 N N . ASN B 1 44 ? 79.081 42.947 -14.143 1.00 14.81 44 ASN B N 1
ATOM 5578 C CA . ASN B 1 44 ? 77.748 42.379 -14.286 1.00 15.50 44 ASN B CA 1
ATOM 5579 C C . ASN B 1 44 ? 77.775 40.849 -14.357 1.00 15.42 44 ASN B C 1
ATOM 5580 O O . ASN B 1 44 ? 77.360 40.255 -15.349 1.00 13.57 44 ASN B O 1
ATOM 5585 N N . ASN B 1 45 ? 78.285 40.229 -13.293 1.00 14.41 45 ASN B N 1
ATOM 5586 C CA . ASN B 1 45 ? 78.339 38.774 -13.164 1.00 15.44 45 ASN B CA 1
ATOM 5587 C C . ASN B 1 45 ? 78.529 38.426 -11.681 1.00 16.11 45 ASN B C 1
ATOM 5588 O O . ASN B 1 45 ? 78.818 39.306 -10.868 1.00 15.27 45 ASN B O 1
ATOM 5593 N N . TYR B 1 46 ? 78.375 37.149 -11.337 1.00 16.27 46 TYR B N 1
ATOM 5594 C CA . TYR B 1 46 ? 78.498 36.694 -9.955 1.00 14.47 46 TYR B CA 1
ATOM 5595 C C . TYR B 1 46 ? 79.887 36.266 -9.495 1.00 15.45 46 TYR B C 1
ATOM 5596 O O . TYR B 1 46 ? 80.099 36.013 -8.304 1.00 14.39 46 TYR B O 1
ATOM 5605 N N . VAL B 1 47 ? 80.826 36.198 -10.433 1.00 15.26 47 VAL B N 1
ATOM 5606 C CA . VAL B 1 47 ? 82.196 35.792 -10.138 1.00 16.92 47 VAL B CA 1
ATOM 5607 C C . VAL B 1 47 ? 83.003 36.890 -9.451 1.00 16.72 47 VAL B C 1
ATOM 5608 O O . VAL B 1 47 ? 83.618 36.654 -8.415 1.00 15.11 47 VAL B O 1
ATOM 5612 N N . SER B 1 48 ? 83.007 38.083 -10.039 1.00 16.53 48 SER B N 1
ATOM 5613 C CA . SER B 1 48 ? 83.742 39.211 -9.475 1.00 16.94 48 SER B CA 1
ATOM 5614 C C . SER B 1 48 ? 82.930 39.844 -8.347 1.00 16.98 48 SER B C 1
ATOM 5615 O O . SER B 1 48 ? 82.028 40.650 -8.590 1.00 17.13 48 SER B O 1
ATOM 5618 N N . LYS B 1 49 ? 83.277 39.487 -7.117 1.00 16.34 49 LYS B N 1
ATOM 5619 C CA . LYS B 1 49 ? 82.572 39.968 -5.939 1.00 15.66 49 LYS B CA 1
ATOM 5620 C C . LYS B 1 49 ? 83.186 41.218 -5.329 1.00 15.58 49 LYS B C 1
ATOM 5621 O O . LYS B 1 49 ? 83.597 41.227 -4.164 1.00 14.02 49 LYS B O 1
ATOM 5627 N N . VAL B 1 50 ? 83.225 42.271 -6.139 1.00 14.81 50 VAL B N 1
ATOM 5628 C CA . VAL B 1 50 ? 83.775 43.558 -5.748 1.00 16.70 50 VAL B CA 1
ATOM 5629 C C . VAL B 1 50 ? 82.865 44.674 -6.262 1.00 16.39 50 VAL B C 1
ATOM 5630 O O . VAL B 1 50 ? 82.483 44.680 -7.436 1.00 18.26 50 VAL B O 1
ATOM 5634 N N . TRP B 1 51 ? 82.508 45.599 -5.376 1.00 13.83 51 TRP B N 1
ATOM 5635 C CA . TRP B 1 51 ? 81.671 46.748 -5.730 1.00 12.84 51 TRP B CA 1
ATOM 5636 C C . TRP B 1 51 ? 82.456 48.002 -5.360 1.00 13.19 51 TRP B C 1
ATOM 5637 O O . TRP B 1 51 ? 83.204 48.001 -4.388 1.00 10.72 51 TRP B O 1
ATOM 5648 N N . PHE B 1 52 ? 82.283 49.074 -6.123 1.00 14.10 52 PHE B N 1
ATOM 5649 C CA . PHE B 1 52 ? 82.971 50.320 -5.804 1.00 14.22 52 PHE B CA 1
ATOM 5650 C C . PHE B 1 52 ? 82.002 51.486 -5.900 1.00 14.37 52 PHE B C 1
ATOM 5651 O O . PHE B 1 52 ? 80.952 51.386 -6.536 1.00 12.58 52 PHE B O 1
ATOM 5659 N N . THR B 1 53 ? 82.362 52.588 -5.253 1.00 14.14 53 THR B N 1
ATOM 5660 C CA . THR B 1 53 ? 81.553 53.794 -5.272 1.00 14.24 53 THR B CA 1
ATOM 5661 C C . THR B 1 53 ? 82.512 54.961 -5.477 1.00 15.17 53 THR B C 1
ATOM 5662 O O . THR B 1 53 ? 83.689 54.861 -5.142 1.00 14.92 53 THR B O 1
ATOM 5666 N N . LEU B 1 54 ? 82.008 56.059 -6.032 1.00 16.08 54 LEU B N 1
ATOM 5667 C CA . LEU B 1 54 ? 82.825 57.240 -6.287 1.00 15.37 54 LEU B CA 1
ATOM 5668 C C . LEU B 1 54 ? 82.239 58.462 -5.586 1.00 14.77 54 LEU B C 1
ATOM 5669 O O . LEU B 1 54 ? 81.024 58.629 -5.545 1.00 16.89 54 LEU B O 1
ATOM 5674 N N . ALA B 1 55 ? 83.103 59.318 -5.046 1.00 13.60 55 ALA B N 1
ATOM 5675 C CA . ALA B 1 55 ? 82.654 60.531 -4.364 1.00 13.76 55 ALA B CA 1
ATOM 5676 C C . ALA B 1 55 ? 83.778 61.560 -4.297 1.00 15.15 55 ALA B C 1
ATOM 5677 O O . ALA B 1 55 ? 84.943 61.216 -4.073 1.00 15.52 55 ALA B O 1
ATOM 5679 N N . ASN B 1 56 ? 83.421 62.824 -4.496 1.00 15.35 56 ASN B N 1
ATOM 5680 C CA . ASN B 1 56 ? 84.387 63.913 -4.465 1.00 16.62 56 ASN B CA 1
ATOM 5681 C C . ASN B 1 56 ? 85.606 63.636 -5.348 1.00 16.17 56 ASN B C 1
ATOM 5682 O O . ASN B 1 56 ? 86.742 63.893 -4.956 1.00 17.79 56 ASN B O 1
ATOM 5687 N N . GLY B 1 57 ? 85.353 63.094 -6.536 1.00 17.29 57 GLY B N 1
ATOM 5688 C CA . GLY B 1 57 ? 86.412 62.817 -7.490 1.00 16.84 57 GLY B CA 1
ATOM 5689 C C . GLY B 1 57 ? 87.329 61.641 -7.220 1.00 17.19 57 GLY B C 1
ATOM 5690 O O . GLY B 1 57 ? 88.348 61.480 -7.891 1.00 16.55 57 GLY B O 1
ATOM 5691 N N . ALA B 1 58 ? 86.984 60.811 -6.247 1.00 16.19 58 ALA B N 1
ATOM 5692 C CA . ALA B 1 58 ? 87.822 59.663 -5.946 1.00 14.33 58 ALA B CA 1
ATOM 5693 C C . ALA B 1 58 ? 87.008 58.455 -5.491 1.00 14.27 58 ALA B C 1
ATOM 5694 O O . ALA B 1 58 ? 85.840 58.568 -5.106 1.00 14.72 58 ALA B O 1
ATOM 5696 N N . ILE B 1 59 ? 87.636 57.289 -5.566 1.00 13.52 59 ILE B N 1
ATOM 5697 C CA . ILE B 1 59 ? 87.004 56.060 -5.131 1.00 12.63 59 ILE B CA 1
ATOM 5698 C C . ILE B 1 59 ? 86.698 56.223 -3.642 1.00 13.99 59 ILE B C 1
ATOM 5699 O O . ILE B 1 59 ? 87.561 56.659 -2.881 1.00 11.47 59 ILE B O 1
ATOM 5704 N N . SER B 1 60 ? 85.469 55.919 -3.229 1.00 14.29 60 SER B N 1
ATOM 5705 C CA . SER B 1 60 ? 85.135 55.995 -1.815 1.00 14.36 60 SER B CA 1
ATOM 5706 C C . SER B 1 60 ? 85.065 54.552 -1.305 1.00 14.67 60 SER B C 1
ATOM 5707 O O . SER B 1 60 ? 86.050 53.826 -1.430 1.00 15.18 60 SER B O 1
ATOM 5710 N N . GLU B 1 61 ? 83.934 54.120 -0.754 1.00 12.89 61 GLU B N 1
ATOM 5711 C CA . GLU B 1 61 ? 83.847 52.749 -0.251 1.00 13.52 61 GLU B CA 1
ATOM 5712 C C . GLU B 1 61 ? 83.935 51.674 -1.339 1.00 12.03 61 GLU B C 1
ATOM 5713 O O . GLU B 1 61 ? 83.398 51.828 -2.435 1.00 9.81 61 GLU B O 1
ATOM 5719 N N . VAL B 1 62 ? 84.626 50.584 -1.022 1.00 11.18 62 VAL B N 1
ATOM 5720 C CA . VAL B 1 62 ? 84.761 49.456 -1.936 1.00 11.77 62 VAL B CA 1
ATOM 5721 C C . VAL B 1 62 ? 84.316 48.252 -1.108 1.00 13.25 62 VAL B C 1
ATOM 5722 O O . VAL B 1 62 ? 84.669 48.137 0.073 1.00 14.26 62 VAL B O 1
ATOM 5726 N N . TYR B 1 63 ? 83.537 47.369 -1.725 1.00 12.43 63 TYR B N 1
ATOM 5727 C CA . TYR B 1 63 ? 82.980 46.201 -1.043 1.00 11.98 63 TYR B CA 1
ATOM 5728 C C . TYR B 1 63 ? 83.483 44.845 -1.544 1.00 11.66 63 TYR B C 1
ATOM 5729 O O . TYR B 1 63 ? 83.741 44.664 -2.730 1.00 12.60 63 TYR B O 1
ATOM 5738 N N . TYR B 1 64 ? 83.582 43.894 -0.617 1.00 12.83 64 TYR B N 1
ATOM 5739 C CA . TYR B 1 64 ? 84.035 42.534 -0.895 1.00 12.18 64 TYR B CA 1
ATOM 5740 C C . TYR B 1 64 ? 83.979 41.737 0.407 1.00 12.95 64 TYR B C 1
ATOM 5741 O O . TYR B 1 64 ? 84.340 42.251 1.465 1.00 13.07 64 TYR B O 1
ATOM 5750 N N . PRO B 1 65 ? 83.535 40.471 0.351 1.00 12.20 65 PRO B N 1
ATOM 5751 C CA . PRO B 1 65 ? 83.081 39.736 -0.837 1.00 13.00 65 PRO B CA 1
ATOM 5752 C C . PRO B 1 65 ? 81.559 39.775 -1.009 1.00 13.60 65 PRO B C 1
ATOM 5753 O O . PRO B 1 65 ? 81.004 39.135 -1.911 1.00 13.73 65 PRO B O 1
ATOM 5757 N N . THR B 1 66 ? 80.895 40.524 -0.130 1.00 12.83 66 THR B N 1
ATOM 5758 C CA . THR B 1 66 ? 79.445 40.685 -0.180 1.00 12.61 66 THR B CA 1
ATOM 5759 C C . THR B 1 66 ? 79.141 42.175 -0.262 1.00 12.51 66 THR B C 1
ATOM 5760 O O . THR B 1 66 ? 79.954 43.000 0.155 1.00 12.96 66 THR B O 1
ATOM 5764 N N . ILE B 1 67 ? 77.962 42.519 -0.772 1.00 12.59 67 ILE B N 1
ATOM 5765 C CA . ILE B 1 67 ? 77.590 43.922 -0.944 1.00 12.30 67 ILE B CA 1
ATOM 5766 C C . ILE B 1 67 ? 77.367 44.710 0.362 1.00 14.01 67 ILE B C 1
ATOM 5767 O O . ILE B 1 67 ? 77.115 45.912 0.325 1.00 13.22 67 ILE B O 1
ATOM 5772 N N . ASP B 1 68 ? 77.470 44.040 1.510 1.00 14.76 68 ASP B N 1
ATOM 5773 C CA . ASP B 1 68 ? 77.306 44.711 2.798 1.00 15.19 68 ASP B CA 1
ATOM 5774 C C . ASP B 1 68 ? 78.610 44.639 3.594 1.00 15.09 68 ASP B C 1
ATOM 5775 O O . ASP B 1 68 ? 78.629 44.836 4.811 1.00 15.93 68 ASP B O 1
ATOM 5780 N N . THR B 1 69 ? 79.704 44.359 2.898 1.00 12.97 69 THR B N 1
ATOM 5781 C CA . THR B 1 69 ? 81.009 44.275 3.544 1.00 14.02 69 THR B CA 1
ATOM 5782 C C . THR B 1 69 ? 81.963 45.284 2.923 1.00 12.71 69 THR B C 1
ATOM 5783 O O . THR B 1 69 ? 82.686 44.975 1.971 1.00 14.02 69 THR B O 1
ATOM 5787 N N . ALA B 1 70 ? 81.944 46.501 3.455 1.00 13.10 70 ALA B N 1
ATOM 5788 C CA . ALA B 1 70 ? 82.820 47.566 2.981 1.00 12.22 70 ALA B CA 1
ATOM 5789 C C . ALA B 1 70 ? 84.200 47.293 3.567 1.00 14.97 70 ALA B C 1
ATOM 5790 O O . ALA B 1 70 ? 84.309 46.884 4.724 1.00 15.28 70 ALA B O 1
ATOM 5792 N N . ASP B 1 71 ? 85.249 47.514 2.779 1.00 14.63 71 ASP B N 1
ATOM 5793 C CA . ASP B 1 71 ? 86.613 47.265 3.248 1.00 15.27 71 ASP B CA 1
ATOM 5794 C C . ASP B 1 71 ? 87.532 48.457 3.015 1.00 15.06 71 ASP B C 1
ATOM 5795 O O . ASP B 1 71 ? 88.680 48.459 3.451 1.00 16.45 71 ASP B O 1
ATOM 5800 N N . VAL B 1 72 ? 87.023 49.461 2.317 1.00 15.63 72 VAL B N 1
ATOM 5801 C CA . VAL B 1 72 ? 87.807 50.639 1.991 1.00 14.81 72 VAL B CA 1
ATOM 5802 C C . VAL B 1 72 ? 86.996 51.898 2.247 1.00 15.58 72 VAL B C 1
ATOM 5803 O O . VAL B 1 72 ? 85.782 51.926 2.026 1.00 16.52 72 VAL B O 1
ATOM 5807 N N . LYS B 1 73 ? 87.666 52.936 2.726 1.00 15.31 73 LYS B N 1
ATOM 5808 C CA . LYS B 1 73 ? 87.004 54.202 2.985 1.00 16.68 73 LYS B CA 1
ATOM 5809 C C . LYS B 1 73 ? 87.188 55.078 1.750 1.00 16.34 73 LYS B C 1
ATOM 5810 O O . LYS B 1 73 ? 86.222 55.624 1.212 1.00 14.12 73 LYS B O 1
ATOM 5816 N N . GLU B 1 74 ? 88.434 55.173 1.288 1.00 19.32 74 GLU B N 1
ATOM 5817 C CA . GLU B 1 74 ? 88.789 55.967 0.111 1.00 19.44 74 GLU B CA 1
ATOM 5818 C C . GLU B 1 74 ? 90.135 55.564 -0.481 1.00 17.79 74 GLU B C 1
ATOM 5819 O O . GLU B 1 74 ? 90.922 54.849 0.138 1.00 16.25 74 GLU B O 1
ATOM 5825 N N . ILE B 1 75 ? 90.377 56.064 -1.687 1.00 17.70 75 ILE B N 1
ATOM 5826 C CA . ILE B 1 75 ? 91.628 55.885 -2.415 1.00 18.51 75 ILE B CA 1
ATOM 5827 C C . ILE B 1 75 ? 91.707 57.210 -3.178 1.00 16.89 75 ILE B C 1
ATOM 5828 O O . ILE B 1 75 ? 90.932 57.434 -4.107 1.00 16.44 75 ILE B O 1
ATOM 5833 N N . LYS B 1 76 ? 92.624 58.092 -2.786 1.00 16.42 76 LYS B N 1
ATOM 5834 C CA . LYS B 1 76 ? 92.725 59.404 -3.434 1.00 16.88 76 LYS B CA 1
ATOM 5835 C C . LYS B 1 76 ? 94.152 59.873 -3.681 1.00 17.43 76 LYS B C 1
ATOM 5836 O O . LYS B 1 76 ? 95.101 59.364 -3.096 1.00 17.79 76 LYS B O 1
ATOM 5842 N N . PHE B 1 77 ? 94.288 60.862 -4.556 1.00 17.18 77 PHE B N 1
ATOM 5843 C CA . PHE B 1 77 ? 95.592 61.406 -4.883 1.00 18.89 77 PHE B CA 1
ATOM 5844 C C . PHE B 1 77 ? 95.854 62.714 -4.154 1.00 19.88 77 PHE B C 1
ATOM 5845 O O . PHE B 1 77 ? 94.935 63.500 -3.918 1.00 19.54 77 PHE B O 1
ATOM 5853 N N . ILE B 1 78 ? 97.110 62.924 -3.778 1.00 18.96 78 ILE B N 1
ATOM 5854 C CA . ILE B 1 78 ? 97.524 64.158 -3.127 1.00 21.56 78 ILE B CA 1
ATOM 5855 C C . ILE B 1 78 ? 98.694 64.656 -3.961 1.00 21.69 78 ILE B C 1
ATOM 5856 O O . ILE B 1 78 ? 99.603 63.893 -4.282 1.00 22.75 78 ILE B O 1
ATOM 5861 N N . VAL B 1 79 ? 98.667 65.930 -4.322 1.00 22.30 79 VAL B N 1
ATOM 5862 C CA . VAL B 1 79 ? 99.744 66.496 -5.120 1.00 24.56 79 VAL B CA 1
ATOM 5863 C C . VAL B 1 79 ? 100.392 67.682 -4.415 1.00 24.69 79 VAL B C 1
ATOM 5864 O O . VAL B 1 79 ? 99.747 68.399 -3.652 1.00 21.87 79 VAL B O 1
ATOM 5868 N N . THR B 1 80 ? 101.684 67.858 -4.656 1.00 26.18 80 THR B N 1
ATOM 5869 C CA . THR B 1 80 ? 102.426 68.964 -4.074 1.00 28.21 80 THR B CA 1
ATOM 5870 C C . THR B 1 80 ? 103.537 69.378 -5.030 1.00 29.34 80 THR B C 1
ATOM 5871 O O . THR B 1 80 ? 103.770 68.719 -6.044 1.00 25.61 80 THR B O 1
ATOM 5875 N N . ASP B 1 81 ? 104.210 70.478 -4.706 1.00 32.10 81 ASP B N 1
ATOM 5876 C CA . ASP B 1 81 ? 105.315 70.968 -5.520 1.00 34.77 81 ASP B CA 1
ATOM 5877 C C . ASP B 1 81 ? 106.603 70.694 -4.759 1.00 36.69 81 ASP B C 1
ATOM 5878 O O . ASP B 1 81 ? 107.691 71.069 -5.194 1.00 37.20 81 ASP B O 1
ATOM 5883 N N . GLY B 1 82 ? 106.456 70.030 -3.615 1.00 38.87 82 GLY B N 1
ATOM 5884 C CA . GLY B 1 82 ? 107.594 69.703 -2.779 1.00 41.31 82 GLY B CA 1
ATOM 5885 C C . GLY B 1 82 ? 108.148 70.922 -2.067 1.00 43.48 82 GLY B C 1
ATOM 5886 O O . GLY B 1 82 ? 109.167 70.840 -1.383 1.00 44.19 82 GLY B O 1
ATOM 5887 N N . LYS B 1 83 ? 107.465 72.052 -2.211 1.00 45.36 83 LYS B N 1
ATOM 5888 C CA . LYS B 1 83 ? 107.919 73.294 -1.597 1.00 47.80 83 LYS B CA 1
ATOM 5889 C C . LYS B 1 83 ? 106.901 73.945 -0.668 1.00 48.82 83 LYS B C 1
ATOM 5890 O O . LYS B 1 83 ? 107.199 74.206 0.496 1.00 49.78 83 LYS B O 1
ATOM 5896 N N . SER B 1 84 ? 105.702 74.210 -1.179 1.00 49.33 84 SER B N 1
ATOM 5897 C CA . SER B 1 84 ? 104.685 74.870 -0.370 1.00 49.63 84 SER B CA 1
ATOM 5898 C C . SER B 1 84 ? 103.284 74.256 -0.368 1.00 49.62 84 SER B C 1
ATOM 5899 O O . SER B 1 84 ? 102.879 73.636 0.613 1.00 51.28 84 SER B O 1
ATOM 5902 N N . PHE B 1 85 ? 102.541 74.430 -1.457 1.00 48.84 85 PHE B N 1
ATOM 5903 C CA . PHE B 1 85 ? 101.176 73.921 -1.519 1.00 47.38 85 PHE B CA 1
ATOM 5904 C C . PHE B 1 85 ? 101.027 72.404 -1.524 1.00 46.13 85 PHE B C 1
ATOM 5905 O O . PHE B 1 85 ? 101.879 71.672 -2.036 1.00 45.38 85 PHE B O 1
ATOM 5913 N N . VAL B 1 86 ? 99.918 71.954 -0.947 1.00 43.76 86 VAL B N 1
ATOM 5914 C CA . VAL B 1 86 ? 99.587 70.539 -0.848 1.00 41.57 86 VAL B CA 1
ATOM 5915 C C . VAL B 1 86 ? 98.076 70.368 -1.001 1.00 39.89 86 VAL B C 1
ATOM 5916 O O . VAL B 1 86 ? 97.341 70.432 -0.017 1.00 40.88 86 VAL B O 1
ATOM 5920 N N . PRO B 1 87 ? 97.589 70.180 -2.243 1.00 37.08 87 PRO B N 1
ATOM 5921 C CA . PRO B 1 87 ? 96.155 70.002 -2.489 1.00 34.14 87 PRO B CA 1
ATOM 5922 C C . PRO B 1 87 ? 95.663 68.561 -2.511 1.00 30.92 87 PRO B C 1
ATOM 5923 O O . PRO B 1 87 ? 96.277 67.680 -3.119 1.00 30.20 87 PRO B O 1
ATOM 5927 N N . ASP B 1 88 ? 94.538 68.346 -1.841 1.00 28.44 88 ASP B N 1
ATOM 5928 C CA . ASP B 1 88 ? 93.892 67.046 -1.767 1.00 24.60 88 ASP B CA 1
ATOM 5929 C C . ASP B 1 88 ? 92.826 67.106 -2.854 1.00 22.61 88 ASP B C 1
ATOM 5930 O O . ASP B 1 88 ? 91.909 67.915 -2.776 1.00 20.23 88 ASP B O 1
ATOM 5935 N N . GLU B 1 89 ? 92.959 66.258 -3.871 1.00 21.22 89 GLU B N 1
ATOM 5936 C CA . GLU B 1 89 ? 92.018 66.255 -4.982 1.00 19.65 89 GLU B CA 1
ATOM 5937 C C . GLU B 1 89 ? 90.551 66.175 -4.560 1.00 20.02 89 GLU B C 1
ATOM 5938 O O . GLU B 1 89 ? 89.686 66.753 -5.215 1.00 20.91 89 GLU B O 1
ATOM 5944 N N . THR B 1 90 ? 90.266 65.477 -3.466 1.00 19.73 90 THR B N 1
ATOM 5945 C CA . THR B 1 90 ? 88.885 65.342 -3.019 1.00 19.92 90 THR B CA 1
ATOM 5946 C C . THR B 1 90 ? 88.270 66.621 -2.453 1.00 22.32 90 THR B C 1
ATOM 5947 O O . THR B 1 90 ? 87.070 66.672 -2.195 1.00 20.06 90 THR B O 1
ATOM 5951 N N . LYS B 1 91 ? 89.077 67.662 -2.269 1.00 23.59 91 LYS B N 1
ATOM 5952 C CA . LYS B 1 91 ? 88.549 68.918 -1.743 1.00 25.94 91 LYS B CA 1
ATOM 5953 C C . LYS B 1 91 ? 89.141 70.160 -2.394 1.00 25.28 91 LYS B C 1
ATOM 5954 O O . LYS B 1 91 ? 88.578 71.246 -2.278 1.00 27.00 91 LYS B O 1
ATOM 5960 N N . ASP B 1 92 ? 90.256 70.001 -3.099 1.00 24.92 92 ASP B N 1
ATOM 5961 C CA . ASP B 1 92 ? 90.912 71.140 -3.734 1.00 24.48 92 ASP B CA 1
ATOM 5962 C C . ASP B 1 92 ? 90.856 71.124 -5.252 1.00 24.40 92 ASP B C 1
ATOM 5963 O O . ASP B 1 92 ? 91.582 71.869 -5.912 1.00 24.42 92 ASP B O 1
ATOM 5968 N N . ALA B 1 93 ? 89.994 70.276 -5.804 1.00 24.46 93 ALA B N 1
ATOM 5969 C CA . ALA B 1 93 ? 89.845 70.182 -7.247 1.00 23.21 93 ALA B CA 1
ATOM 5970 C C . ALA B 1 93 ? 88.383 69.999 -7.618 1.00 23.90 93 ALA B C 1
ATOM 5971 O O . ALA B 1 93 ? 87.600 69.472 -6.831 1.00 23.75 93 ALA B O 1
ATOM 5973 N N . ILE B 1 94 ? 88.019 70.452 -8.814 1.00 22.68 94 ILE B N 1
ATOM 5974 C CA . ILE B 1 94 ? 86.655 70.313 -9.314 1.00 22.13 94 ILE B CA 1
ATOM 5975 C C . ILE B 1 94 ? 86.616 69.006 -10.098 1.00 21.40 94 ILE B C 1
ATOM 5976 O O . ILE B 1 94 ? 87.447 68.779 -10.974 1.00 20.55 94 ILE B O 1
ATOM 5981 N N . SER B 1 95 ? 85.652 68.151 -9.788 1.00 20.47 95 SER B N 1
ATOM 5982 C CA . SER B 1 95 ? 85.562 66.862 -10.452 1.00 19.73 95 SER B CA 1
ATOM 5983 C C . SER B 1 95 ? 84.387 66.762 -11.407 1.00 18.36 95 SER B C 1
ATOM 5984 O O . SER B 1 95 ? 83.285 67.189 -11.092 1.00 18.71 95 SER B O 1
ATOM 5987 N N . LYS B 1 96 ? 84.642 66.192 -12.577 1.00 20.71 96 LYS B N 1
ATOM 5988 C CA . LYS B 1 96 ? 83.620 65.998 -13.595 1.00 21.19 96 LYS B CA 1
ATOM 5989 C C . LYS B 1 96 ? 83.551 64.497 -13.844 1.00 20.14 96 LYS B C 1
ATOM 5990 O O . LYS B 1 96 ? 84.573 63.868 -14.103 1.00 19.55 96 LYS B O 1
ATOM 5996 N N . VAL B 1 97 ? 82.356 63.924 -13.764 1.00 19.37 97 VAL B N 1
ATOM 5997 C CA . VAL B 1 97 ? 82.191 62.495 -13.984 1.00 18.03 97 VAL B CA 1
ATOM 5998 C C . VAL B 1 97 ? 81.385 62.189 -15.242 1.00 18.36 97 VAL B C 1
ATOM 5999 O O . VAL B 1 97 ? 80.534 62.968 -15.651 1.00 16.80 97 VAL B O 1
ATOM 6003 N N . GLU B 1 98 ? 81.671 61.047 -15.853 1.00 20.28 98 GLU B N 1
ATOM 6004 C CA . GLU B 1 98 ? 80.947 60.602 -17.035 1.00 20.15 98 GLU B CA 1
ATOM 6005 C C . GLU B 1 98 ? 81.190 59.102 -17.150 1.00 19.29 98 GLU B C 1
ATOM 6006 O O . GLU B 1 98 ? 82.211 58.597 -16.684 1.00 21.09 98 GLU B O 1
ATOM 6012 N N . LYS B 1 99 ? 80.251 58.378 -17.746 1.00 16.79 99 LYS B N 1
ATOM 6013 C CA . LYS B 1 99 ? 80.419 56.942 -17.879 1.00 16.07 99 LYS B CA 1
ATOM 6014 C C . LYS B 1 99 ? 81.077 56.613 -19.207 1.00 16.34 99 LYS B C 1
ATOM 6015 O O . LYS B 1 99 ? 81.047 57.426 -20.140 1.00 15.60 99 LYS B O 1
ATOM 6021 N N . PHE B 1 100 ? 81.691 55.434 -19.283 1.00 14.05 100 PHE B N 1
ATOM 6022 C CA . PHE B 1 100 ? 82.348 54.985 -20.513 1.00 15.19 100 PHE B CA 1
ATOM 6023 C C . PHE B 1 100 ? 81.339 55.057 -21.669 1.00 14.34 100 PHE B C 1
ATOM 6024 O O . PHE B 1 100 ? 81.661 55.544 -22.749 1.00 15.79 100 PHE B O 1
ATOM 6032 N N . THR B 1 101 ? 80.126 54.568 -21.422 1.00 15.47 101 THR B N 1
ATOM 6033 C CA . THR B 1 101 ? 79.033 54.602 -22.393 1.00 15.54 101 THR B CA 1
ATOM 6034 C C . THR B 1 101 ? 77.757 54.644 -21.573 1.00 16.00 101 THR B C 1
ATOM 6035 O O . THR B 1 101 ? 77.790 54.421 -20.362 1.00 14.74 101 THR B O 1
ATOM 6039 N N . ASP B 1 102 ? 76.636 54.928 -22.232 1.00 16.27 102 ASP B N 1
ATOM 6040 C CA . ASP B 1 102 ? 75.343 54.993 -21.559 1.00 18.31 102 ASP B CA 1
ATOM 6041 C C . ASP B 1 102 ? 74.854 53.627 -21.130 1.00 16.48 102 ASP B C 1
ATOM 6042 O O . ASP B 1 102 ? 73.838 53.526 -20.452 1.00 17.55 102 ASP B O 1
ATOM 6047 N N . LYS B 1 103 ? 75.559 52.579 -21.537 1.00 14.46 103 LYS B N 1
ATOM 6048 C CA . LYS B 1 103 ? 75.138 51.233 -21.186 1.00 14.14 103 LYS B CA 1
ATOM 6049 C C . LYS B 1 103 ? 76.190 50.443 -20.419 1.00 13.79 103 LYS B C 1
ATOM 6050 O O . LYS B 1 103 ? 76.322 49.232 -20.597 1.00 13.06 103 LYS B O 1
ATOM 6056 N N . SER B 1 104 ? 76.930 51.140 -19.560 1.00 13.29 104 SER B N 1
ATOM 6057 C CA . SER B 1 104 ? 77.957 50.508 -18.731 1.00 15.67 104 SER B CA 1
ATOM 6058 C C . SER B 1 104 ? 78.227 51.338 -17.481 1.00 16.98 104 SER B C 1
ATOM 6059 O O . SER B 1 104 ? 78.185 52.569 -17.522 1.00 18.08 104 SER B O 1
ATOM 6062 N N . LEU B 1 105 ? 78.497 50.660 -16.370 1.00 16.82 105 LEU B N 1
ATOM 6063 C CA . LEU B 1 105 ? 78.787 51.341 -15.117 1.00 16.75 105 LEU B CA 1
ATOM 6064 C C . LEU B 1 105 ? 80.289 51.505 -14.925 1.00 17.44 105 LEU B C 1
ATOM 6065 O O . LEU B 1 105 ? 80.828 51.164 -13.873 1.00 16.24 105 LEU B O 1
ATOM 6070 N N . GLY B 1 106 ? 80.951 52.002 -15.968 1.00 17.74 106 GLY B N 1
ATOM 6071 C CA . GLY B 1 106 ? 82.382 52.247 -15.933 1.00 18.19 106 GLY B CA 1
ATOM 6072 C C . GLY B 1 106 ? 82.482 53.755 -15.900 1.00 17.58 106 GLY B C 1
ATOM 6073 O O . GLY B 1 106 ? 81.676 54.427 -16.540 1.00 17.55 106 GLY B O 1
ATOM 6074 N N . TYR B 1 107 ? 83.455 54.306 -15.186 1.00 16.89 107 TYR B N 1
ATOM 6075 C CA . TYR B 1 107 ? 83.530 55.759 -15.080 1.00 15.67 107 TYR B CA 1
ATOM 6076 C C . TYR B 1 107 ? 84.858 56.420 -15.372 1.00 15.59 107 TYR B C 1
ATOM 6077 O O . TYR B 1 107 ? 85.925 55.869 -15.113 1.00 15.58 107 TYR B O 1
ATOM 6086 N N . LYS B 1 108 ? 84.755 57.634 -15.890 1.00 16.31 108 LYS B N 1
ATOM 6087 C CA . LYS B 1 108 ? 85.902 58.463 -16.191 1.00 18.20 108 LYS B CA 1
ATOM 6088 C C . LYS B 1 108 ? 85.740 59.719 -15.340 1.00 19.35 108 LYS B C 1
ATOM 6089 O O . LYS B 1 108 ? 84.687 60.369 -15.359 1.00 17.37 108 LYS B O 1
ATOM 6095 N N . LEU B 1 109 ? 86.781 60.046 -14.584 1.00 18.66 109 LEU B N 1
ATOM 6096 C CA . LEU B 1 109 ? 86.770 61.228 -13.731 1.00 18.48 109 LEU B CA 1
ATOM 6097 C C . LEU B 1 109 ? 87.855 62.196 -14.171 1.00 18.39 109 LEU B C 1
ATOM 6098 O O . LEU B 1 109 ? 88.969 61.788 -14.509 1.00 18.97 109 LEU B O 1
ATOM 6103 N N . VAL B 1 110 ? 87.523 63.478 -14.185 1.00 18.39 110 VAL B N 1
ATOM 6104 C CA . VAL B 1 110 ? 88.488 64.501 -14.552 1.00 18.85 110 VAL B CA 1
ATOM 6105 C C . VAL B 1 110 ? 88.467 65.506 -13.418 1.00 19.10 110 VAL B C 1
ATOM 6106 O O . VAL B 1 110 ? 87.469 66.190 -13.192 1.00 19.94 110 VAL B O 1
ATOM 6110 N N . ASN B 1 111 ? 89.566 65.565 -12.683 1.00 19.21 111 ASN B N 1
ATOM 6111 C CA . ASN B 1 111 ? 89.663 66.475 -11.562 1.00 20.84 111 ASN B CA 1
ATOM 6112 C C . ASN B 1 111 ? 90.642 67.584 -11.887 1.00 21.25 111 ASN B C 1
ATOM 6113 O O . ASN B 1 111 ? 91.829 67.346 -12.105 1.00 24.09 111 ASN B O 1
ATOM 6118 N N . THR B 1 112 ? 90.126 68.804 -11.925 1.00 21.58 112 THR B N 1
ATOM 6119 C CA . THR B 1 112 ? 90.932 69.964 -12.242 1.00 22.09 112 THR B CA 1
ATOM 6120 C C . THR B 1 112 ? 91.182 70.825 -11.010 1.00 23.23 112 THR B C 1
ATOM 6121 O O . THR B 1 112 ? 90.249 71.307 -10.361 1.00 22.34 112 THR B O 1
ATOM 6125 N N . ASP B 1 113 ? 92.460 70.987 -10.686 1.00 23.17 113 ASP B N 1
ATOM 6126 C CA . ASP B 1 113 ? 92.888 71.798 -9.553 1.00 22.64 113 ASP B CA 1
ATOM 6127 C C . ASP B 1 113 ? 92.134 73.132 -9.551 1.00 22.71 113 ASP B C 1
ATOM 6128 O O . ASP B 1 113 ? 92.022 73.794 -10.585 1.00 21.77 113 ASP B O 1
ATOM 6133 N N . LYS B 1 114 ? 91.602 73.521 -8.397 1.00 24.07 114 LYS B N 1
ATOM 6134 C CA . LYS B 1 114 ? 90.872 74.781 -8.304 1.00 26.54 114 LYS B CA 1
ATOM 6135 C C . LYS B 1 114 ? 91.798 75.947 -8.651 1.00 28.06 114 LYS B C 1
ATOM 6136 O O . LYS B 1 114 ? 91.351 76.983 -9.133 1.00 29.71 114 LYS B O 1
ATOM 6142 N N . LYS B 1 115 ? 93.092 75.767 -8.416 1.00 29.74 115 LYS B N 1
ATOM 6143 C CA . LYS B 1 115 ? 94.067 76.808 -8.708 1.00 31.84 115 LYS B CA 1
ATOM 6144 C C . LYS B 1 115 ? 94.661 76.650 -10.106 1.00 32.44 115 LYS B C 1
ATOM 6145 O O . LYS B 1 115 ? 95.588 77.365 -10.486 1.00 32.59 115 LYS B O 1
ATOM 6151 N N . GLY B 1 116 ? 94.114 75.703 -10.865 1.00 32.40 116 GLY B N 1
ATOM 6152 C CA . GLY B 1 116 ? 94.557 75.468 -12.231 1.00 31.93 116 GLY B CA 1
ATOM 6153 C C . GLY B 1 116 ? 96.001 75.059 -12.446 1.00 31.87 116 GLY B C 1
ATOM 6154 O O . GLY B 1 116 ? 96.587 75.376 -13.482 1.00 32.45 116 GLY B O 1
ATOM 6155 N N . ARG B 1 117 ? 96.576 74.340 -11.490 1.00 31.45 117 ARG B N 1
ATOM 6156 C CA . ARG B 1 117 ? 97.962 73.910 -11.614 1.00 31.18 117 ARG B CA 1
ATOM 6157 C C . ARG B 1 117 ? 98.103 72.502 -12.175 1.00 29.89 117 ARG B C 1
ATOM 6158 O O . ARG B 1 117 ? 99.057 72.214 -12.895 1.00 30.45 117 ARG B O 1
ATOM 6166 N N . TYR B 1 118 ? 97.154 71.627 -11.851 1.00 27.40 118 TYR B N 1
ATOM 6167 C CA . TYR B 1 118 ? 97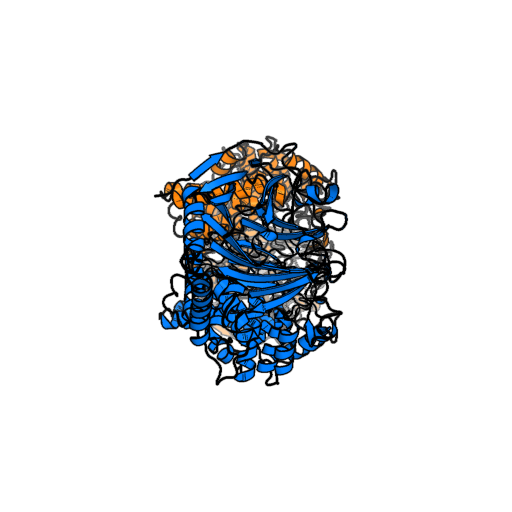.213 70.248 -12.321 1.00 25.37 118 TYR B CA 1
ATOM 6168 C C . TYR B 1 118 ? 95.838 69.697 -12.700 1.00 25.27 118 TYR B C 1
ATOM 6169 O O . TYR B 1 118 ? 94.809 70.300 -12.406 1.00 22.84 118 TYR B O 1
ATOM 6178 N N . ARG B 1 119 ? 95.848 68.538 -13.355 1.00 24.69 119 ARG B N 1
ATOM 6179 C CA . ARG B 1 119 ? 94.629 67.852 -13.773 1.00 24.91 119 ARG B CA 1
ATOM 6180 C C . ARG B 1 119 ? 94.870 66.345 -13.709 1.00 23.07 119 ARG B C 1
ATOM 6181 O O . ARG B 1 119 ? 95.876 65.848 -14.216 1.00 22.40 119 ARG B O 1
ATOM 6189 N N . ILE B 1 120 ? 93.948 65.625 -13.078 1.00 21.68 120 ILE B N 1
ATOM 6190 C CA . ILE B 1 120 ? 94.060 64.176 -12.959 1.00 20.27 120 ILE B CA 1
ATOM 6191 C C . ILE B 1 120 ? 92.855 63.520 -13.626 1.00 19.63 120 ILE B C 1
ATOM 6192 O O . ILE B 1 120 ? 91.709 63.886 -13.362 1.00 19.43 120 ILE B O 1
ATOM 6197 N N . THR B 1 121 ? 93.120 62.558 -14.501 1.00 20.51 121 THR B N 1
ATOM 6198 C CA . THR B 1 121 ? 92.057 61.853 -15.211 1.00 21.34 121 THR B CA 1
ATOM 6199 C C . THR B 1 121 ? 92.085 60.381 -14.816 1.00 20.87 121 THR B C 1
ATOM 6200 O O . THR B 1 121 ? 93.144 59.750 -14.808 1.00 22.61 121 THR B O 1
ATOM 6204 N N . LYS B 1 122 ? 90.921 59.836 -14.481 1.00 19.49 122 LYS B N 1
ATOM 6205 C CA . LYS B 1 122 ? 90.839 58.444 -14.057 1.00 16.93 122 LYS B CA 1
ATOM 6206 C C . LYS B 1 122 ? 89.825 57.619 -14.841 1.00 16.95 122 LYS B C 1
ATOM 6207 O O . LYS B 1 122 ? 88.814 58.137 -15.323 1.00 17.03 122 LYS B O 1
ATOM 6213 N N . ASP B 1 123 ? 90.121 56.328 -14.966 1.00 15.42 123 ASP B N 1
ATOM 6214 C CA . ASP B 1 123 ? 89.251 55.353 -15.632 1.00 17.48 123 ASP B CA 1
ATOM 6215 C C . ASP B 1 123 ? 89.096 54.309 -14.532 1.00 14.39 123 ASP B C 1
ATOM 6216 O O . ASP B 1 123 ? 90.082 53.732 -14.088 1.00 15.09 123 ASP B O 1
ATOM 6221 N N . ILE B 1 124 ? 87.868 54.073 -14.087 1.00 13.96 124 ILE B N 1
ATOM 6222 C CA . ILE B 1 124 ? 87.628 53.136 -12.994 1.00 12.25 124 ILE B CA 1
ATOM 6223 C C . ILE B 1 124 ? 86.576 52.077 -13.316 1.00 13.32 124 ILE B C 1
ATOM 6224 O O . ILE B 1 124 ? 85.503 52.391 -13.830 1.00 11.36 124 ILE B O 1
ATOM 6229 N N . PHE B 1 125 ? 86.897 50.823 -13.000 1.00 12.96 125 PHE B N 1
ATOM 6230 C CA . PHE B 1 125 ? 85.999 49.690 -13.241 1.00 14.21 125 PHE B CA 1
ATOM 6231 C C . PHE B 1 125 ? 86.612 48.444 -12.601 1.00 14.17 125 PHE B C 1
ATOM 6232 O O . PHE B 1 125 ? 87.677 48.523 -11.994 1.00 16.43 125 PHE B O 1
ATOM 6240 N N . THR B 1 126 ? 85.948 47.301 -12.718 1.00 13.43 126 THR B N 1
ATOM 6241 C CA . THR B 1 126 ? 86.483 46.079 -12.121 1.00 13.51 126 THR B CA 1
ATOM 6242 C C . THR B 1 126 ? 86.834 44.984 -13.130 1.00 14.13 126 THR B C 1
ATOM 6243 O O . THR B 1 126 ? 86.394 45.008 -14.282 1.00 14.09 126 THR B O 1
ATOM 6247 N N . ASP B 1 127 ? 87.633 44.027 -12.670 1.00 14.75 127 ASP B N 1
ATOM 6248 C CA . ASP B 1 127 ? 88.050 42.893 -13.483 1.00 15.00 127 ASP B CA 1
ATOM 6249 C C . ASP B 1 127 ? 86.877 41.914 -13.479 1.00 13.84 127 ASP B C 1
ATOM 6250 O O . ASP B 1 127 ? 86.523 41.358 -12.437 1.00 14.55 127 ASP B O 1
ATOM 6255 N N . VAL B 1 128 ? 86.258 41.722 -14.639 1.00 14.95 128 VAL B N 1
ATOM 6256 C CA . VAL B 1 128 ? 85.115 40.818 -14.742 1.00 15.01 128 VAL B CA 1
ATOM 6257 C C . VAL B 1 128 ? 85.417 39.387 -14.299 1.00 16.55 128 VAL B C 1
ATOM 6258 O O . VAL B 1 128 ? 84.520 38.668 -13.855 1.00 15.86 128 VAL B O 1
ATOM 6262 N N . LYS B 1 129 ? 86.678 38.980 -14.407 1.00 17.52 129 LYS B N 1
ATOM 6263 C CA . LYS B 1 129 ? 87.075 37.617 -14.052 1.00 20.26 129 LYS B CA 1
ATOM 6264 C C . LYS B 1 129 ? 87.535 37.368 -12.627 1.00 19.17 129 LYS B C 1
ATOM 6265 O O . LYS B 1 129 ? 87.511 36.227 -12.162 1.00 16.81 129 LYS B O 1
ATOM 6271 N N . ARG B 1 130 ? 87.976 38.411 -11.934 1.00 17.89 130 ARG B N 1
ATOM 6272 C CA . ARG B 1 130 ? 88.470 38.220 -10.576 1.00 17.73 130 ARG B CA 1
ATOM 6273 C C . ARG B 1 130 ? 88.215 39.417 -9.666 1.00 18.68 130 ARG B C 1
ATOM 6274 O O . ARG B 1 130 ? 87.796 40.481 -10.119 1.00 18.34 130 ARG B O 1
ATOM 6282 N N . ASN B 1 131 ? 88.487 39.234 -8.379 1.00 18.15 131 ASN B N 1
ATOM 6283 C CA . ASN B 1 131 ? 88.238 40.268 -7.390 1.00 19.43 131 ASN B CA 1
ATOM 6284 C C . ASN B 1 131 ? 89.227 41.422 -7.316 1.00 18.53 131 ASN B C 1
ATOM 6285 O O . ASN B 1 131 ? 90.000 41.526 -6.366 1.00 18.43 131 ASN B O 1
ATOM 6290 N N . SER B 1 132 ? 89.186 42.308 -8.304 1.00 19.41 132 SER B N 1
ATOM 6291 C CA . SER B 1 132 ? 90.088 43.444 -8.287 1.00 19.52 132 SER B CA 1
ATOM 6292 C C . SER B 1 132 ? 89.454 44.710 -8.861 1.00 18.40 132 SER B C 1
ATOM 6293 O O . SER B 1 132 ? 88.666 44.661 -9.808 1.00 16.81 132 SER B O 1
ATOM 6296 N N . LEU B 1 133 ? 89.785 45.843 -8.249 1.00 16.56 133 LEU B N 1
ATOM 6297 C CA . LEU B 1 133 ? 89.291 47.143 -8.689 1.00 14.21 133 LEU B CA 1
ATOM 6298 C C . LEU B 1 133 ? 90.424 47.780 -9.481 1.00 13.45 133 LEU B C 1
ATOM 6299 O O . LEU B 1 133 ? 91.582 47.735 -9.063 1.00 13.15 133 LEU B O 1
ATOM 6304 N N . ILE B 1 134 ? 90.098 48.385 -10.615 1.00 14.56 134 ILE B N 1
ATOM 6305 C CA . ILE B 1 134 ? 91.122 48.999 -11.446 1.00 14.97 134 ILE B CA 1
ATOM 6306 C C . ILE B 1 134 ? 90.933 50.494 -11.633 1.00 16.40 134 ILE B C 1
ATOM 6307 O O . ILE B 1 134 ? 89.819 50.969 -11.858 1.00 13.27 134 ILE B O 1
ATOM 6312 N N . MET B 1 135 ? 92.034 51.232 -11.532 1.00 16.20 135 MET B N 1
ATOM 6313 C CA . MET B 1 135 ? 91.997 52.669 -11.746 1.00 16.28 135 MET B CA 1
ATOM 6314 C C . MET B 1 135 ? 93.180 53.086 -12.592 1.00 17.22 135 MET B C 1
ATOM 6315 O O . MET B 1 135 ? 94.324 53.012 -12.145 1.00 16.18 135 MET B O 1
ATOM 6320 N N . LYS B 1 136 ? 92.912 53.492 -13.826 1.00 18.94 136 LYS B N 1
ATOM 6321 C CA . LYS B 1 136 ? 93.984 53.981 -14.680 1.00 20.28 136 LYS B CA 1
ATOM 6322 C C . LYS B 1 136 ? 93.980 55.473 -14.405 1.00 19.57 136 LYS B C 1
ATOM 6323 O O . LYS B 1 136 ? 92.919 56.089 -14.355 1.00 21.09 136 LYS B O 1
ATOM 6329 N N . ALA B 1 137 ? 95.152 56.055 -14.201 1.00 19.43 137 ALA B N 1
ATOM 6330 C CA . ALA B 1 137 ? 95.222 57.484 -13.926 1.00 20.67 137 ALA B CA 1
ATOM 6331 C C . ALA B 1 137 ? 96.368 58.150 -14.671 1.00 20.39 137 ALA B C 1
ATOM 6332 O O . ALA B 1 137 ? 97.383 57.521 -14.948 1.00 20.38 137 ALA B O 1
ATOM 6334 N N . LYS B 1 138 ? 96.182 59.419 -15.011 1.00 21.07 138 LYS B N 1
ATOM 6335 C CA . LYS B 1 138 ? 97.213 60.187 -15.687 1.00 23.61 138 LYS B CA 1
ATOM 6336 C C . LYS B 1 138 ? 97.256 61.581 -15.068 1.00 22.48 138 LYS B C 1
ATOM 6337 O O . LYS B 1 138 ? 96.220 62.183 -14.773 1.00 21.14 138 LYS B O 1
ATOM 6343 N N . PHE B 1 139 ? 98.468 62.078 -14.859 1.00 21.98 139 PHE B N 1
ATOM 6344 C CA . PHE B 1 139 ? 98.675 63.387 -14.267 1.00 23.53 139 PHE B CA 1
ATOM 6345 C C . PHE B 1 139 ? 99.116 64.381 -15.333 1.00 25.00 139 PHE B C 1
ATOM 6346 O O . PHE B 1 139 ? 99.945 64.056 -16.177 1.00 25.56 139 PHE B O 1
ATOM 6354 N N . GLU B 1 140 ? 98.557 65.586 -15.295 1.00 28.37 140 GLU B N 1
ATOM 6355 C CA . GLU B 1 140 ? 98.914 66.631 -16.255 1.00 29.58 140 GLU B CA 1
ATOM 6356 C C . GLU B 1 140 ? 99.232 67.929 -15.531 1.00 30.36 140 GLU B C 1
ATOM 6357 O O . GLU B 1 140 ? 98.472 68.371 -14.669 1.00 28.28 140 GLU B O 1
ATOM 6363 N N . ALA B 1 141 ? 100.354 68.540 -15.887 1.00 31.95 141 ALA B N 1
ATOM 6364 C CA . ALA B 1 141 ? 100.738 69.809 -15.286 1.00 33.72 141 ALA B CA 1
ATOM 6365 C C . ALA B 1 141 ? 100.097 70.900 -16.137 1.00 34.87 141 ALA B C 1
ATOM 6366 O O . ALA B 1 141 ? 100.445 71.061 -17.302 1.00 35.65 141 ALA B O 1
ATOM 6368 N N . LEU B 1 142 ? 99.145 71.629 -15.570 1.00 36.53 142 LEU B N 1
ATOM 6369 C CA . LEU B 1 142 ? 98.487 72.692 -16.317 1.00 39.38 142 LEU B CA 1
ATOM 6370 C C . LEU B 1 142 ? 99.388 73.917 -16.399 1.00 40.27 142 LEU B C 1
ATOM 6371 O O . LEU B 1 142 ? 99.440 74.595 -17.424 1.00 40.51 142 LEU B O 1
ATOM 6376 N N . GLU B 1 143 ? 100.094 74.202 -15.312 1.00 41.57 143 GLU B N 1
ATOM 6377 C CA . GLU B 1 143 ? 101.013 75.326 -15.296 1.00 42.93 143 GLU B CA 1
ATOM 6378 C C . GLU B 1 143 ? 102.372 74.787 -14.881 1.00 42.30 143 GLU B C 1
ATOM 6379 O O . GLU B 1 143 ? 102.469 73.913 -14.018 1.00 42.28 143 GLU B O 1
ATOM 6385 N N . GLY B 1 144 ? 103.420 75.300 -15.514 1.00 41.12 144 GLY B N 1
ATOM 6386 C CA . GLY B 1 144 ? 104.759 74.843 -15.201 1.00 40.06 144 GLY B CA 1
ATOM 6387 C C . GLY B 1 144 ? 105.020 73.489 -15.831 1.00 38.51 144 GLY B C 1
ATOM 6388 O O . GLY B 1 144 ? 104.384 73.117 -16.813 1.00 37.75 144 GLY B O 1
ATOM 6389 N N . SER B 1 145 ? 105.954 72.745 -15.252 1.00 39.05 145 SER B N 1
ATOM 6390 C CA . SER B 1 145 ? 106.314 71.434 -15.771 1.00 38.72 145 SER B CA 1
ATOM 6391 C C . SER B 1 145 ? 105.926 70.313 -14.819 1.00 38.03 145 SER B C 1
ATOM 6392 O O . SER B 1 145 ? 105.785 70.521 -13.613 1.00 37.42 145 SER B O 1
ATOM 6395 N N . ILE B 1 146 ? 105.767 69.117 -15.372 1.00 37.00 146 ILE B N 1
ATOM 6396 C CA . ILE B 1 146 ? 105.404 67.955 -14.579 1.00 36.92 146 ILE B CA 1
ATOM 6397 C C . ILE B 1 146 ? 106.456 67.643 -13.520 1.00 36.60 146 ILE B C 1
ATOM 6398 O O . ILE B 1 146 ? 106.122 67.207 -12.418 1.00 35.96 146 ILE B O 1
ATOM 6403 N N . HIS B 1 147 ? 107.724 67.869 -13.852 1.00 36.03 147 HIS B N 1
ATOM 6404 C CA . HIS B 1 147 ? 108.808 67.602 -12.913 1.00 36.71 147 HIS B CA 1
ATOM 6405 C C . HIS B 1 147 ? 108.777 68.551 -11.724 1.00 35.38 147 HIS B C 1
ATOM 6406 O O . HIS B 1 147 ? 109.556 68.405 -10.787 1.00 34.99 147 HIS B O 1
ATOM 6413 N N . ASP B 1 148 ? 107.879 69.526 -11.757 1.00 33.16 148 ASP B N 1
ATOM 6414 C CA . ASP B 1 148 ? 107.780 70.473 -10.656 1.00 33.37 148 ASP B CA 1
ATOM 6415 C C . ASP B 1 148 ? 106.764 69.979 -9.638 1.00 31.80 148 ASP B C 1
ATOM 6416 O O . ASP B 1 148 ? 106.550 70.602 -8.601 1.00 30.11 148 ASP B O 1
ATOM 6421 N N . TYR B 1 149 ? 106.153 68.837 -9.930 1.00 29.34 149 TYR B N 1
ATOM 6422 C CA . TYR B 1 149 ? 105.145 68.279 -9.042 1.00 28.65 149 TYR B CA 1
ATOM 6423 C C . TYR B 1 149 ? 105.486 66.890 -8.525 1.00 27.33 149 TYR B C 1
ATOM 6424 O O . TYR B 1 149 ? 106.312 66.183 -9.098 1.00 25.82 149 TYR B O 1
ATOM 6433 N N . LYS B 1 150 ? 104.844 66.524 -7.422 1.00 27.46 150 LYS B N 1
ATOM 6434 C CA . LYS B 1 150 ? 105.000 65.217 -6.793 1.00 27.47 150 LYS B CA 1
ATOM 6435 C C . LYS B 1 150 ? 103.576 64.707 -6.619 1.00 25.73 150 LYS B C 1
ATOM 6436 O O . LYS B 1 150 ? 102.690 65.459 -6.213 1.00 23.99 150 LYS B O 1
ATOM 6442 N N . LEU B 1 151 ? 103.353 63.437 -6.928 1.00 23.51 151 LEU B N 1
ATOM 6443 C CA . LEU B 1 151 ? 102.021 62.863 -6.818 1.00 21.13 151 LEU B CA 1
ATOM 6444 C C . LEU B 1 151 ? 102.033 61.700 -5.844 1.00 21.12 151 LEU B C 1
ATOM 6445 O O . LEU B 1 151 ? 102.860 60.793 -5.962 1.00 23.00 151 LEU B O 1
ATOM 6450 N N . TYR B 1 152 ? 101.119 61.728 -4.878 1.00 19.44 152 TYR B N 1
ATOM 6451 C CA . TYR B 1 152 ? 101.032 60.659 -3.894 1.00 19.73 152 TYR B CA 1
ATOM 6452 C C . TYR B 1 152 ? 99.638 60.048 -3.863 1.00 20.64 152 TYR B C 1
ATOM 6453 O O . TYR B 1 152 ? 98.635 60.732 -4.086 1.00 19.09 152 TYR B O 1
ATOM 6462 N N . LEU B 1 153 ? 99.590 58.751 -3.582 1.00 21.27 153 LEU B N 1
ATOM 6463 C CA . LEU B 1 153 ? 98.333 58.019 -3.502 1.00 20.53 153 LEU B CA 1
ATOM 6464 C C . LEU B 1 153 ? 98.138 57.640 -2.038 1.00 19.25 153 LEU B C 1
ATOM 6465 O O . LEU B 1 153 ? 99.070 57.173 -1.388 1.00 17.60 153 LEU B O 1
ATOM 6470 N N . ALA B 1 154 ? 96.932 57.853 -1.521 1.00 17.13 154 ALA B N 1
ATOM 6471 C CA . ALA B 1 154 ? 96.634 57.528 -0.131 1.00 17.88 154 ALA B CA 1
ATOM 6472 C C . ALA B 1 154 ? 95.459 56.558 -0.087 1.00 18.05 154 ALA B C 1
ATOM 6473 O O . ALA B 1 154 ? 94.328 56.898 -0.454 1.00 17.43 154 ALA B O 1
ATOM 6475 N N . TYR B 1 155 ? 95.745 55.339 0.352 1.00 18.62 155 TYR B N 1
ATOM 6476 C CA . TYR B 1 155 ? 94.745 54.283 0.447 1.00 17.09 155 TYR B CA 1
ATOM 6477 C C . TYR B 1 155 ? 94.328 54.117 1.902 1.00 16.43 155 TYR B C 1
ATOM 6478 O O . TYR B 1 155 ? 95.170 53.903 2.774 1.00 16.53 155 TYR B O 1
ATOM 6487 N N . ASP B 1 156 ? 93.027 54.203 2.161 1.00 16.15 156 ASP B N 1
ATOM 6488 C CA . ASP B 1 156 ? 92.527 54.071 3.528 1.00 17.19 156 ASP B CA 1
ATOM 6489 C C . ASP B 1 156 ? 91.657 52.835 3.716 1.00 15.63 156 ASP B C 1
ATOM 6490 O O . ASP B 1 156 ? 90.452 52.862 3.460 1.00 14.76 156 ASP B O 1
ATOM 6495 N N . PRO B 1 157 ? 92.260 51.733 4.179 1.00 16.54 157 PRO B N 1
ATOM 6496 C CA . PRO B 1 157 ? 91.510 50.492 4.395 1.00 17.29 157 PRO B CA 1
ATOM 6497 C C . PRO B 1 157 ? 90.644 50.485 5.651 1.00 17.73 157 PRO B C 1
ATOM 6498 O O . PRO B 1 157 ? 91.089 50.888 6.722 1.00 17.66 157 PRO B O 1
ATOM 6502 N N . HIS B 1 158 ? 89.405 50.025 5.498 1.00 16.21 158 HIS B N 1
ATOM 6503 C CA . HIS B 1 158 ? 88.459 49.897 6.604 1.00 15.95 158 HIS B CA 1
ATOM 6504 C C . HIS B 1 158 ? 87.883 48.494 6.468 1.00 16.65 158 HIS B C 1
ATOM 6505 O O . HIS B 1 158 ? 86.669 48.309 6.338 1.00 15.33 158 HIS B O 1
ATOM 6512 N N . ILE B 1 159 ? 88.773 47.510 6.502 1.00 17.04 159 ILE B N 1
ATOM 6513 C CA . ILE B 1 159 ? 88.397 46.117 6.325 1.00 19.59 159 ILE B CA 1
ATOM 6514 C C . ILE B 1 159 ? 87.299 45.622 7.242 1.00 19.35 159 ILE B C 1
ATOM 6515 O O . ILE B 1 159 ? 87.346 45.789 8.465 1.00 17.21 159 ILE B O 1
ATOM 6520 N N . LYS B 1 160 ? 86.301 45.004 6.619 1.00 20.87 160 LYS B N 1
ATOM 6521 C CA . LYS B 1 160 ? 85.142 44.470 7.321 1.00 21.47 160 LYS B CA 1
ATOM 6522 C C . LYS B 1 160 ? 84.377 45.522 8.111 1.00 21.01 160 LYS B C 1
ATOM 6523 O O . LYS B 1 160 ? 84.115 45.353 9.302 1.00 21.79 160 LYS B O 1
ATOM 6529 N N . ASN B 1 161 ? 84.030 46.609 7.432 1.00 18.51 161 ASN B N 1
ATOM 6530 C CA . ASN B 1 161 ? 83.250 47.691 8.022 1.00 18.60 161 ASN B CA 1
ATOM 6531 C C . ASN B 1 161 ? 83.805 48.413 9.242 1.00 19.45 161 ASN B C 1
ATOM 6532 O O . ASN B 1 161 ? 83.039 48.853 10.095 1.00 18.47 161 ASN B O 1
ATOM 6537 N N . GLN B 1 162 ? 85.122 48.538 9.346 1.00 22.12 162 GLN B N 1
ATOM 6538 C CA . GLN B 1 162 ? 85.696 49.266 10.474 1.00 21.30 162 GLN B CA 1
ATOM 6539 C C . GLN B 1 162 ? 87.078 49.791 10.134 1.00 19.62 162 GLN B C 1
ATOM 6540 O O . GLN B 1 162 ? 87.908 49.076 9.572 1.00 16.33 162 GLN B O 1
ATOM 6546 N N . GLY B 1 163 ? 87.313 51.055 10.470 1.00 19.48 163 GLY B N 1
ATOM 6547 C CA . GLY B 1 163 ? 88.591 51.675 10.171 1.00 20.61 163 GLY B CA 1
ATOM 6548 C C . GLY B 1 163 ? 89.658 51.407 11.208 1.00 21.78 163 GLY B C 1
ATOM 6549 O O . GLY B 1 163 ? 90.851 51.490 10.917 1.00 21.32 163 GLY B O 1
ATOM 6550 N N . SER B 1 164 ? 89.228 51.073 12.420 1.00 22.29 164 SER B N 1
ATOM 6551 C CA . SER B 1 164 ? 90.159 50.809 13.504 1.00 23.15 164 SER B CA 1
ATOM 6552 C C . SER B 1 164 ? 90.779 49.421 13.419 1.00 22.58 164 SER B C 1
ATOM 6553 O O . SER B 1 164 ? 90.214 48.495 12.836 1.00 21.42 164 SER B O 1
ATOM 6556 N N . TYR B 1 165 ? 91.958 49.296 14.013 1.00 23.82 165 TYR B N 1
ATOM 6557 C CA . TYR B 1 165 ? 92.681 48.035 14.064 1.00 25.54 165 TYR B CA 1
ATOM 6558 C C . TYR B 1 165 ? 92.879 47.340 12.720 1.00 24.20 165 TYR B C 1
ATOM 6559 O O . TYR B 1 165 ? 92.683 46.130 12.604 1.00 23.14 165 TYR B O 1
ATOM 6568 N N . ASN B 1 166 ? 93.249 48.111 11.703 1.00 23.01 166 ASN B N 1
ATOM 6569 C CA . ASN B 1 166 ? 93.525 47.546 10.388 1.00 21.98 166 ASN B CA 1
ATOM 6570 C C . ASN B 1 166 ? 95.030 47.288 10.361 1.00 20.69 166 ASN B C 1
ATOM 6571 O O . ASN B 1 166 ? 95.821 48.167 10.694 1.00 21.08 166 ASN B O 1
ATOM 6576 N N . GLU B 1 167 ? 95.422 46.080 9.981 1.00 20.55 167 GLU B N 1
ATOM 6577 C CA . GLU B 1 167 ? 96.833 45.737 9.931 1.00 22.09 167 GLU B CA 1
ATOM 6578 C C . GLU B 1 167 ? 97.399 45.996 8.541 1.00 21.58 167 GLU B C 1
ATOM 6579 O O . GLU B 1 167 ? 96.902 45.456 7.547 1.00 19.59 167 GLU B O 1
ATOM 6585 N N . GLY B 1 168 ? 98.438 46.825 8.476 1.00 19.00 168 GLY B N 1
ATOM 6586 C CA . GLY B 1 168 ? 99.056 47.139 7.202 1.00 18.50 168 GLY B CA 1
ATOM 6587 C C . GLY B 1 168 ? 100.514 46.719 7.141 1.00 19.02 168 GLY B C 1
ATOM 6588 O O . GLY B 1 168 ? 101.224 46.744 8.150 1.00 17.61 168 GLY B O 1
ATOM 6589 N N . TYR B 1 169 ? 100.960 46.320 5.956 1.00 16.31 169 TYR B N 1
ATOM 6590 C CA . TYR B 1 169 ? 102.344 45.907 5.760 1.00 17.93 169 TYR B CA 1
ATOM 6591 C C . TYR B 1 169 ? 102.681 45.867 4.279 1.00 19.07 169 TYR B C 1
ATOM 6592 O O . TYR B 1 169 ? 101.821 46.111 3.427 1.00 18.85 169 TYR B O 1
ATOM 6601 N N . VAL B 1 170 ? 103.937 45.569 3.973 1.00 18.47 170 VAL B N 1
ATOM 6602 C CA . VAL B 1 170 ? 104.376 45.523 2.593 1.00 20.74 170 VAL B CA 1
ATOM 6603 C C . VAL B 1 170 ? 105.067 44.207 2.269 1.00 22.49 170 VAL B C 1
ATOM 6604 O O . VAL B 1 170 ? 105.822 43.670 3.078 1.00 22.30 170 VAL B O 1
ATOM 6608 N N . ILE B 1 171 ? 104.794 43.688 1.078 1.00 23.57 171 ILE B N 1
ATOM 6609 C CA . ILE B 1 171 ? 105.398 42.443 0.626 1.00 24.27 171 ILE B CA 1
ATOM 6610 C C . ILE B 1 171 ? 105.866 42.640 -0.801 1.00 25.44 171 ILE B C 1
ATOM 6611 O O . ILE B 1 171 ? 105.747 43.722 -1.370 1.00 23.73 171 ILE B O 1
ATOM 6616 N N . LYS B 1 172 ? 106.399 41.576 -1.375 1.00 27.96 172 LYS B N 1
ATOM 6617 C CA . LYS B 1 172 ? 106.849 41.615 -2.746 1.00 30.97 172 LYS B CA 1
ATOM 6618 C C . LYS B 1 172 ? 106.378 40.311 -3.374 1.00 31.17 172 LYS B C 1
ATOM 6619 O O . LYS B 1 172 ? 106.705 39.223 -2.899 1.00 31.26 172 LYS B O 1
ATOM 6625 N N . ALA B 1 173 ? 105.575 40.432 -4.422 1.00 29.56 173 ALA B N 1
ATOM 6626 C CA . ALA B 1 173 ? 105.050 39.276 -5.132 1.00 29.52 173 ALA B CA 1
ATOM 6627 C C . ALA B 1 173 ? 105.642 39.323 -6.531 1.00 29.39 173 ALA B C 1
ATOM 6628 O O . ALA B 1 173 ? 105.373 40.252 -7.298 1.00 26.01 173 ALA B O 1
ATOM 6630 N N . ASN B 1 174 ? 106.460 38.329 -6.857 1.00 31.14 174 ASN B N 1
ATOM 6631 C CA . ASN B 1 174 ? 107.106 38.277 -8.160 1.00 32.33 174 ASN B CA 1
ATOM 6632 C C . ASN B 1 174 ? 107.711 39.634 -8.515 1.00 32.75 174 ASN B C 1
ATOM 6633 O O . ASN B 1 174 ? 107.431 40.194 -9.576 1.00 32.97 174 ASN B O 1
ATOM 6638 N N . ASN B 1 175 ? 108.539 40.161 -7.619 1.00 33.75 175 ASN B N 1
ATOM 6639 C CA . ASN B 1 175 ? 109.189 41.452 -7.841 1.00 35.61 175 ASN B CA 1
ATOM 6640 C C . ASN B 1 175 ? 108.207 42.619 -7.957 1.00 34.08 175 ASN B C 1
ATOM 6641 O O . ASN B 1 175 ? 108.524 43.639 -8.570 1.00 34.92 175 ASN B O 1
ATOM 6646 N N . ASN B 1 176 ? 107.016 42.468 -7.385 1.00 30.56 176 ASN B N 1
ATOM 6647 C CA . ASN B 1 176 ? 106.009 43.529 -7.424 1.00 29.02 176 ASN B CA 1
ATOM 6648 C C . ASN B 1 176 ? 105.727 43.991 -5.996 1.00 26.86 176 ASN B C 1
ATOM 6649 O O . ASN B 1 176 ? 105.234 43.215 -5.178 1.00 24.45 176 ASN B O 1
ATOM 6654 N N . GLU B 1 177 ? 106.053 45.246 -5.694 1.00 23.64 177 GLU B N 1
ATOM 6655 C CA . GLU B 1 177 ? 105.820 45.784 -4.357 1.00 22.22 177 GLU B CA 1
ATOM 6656 C C . GLU B 1 177 ? 104.349 46.115 -4.166 1.00 21.12 177 GLU B C 1
ATOM 6657 O O . GLU B 1 177 ? 103.804 46.972 -4.860 1.00 19.36 177 GLU B O 1
ATOM 6663 N N . MET B 1 178 ? 103.719 45.427 -3.219 1.00 20.25 178 MET B N 1
ATOM 6664 C CA . MET B 1 178 ? 102.312 45.631 -2.932 1.00 20.43 178 MET B CA 1
ATOM 6665 C C . MET B 1 178 ? 102.076 46.022 -1.482 1.00 20.31 178 MET B C 1
ATOM 6666 O O . MET B 1 178 ? 102.660 45.437 -0.565 1.00 20.15 178 MET B O 1
ATOM 6671 N N . LEU B 1 179 ? 101.224 47.022 -1.284 1.00 18.95 179 LEU B N 1
ATOM 6672 C CA . LEU B 1 179 ? 100.857 47.472 0.050 1.00 18.57 179 LEU B CA 1
ATOM 6673 C C . LEU B 1 179 ? 99.692 46.576 0.463 1.00 18.64 179 LEU B C 1
ATOM 6674 O O . LEU B 1 179 ? 98.658 46.540 -0.209 1.00 18.94 179 LEU B O 1
ATOM 6679 N N . MET B 1 180 ? 99.871 45.846 1.558 1.00 18.15 180 MET B N 1
ATOM 6680 C CA . MET B 1 180 ? 98.852 44.917 2.038 1.00 18.52 180 MET B CA 1
ATOM 6681 C C . MET B 1 180 ? 98.095 45.416 3.259 1.00 17.99 180 MET B C 1
ATOM 6682 O O . MET B 1 180 ? 98.600 46.226 4.026 1.00 18.15 180 MET B O 1
ATOM 6687 N N . ALA B 1 181 ? 96.878 44.913 3.424 1.00 19.09 181 ALA B N 1
ATOM 6688 C CA . ALA B 1 181 ? 96.036 45.257 4.560 1.00 18.99 181 ALA B CA 1
ATOM 6689 C C . ALA B 1 181 ? 95.183 44.038 4.872 1.00 20.77 181 ALA B C 1
ATOM 6690 O O . ALA B 1 181 ? 94.776 43.305 3.967 1.00 18.98 181 ALA B O 1
ATOM 6692 N N . LYS B 1 182 ? 94.914 43.815 6.152 1.00 22.54 182 LYS B N 1
ATOM 6693 C CA . LYS B 1 182 ? 94.103 42.676 6.538 1.00 25.58 182 LYS B CA 1
ATOM 6694 C C . LYS B 1 182 ? 93.379 42.890 7.854 1.00 26.15 182 LYS B C 1
ATOM 6695 O O . LYS B 1 182 ? 93.755 43.735 8.669 1.00 26.04 182 LYS B O 1
ATOM 6701 N N . ARG B 1 183 ? 92.317 42.121 8.025 1.00 39.62 183 ARG B N 1
ATOM 6702 C CA . ARG B 1 183 ? 91.509 42.127 9.227 1.00 39.76 183 ARG B CA 1
ATOM 6703 C C . ARG B 1 183 ? 90.712 40.843 9.088 1.00 39.97 183 ARG B C 1
ATOM 6704 O O . ARG B 1 183 ? 89.990 40.658 8.106 1.00 37.47 183 ARG B O 1
ATOM 6712 N N . ASP B 1 184 ? 90.871 39.950 10.059 1.00 40.93 184 ASP B N 1
ATOM 6713 C CA . ASP B 1 184 ? 90.200 38.660 10.037 1.00 43.40 184 ASP B CA 1
ATOM 6714 C C . ASP B 1 184 ? 90.563 37.887 8.771 1.00 43.30 184 ASP B C 1
ATOM 6715 O O . ASP B 1 184 ? 91.739 37.730 8.460 1.00 42.96 184 ASP B O 1
ATOM 6720 N N . ASN B 1 185 ? 89.561 37.418 8.041 1.00 42.93 185 ASN B N 1
ATOM 6721 C CA . ASN B 1 185 ? 89.796 36.641 6.830 1.00 43.02 185 ASN B CA 1
ATOM 6722 C C . ASN B 1 185 ? 89.848 37.473 5.546 1.00 39.29 185 ASN B C 1
ATOM 6723 O O . ASN B 1 185 ? 89.940 36.920 4.451 1.00 40.44 185 ASN B O 1
ATOM 6728 N N . VAL B 1 186 ? 89.800 38.795 5.672 1.00 23.95 186 VAL B N 1
ATOM 6729 C CA . VAL B 1 186 ? 89.822 39.653 4.490 1.00 21.02 186 VAL B CA 1
ATOM 6730 C C . VAL B 1 186 ? 91.147 40.376 4.281 1.00 19.42 186 VAL B C 1
ATOM 6731 O O . VAL B 1 186 ? 91.607 41.114 5.154 1.00 18.02 186 VAL B O 1
ATOM 6735 N N . TYR B 1 187 ? 91.749 40.154 3.111 1.00 17.66 187 TYR B N 1
ATOM 6736 C CA . TYR B 1 187 ? 93.028 40.767 2.738 1.00 17.56 187 TYR B CA 1
ATOM 6737 C C . TYR B 1 187 ? 92.903 41.616 1.471 1.00 16.43 187 TYR B C 1
ATOM 6738 O O . TYR B 1 187 ? 92.125 41.293 0.574 1.00 14.77 187 TYR B O 1
ATOM 6747 N N . THR B 1 188 ? 93.675 42.698 1.402 1.00 15.00 188 THR B N 1
ATOM 6748 C CA . THR B 1 188 ? 93.679 43.558 0.220 1.00 14.46 188 THR B CA 1
ATOM 6749 C C . THR B 1 188 ? 95.120 43.795 -0.213 1.00 14.32 188 THR B C 1
ATOM 6750 O O . THR B 1 188 ? 96.011 43.923 0.629 1.00 14.80 188 THR B O 1
ATOM 6754 N N . ALA B 1 189 ? 95.340 43.848 -1.524 1.00 13.49 189 ALA B N 1
ATOM 6755 C CA . ALA B 1 189 ? 96.666 44.086 -2.094 1.00 14.71 189 ALA B CA 1
ATOM 6756 C C . ALA B 1 189 ? 96.581 45.274 -3.042 1.00 14.66 189 ALA B C 1
ATOM 6757 O O . ALA B 1 189 ? 95.786 45.261 -3.976 1.00 15.37 189 ALA B O 1
ATOM 6759 N N . LEU B 1 190 ? 97.392 46.297 -2.792 1.00 16.43 190 LEU B N 1
ATOM 6760 C CA . LEU B 1 190 ? 97.407 47.494 -3.622 1.00 17.42 190 LEU B CA 1
ATOM 6761 C C . LEU B 1 190 ? 98.684 47.443 -4.454 1.00 19.53 190 LEU B C 1
ATOM 6762 O O . LEU B 1 190 ? 99.783 47.335 -3.901 1.00 19.04 190 LEU B O 1
ATOM 6767 N N . SER B 1 191 ? 98.546 47.521 -5.776 1.00 20.10 191 SER B N 1
ATOM 6768 C CA . SER B 1 191 ? 99.704 47.455 -6.659 1.00 20.71 191 SER B CA 1
ATOM 6769 C C . SER B 1 191 ? 99.674 48.502 -7.766 1.00 20.68 191 SER B C 1
ATOM 6770 O O . SER B 1 191 ? 98.631 49.098 -8.046 1.00 18.87 191 SER B O 1
ATOM 6773 N N . SER B 1 192 ? 100.831 48.705 -8.391 1.00 19.32 192 SER B N 1
ATOM 6774 C CA . SER B 1 192 ? 100.998 49.668 -9.474 1.00 18.84 192 SER B CA 1
ATOM 6775 C C . SER B 1 192 ? 101.710 48.989 -10.648 1.00 19.38 192 SER B C 1
ATOM 6776 O O . SER B 1 192 ? 102.668 48.244 -10.443 1.00 19.36 192 SER B O 1
ATOM 6779 N N . ASN B 1 193 ? 101.249 49.241 -11.871 1.00 19.60 193 ASN B N 1
ATOM 6780 C CA . ASN B 1 193 ? 101.875 48.620 -13.036 1.00 20.47 193 ASN B CA 1
ATOM 6781 C C . ASN B 1 193 ? 103.298 49.142 -13.233 1.00 20.49 193 ASN B C 1
ATOM 6782 O O . ASN B 1 193 ? 104.126 48.493 -13.873 1.00 21.28 193 ASN B O 1
ATOM 6787 N N . ILE B 1 194 ? 103.585 50.309 -12.671 1.00 20.06 194 ILE B N 1
ATOM 6788 C CA . ILE B 1 194 ? 104.919 50.884 -12.772 1.00 20.40 194 ILE B CA 1
ATOM 6789 C C . ILE B 1 194 ? 105.606 50.881 -11.412 1.00 20.94 194 ILE B C 1
ATOM 6790 O O . ILE B 1 194 ? 106.694 51.431 -11.261 1.00 22.68 194 ILE B O 1
ATOM 6795 N N . GLY B 1 195 ? 104.969 50.257 -10.424 1.00 22.04 195 GLY B N 1
ATOM 6796 C CA . GLY B 1 195 ? 105.545 50.204 -9.092 1.00 22.36 195 GLY B CA 1
ATOM 6797 C C . GLY B 1 195 ? 105.403 51.514 -8.334 1.00 22.85 195 GLY B C 1
ATOM 6798 O O . GLY B 1 195 ? 104.658 52.405 -8.748 1.00 21.60 195 GLY B O 1
ATOM 6799 N N . TRP B 1 196 ? 106.120 51.634 -7.220 1.00 21.81 196 TRP B N 1
ATOM 6800 C CA . TRP B 1 196 ? 106.067 52.840 -6.397 1.00 21.93 196 TRP B CA 1
ATOM 6801 C C . TRP B 1 196 ? 107.445 53.466 -6.254 1.00 23.46 196 TRP B C 1
ATOM 6802 O O . TRP B 1 196 ? 108.453 52.763 -6.197 1.00 23.69 196 TRP B O 1
ATOM 6813 N N . LYS B 1 197 ? 107.476 54.791 -6.178 1.00 23.17 197 LYS B N 1
ATOM 6814 C CA . LYS B 1 197 ? 108.725 55.519 -6.008 1.00 25.64 197 LYS B CA 1
ATOM 6815 C C . LYS B 1 197 ? 109.075 55.486 -4.520 1.00 24.45 197 LYS B C 1
ATOM 6816 O O . LYS B 1 197 ? 110.216 55.715 -4.128 1.00 26.03 197 LYS B O 1
ATOM 6822 N N . GLY B 1 198 ? 108.068 55.193 -3.705 1.00 23.71 198 GLY B N 1
ATOM 6823 C CA . GLY B 1 198 ? 108.242 55.114 -2.269 1.00 21.93 198 GLY B CA 1
ATOM 6824 C C . GLY B 1 198 ? 106.913 54.754 -1.625 1.00 23.04 198 GLY B C 1
ATOM 6825 O O . GLY B 1 198 ? 105.859 54.949 -2.231 1.00 21.58 198 GLY B O 1
ATOM 6826 N N . TYR B 1 199 ? 106.956 54.223 -0.405 1.00 22.83 199 TYR B N 1
ATOM 6827 C CA . TYR B 1 199 ? 105.741 53.838 0.305 1.00 22.01 199 TYR B CA 1
ATOM 6828 C C . TYR B 1 199 ? 105.865 54.094 1.803 1.00 22.65 199 TYR B C 1
ATOM 6829 O O . TYR B 1 199 ? 106.965 54.307 2.320 1.00 20.63 199 TYR B O 1
ATOM 6838 N N . SER B 1 200 ? 104.729 54.068 2.495 1.00 20.71 200 SER B N 1
ATOM 6839 C CA . SER B 1 200 ? 104.696 54.290 3.934 1.00 21.09 200 SER B CA 1
ATOM 6840 C C . SER B 1 200 ? 103.320 53.986 4.499 1.00 21.19 200 SER B C 1
ATOM 6841 O O . SER B 1 200 ? 102.305 54.463 3.988 1.00 21.53 200 SER B O 1
ATOM 6844 N N . ILE B 1 201 ? 103.291 53.185 5.556 1.00 22.04 201 ILE B N 1
ATOM 6845 C CA . ILE B 1 201 ? 102.041 52.829 6.208 1.00 22.08 201 ILE B CA 1
ATOM 6846 C C . ILE B 1 201 ? 102.061 53.516 7.569 1.00 22.05 201 ILE B C 1
ATOM 6847 O O . ILE B 1 201 ? 102.767 53.086 8.485 1.00 22.08 201 ILE B O 1
ATOM 6852 N N . GLY B 1 202 ? 101.296 54.598 7.688 1.00 21.43 202 GLY B N 1
ATOM 6853 C CA . GLY B 1 202 ? 101.259 55.346 8.929 1.00 21.50 202 GLY B CA 1
ATOM 6854 C C . GLY B 1 202 ? 99.897 55.455 9.573 1.00 22.54 202 GLY B C 1
ATOM 6855 O O . GLY B 1 202 ? 98.885 55.056 8.993 1.00 21.40 202 GLY B O 1
ATOM 6856 N N . TYR B 1 203 ? 99.879 56.024 10.775 1.00 23.09 203 TYR B N 1
ATOM 6857 C CA . TYR B 1 203 ? 98.652 56.186 11.550 1.00 24.78 203 TYR B CA 1
ATOM 6858 C C . TYR B 1 203 ? 97.904 57.477 11.257 1.00 25.48 203 TYR B C 1
ATOM 6859 O O . TYR B 1 203 ? 98.488 58.563 11.246 1.00 25.49 203 TYR B O 1
ATOM 6868 N N . TYR B 1 204 ? 96.603 57.340 11.026 1.00 26.38 204 TYR B N 1
ATOM 6869 C CA . TYR B 1 204 ? 95.738 58.468 10.704 1.00 28.23 204 TYR B CA 1
ATOM 6870 C C . TYR B 1 204 ? 95.911 59.651 11.652 1.00 29.06 204 TYR B C 1
ATOM 6871 O O . TYR B 1 204 ? 95.784 59.511 12.869 1.00 28.78 204 TYR B O 1
ATOM 6880 N N . LYS B 1 205 ? 96.204 60.811 11.067 1.00 29.50 205 LYS B N 1
ATOM 6881 C CA . LYS B 1 205 ? 96.401 62.058 11.800 1.00 31.42 205 LYS B CA 1
ATOM 6882 C C . LYS B 1 205 ? 97.590 62.066 12.755 1.00 30.33 205 LYS B C 1
ATOM 6883 O O . LYS B 1 205 ? 97.680 62.919 13.638 1.00 30.97 205 LYS B O 1
ATOM 6889 N N . VAL B 1 206 ? 98.503 61.119 12.571 1.00 29.42 206 VAL B N 1
ATOM 6890 C CA . VAL B 1 206 ? 99.694 61.025 13.408 1.00 27.88 206 VAL B CA 1
ATOM 6891 C C . VAL B 1 206 ? 100.939 61.127 12.528 1.00 27.08 206 VAL B C 1
ATOM 6892 O O . VAL B 1 206 ? 101.698 62.093 12.614 1.00 24.87 206 VAL B O 1
ATOM 6896 N N . ASN B 1 207 ? 101.137 60.125 11.678 1.00 26.08 207 ASN B N 1
ATOM 6897 C CA . ASN B 1 207 ? 102.277 60.109 10.775 1.00 27.69 207 ASN B CA 1
ATOM 6898 C C . ASN B 1 207 ? 101.904 59.471 9.439 1.00 28.16 207 ASN B C 1
ATOM 6899 O O . ASN B 1 207 ? 102.727 58.822 8.789 1.00 27.63 207 ASN B O 1
ATOM 6904 N N . ASP B 1 208 ? 100.648 59.657 9.047 1.00 28.64 208 ASP B N 1
ATOM 6905 C CA . ASP B 1 208 ? 100.138 59.145 7.779 1.00 29.54 208 ASP B CA 1
ATOM 6906 C C . ASP B 1 208 ? 100.686 60.021 6.654 1.00 29.39 208 ASP B C 1
ATOM 6907 O O . ASP B 1 208 ? 101.194 61.116 6.896 1.00 28.37 208 ASP B O 1
ATOM 6912 N N . ILE B 1 209 ? 100.566 59.542 5.423 1.00 29.61 209 ILE B N 1
ATOM 6913 C CA . ILE B 1 209 ? 101.081 60.265 4.269 1.00 29.21 209 ILE B CA 1
ATOM 6914 C C . ILE B 1 209 ? 100.593 61.722 4.188 1.00 31.25 209 ILE B C 1
ATOM 6915 O O . ILE B 1 209 ? 101.372 62.626 3.863 1.00 30.73 209 ILE B O 1
ATOM 6920 N N . MET B 1 210 ? 99.320 61.952 4.503 1.00 31.82 210 MET B N 1
ATOM 6921 C CA . MET B 1 210 ? 98.744 63.297 4.445 1.00 34.31 210 MET B CA 1
ATOM 6922 C C . MET B 1 210 ? 99.393 64.251 5.448 1.00 34.79 210 MET B C 1
ATOM 6923 O O . MET B 1 210 ? 99.687 65.400 5.122 1.00 34.03 210 MET B O 1
ATOM 6928 N N . THR B 1 211 ? 99.607 63.770 6.668 1.00 34.96 211 THR B N 1
ATOM 6929 C CA . THR B 1 211 ? 100.220 64.577 7.714 1.00 35.52 211 THR B CA 1
ATOM 6930 C C . THR B 1 211 ? 101.678 64.844 7.376 1.00 36.70 211 THR B C 1
ATOM 6931 O O . THR B 1 211 ? 102.197 65.939 7.613 1.00 36.71 211 THR B O 1
ATOM 6935 N N . ASP B 1 212 ? 102.336 63.833 6.820 1.00 36.39 212 ASP B N 1
ATOM 6936 C CA . ASP B 1 212 ? 103.738 63.947 6.453 1.00 36.41 212 ASP B CA 1
ATOM 6937 C C . ASP B 1 212 ? 103.922 65.071 5.436 1.00 36.72 212 ASP B C 1
ATOM 6938 O O . ASP B 1 212 ? 104.858 65.860 5.540 1.00 35.75 212 ASP B O 1
ATOM 6943 N N . LEU B 1 213 ? 103.016 65.145 4.464 1.00 36.86 213 LEU B N 1
ATOM 6944 C CA . LEU B 1 213 ? 103.084 66.170 3.423 1.00 37.59 213 LEU B CA 1
ATOM 6945 C C . LEU B 1 213 ? 102.758 67.569 3.939 1.00 38.98 213 LEU B C 1
ATOM 6946 O O . LEU B 1 213 ? 103.311 68.559 3.462 1.00 38.20 213 LEU B O 1
ATOM 6951 N N . ASP B 1 214 ? 101.852 67.653 4.905 1.00 40.78 214 ASP B N 1
ATOM 6952 C CA . ASP B 1 214 ? 101.470 68.943 5.472 1.00 43.54 214 ASP B CA 1
ATOM 6953 C C . ASP B 1 214 ? 102.648 69.608 6.170 1.00 45.02 214 ASP B C 1
ATOM 6954 O O . ASP B 1 214 ? 102.720 70.833 6.259 1.00 46.69 214 ASP B O 1
ATOM 6959 N N . GLU B 1 215 ? 103.575 68.790 6.653 1.00 45.96 215 GLU B N 1
ATOM 6960 C CA . GLU B 1 215 ? 104.743 69.287 7.365 1.00 48.03 215 GLU B CA 1
ATOM 6961 C C . GLU B 1 215 ? 105.997 69.380 6.505 1.00 47.72 215 GLU B C 1
ATOM 6962 O O . GLU B 1 215 ? 106.786 70.312 6.651 1.00 48.36 215 GLU B O 1
ATOM 6968 N N . ASN B 1 216 ? 106.176 68.412 5.613 1.00 46.19 216 ASN B N 1
ATOM 6969 C CA . ASN B 1 216 ? 107.359 68.373 4.762 1.00 46.03 216 ASN B CA 1
ATOM 6970 C C . ASN B 1 216 ? 107.045 68.582 3.287 1.00 45.49 216 ASN B C 1
ATOM 6971 O O . ASN B 1 216 ? 107.914 68.985 2.514 1.00 45.31 216 ASN B O 1
ATOM 6976 N N . LYS B 1 217 ? 105.802 68.305 2.907 1.00 45.11 217 LYS B N 1
ATOM 6977 C CA . LYS B 1 217 ? 105.363 68.455 1.525 1.00 45.35 217 LYS B CA 1
ATOM 6978 C C . LYS B 1 217 ? 106.126 67.491 0.634 1.00 44.07 217 LYS B C 1
ATOM 6979 O O . LYS B 1 217 ? 106.366 67.753 -0.545 1.00 43.45 217 LYS B O 1
ATOM 6985 N N . GLN B 1 218 ? 106.496 66.367 1.235 1.00 42.94 218 GLN B N 1
ATOM 6986 C CA . GLN B 1 218 ? 107.215 65.296 0.569 1.00 43.07 218 GLN B CA 1
ATOM 6987 C C . GLN B 1 218 ? 107.301 64.180 1.598 1.00 42.10 218 GLN B C 1
ATOM 6988 O O . GLN B 1 218 ? 107.237 64.443 2.798 1.00 42.43 218 GLN B O 1
ATOM 6994 N N . MET B 1 219 ? 107.425 62.940 1.140 1.00 41.28 219 MET B N 1
ATOM 6995 C CA . MET B 1 219 ? 107.508 61.814 2.061 1.00 41.11 219 MET B CA 1
ATOM 6996 C C . MET B 1 219 ? 108.814 61.807 2.838 1.00 40.11 219 MET B C 1
ATOM 6997 O O . MET B 1 219 ? 109.895 61.898 2.256 1.00 40.08 219 MET B O 1
ATOM 7002 N N . THR B 1 220 ? 108.693 61.693 4.157 1.00 40.08 220 THR B N 1
ATOM 7003 C CA . THR B 1 220 ? 109.841 61.660 5.057 1.00 40.06 220 THR B CA 1
ATOM 7004 C C . THR B 1 220 ? 109.921 60.288 5.713 1.00 39.09 220 THR B C 1
ATOM 7005 O O . THR B 1 220 ? 111.006 59.746 5.920 1.00 38.87 220 THR B O 1
ATOM 7009 N N . LYS B 1 221 ? 108.760 59.740 6.053 1.00 37.51 221 LYS B N 1
ATOM 7010 C CA . LYS B 1 221 ? 108.706 58.428 6.673 1.00 36.99 221 LYS B CA 1
ATOM 7011 C C . LYS B 1 221 ? 108.393 57.384 5.612 1.00 34.54 221 LYS B C 1
ATOM 7012 O O . LYS B 1 221 ? 107.751 57.682 4.605 1.00 33.60 221 LYS B O 1
ATOM 7018 N N . HIS B 1 222 ? 108.858 56.164 5.846 1.00 31.62 222 HIS B N 1
ATOM 7019 C CA . HIS B 1 222 ? 108.637 55.065 4.922 1.00 30.08 222 HIS B CA 1
ATOM 7020 C C . HIS B 1 222 ? 108.381 53.791 5.706 1.00 28.50 222 HIS B C 1
ATOM 7021 O O . HIS B 1 222 ? 109.068 52.787 5.524 1.00 25.74 222 HIS B O 1
ATOM 7028 N N . TYR B 1 223 ? 107.381 53.845 6.580 1.00 26.54 223 TYR B N 1
ATOM 7029 C CA . TYR B 1 223 ? 107.020 52.703 7.406 1.00 25.39 223 TYR B CA 1
ATOM 7030 C C . TYR B 1 223 ? 106.447 51.579 6.555 1.00 25.08 223 TYR B C 1
ATOM 7031 O O . TYR B 1 223 ? 105.731 51.828 5.581 1.00 22.77 223 TYR B O 1
ATOM 7040 N N . ASP B 1 224 ? 106.758 50.340 6.923 1.00 24.33 224 ASP B N 1
ATOM 7041 C CA . ASP B 1 224 ? 106.249 49.191 6.179 1.00 24.80 224 ASP B CA 1
ATOM 7042 C C . ASP B 1 224 ? 105.387 48.302 7.058 1.00 23.53 224 ASP B C 1
ATOM 7043 O O . ASP B 1 224 ? 105.118 47.156 6.713 1.00 24.70 224 ASP B O 1
ATOM 7048 N N . SER B 1 225 ? 104.941 48.846 8.187 1.00 24.40 225 SER B N 1
ATOM 7049 C CA . SER B 1 225 ? 104.103 48.097 9.116 1.00 25.12 225 SER B CA 1
ATOM 7050 C C . SER B 1 225 ? 103.359 48.993 10.110 1.00 24.93 225 SER B C 1
ATOM 7051 O O . SER B 1 225 ? 103.920 49.950 10.642 1.00 24.36 225 SER B O 1
ATOM 7054 N N . ALA B 1 226 ? 102.090 48.673 10.352 1.00 24.33 226 ALA B N 1
ATOM 7055 C CA . ALA B 1 226 ? 101.256 49.428 11.288 1.00 24.56 226 ALA B CA 1
ATOM 7056 C C . ALA B 1 226 ? 99.937 48.703 11.529 1.00 24.45 226 ALA B C 1
ATOM 7057 O O . ALA B 1 226 ? 99.540 47.851 10.734 1.00 24.24 226 ALA B O 1
ATOM 7059 N N . ARG B 1 227 ? 99.267 49.039 12.631 1.00 24.73 227 ARG B N 1
ATOM 7060 C CA . ARG B 1 227 ? 97.981 48.436 12.966 1.00 25.21 227 ARG B CA 1
ATOM 7061 C C . ARG B 1 227 ? 97.110 49.397 13.775 1.00 25.64 227 ARG B C 1
ATOM 7062 O O . ARG B 1 227 ? 97.473 49.822 14.876 1.00 22.82 227 ARG B O 1
ATOM 7070 N N . GLY B 1 228 ? 95.953 49.728 13.208 1.00 24.03 228 GLY B N 1
ATOM 7071 C CA . GLY B 1 228 ? 95.023 50.642 13.841 1.00 23.53 228 GLY B CA 1
ATOM 7072 C C . GLY B 1 228 ? 94.343 51.399 12.724 1.00 23.11 228 GLY B C 1
ATOM 7073 O O . GLY B 1 228 ? 94.043 50.816 11.683 1.00 23.34 228 GLY B O 1
ATOM 7074 N N . ASN B 1 229 ? 94.071 52.681 12.932 1.00 22.77 229 ASN B N 1
ATOM 7075 C CA . ASN B 1 229 ? 93.470 53.475 11.872 1.00 21.84 229 ASN B CA 1
ATOM 7076 C C . ASN B 1 229 ? 94.670 53.894 11.051 1.00 21.68 229 ASN B C 1
ATOM 7077 O O . ASN B 1 229 ? 95.383 54.835 11.393 1.00 22.88 229 ASN B O 1
ATOM 7082 N N . ILE B 1 230 ? 94.893 53.170 9.965 1.00 21.04 230 ILE B N 1
ATOM 7083 C CA . ILE B 1 230 ? 96.043 53.413 9.116 1.00 19.95 230 ILE B CA 1
ATOM 7084 C C . ILE B 1 230 ? 95.722 53.969 7.736 1.00 19.86 230 ILE B C 1
ATOM 7085 O O . ILE B 1 230 ? 94.578 53.946 7.293 1.00 20.80 230 ILE B O 1
ATOM 7090 N N . ILE B 1 231 ? 96.759 54.468 7.072 1.00 21.21 231 ILE B N 1
ATOM 7091 C CA . ILE B 1 231 ? 96.648 55.003 5.728 1.00 21.26 231 ILE B CA 1
ATOM 7092 C C . ILE B 1 231 ? 97.861 54.504 4.966 1.00 21.67 231 ILE B C 1
ATOM 7093 O O . ILE B 1 231 ? 99.004 54.726 5.374 1.00 22.30 231 ILE B O 1
ATOM 7098 N N . GLU B 1 232 ? 97.610 53.796 3.872 1.00 19.78 232 GLU B N 1
ATOM 7099 C CA . GLU B 1 232 ? 98.693 53.270 3.069 1.00 19.32 232 GLU B CA 1
ATOM 7100 C C . GLU B 1 232 ? 98.989 54.261 1.946 1.00 19.20 232 GLU B C 1
ATOM 7101 O O . GLU B 1 232 ? 98.204 54.431 1.009 1.00 17.52 232 GLU B O 1
ATOM 7107 N N . GLY B 1 233 ? 100.127 54.936 2.076 1.00 18.57 233 GLY B N 1
ATOM 7108 C CA . GLY B 1 233 ? 100.514 55.928 1.093 1.00 19.24 233 GLY B CA 1
ATOM 7109 C C . GLY B 1 233 ? 101.681 55.508 0.226 1.00 20.04 233 GLY B C 1
ATOM 7110 O O . GLY B 1 233 ? 102.513 54.685 0.616 1.00 18.77 233 GLY B O 1
ATOM 7111 N N . ALA B 1 234 ? 101.744 56.090 -0.962 1.00 19.95 234 ALA B N 1
ATOM 7112 C CA . ALA B 1 234 ? 102.809 55.778 -1.894 1.00 21.16 234 ALA B CA 1
ATOM 7113 C C . ALA B 1 234 ? 102.994 56.927 -2.860 1.00 21.90 234 ALA B C 1
ATOM 7114 O O . ALA B 1 234 ? 102.043 57.645 -3.195 1.00 21.58 234 ALA B O 1
ATOM 7116 N N . GLU B 1 235 ? 104.230 57.119 -3.296 1.00 22.31 235 GLU B N 1
ATOM 7117 C CA . GLU B 1 235 ? 104.509 58.179 -4.241 1.00 23.57 235 GLU B CA 1
ATOM 7118 C C . GLU B 1 235 ? 104.604 57.557 -5.617 1.00 22.45 235 GLU B C 1
ATOM 7119 O O . GLU B 1 235 ? 105.149 56.465 -5.785 1.00 23.71 235 GLU B O 1
ATOM 7125 N N . ILE B 1 236 ? 104.059 58.258 -6.599 1.00 22.30 236 ILE B N 1
ATOM 7126 C CA . ILE B 1 236 ? 104.078 57.791 -7.975 1.00 22.30 236 ILE B CA 1
ATOM 7127 C C . ILE B 1 236 ? 105.279 58.436 -8.673 1.00 23.40 236 ILE B C 1
ATOM 7128 O O . ILE B 1 236 ? 105.451 59.653 -8.613 1.00 22.58 236 ILE B O 1
ATOM 7133 N N . ASP B 1 237 ? 106.115 57.623 -9.313 1.00 23.76 237 ASP B N 1
ATOM 7134 C CA . ASP B 1 237 ? 107.281 58.148 -10.017 1.00 26.09 237 ASP B CA 1
ATOM 7135 C C . ASP B 1 237 ? 106.830 58.739 -11.353 1.00 26.13 237 ASP B C 1
ATOM 7136 O O . ASP B 1 237 ? 106.782 58.040 -12.364 1.00 25.49 237 ASP B O 1
ATOM 7141 N N . LEU B 1 238 ? 106.497 60.024 -11.350 1.00 28.45 238 LEU B N 1
ATOM 7142 C CA . LEU B 1 238 ? 106.039 60.700 -12.559 1.00 29.39 238 LEU B CA 1
ATOM 7143 C C . LEU B 1 238 ? 107.080 60.718 -13.676 1.00 32.16 238 LEU B C 1
ATOM 7144 O O . LEU B 1 238 ? 106.731 60.656 -14.855 1.00 32.04 238 LEU B O 1
ATOM 7149 N N . THR B 1 239 ? 108.358 60.807 -13.318 1.00 34.67 239 THR B N 1
ATOM 7150 C CA . THR B 1 239 ? 109.405 60.836 -14.334 1.00 36.74 239 THR B CA 1
ATOM 7151 C C . THR B 1 239 ? 109.441 59.517 -15.100 1.00 37.21 239 THR B C 1
ATOM 7152 O O . THR B 1 239 ? 110.006 59.438 -16.190 1.00 39.79 239 THR B O 1
ATOM 7156 N N . LYS B 1 240 ? 108.834 58.482 -14.532 1.00 36.77 240 LYS B N 1
ATOM 7157 C CA . LYS B 1 240 ? 108.803 57.182 -15.189 1.00 36.43 240 LYS B CA 1
ATOM 7158 C C . LYS B 1 240 ? 107.612 57.103 -16.147 1.00 35.37 240 LYS B C 1
ATOM 7159 O O . LYS B 1 240 ? 107.707 56.525 -17.230 1.00 34.61 240 LYS B O 1
ATOM 7165 N N . ASN B 1 241 ? 106.493 57.695 -15.742 1.00 33.51 241 ASN B N 1
ATOM 7166 C CA . ASN B 1 241 ? 105.286 57.727 -16.563 1.00 31.74 241 ASN B CA 1
ATOM 7167 C C . ASN B 1 241 ? 104.232 58.565 -15.849 1.00 30.60 241 ASN B C 1
ATOM 7168 O O . ASN B 1 241 ? 103.989 58.387 -14.656 1.00 30.37 241 ASN B O 1
ATOM 7173 N N . SER B 1 242 ? 103.620 59.487 -16.582 1.00 28.78 242 SER B N 1
ATOM 7174 C CA . SER B 1 242 ? 102.595 60.345 -16.012 1.00 28.59 242 SER B CA 1
ATOM 7175 C C . SER B 1 242 ? 101.261 59.614 -16.041 1.00 25.91 242 SER B C 1
ATOM 7176 O O . SER B 1 242 ? 100.291 60.056 -15.433 1.00 24.57 242 SER B O 1
ATOM 7179 N N . GLU B 1 243 ? 101.226 58.496 -16.763 1.00 25.55 243 GLU B N 1
ATOM 7180 C CA . GLU B 1 243 ? 100.030 57.669 -16.877 1.00 26.31 243 GLU B CA 1
ATOM 7181 C C . GLU B 1 243 ? 100.367 56.291 -16.307 1.00 25.04 243 GLU B C 1
ATOM 7182 O O . GLU B 1 243 ? 101.434 55.742 -16.582 1.00 23.40 243 GLU B O 1
ATOM 7188 N N . PHE B 1 244 ? 99.463 55.736 -15.506 1.00 22.58 244 PHE B N 1
ATOM 7189 C CA . PHE B 1 244 ? 99.715 54.448 -14.868 1.00 21.25 244 PHE B CA 1
ATOM 7190 C C . PHE B 1 244 ? 98.436 53.726 -14.450 1.00 21.35 244 PHE B C 1
ATOM 7191 O O . PHE B 1 244 ? 97.340 54.276 -14.541 1.00 22.63 244 PHE B O 1
ATOM 7199 N N . GLU B 1 245 ? 98.587 52.494 -13.977 1.00 20.00 245 GLU B N 1
ATOM 7200 C CA . GLU B 1 245 ? 97.444 51.691 -13.565 1.00 20.41 245 GLU B CA 1
ATOM 7201 C C . GLU B 1 245 ? 97.560 51.213 -12.125 1.00 18.54 245 GLU B C 1
ATOM 7202 O O . GLU B 1 245 ? 98.538 50.563 -11.749 1.00 17.30 245 GLU B O 1
ATOM 7208 N N . ILE B 1 246 ? 96.552 51.537 -11.323 1.00 17.80 246 ILE B N 1
ATOM 7209 C CA . ILE B 1 246 ? 96.533 51.131 -9.925 1.00 15.86 246 ILE B CA 1
ATOM 7210 C C . ILE B 1 246 ? 95.518 50.010 -9.792 1.00 16.34 246 ILE B C 1
ATOM 7211 O O . ILE B 1 246 ? 94.392 50.121 -10.279 1.00 16.89 246 ILE B O 1
ATOM 7216 N N . VAL B 1 247 ? 95.918 48.930 -9.136 1.00 16.50 247 VAL B N 1
ATOM 7217 C CA . VAL B 1 247 ? 95.041 47.785 -8.956 1.00 16.56 247 VAL B CA 1
ATOM 7218 C C . VAL B 1 247 ? 94.901 47.383 -7.488 1.00 17.14 247 VAL B C 1
ATOM 7219 O O . VAL B 1 247 ? 95.899 47.197 -6.789 1.00 20.26 247 VAL B O 1
ATOM 7223 N N . LEU B 1 248 ? 93.658 47.272 -7.024 1.00 14.47 248 LEU B N 1
ATOM 7224 C CA . LEU B 1 248 ? 93.370 46.864 -5.654 1.00 14.97 248 LEU B CA 1
ATOM 7225 C C . LEU B 1 248 ? 92.674 45.507 -5.708 1.00 14.80 248 LEU B C 1
ATOM 7226 O O . LEU B 1 248 ? 91.567 45.384 -6.242 1.00 12.97 248 LEU B O 1
ATOM 7231 N N . SER B 1 249 ? 93.316 44.491 -5.143 1.00 15.25 249 SER B N 1
ATOM 7232 C CA . SER B 1 249 ? 92.753 43.147 -5.158 1.00 14.92 249 SER B CA 1
ATOM 7233 C C . SER B 1 249 ? 92.423 42.617 -3.772 1.00 16.10 249 SER B C 1
ATOM 7234 O O . SER B 1 249 ? 93.012 43.040 -2.775 1.00 15.95 249 SER B O 1
ATOM 7237 N N . PHE B 1 250 ? 91.484 41.675 -3.737 1.00 15.06 250 PHE B N 1
ATOM 7238 C CA . PHE B 1 250 ? 90.991 41.085 -2.500 1.00 16.26 250 PHE B CA 1
ATOM 7239 C C . PHE B 1 250 ? 91.177 39.578 -2.442 1.00 18.21 250 PHE B C 1
ATOM 7240 O O . PHE B 1 250 ? 91.168 38.901 -3.469 1.00 20.95 250 PHE B O 1
ATOM 7248 N N . GLY B 1 251 ? 91.318 39.056 -1.230 1.00 17.67 251 GLY B N 1
ATOM 7249 C CA . GLY B 1 251 ? 91.487 37.626 -1.057 1.00 19.11 251 GLY B CA 1
ATOM 7250 C C . GLY B 1 251 ? 91.267 37.228 0.388 1.00 21.98 251 GLY B C 1
ATOM 7251 O O . GLY B 1 251 ? 91.100 38.088 1.261 1.00 17.82 251 GLY B O 1
ATOM 7252 N N . GLN B 1 252 ? 91.248 35.922 0.640 1.00 24.49 252 GLN B N 1
ATOM 7253 C CA . GLN B 1 252 ? 91.075 35.413 1.998 1.00 28.66 252 GLN B CA 1
ATOM 7254 C C . GLN B 1 252 ? 92.448 35.056 2.556 1.00 27.98 252 GLN B C 1
ATOM 7255 O O . GLN B 1 252 ? 92.568 34.354 3.557 1.00 29.78 252 GLN B O 1
ATOM 7261 N N . SER B 1 253 ? 93.487 35.550 1.891 1.00 27.27 253 SER B N 1
ATOM 7262 C CA . SER B 1 253 ? 94.857 35.303 2.316 1.00 26.68 253 SER B CA 1
ATOM 7263 C C . SER B 1 253 ? 95.791 36.221 1.542 1.00 27.81 253 SER B C 1
ATOM 7264 O O . SER B 1 253 ? 95.405 36.805 0.529 1.00 27.19 253 SER B O 1
ATOM 7267 N N . ASP B 1 254 ? 97.018 36.344 2.029 1.00 28.57 254 ASP B N 1
ATOM 7268 C CA . ASP B 1 254 ? 98.029 37.170 1.383 1.00 29.60 254 ASP B CA 1
ATOM 7269 C C . ASP B 1 254 ? 98.278 36.697 -0.039 1.00 28.50 254 ASP B C 1
ATOM 7270 O O . ASP B 1 254 ? 98.296 37.488 -0.983 1.00 27.68 254 ASP B O 1
ATOM 7275 N N . SER B 1 255 ? 98.475 35.392 -0.176 1.00 28.73 255 SER B N 1
ATOM 7276 C CA . SER B 1 255 ? 98.747 34.784 -1.467 1.00 27.51 255 SER B CA 1
ATOM 7277 C C . SER B 1 255 ? 97.618 34.993 -2.467 1.00 25.39 255 SER B C 1
ATOM 7278 O O . SER B 1 255 ? 97.867 35.286 -3.635 1.00 25.36 255 SER B O 1
ATOM 7281 N N . GLU B 1 256 ? 96.376 34.852 -2.017 1.00 24.07 256 GLU B N 1
ATOM 7282 C CA . GLU B 1 256 ? 95.248 35.025 -2.924 1.00 22.51 256 GLU B CA 1
ATOM 7283 C C . GLU B 1 256 ? 95.169 36.462 -3.422 1.00 21.05 256 GLU B C 1
ATOM 7284 O O . GLU B 1 256 ? 95.061 36.706 -4.624 1.00 20.21 256 GLU B O 1
ATOM 7290 N N . ALA B 1 257 ? 95.235 37.416 -2.500 1.00 21.39 257 ALA B N 1
ATOM 7291 C CA . ALA B 1 257 ? 95.166 38.830 -2.873 1.00 19.37 257 ALA B CA 1
ATOM 7292 C C . ALA B 1 257 ? 96.269 39.203 -3.855 1.00 18.37 257 ALA B C 1
ATOM 7293 O O . ALA B 1 257 ? 96.001 39.793 -4.896 1.00 17.99 257 ALA B O 1
ATOM 7295 N N . ALA B 1 258 ? 97.509 38.856 -3.517 1.00 19.29 258 ALA B N 1
ATOM 7296 C CA . ALA B 1 258 ? 98.654 39.168 -4.365 1.00 18.72 258 ALA B CA 1
ATOM 7297 C C . ALA B 1 258 ? 98.524 38.524 -5.737 1.00 19.75 258 ALA B C 1
ATOM 7298 O O . ALA B 1 258 ? 98.706 39.184 -6.763 1.00 20.52 258 ALA B O 1
ATOM 7300 N N . LYS B 1 259 ? 98.212 37.234 -5.753 1.00 19.51 259 LYS B N 1
ATOM 7301 C CA . LYS B 1 259 ? 98.051 36.498 -7.003 1.00 21.08 259 LYS B CA 1
ATOM 7302 C C . LYS B 1 259 ? 96.970 37.128 -7.872 1.00 19.71 259 LYS B C 1
ATOM 7303 O O . LYS B 1 259 ? 97.130 37.239 -9.083 1.00 19.30 259 LYS B O 1
ATOM 7309 N N . THR B 1 260 ? 95.862 37.527 -7.252 1.00 19.72 260 THR B N 1
ATOM 7310 C CA . THR B 1 260 ? 94.774 38.143 -8.001 1.00 18.80 260 THR B CA 1
ATOM 7311 C C . THR B 1 260 ? 95.243 39.453 -8.618 1.00 19.27 260 THR B C 1
ATOM 7312 O O . THR B 1 260 ? 94.924 39.748 -9.767 1.00 19.57 260 THR B O 1
ATOM 7316 N N . ALA B 1 261 ? 96.000 40.237 -7.852 1.00 20.21 261 ALA B N 1
ATOM 7317 C CA . ALA B 1 261 ? 96.521 41.507 -8.348 1.00 19.96 261 ALA B CA 1
ATOM 7318 C C . ALA B 1 261 ? 97.431 41.265 -9.556 1.00 19.78 261 ALA B C 1
ATOM 7319 O O . ALA B 1 261 ? 97.368 41.986 -10.556 1.00 19.49 261 ALA B O 1
ATOM 7321 N N . LEU B 1 262 ? 98.277 40.246 -9.460 1.00 20.34 262 LEU B N 1
ATOM 7322 C CA . LEU B 1 262 ? 99.194 39.920 -10.547 1.00 22.00 262 LEU B CA 1
ATOM 7323 C C . LEU B 1 262 ? 98.448 39.503 -11.808 1.00 21.42 262 LEU B C 1
ATOM 7324 O O . LEU B 1 262 ? 98.831 39.880 -12.912 1.00 21.44 262 LEU B O 1
ATOM 7329 N N . GLU B 1 263 ? 97.380 38.731 -11.646 1.00 19.55 263 GLU B N 1
ATOM 7330 C CA . GLU B 1 263 ? 96.597 38.284 -12.795 1.00 19.56 263 GLU B CA 1
ATOM 7331 C C . GLU B 1 263 ? 95.920 39.457 -13.501 1.00 18.45 263 GLU B C 1
ATOM 7332 O O . GLU B 1 263 ? 95.876 39.508 -14.731 1.00 16.05 263 GLU B O 1
ATOM 7338 N N . THR B 1 264 ? 95.386 40.396 -12.723 1.00 16.89 264 THR B N 1
ATOM 7339 C CA . THR B 1 264 ? 94.729 41.559 -13.306 1.00 15.09 264 THR B CA 1
ATOM 7340 C C . THR B 1 264 ? 95.760 42.414 -14.034 1.00 16.42 264 THR B C 1
ATOM 7341 O O . THR B 1 264 ? 95.539 42.833 -15.173 1.00 15.58 264 THR B O 1
ATOM 7345 N N . LEU B 1 265 ? 96.889 42.666 -13.374 1.00 16.23 265 LEU B N 1
ATOM 7346 C CA . LEU B 1 265 ? 97.961 43.464 -13.964 1.00 18.48 265 LEU B CA 1
ATOM 7347 C C . LEU B 1 265 ? 98.493 42.826 -15.248 1.00 19.17 265 LEU B C 1
ATOM 7348 O O . LEU B 1 265 ? 98.860 43.524 -16.197 1.00 18.90 265 LEU B O 1
ATOM 7353 N N . GLY B 1 266 ? 98.528 41.499 -15.271 1.00 18.71 266 GLY B N 1
ATOM 7354 C CA . GLY B 1 266 ? 99.031 40.799 -16.437 1.00 20.12 266 GLY B CA 1
ATOM 7355 C C . GLY B 1 266 ? 98.100 40.857 -17.629 1.00 22.18 266 GLY B C 1
ATOM 7356 O O . GLY B 1 266 ? 98.503 40.568 -18.753 1.00 21.84 266 GLY B O 1
ATOM 7357 N N . GLU B 1 267 ? 96.852 41.246 -17.390 1.00 24.68 267 GLU B N 1
ATOM 7358 C CA . GLU B 1 267 ? 95.865 41.323 -18.460 1.00 25.20 267 GLU B CA 1
ATOM 7359 C C . GLU B 1 267 ? 95.993 42.628 -19.241 1.00 25.85 267 GLU B C 1
ATOM 7360 O O . GLU B 1 267 ? 96.478 43.631 -18.716 1.00 25.78 267 GLU B O 1
ATOM 7366 N N . ASP B 1 268 ? 95.570 42.616 -20.501 1.00 25.37 268 ASP B N 1
ATOM 7367 C CA . ASP B 1 268 ? 95.634 43.826 -21.310 1.00 25.04 268 ASP B CA 1
ATOM 7368 C C . ASP B 1 268 ? 94.552 44.801 -20.846 1.00 23.79 268 ASP B C 1
ATOM 7369 O O . ASP B 1 268 ? 93.372 44.451 -20.798 1.00 22.37 268 ASP B O 1
ATOM 7374 N N . TYR B 1 269 ? 94.958 46.020 -20.506 1.00 22.13 269 TYR B N 1
ATOM 7375 C CA . TYR B 1 269 ? 94.026 47.038 -20.021 1.00 22.52 269 TYR B CA 1
ATOM 7376 C C . TYR B 1 269 ? 92.775 47.227 -20.873 1.00 20.66 269 TYR B C 1
ATOM 7377 O O . TYR B 1 269 ? 91.662 47.114 -20.374 1.00 19.35 269 TYR B O 1
ATOM 7386 N N . ASN B 1 270 ? 92.956 47.536 -22.152 1.00 20.30 270 ASN B N 1
ATOM 7387 C CA . ASN B 1 270 ? 91.813 47.757 -23.028 1.00 22.96 270 ASN B CA 1
ATOM 7388 C C . ASN B 1 270 ? 90.890 46.548 -23.086 1.00 23.49 270 ASN B C 1
ATOM 7389 O O . ASN B 1 270 ? 89.673 46.693 -23.199 1.00 24.45 270 ASN B O 1
ATOM 7394 N N . ASN B 1 271 ? 91.473 45.357 -22.999 1.00 22.04 271 ASN B N 1
ATOM 7395 C CA . ASN B 1 271 ? 90.701 44.125 -23.032 1.00 22.68 271 ASN B CA 1
ATOM 7396 C C . ASN B 1 271 ? 89.819 44.015 -21.791 1.00 20.12 271 ASN B C 1
ATOM 7397 O O . ASN B 1 271 ? 88.649 43.666 -21.883 1.00 17.92 271 ASN B O 1
ATOM 7402 N N . LEU B 1 272 ? 90.392 44.308 -20.629 1.00 19.92 272 LEU B N 1
ATOM 7403 C CA . LEU B 1 272 ? 89.639 44.255 -19.381 1.00 19.18 272 LEU B CA 1
ATOM 7404 C C . LEU B 1 272 ? 88.497 45.259 -19.416 1.00 16.92 272 LEU B C 1
ATOM 7405 O O . LEU B 1 272 ? 87.357 44.946 -19.064 1.00 16.32 272 LEU B O 1
ATOM 7410 N N . LYS B 1 273 ? 88.824 46.471 -19.846 1.00 16.37 273 LYS B N 1
ATOM 7411 C CA . LYS B 1 273 ? 87.858 47.548 -19.931 1.00 16.75 273 LYS B CA 1
ATOM 7412 C C . LYS B 1 273 ? 86.721 47.192 -20.879 1.00 17.63 273 LYS B C 1
ATOM 7413 O O . LYS B 1 273 ? 85.548 47.281 -20.507 1.00 17.62 273 LYS B O 1
ATOM 7419 N N . ASN B 1 274 ? 87.063 46.774 -22.098 1.00 16.54 274 ASN B N 1
ATOM 7420 C CA . ASN B 1 274 ? 86.039 46.419 -23.072 1.00 17.20 274 ASN B CA 1
ATOM 7421 C C . ASN B 1 274 ? 85.169 45.270 -22.575 1.00 16.02 274 ASN B C 1
ATOM 7422 O O . ASN B 1 274 ? 83.960 45.280 -22.778 1.00 16.84 274 ASN B O 1
ATOM 7427 N N . ASN B 1 275 ? 85.779 44.281 -21.932 1.00 16.14 275 ASN B N 1
ATOM 7428 C CA . ASN B 1 275 ? 85.017 43.151 -21.405 1.00 16.81 275 ASN B CA 1
ATOM 7429 C C . ASN B 1 275 ? 84.029 43.628 -20.335 1.00 14.74 275 ASN B C 1
ATOM 7430 O O . ASN B 1 275 ? 82.902 43.150 -20.262 1.00 14.05 275 ASN B O 1
ATOM 7435 N N . TYR B 1 276 ? 84.459 44.574 -19.508 1.00 14.53 276 TYR B N 1
ATOM 7436 C CA . TYR B 1 276 ? 83.595 45.103 -18.461 1.00 12.76 276 TYR B CA 1
ATOM 7437 C C . TYR B 1 276 ? 82.397 45.802 -19.104 1.00 12.30 276 TYR B C 1
ATOM 7438 O O . TYR B 1 276 ? 81.252 45.591 -18.709 1.00 13.68 276 TYR B O 1
ATOM 7447 N N . ILE B 1 277 ? 82.671 46.631 -20.106 1.00 13.78 277 ILE B N 1
ATOM 7448 C CA . ILE B 1 277 ? 81.632 47.384 -20.797 1.00 14.59 277 ILE B CA 1
ATOM 7449 C C . ILE B 1 277 ? 80.666 46.495 -21.577 1.00 15.97 277 ILE B C 1
ATOM 7450 O O . ILE B 1 277 ? 79.451 46.699 -21.536 1.00 15.13 277 ILE B O 1
ATOM 7455 N N . ASP B 1 278 ? 81.211 45.506 -22.279 1.00 16.75 278 ASP B N 1
ATOM 7456 C CA . ASP B 1 278 ? 80.393 44.594 -23.075 1.00 18.11 278 ASP B CA 1
ATOM 7457 C C . ASP B 1 278 ? 79.379 43.838 -22.235 1.00 15.92 278 ASP B C 1
ATOM 7458 O O . ASP B 1 278 ? 78.247 43.638 -22.666 1.00 15.32 278 ASP B O 1
ATOM 7463 N N . GLU B 1 279 ? 79.790 43.413 -21.042 1.00 17.36 279 GLU B N 1
ATOM 7464 C CA . GLU B 1 279 ? 78.913 42.661 -20.148 1.00 16.78 279 GLU B CA 1
ATOM 7465 C C . GLU B 1 279 ? 77.714 43.508 -19.731 1.00 16.43 279 GLU B C 1
ATOM 7466 O O . GLU B 1 279 ? 76.575 43.033 -19.708 1.00 12.94 279 GLU B O 1
ATOM 7472 N N . TRP B 1 280 ? 77.973 44.768 -19.403 1.00 15.02 280 TRP B N 1
ATOM 7473 C CA . TRP B 1 280 ? 76.908 45.675 -19.007 1.00 14.95 280 TRP B CA 1
ATOM 7474 C C . TRP B 1 280 ? 76.047 46.040 -20.214 1.00 16.34 280 TRP B C 1
ATOM 7475 O O . TRP B 1 280 ? 74.820 46.102 -20.121 1.00 16.77 280 TRP B O 1
ATOM 7486 N N . THR B 1 281 ? 76.696 46.280 -21.349 1.00 17.69 281 THR B N 1
ATOM 7487 C CA . THR B 1 281 ? 75.977 46.639 -22.565 1.00 18.00 281 THR B CA 1
ATOM 7488 C C . THR B 1 281 ? 75.040 45.498 -22.951 1.00 17.34 281 THR B C 1
ATOM 7489 O O . THR B 1 281 ? 73.899 45.728 -23.354 1.00 18.94 281 THR B O 1
ATOM 7493 N N . LYS B 1 282 ? 75.526 44.270 -22.813 1.00 17.39 282 LYS B N 1
ATOM 7494 C CA . LYS B 1 282 ? 74.729 43.085 -23.126 1.00 19.82 282 LYS B CA 1
ATOM 7495 C C . LYS B 1 282 ? 73.437 43.128 -22.312 1.00 17.70 282 LYS B C 1
ATOM 7496 O O . LYS B 1 282 ? 72.344 42.955 -22.849 1.00 17.07 282 LYS B O 1
ATOM 7502 N N . TYR B 1 283 ? 73.570 43.376 -21.014 1.00 15.80 283 TYR B N 1
ATOM 7503 C CA . TYR B 1 283 ? 72.406 43.448 -20.142 1.00 15.49 283 TYR B CA 1
ATOM 7504 C C . TYR B 1 283 ? 71.432 44.558 -20.545 1.00 14.67 283 TYR B C 1
ATOM 7505 O O . TYR B 1 283 ? 70.232 44.325 -20.644 1.00 13.93 283 TYR B O 1
ATOM 7514 N N . CYS B 1 284 ? 71.937 45.763 -20.786 1.00 14.91 284 CYS B N 1
ATOM 7515 C CA . CYS B 1 284 ? 71.059 46.866 -21.168 1.00 13.95 284 CYS B CA 1
ATOM 7516 C C . CYS B 1 284 ? 70.233 46.554 -22.408 1.00 15.48 284 CYS B C 1
ATOM 7517 O O . CYS B 1 284 ? 69.040 46.858 -22.462 1.00 16.21 284 CYS B O 1
ATOM 7520 N N . ASN B 1 285 ? 70.865 45.950 -23.410 1.00 16.33 285 ASN B N 1
ATOM 7521 C CA . ASN B 1 285 ? 70.168 45.629 -24.650 1.00 17.47 285 ASN B CA 1
ATOM 7522 C C . ASN B 1 285 ? 69.151 44.500 -24.538 1.00 18.14 285 ASN B C 1
ATOM 7523 O O . ASN B 1 285 ? 68.519 44.126 -25.522 1.00 18.05 285 ASN B O 1
ATOM 7528 N N . THR B 1 286 ? 68.983 43.975 -23.334 1.00 18.70 286 THR B N 1
ATOM 7529 C CA . THR B 1 286 ? 68.016 42.912 -23.092 1.00 20.93 286 THR B CA 1
ATOM 7530 C C . THR B 1 286 ? 66.735 43.558 -22.554 1.00 20.99 286 THR B C 1
ATOM 7531 O O . THR B 1 286 ? 65.677 42.928 -22.492 1.00 22.00 286 THR B O 1
ATOM 7535 N N . LEU B 1 287 ? 66.847 44.834 -22.184 1.00 19.54 287 LEU B N 1
ATOM 7536 C CA . LEU B 1 287 ? 65.735 45.587 -21.612 1.00 18.91 287 LEU B CA 1
ATOM 7537 C C . LEU B 1 287 ? 64.863 46.269 -22.661 1.00 18.92 287 LEU B C 1
ATOM 7538 O O . LEU B 1 287 ? 65.290 46.503 -23.795 1.00 17.41 287 LEU B O 1
ATOM 7543 N N . ASN B 1 288 ? 63.636 46.590 -22.272 1.00 19.66 288 ASN B N 1
ATOM 7544 C CA . ASN B 1 288 ? 62.716 47.250 -23.174 1.00 23.04 288 ASN B CA 1
ATOM 7545 C C . ASN B 1 288 ? 63.281 48.630 -23.458 1.00 22.83 288 ASN B C 1
ATOM 7546 O O . ASN B 1 288 ? 63.828 49.268 -22.560 1.00 22.19 288 ASN B O 1
ATOM 7551 N N . ASN B 1 289 ? 63.169 49.086 -24.704 1.00 20.47 289 ASN B N 1
ATOM 7552 C CA . ASN B 1 289 ? 63.680 50.406 -25.063 1.00 21.87 289 ASN B CA 1
ATOM 7553 C C . ASN B 1 289 ? 62.537 51.357 -25.412 1.00 21.18 289 ASN B C 1
ATOM 7554 O O . ASN B 1 289 ? 62.758 52.486 -25.847 1.00 21.54 289 ASN B O 1
ATOM 7559 N N . PHE B 1 290 ? 61.313 50.877 -25.212 1.00 21.20 290 PHE B N 1
ATOM 7560 C CA . PHE B 1 290 ? 60.101 51.646 -25.474 1.00 21.18 290 PHE B CA 1
ATOM 7561 C C . PHE B 1 290 ? 60.114 52.362 -26.817 1.00 21.94 290 PHE B C 1
ATOM 7562 O O . PHE B 1 290 ? 59.975 53.585 -26.887 1.00 16.38 290 PHE B O 1
ATOM 7570 N N . ASN B 1 291 ? 60.284 51.584 -27.880 1.00 24.05 291 ASN B N 1
ATOM 7571 C CA . ASN B 1 291 ? 60.318 52.118 -29.237 1.00 26.66 291 ASN B CA 1
ATOM 7572 C C . ASN B 1 291 ? 61.381 53.194 -29.417 1.00 26.25 291 ASN B C 1
ATOM 7573 O O . ASN B 1 291 ? 61.150 54.207 -30.081 1.00 24.85 291 ASN B O 1
ATOM 7578 N N . GLY B 1 292 ? 62.546 52.962 -28.818 1.00 25.62 292 GLY B N 1
ATOM 7579 C CA . GLY B 1 292 ? 63.643 53.903 -28.933 1.00 24.38 292 GLY B CA 1
ATOM 7580 C C . GLY B 1 292 ? 63.534 55.123 -28.043 1.00 25.28 292 GLY B C 1
ATOM 7581 O O . GLY B 1 292 ? 64.272 56.095 -28.231 1.00 25.68 292 GLY B O 1
ATOM 7582 N N . LYS B 1 293 ? 62.624 55.089 -27.075 1.00 24.18 293 LYS B N 1
ATOM 7583 C CA . LYS B 1 293 ? 62.465 56.223 -26.172 1.00 24.31 293 LYS B CA 1
ATOM 7584 C C . LYS B 1 293 ? 63.355 56.115 -24.937 1.00 23.47 293 LYS B C 1
ATOM 7585 O O . LYS B 1 293 ? 63.667 57.121 -24.303 1.00 24.44 293 LYS B O 1
ATOM 7591 N N . ALA B 1 294 ? 63.763 54.895 -24.598 1.00 22.66 294 ALA B N 1
ATOM 7592 C CA . ALA B 1 294 ? 64.626 54.679 -23.440 1.00 22.17 294 ALA B CA 1
ATOM 7593 C C . ALA B 1 294 ? 65.777 55.670 -23.503 1.00 21.96 294 ALA B C 1
ATOM 7594 O O . ALA B 1 294 ? 66.436 55.790 -24.537 1.00 21.72 294 ALA B O 1
ATOM 7596 N N . ASN B 1 295 ? 66.013 56.380 -22.402 1.00 20.35 295 ASN B N 1
ATOM 7597 C CA . ASN B 1 295 ? 67.085 57.375 -22.346 1.00 19.47 295 ASN B CA 1
ATOM 7598 C C . ASN B 1 295 ? 68.225 56.948 -21.422 1.00 18.06 295 ASN B C 1
ATOM 7599 O O . ASN B 1 295 ? 68.186 55.868 -20.835 1.00 17.48 295 ASN B O 1
ATOM 7604 N N . SER B 1 296 ? 69.237 57.799 -21.292 1.00 17.62 296 SER B N 1
ATOM 7605 C CA . SER B 1 296 ? 70.383 57.479 -20.453 1.00 18.89 296 SER B CA 1
ATOM 7606 C C . SER B 1 296 ? 70.034 57.221 -18.984 1.00 18.45 296 SER B C 1
ATOM 7607 O O . SER B 1 296 ? 70.510 56.241 -18.406 1.00 17.23 296 SER B O 1
ATOM 7610 N N . LEU B 1 297 ? 69.199 58.069 -18.381 1.00 17.10 297 LEU B N 1
ATOM 7611 C CA . LEU B 1 297 ? 68.838 57.878 -16.972 1.00 15.45 297 LEU B CA 1
ATOM 7612 C C . LEU B 1 297 ? 68.094 56.566 -16.730 1.00 15.09 297 LEU B C 1
ATOM 7613 O O . LEU B 1 297 ? 68.197 55.972 -15.657 1.00 14.53 297 LEU B O 1
ATOM 7618 N N . TYR B 1 298 ? 67.339 56.120 -17.728 1.00 14.95 298 TYR B N 1
ATOM 7619 C CA . TYR B 1 298 ? 66.609 54.862 -17.633 1.00 15.36 298 TYR B CA 1
ATOM 7620 C C . TYR B 1 298 ? 67.614 53.708 -17.549 1.00 14.75 298 TYR B C 1
ATOM 7621 O O . TYR B 1 298 ? 67.510 52.835 -16.690 1.00 13.38 298 TYR B O 1
ATOM 7630 N N . TYR B 1 299 ? 68.585 53.704 -18.454 1.00 12.28 299 TYR B N 1
ATOM 7631 C CA . TYR B 1 299 ? 69.595 52.656 -18.447 1.00 13.53 299 TYR B CA 1
ATOM 7632 C C . TYR B 1 299 ? 70.487 52.767 -17.212 1.00 13.15 299 TYR B C 1
ATOM 7633 O O . TYR B 1 299 ? 70.831 51.759 -16.587 1.00 12.71 299 TYR B O 1
ATOM 7642 N N . ASN B 1 300 ? 70.844 53.996 -16.847 1.00 13.79 300 ASN B N 1
ATOM 7643 C CA . ASN B 1 300 ? 71.689 54.225 -15.678 1.00 14.44 300 ASN B CA 1
ATOM 7644 C C . ASN B 1 300 ? 70.986 53.667 -14.444 1.00 12.32 300 ASN B C 1
ATOM 7645 O O . ASN B 1 300 ? 71.603 52.998 -13.617 1.00 10.20 300 ASN B O 1
ATOM 7650 N N . SER B 1 301 ? 69.690 53.948 -14.329 1.00 12.59 301 SER B N 1
ATOM 7651 C CA . SER B 1 301 ? 68.895 53.477 -13.194 1.00 10.63 301 SER B CA 1
ATOM 7652 C C . SER B 1 301 ? 68.834 51.950 -13.133 1.00 13.49 301 SER B C 1
ATOM 7653 O O . SER B 1 301 ? 69.033 51.352 -12.074 1.00 12.69 301 SER B O 1
ATOM 7656 N N . MET B 1 302 ? 68.550 51.321 -14.272 1.00 11.58 302 MET B N 1
ATOM 7657 C CA . MET B 1 302 ? 68.446 49.872 -14.301 1.00 11.95 302 MET B CA 1
ATOM 7658 C C . MET B 1 302 ? 69.760 49.194 -13.943 1.00 10.62 302 MET B C 1
ATOM 7659 O O . MET B 1 302 ? 69.756 48.193 -13.233 1.00 11.17 302 MET B O 1
ATOM 7664 N N . MET B 1 303 ? 70.878 49.740 -14.412 1.00 9.16 303 MET B N 1
ATOM 7665 C CA . MET B 1 303 ? 72.190 49.169 -14.101 1.00 11.18 303 MET B CA 1
ATOM 7666 C C . MET B 1 303 ? 72.493 49.294 -12.618 1.00 12.42 303 MET B C 1
ATOM 7667 O O . MET B 1 303 ? 72.999 48.357 -11.997 1.00 12.17 303 MET B O 1
ATOM 7672 N N . ILE B 1 304 ? 72.196 50.460 -12.048 1.00 11.77 304 ILE B N 1
ATOM 7673 C CA . ILE B 1 304 ? 72.424 50.670 -10.621 1.00 12.54 304 ILE B CA 1
ATOM 7674 C C . ILE B 1 304 ? 71.626 49.638 -9.812 1.00 12.27 304 ILE B C 1
ATOM 7675 O O . ILE B 1 304 ? 72.139 49.061 -8.855 1.00 12.70 304 ILE B O 1
ATOM 7680 N N . LEU B 1 305 ? 70.373 49.402 -10.196 1.00 12.23 305 LEU B N 1
ATOM 7681 C CA . LEU B 1 305 ? 69.555 48.431 -9.481 1.00 13.41 305 LEU B CA 1
ATOM 7682 C C . LEU B 1 305 ? 70.150 47.041 -9.675 1.00 14.32 305 LEU B C 1
ATOM 7683 O O . LEU B 1 305 ? 70.270 46.264 -8.735 1.00 16.32 305 LEU B O 1
ATOM 7688 N N . LYS B 1 306 ? 70.535 46.736 -10.904 1.00 15.26 306 LYS B N 1
ATOM 7689 C CA . LYS B 1 306 ? 71.123 45.440 -11.210 1.00 15.53 306 LYS B CA 1
ATOM 7690 C C . LYS B 1 306 ? 72.384 45.211 -10.378 1.00 15.52 306 LYS B C 1
ATOM 7691 O O . LYS B 1 306 ? 72.658 44.098 -9.918 1.00 15.45 306 LYS B O 1
ATOM 7697 N N . ALA B 1 307 ? 73.142 46.285 -10.185 1.00 14.31 307 ALA B N 1
ATOM 7698 C CA . ALA B 1 307 ? 74.391 46.233 -9.439 1.00 14.00 307 ALA B CA 1
ATOM 7699 C C . ALA B 1 307 ? 74.196 46.322 -7.928 1.00 14.99 307 ALA B C 1
ATOM 7700 O O . ALA B 1 307 ? 75.167 46.415 -7.187 1.00 17.96 307 ALA B O 1
ATOM 7702 N N . SER B 1 308 ? 72.944 46.291 -7.473 1.00 14.89 308 SER B N 1
ATOM 7703 C CA . SER B 1 308 ? 72.654 46.381 -6.043 1.00 15.14 308 SER B CA 1
ATOM 7704 C C . SER B 1 308 ? 72.259 45.057 -5.399 1.00 14.91 308 SER B C 1
ATOM 7705 O O . SER B 1 308 ? 71.806 45.026 -4.254 1.00 12.90 308 SER B O 1
ATOM 7708 N N . GLU B 1 309 ? 72.426 43.966 -6.137 1.00 15.46 309 GLU B N 1
ATOM 7709 C CA . GLU B 1 309 ? 72.100 42.634 -5.633 1.00 14.46 309 GLU B CA 1
ATOM 7710 C C . GLU B 1 309 ? 73.358 41.991 -5.066 1.00 14.38 309 GLU B C 1
ATOM 7711 O O . GLU B 1 309 ? 74.444 42.152 -5.626 1.00 14.74 309 GLU B O 1
ATOM 7717 N N . ASP B 1 310 ? 73.236 41.275 -3.954 1.00 13.76 310 ASP B N 1
ATOM 7718 C CA . ASP B 1 310 ? 74.414 40.598 -3.434 1.00 14.66 310 ASP B CA 1
ATOM 7719 C C . ASP B 1 310 ? 74.682 39.445 -4.404 1.00 14.55 310 ASP B C 1
ATOM 7720 O O . ASP B 1 310 ? 73.750 38.889 -5.000 1.00 14.27 310 ASP B O 1
ATOM 7725 N N . LYS B 1 311 ? 75.950 39.092 -4.578 1.00 13.59 311 LYS B N 1
ATOM 7726 C CA . LYS B 1 311 ? 76.290 38.034 -5.519 1.00 14.38 311 LYS B CA 1
ATOM 7727 C C . LYS B 1 311 ? 76.343 36.627 -4.953 1.00 15.46 311 LYS B C 1
ATOM 7728 O O . LYS B 1 311 ? 76.593 35.675 -5.689 1.00 17.20 311 LYS B O 1
ATOM 7734 N N . THR B 1 312 ? 76.105 36.499 -3.653 1.00 14.57 312 THR B N 1
ATOM 7735 C CA . THR B 1 312 ? 76.096 35.196 -3.000 1.00 15.43 312 THR B CA 1
ATOM 7736 C C . THR B 1 312 ? 74.655 34.880 -2.635 1.00 16.56 312 THR B C 1
ATOM 7737 O O . THR B 1 312 ? 74.146 33.804 -2.950 1.00 17.20 312 THR B O 1
ATOM 7741 N N . ASN B 1 313 ? 74.000 35.831 -1.975 1.00 17.44 313 ASN B N 1
ATOM 7742 C CA . ASN B 1 313 ? 72.594 35.691 -1.611 1.00 18.05 313 ASN B CA 1
ATOM 7743 C C . ASN B 1 313 ? 71.795 36.390 -2.707 1.00 16.90 313 ASN B C 1
ATOM 7744 O O . ASN B 1 313 ? 71.430 37.554 -2.576 1.00 16.79 313 ASN B O 1
ATOM 7749 N N . LYS B 1 314 ? 71.538 35.672 -3.794 1.00 16.32 314 LYS B N 1
ATOM 7750 C CA . LYS B 1 314 ? 70.802 36.233 -4.916 1.00 15.67 314 LYS B CA 1
ATOM 7751 C C . LYS B 1 314 ? 69.399 36.684 -4.523 1.00 14.48 314 LYS B C 1
ATOM 7752 O O . LYS B 1 314 ? 68.743 36.050 -3.698 1.00 14.09 314 LYS B O 1
ATOM 7758 N N . GLY B 1 315 ? 68.943 37.783 -5.120 1.00 12.26 315 GLY B N 1
ATOM 7759 C CA . GLY B 1 315 ? 67.626 38.310 -4.799 1.00 12.64 315 GLY B CA 1
ATOM 7760 C C . GLY B 1 315 ? 67.695 39.329 -3.669 1.00 12.32 315 GLY B C 1
ATOM 7761 O O . GLY B 1 315 ? 66.724 40.033 -3.390 1.00 15.69 315 GLY B O 1
ATOM 7762 N N . ALA B 1 316 ? 68.838 39.400 -2.997 1.00 11.29 316 ALA B N 1
ATOM 7763 C CA . ALA B 1 316 ? 69.011 40.354 -1.904 1.00 14.37 316 ALA B CA 1
ATOM 7764 C C . ALA B 1 316 ? 69.418 41.727 -2.433 1.00 13.23 316 ALA B C 1
ATOM 7765 O O . ALA B 1 316 ? 70.600 41.994 -2.620 1.00 16.10 316 ALA B O 1
ATOM 7767 N N . TYR B 1 317 ? 68.439 42.590 -2.678 1.00 12.99 317 TYR B N 1
ATOM 7768 C CA . TYR B 1 317 ? 68.713 43.940 -3.176 1.00 12.88 317 TYR B CA 1
ATOM 7769 C C . TYR B 1 317 ? 68.713 44.910 -2.003 1.00 13.42 317 TYR B C 1
ATOM 7770 O O . TYR B 1 317 ? 67.750 44.973 -1.240 1.00 12.92 317 TYR B O 1
ATOM 7779 N N . ILE B 1 318 ? 69.796 45.663 -1.861 1.00 14.81 318 ILE B N 1
ATOM 7780 C CA . ILE B 1 318 ? 69.918 46.614 -0.763 1.00 14.46 318 ILE B CA 1
ATOM 7781 C C . ILE B 1 318 ? 69.290 47.966 -1.075 1.00 15.05 318 ILE B C 1
ATOM 7782 O O . ILE B 1 318 ? 68.959 48.259 -2.224 1.00 14.60 318 ILE B O 1
ATOM 7787 N N . ALA B 1 319 ? 69.128 48.786 -0.039 1.00 13.45 319 ALA B N 1
ATOM 7788 C CA . ALA B 1 319 ? 68.523 50.102 -0.183 1.00 13.45 319 ALA B CA 1
ATOM 7789 C C . ALA B 1 319 ? 69.427 51.138 -0.856 1.00 14.18 319 ALA B C 1
ATOM 7790 O O . ALA B 1 319 ? 68.956 51.945 -1.666 1.00 15.53 319 ALA B O 1
ATOM 7792 N N . SER B 1 320 ? 70.715 51.120 -0.528 1.00 13.42 320 SER B N 1
ATOM 7793 C CA . SER B 1 320 ? 71.671 52.069 -1.105 1.00 14.62 320 SER B CA 1
ATOM 7794 C C . SER B 1 320 ? 73.097 51.628 -0.809 1.00 14.08 320 SER B C 1
ATOM 7795 O O . SER B 1 320 ? 73.386 51.176 0.296 1.00 14.65 320 SER B O 1
ATOM 7798 N N . LEU B 1 321 ? 73.981 51.762 -1.800 1.00 13.12 321 LEU B N 1
ATOM 7799 C CA . LEU B 1 321 ? 75.374 51.375 -1.625 1.00 14.23 321 LEU B CA 1
ATOM 7800 C C . LEU B 1 321 ? 76.148 52.583 -1.093 1.00 14.36 321 LEU B C 1
ATOM 7801 O O . LEU B 1 321 ? 77.126 53.029 -1.687 1.00 16.56 321 LEU B O 1
ATOM 7806 N N . SER B 1 322 ? 75.680 53.121 0.026 1.00 13.17 322 SER B N 1
ATOM 7807 C CA . SER B 1 322 ? 76.325 54.273 0.639 1.00 13.92 322 SER B CA 1
ATOM 7808 C C . SER B 1 322 ? 76.108 54.267 2.143 1.00 14.21 322 SER B C 1
ATOM 7809 O O . SER B 1 322 ? 75.337 53.468 2.666 1.00 15.44 322 SER B O 1
ATOM 7812 N N . ILE B 1 323 ? 76.805 55.164 2.830 1.00 16.15 323 ILE B N 1
ATOM 7813 C CA . ILE B 1 323 ? 76.702 55.300 4.272 1.00 17.91 323 ILE B CA 1
ATOM 7814 C C . ILE B 1 323 ? 76.365 56.771 4.514 1.00 20.50 323 ILE B C 1
ATOM 7815 O O . ILE B 1 323 ? 77.253 57.610 4.668 1.00 19.87 323 ILE B O 1
ATOM 7820 N N . PRO B 1 324 ? 75.064 57.102 4.514 1.00 20.75 324 PRO B N 1
ATOM 7821 C CA . PRO B 1 324 ? 74.575 58.466 4.722 1.00 20.65 324 PRO B CA 1
ATOM 7822 C C . PRO B 1 324 ? 75.312 59.239 5.807 1.00 21.35 324 PRO B C 1
ATOM 7823 O O . PRO B 1 324 ? 75.543 58.739 6.907 1.00 19.20 324 PRO B O 1
ATOM 7827 N N . TRP B 1 325 ? 75.698 60.464 5.468 1.00 24.46 325 TRP B N 1
ATOM 7828 C CA . TRP B 1 325 ? 76.418 61.328 6.389 1.00 28.71 325 TRP B CA 1
ATOM 7829 C C . TRP B 1 325 ? 77.640 60.605 6.944 1.00 30.57 325 TRP B C 1
ATOM 7830 O O . TRP B 1 325 ? 78.059 60.847 8.077 1.00 30.66 325 TRP B O 1
ATOM 7841 N N . GLY B 1 326 ? 78.210 59.724 6.123 1.00 33.26 326 GLY B N 1
ATOM 7842 C CA . GLY B 1 326 ? 79.379 58.956 6.519 1.00 36.94 326 GLY B CA 1
ATOM 7843 C C . GLY B 1 326 ? 80.500 59.786 7.116 1.00 39.43 326 GLY B C 1
ATOM 7844 O O . GLY B 1 326 ? 81.214 59.321 8.006 1.00 38.14 326 GLY B O 1
ATOM 7845 N N . ASP B 1 327 ? 80.660 61.010 6.621 1.00 43.40 327 ASP B N 1
ATOM 7846 C CA . ASP B 1 327 ? 81.694 61.923 7.111 1.00 47.15 327 ASP B CA 1
ATOM 7847 C C . ASP B 1 327 ? 81.571 62.089 8.623 1.00 47.02 327 ASP B C 1
ATOM 7848 O O . ASP B 1 327 ? 82.572 62.231 9.324 1.00 46.75 327 ASP B O 1
ATOM 7853 N N . GLY B 1 328 ? 80.335 62.068 9.115 1.00 46.42 328 GLY B N 1
ATOM 7854 C CA . GLY B 1 328 ? 80.098 62.218 10.537 1.00 46.69 328 GLY B CA 1
ATOM 7855 C C . GLY B 1 328 ? 79.878 60.902 11.260 1.00 47.69 328 GLY B C 1
ATOM 7856 O O . GLY B 1 328 ? 79.647 60.890 12.469 1.00 47.49 328 GLY B O 1
ATOM 7857 N N . GLN B 1 329 ? 79.946 59.791 10.531 1.00 48.17 329 GLN B N 1
ATOM 7858 C CA . GLN B 1 329 ? 79.752 58.478 11.137 1.00 49.75 329 GLN B CA 1
ATOM 7859 C C . GLN B 1 329 ? 81.069 57.819 11.522 1.00 50.57 329 GLN B C 1
ATOM 7860 O O . GLN B 1 329 ? 81.990 57.729 10.705 1.00 49.72 329 GLN B O 1
ATOM 7866 N N . ARG B 1 330 ? 81.155 57.348 12.764 1.00 51.37 330 ARG B N 1
ATOM 7867 C CA . ARG B 1 330 ? 82.372 56.690 13.220 1.00 54.52 330 ARG B CA 1
ATOM 7868 C C . ARG B 1 330 ? 82.575 55.423 12.390 1.00 55.73 330 ARG B C 1
ATOM 7869 O O . ARG B 1 330 ? 81.617 54.744 12.019 1.00 55.57 330 ARG B O 1
ATOM 7877 N N . ASP B 1 331 ? 83.838 55.117 12.117 1.00 58.30 331 ASP B N 1
ATOM 7878 C CA . ASP B 1 331 ? 84.241 53.982 11.288 1.00 58.24 331 ASP B CA 1
ATOM 7879 C C . ASP B 1 331 ? 83.896 52.541 11.691 1.00 58.59 331 ASP B C 1
ATOM 7880 O O . ASP B 1 331 ? 84.148 51.625 10.911 1.00 57.65 331 ASP B O 1
ATOM 7885 N N . ASP B 1 332 ? 83.321 52.321 12.870 1.00 60.06 332 ASP B N 1
ATOM 7886 C CA . ASP B 1 332 ? 83.014 50.951 13.283 1.00 60.23 332 ASP B CA 1
ATOM 7887 C C . ASP B 1 332 ? 81.614 50.442 12.927 1.00 60.27 332 ASP B C 1
ATOM 7888 O O . ASP B 1 332 ? 80.601 51.088 13.214 1.00 57.65 332 ASP B O 1
ATOM 7893 N N . ASN B 1 333 ? 81.592 49.264 12.303 1.00 61.68 333 ASN B N 1
ATOM 7894 C CA . ASN B 1 333 ? 80.378 48.576 11.858 1.00 61.52 333 ASN B CA 1
ATOM 7895 C C . ASN B 1 333 ? 79.246 49.469 11.350 1.00 61.57 333 ASN B C 1
ATOM 7896 O O . ASN B 1 333 ? 78.344 49.843 12.106 1.00 59.94 333 ASN B O 1
ATOM 7901 N N . THR B 1 334 ? 79.289 49.798 10.062 1.00 63.42 334 THR B N 1
ATOM 7902 C CA . THR B 1 334 ? 78.254 50.628 9.464 1.00 62.46 334 THR B CA 1
ATOM 7903 C C . THR B 1 334 ? 77.723 50.040 8.158 1.00 62.43 334 THR B C 1
ATOM 7904 O O . THR B 1 334 ? 78.486 49.624 7.281 1.00 62.57 334 THR B O 1
ATOM 7908 N N . GLY B 1 335 ? 76.398 50.010 8.051 1.00 64.65 335 GLY B N 1
ATOM 7909 C CA . GLY B 1 335 ? 75.736 49.485 6.871 1.00 64.15 335 GLY B CA 1
ATOM 7910 C C . GLY B 1 335 ? 74.227 49.501 7.048 1.00 63.19 335 GLY B C 1
ATOM 7911 O O . GLY B 1 335 ? 73.555 48.487 6.855 1.00 64.70 335 GLY B O 1
ATOM 7912 N N . GLY B 1 336 ? 73.698 50.659 7.436 1.00 61.85 336 GLY B N 1
ATOM 7913 C CA . GLY B 1 336 ? 72.269 50.797 7.641 1.00 56.47 336 GLY B CA 1
ATOM 7914 C C . GLY B 1 336 ? 71.468 50.553 6.377 1.00 51.07 336 GLY B C 1
ATOM 7915 O O . GLY B 1 336 ? 70.483 49.816 6.399 1.00 51.38 336 GLY B O 1
ATOM 7916 N N . TYR B 1 337 ? 71.889 51.168 5.275 1.00 43.73 337 TYR B N 1
ATOM 7917 C CA . TYR B 1 337 ? 71.195 51.004 4.004 1.00 38.15 337 TYR B CA 1
ATOM 7918 C C . TYR B 1 337 ? 71.648 49.759 3.245 1.00 34.63 337 TYR B C 1
ATOM 7919 O O . TYR B 1 337 ? 71.178 49.495 2.139 1.00 29.17 337 TYR B O 1
ATOM 7928 N N . HIS B 1 338 ? 72.559 48.996 3.843 1.00 26.09 338 HIS B N 1
ATOM 7929 C CA . HIS B 1 338 ? 73.055 47.769 3.222 1.00 23.10 338 HIS B CA 1
ATOM 7930 C C . HIS B 1 338 ? 72.208 46.593 3.704 1.00 21.13 338 HIS B C 1
ATOM 7931 O O . HIS B 1 338 ? 72.675 45.459 3.780 1.00 18.63 338 HIS B O 1
ATOM 7938 N N . LEU B 1 339 ? 70.958 46.884 4.041 1.00 18.41 339 LEU B N 1
ATOM 7939 C CA . LEU B 1 339 ? 70.034 45.868 4.502 1.00 16.52 339 LEU B CA 1
ATOM 7940 C C . LEU B 1 339 ? 68.961 45.698 3.442 1.00 15.18 339 LEU B C 1
ATOM 7941 O O . LEU B 1 339 ? 68.848 46.510 2.522 1.00 14.60 339 LEU B O 1
ATOM 7946 N N . VAL B 1 340 ? 68.172 44.641 3.573 1.00 14.75 340 VAL B N 1
ATOM 7947 C CA . VAL B 1 340 ? 67.107 44.372 2.624 1.00 15.59 340 VAL B CA 1
ATOM 7948 C C . VAL B 1 340 ? 65.745 44.666 3.241 1.00 14.61 340 VAL B C 1
ATOM 7949 O O . VAL B 1 340 ? 65.385 44.102 4.268 1.00 12.57 340 VAL B O 1
ATOM 7953 N N . TRP B 1 341 ? 65.003 45.570 2.611 1.00 14.55 341 TRP B N 1
ATOM 7954 C CA . TRP B 1 341 ? 63.659 45.926 3.058 1.00 14.30 341 TRP B CA 1
ATOM 7955 C C . TRP B 1 341 ? 62.685 45.376 2.033 1.00 13.55 341 TRP B C 1
ATOM 7956 O O . TRP B 1 341 ? 62.848 45.584 0.837 1.00 15.01 341 TRP B O 1
ATOM 7967 N N . SER B 1 342 ? 61.666 44.686 2.512 1.00 14.65 342 SER B N 1
ATOM 7968 C CA . SER B 1 342 ? 60.648 44.133 1.639 1.00 16.57 342 SER B CA 1
ATOM 7969 C C . SER B 1 342 ? 60.058 45.244 0.759 1.00 16.24 342 SER B C 1
ATOM 7970 O O . SER B 1 342 ? 59.817 45.049 -0.435 1.00 17.16 342 SER B O 1
ATOM 7973 N N . ARG B 1 343 ? 59.841 46.412 1.356 1.00 15.25 343 ARG B N 1
ATOM 7974 C CA . ARG B 1 343 ? 59.267 47.553 0.645 1.00 13.78 343 ARG B CA 1
ATOM 7975 C C . ARG B 1 343 ? 60.160 48.013 -0.499 1.00 13.10 343 ARG B C 1
ATOM 7976 O O . ARG B 1 343 ? 59.721 48.083 -1.645 1.00 14.02 343 ARG B O 1
ATOM 7984 N N . ASP B 1 344 ? 61.410 48.334 -0.198 1.00 14.30 344 ASP B N 1
ATOM 7985 C CA . ASP B 1 344 ? 62.326 48.789 -1.240 1.00 15.50 344 ASP B CA 1
ATOM 7986 C C . ASP B 1 344 ? 62.527 47.709 -2.301 1.00 15.47 344 ASP B C 1
ATOM 7987 O O . ASP B 1 344 ? 62.614 48.011 -3.488 1.00 14.21 344 ASP B O 1
ATOM 7992 N N . LEU B 1 345 ? 62.585 46.453 -1.864 1.00 16.10 345 LEU B N 1
ATOM 7993 C CA . LEU B 1 345 ? 62.773 45.324 -2.772 1.00 18.20 345 LEU B CA 1
ATOM 7994 C C . LEU B 1 345 ? 61.580 45.198 -3.719 1.00 17.89 345 LEU B C 1
ATOM 7995 O O . LEU B 1 345 ? 61.739 44.909 -4.906 1.00 19.09 345 LEU B O 1
ATOM 8000 N N . TYR B 1 346 ? 60.387 45.414 -3.181 1.00 17.68 346 TYR B N 1
AT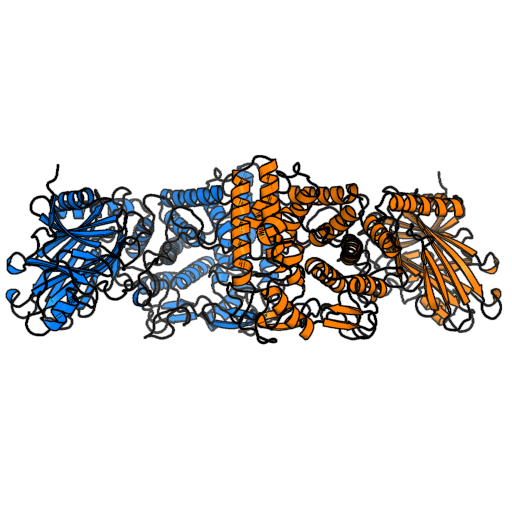OM 8001 C CA . TYR B 1 346 ? 59.145 45.358 -3.955 1.00 14.96 346 TYR B CA 1
ATOM 8002 C C . TYR B 1 346 ? 59.149 46.394 -5.082 1.00 15.18 346 TYR B C 1
ATOM 8003 O O . TYR B 1 346 ? 58.815 46.084 -6.235 1.00 11.19 346 TYR B O 1
ATOM 8012 N N . HIS B 1 347 ? 59.533 47.625 -4.745 1.00 11.83 347 HIS B N 1
ATOM 8013 C CA . HIS B 1 347 ? 59.563 48.703 -5.734 1.00 12.88 347 HIS B CA 1
ATOM 8014 C C . HIS B 1 347 ? 60.669 48.465 -6.761 1.00 13.78 347 HIS B C 1
ATOM 8015 O O . HIS B 1 347 ? 60.484 48.723 -7.951 1.00 16.33 347 HIS B O 1
ATOM 8022 N N . VAL B 1 348 ? 61.813 47.970 -6.305 1.00 13.84 348 VAL B N 1
ATOM 8023 C CA . VAL B 1 348 ? 62.910 47.674 -7.215 1.00 14.12 348 VAL B CA 1
ATOM 8024 C C . VAL B 1 348 ? 62.434 46.579 -8.169 1.00 13.77 348 VAL B C 1
ATOM 8025 O O . VAL B 1 348 ? 62.647 46.665 -9.376 1.00 12.78 348 VAL B O 1
ATOM 8029 N N . ALA B 1 349 ? 61.766 45.565 -7.626 1.00 12.07 349 ALA B N 1
ATOM 8030 C CA . ALA B 1 349 ? 61.251 44.467 -8.441 1.00 13.59 349 ALA B CA 1
ATOM 8031 C C . ALA B 1 349 ? 60.321 44.990 -9.538 1.00 14.95 349 ALA B C 1
ATOM 8032 O O . ALA B 1 349 ? 60.372 44.525 -10.678 1.00 15.29 349 ALA B O 1
ATOM 8034 N N . ASN B 1 350 ? 59.480 45.961 -9.190 1.00 14.13 350 ASN B N 1
ATOM 8035 C CA . ASN B 1 350 ? 58.547 46.531 -10.151 1.00 15.00 350 ASN B CA 1
ATOM 8036 C C . ASN B 1 350 ? 59.261 47.271 -11.285 1.00 16.24 350 ASN B C 1
ATOM 8037 O O . ASN B 1 350 ? 58.744 47.359 -12.401 1.00 16.41 350 ASN B O 1
ATOM 8042 N N . ALA B 1 351 ? 60.441 47.807 -11.000 1.00 16.17 351 ALA B N 1
ATOM 8043 C CA . ALA B 1 351 ? 61.214 48.503 -12.022 1.00 15.77 351 ALA B CA 1
ATOM 8044 C C . ALA B 1 351 ? 61.776 47.433 -12.969 1.00 15.83 351 ALA B C 1
ATOM 8045 O O . ALA B 1 351 ? 61.786 47.606 -14.188 1.00 17.60 351 ALA B O 1
ATOM 8047 N N . PHE B 1 352 ? 62.237 46.325 -12.404 1.00 13.67 352 PHE B N 1
ATOM 8048 C CA . PHE B 1 352 ? 62.758 45.239 -13.218 1.00 16.95 352 PHE B CA 1
ATOM 8049 C C . PHE B 1 352 ? 61.643 44.715 -14.125 1.00 18.31 352 PHE B C 1
ATOM 8050 O O . PHE B 1 352 ? 61.872 44.435 -15.299 1.00 19.47 352 PHE B O 1
ATOM 8058 N N . ILE B 1 353 ? 60.434 44.588 -13.581 1.00 18.97 353 ILE B N 1
ATOM 8059 C CA . ILE B 1 353 ? 59.302 44.110 -14.373 1.00 19.18 353 ILE B CA 1
ATOM 8060 C C . ILE B 1 353 ? 59.058 45.068 -15.532 1.00 18.25 353 ILE B C 1
ATOM 8061 O O . ILE B 1 353 ? 58.988 44.653 -16.686 1.00 19.83 353 ILE B O 1
ATOM 8066 N N . ALA B 1 354 ? 58.939 46.354 -15.211 1.00 17.45 354 ALA B N 1
ATOM 8067 C CA . ALA B 1 354 ? 58.703 47.392 -16.207 1.00 17.16 354 ALA B CA 1
ATOM 8068 C C . ALA B 1 354 ? 59.783 47.419 -17.287 1.00 18.83 354 ALA B C 1
ATOM 8069 O O . ALA B 1 354 ? 59.499 47.684 -18.461 1.00 17.12 354 ALA B O 1
ATOM 8071 N N . ALA B 1 355 ? 61.021 47.148 -16.886 1.00 18.95 355 ALA B N 1
ATOM 8072 C CA . ALA B 1 355 ? 62.153 47.149 -17.809 1.00 18.81 355 ALA B CA 1
ATOM 8073 C C . ALA B 1 355 ? 62.235 45.862 -18.627 1.00 19.84 355 ALA B C 1
ATOM 8074 O O . ALA B 1 355 ? 62.948 45.798 -19.628 1.00 19.68 355 ALA B O 1
ATOM 8076 N N . GLY B 1 356 ? 61.511 44.835 -18.193 1.00 20.75 356 GLY B N 1
ATOM 8077 C CA . GLY B 1 356 ? 61.532 43.572 -18.904 1.00 20.50 356 GLY B CA 1
ATOM 8078 C C . GLY B 1 356 ? 62.440 42.521 -18.290 1.00 22.21 356 GLY B C 1
ATOM 8079 O O . GLY B 1 356 ? 62.497 41.392 -18.782 1.00 23.32 356 GLY B O 1
ATOM 8080 N N . ASP B 1 357 ? 63.157 42.874 -17.225 1.00 21.08 357 ASP B N 1
ATOM 8081 C CA . ASP B 1 357 ? 64.051 41.917 -16.574 1.00 19.71 357 ASP B CA 1
ATOM 8082 C C . ASP B 1 357 ? 63.258 41.144 -15.530 1.00 19.31 357 ASP B C 1
ATOM 8083 O O . ASP B 1 357 ? 63.410 41.362 -14.327 1.00 17.60 357 ASP B O 1
ATOM 8088 N N . VAL B 1 358 ? 62.411 40.236 -16.001 1.00 18.95 358 VAL B N 1
ATOM 8089 C CA . VAL B 1 358 ? 61.576 39.447 -15.112 1.00 19.36 358 VAL B CA 1
ATOM 8090 C C . VAL B 1 358 ? 62.360 38.497 -14.210 1.00 17.51 358 VAL B C 1
ATOM 8091 O O . VAL B 1 358 ? 61.939 38.211 -13.090 1.00 16.89 358 VAL B O 1
ATOM 8095 N N . ASP B 1 359 ? 63.495 38.001 -14.690 1.00 16.59 359 ASP B N 1
ATOM 8096 C CA . ASP B 1 359 ? 64.312 37.087 -13.884 1.00 16.46 359 ASP B CA 1
ATOM 8097 C C . ASP B 1 359 ? 64.769 37.737 -12.582 1.00 16.46 359 ASP B C 1
ATOM 8098 O O . ASP B 1 359 ? 64.752 37.105 -11.531 1.00 16.62 359 ASP B O 1
ATOM 8103 N N . SER B 1 360 ? 65.189 38.996 -12.657 1.00 15.56 360 SER B N 1
ATOM 8104 C CA . SER B 1 360 ? 65.654 39.693 -11.461 1.00 15.93 360 SER B CA 1
ATOM 8105 C C . SER B 1 360 ? 64.524 39.919 -10.448 1.00 15.55 360 SER B C 1
ATOM 8106 O O . SER B 1 360 ? 64.737 39.822 -9.240 1.00 16.28 360 SER B O 1
ATOM 8109 N N . ALA B 1 361 ? 63.327 40.221 -10.933 1.00 14.37 361 ALA B N 1
ATOM 8110 C CA . ALA B 1 361 ? 62.193 40.426 -10.037 1.00 15.77 361 ALA B CA 1
ATOM 8111 C C . ALA B 1 361 ? 61.860 39.109 -9.323 1.00 15.26 361 ALA B C 1
ATOM 8112 O O . ALA B 1 361 ? 61.574 39.099 -8.131 1.00 15.38 361 ALA B O 1
ATOM 8114 N N . ASN B 1 362 ? 61.903 38.001 -10.061 1.00 14.92 362 ASN B N 1
ATOM 8115 C CA . ASN B 1 362 ? 61.602 36.691 -9.491 1.00 15.29 362 ASN B CA 1
ATOM 8116 C C . ASN B 1 362 ? 62.646 36.257 -8.476 1.00 14.60 362 ASN B C 1
ATOM 8117 O O . ASN B 1 362 ? 62.332 35.612 -7.479 1.00 13.14 362 ASN B O 1
ATOM 8122 N N . ARG B 1 363 ? 63.900 36.604 -8.725 1.00 16.67 363 ARG B N 1
ATOM 8123 C CA . ARG B 1 363 ? 64.935 36.223 -7.785 1.00 17.65 363 ARG B CA 1
ATOM 8124 C C . ARG B 1 363 ? 64.700 36.985 -6.485 1.00 16.98 363 ARG B C 1
ATOM 8125 O O . ARG B 1 363 ? 64.912 36.455 -5.394 1.00 14.67 363 ARG B O 1
ATOM 8133 N N . SER B 1 364 ? 64.244 38.228 -6.601 1.00 15.14 364 SER B N 1
ATOM 8134 C CA . SER B 1 364 ? 64.007 39.020 -5.411 1.00 16.35 364 SER B CA 1
ATOM 8135 C C . SER B 1 364 ? 62.824 38.417 -4.671 1.00 16.96 364 SER B C 1
ATOM 8136 O O . SER B 1 364 ? 62.835 38.334 -3.445 1.00 16.43 364 SER B O 1
ATOM 8139 N N . LEU B 1 365 ? 61.816 37.966 -5.416 1.00 16.97 365 LEU B N 1
ATOM 8140 C CA . LEU B 1 365 ? 60.647 37.360 -4.786 1.00 18.50 365 LEU B CA 1
ATOM 8141 C C . LEU B 1 365 ? 61.040 36.072 -4.066 1.00 18.41 365 LEU B C 1
ATOM 8142 O O . LEU B 1 365 ? 60.598 35.820 -2.945 1.00 19.00 365 LEU B O 1
ATOM 8147 N N . ASP B 1 366 ? 61.872 35.259 -4.708 1.00 18.24 366 ASP B N 1
ATOM 8148 C CA . ASP B 1 366 ? 62.304 34.005 -4.107 1.00 19.01 366 ASP B CA 1
ATOM 8149 C C . ASP B 1 366 ? 63.140 34.261 -2.865 1.00 18.31 366 ASP B C 1
ATOM 8150 O O . ASP B 1 366 ? 63.184 33.437 -1.953 1.00 17.26 366 ASP B O 1
ATOM 8155 N N . TYR B 1 367 ? 63.808 35.405 -2.823 1.00 18.14 367 TYR B N 1
ATOM 8156 C CA . TYR B 1 367 ? 64.597 35.746 -1.648 1.00 17.36 367 TYR B CA 1
ATOM 8157 C C . TYR B 1 367 ? 63.613 35.922 -0.489 1.00 16.98 367 TYR B C 1
ATOM 8158 O O . TYR B 1 367 ? 63.807 35.382 0.599 1.00 17.47 367 TYR B O 1
ATOM 8167 N N . LEU B 1 368 ? 62.547 36.674 -0.736 1.00 18.09 368 LEU B N 1
ATOM 8168 C CA . LEU B 1 368 ? 61.531 36.922 0.287 1.00 18.81 368 LEU B CA 1
ATOM 8169 C C . LEU B 1 368 ? 60.853 35.628 0.741 1.00 20.25 368 LEU B C 1
ATOM 8170 O O . LEU B 1 368 ? 60.530 35.478 1.915 1.00 18.80 368 LEU B O 1
ATOM 8175 N N . ALA B 1 369 ? 60.636 34.700 -0.193 1.00 20.95 369 ALA B N 1
ATOM 8176 C CA . ALA B 1 369 ? 60.006 33.425 0.132 1.00 21.13 369 ALA B CA 1
ATOM 8177 C C . ALA B 1 369 ? 60.894 32.677 1.119 1.00 21.83 369 ALA B C 1
ATOM 8178 O O . ALA B 1 369 ? 60.408 31.977 2.011 1.00 22.41 369 ALA B O 1
ATOM 8180 N N . LYS B 1 370 ? 62.201 32.833 0.951 1.00 22.68 370 LYS B N 1
ATOM 8181 C CA . LYS B 1 370 ? 63.180 32.196 1.823 1.00 25.00 370 LYS B CA 1
ATOM 8182 C C . LYS B 1 370 ? 63.100 32.840 3.216 1.00 24.27 370 LYS B C 1
ATOM 8183 O O . LYS B 1 370 ? 63.266 32.172 4.239 1.00 23.43 370 LYS B O 1
ATOM 8189 N N . VAL B 1 371 ? 62.849 34.145 3.249 1.00 22.51 371 VAL B N 1
ATOM 8190 C CA . VAL B 1 371 ? 62.734 34.857 4.516 1.00 20.69 371 VAL B CA 1
ATOM 8191 C C . VAL B 1 371 ? 61.483 34.387 5.268 1.00 21.11 371 VAL B C 1
ATOM 8192 O O . VAL B 1 371 ? 61.533 34.113 6.464 1.00 20.70 371 VAL B O 1
ATOM 8196 N N . VAL B 1 372 ? 60.365 34.283 4.555 1.00 22.12 372 VAL B N 1
ATOM 8197 C CA . VAL B 1 372 ? 59.117 33.854 5.166 1.00 22.57 372 VAL B CA 1
ATOM 8198 C C . VAL B 1 372 ? 59.215 32.412 5.639 1.00 24.51 372 VAL B C 1
ATOM 8199 O O . VAL B 1 372 ? 58.648 32.048 6.670 1.00 23.34 372 VAL B O 1
ATOM 8203 N N . LYS B 1 373 ? 59.955 31.593 4.902 1.00 25.49 373 LYS B N 1
ATOM 8204 C CA . LYS B 1 373 ? 60.113 30.197 5.280 1.00 27.84 373 LYS B CA 1
ATOM 8205 C C . LYS B 1 373 ? 60.830 30.069 6.623 1.00 28.45 373 LYS B C 1
ATOM 8206 O O . LYS B 1 373 ? 60.513 29.189 7.419 1.00 29.03 373 LYS B O 1
ATOM 8212 N N . ASP B 1 374 ? 61.794 30.949 6.875 1.00 28.38 374 ASP B N 1
ATOM 8213 C CA . ASP B 1 374 ? 62.553 30.892 8.119 1.00 28.29 374 ASP B CA 1
ATOM 8214 C C . ASP B 1 374 ? 61.977 31.716 9.269 1.00 26.39 374 ASP B C 1
ATOM 8215 O O . ASP B 1 374 ? 62.331 31.493 10.427 1.00 26.32 374 ASP B O 1
ATOM 8220 N N . ASN B 1 375 ? 61.086 32.653 8.962 1.00 24.61 375 ASN B N 1
ATOM 8221 C CA . ASN B 1 375 ? 60.512 33.507 9.993 1.00 23.66 375 ASN B CA 1
ATOM 8222 C C . ASN B 1 375 ? 58.994 33.465 10.086 1.00 23.65 375 ASN B C 1
ATOM 8223 O O . ASN B 1 375 ? 58.423 33.875 11.100 1.00 23.88 375 ASN B O 1
ATOM 8228 N N . GLY B 1 376 ? 58.345 32.977 9.032 1.00 22.44 376 GLY B N 1
ATOM 8229 C CA . GLY B 1 376 ? 56.891 32.907 9.020 1.00 21.31 376 GLY B CA 1
ATOM 8230 C C . GLY B 1 376 ? 56.285 34.295 8.889 1.00 20.34 376 GLY B C 1
ATOM 8231 O O . GLY B 1 376 ? 55.097 34.511 9.127 1.00 18.62 376 GLY B O 1
ATOM 8232 N N . MET B 1 377 ? 57.118 35.249 8.498 1.00 20.20 377 MET B N 1
ATOM 8233 C CA . MET B 1 377 ? 56.676 36.623 8.341 1.00 20.12 377 MET B CA 1
ATOM 8234 C C . MET B 1 377 ? 57.845 37.460 7.838 1.00 17.31 377 MET B C 1
ATOM 8235 O O . MET B 1 377 ? 58.960 36.958 7.715 1.00 18.18 377 MET B O 1
ATOM 8240 N N . ILE B 1 378 ? 57.588 38.722 7.517 1.00 15.82 378 ILE B N 1
ATOM 8241 C CA . ILE B 1 378 ? 58.640 39.608 7.035 1.00 13.64 378 ILE B CA 1
ATOM 8242 C C . ILE B 1 378 ? 59.128 40.541 8.144 1.00 13.61 378 ILE B C 1
ATOM 8243 O O . ILE B 1 378 ? 58.382 41.406 8.621 1.00 13.58 378 ILE B O 1
ATOM 8248 N N . PRO B 1 379 ? 60.376 40.364 8.593 1.00 12.68 379 PRO B N 1
ATOM 8249 C CA . PRO B 1 379 ? 60.858 41.261 9.647 1.00 13.60 379 PRO B CA 1
ATOM 8250 C C . PRO B 1 379 ? 61.072 42.660 9.076 1.00 12.76 379 PRO B C 1
ATOM 8251 O O . PRO B 1 379 ? 61.143 42.818 7.855 1.00 12.15 379 PRO B O 1
ATOM 8255 N N . GLN B 1 380 ? 61.159 43.668 9.949 1.00 13.38 380 GLN B N 1
ATOM 8256 C CA . GLN B 1 380 ? 61.341 45.055 9.513 1.00 13.15 380 GLN B CA 1
ATOM 8257 C C . GLN B 1 380 ? 62.292 45.079 8.339 1.00 12.82 380 GLN B C 1
ATOM 8258 O O . GLN B 1 380 ? 61.997 45.648 7.280 1.00 14.32 380 GLN B O 1
ATOM 8264 N N . ASN B 1 381 ? 63.447 44.462 8.547 1.00 12.28 381 ASN B N 1
ATOM 8265 C CA . ASN B 1 381 ? 64.470 44.340 7.519 1.00 14.94 381 ASN B CA 1
ATOM 8266 C C . ASN B 1 381 ? 65.387 43.189 7.896 1.00 15.21 381 ASN B C 1
ATOM 8267 O O . ASN B 1 381 ? 65.358 42.712 9.032 1.00 15.14 381 ASN B O 1
ATOM 8272 N N . THR B 1 382 ? 66.186 42.737 6.939 1.00 15.11 382 THR B N 1
ATOM 8273 C CA . THR B 1 382 ? 67.110 41.631 7.171 1.00 16.39 382 THR B CA 1
ATOM 8274 C C . THR B 1 382 ? 68.479 41.898 6.557 1.00 15.97 382 THR B C 1
ATOM 8275 O O . THR B 1 382 ? 68.630 42.760 5.687 1.00 14.99 382 THR B O 1
ATOM 8279 N N . TRP B 1 383 ? 69.476 41.152 7.018 1.00 16.45 383 TRP B N 1
ATOM 8280 C CA . TRP B 1 383 ? 70.812 41.263 6.461 1.00 16.32 383 TRP B CA 1
ATOM 8281 C C . TRP B 1 383 ? 70.656 40.571 5.114 1.00 15.19 383 TRP B C 1
ATOM 8282 O O . TRP B 1 383 ? 69.666 39.875 4.895 1.00 15.61 383 TRP B O 1
ATOM 8293 N N . ILE B 1 384 ? 71.622 40.736 4.219 1.00 15.87 384 ILE B N 1
ATOM 8294 C CA . ILE B 1 384 ? 71.527 40.090 2.914 1.00 16.22 384 ILE B CA 1
ATOM 8295 C C . ILE B 1 384 ? 71.496 38.564 3.041 1.00 18.02 384 ILE B C 1
ATOM 8296 O O . ILE B 1 384 ? 71.029 37.869 2.141 1.00 18.44 384 ILE B O 1
ATOM 8301 N N . SER B 1 385 ? 71.984 38.050 4.167 1.00 18.16 385 SER B N 1
ATOM 8302 C CA . SER B 1 385 ? 71.991 36.607 4.419 1.00 19.60 385 SER B CA 1
ATOM 8303 C C . SER B 1 385 ? 70.567 36.101 4.623 1.00 20.37 385 SER B C 1
ATOM 8304 O O . SER B 1 385 ? 70.294 34.906 4.510 1.00 20.11 385 SER B O 1
ATOM 8307 N N . GLY B 1 386 ? 69.663 37.022 4.943 1.00 21.99 386 GLY B N 1
ATOM 8308 C CA . GLY B 1 386 ? 68.278 36.652 5.171 1.00 22.50 386 GLY B CA 1
ATOM 8309 C C . GLY B 1 386 ? 67.932 36.694 6.648 1.00 22.69 386 GLY B C 1
ATOM 8310 O O . GLY B 1 386 ? 66.767 36.604 7.016 1.00 24.88 386 GLY B O 1
ATOM 8311 N N . LYS B 1 387 ? 68.944 36.823 7.499 1.00 22.42 387 LYS B N 1
ATOM 8312 C CA . LYS B 1 387 ? 68.715 36.885 8.939 1.00 24.77 387 LYS B CA 1
ATOM 8313 C C . LYS B 1 387 ? 68.044 38.201 9.329 1.00 23.51 387 LYS B C 1
ATOM 8314 O O . LYS B 1 387 ? 68.403 39.270 8.835 1.00 23.14 387 LYS B O 1
ATOM 8320 N N . PRO B 1 388 ? 67.054 38.139 10.227 1.00 23.89 388 PRO B N 1
ATOM 8321 C CA . PRO B 1 388 ? 66.378 39.374 10.637 1.00 24.25 388 PRO B CA 1
ATOM 8322 C C . PRO B 1 388 ? 67.305 40.349 11.361 1.00 25.16 388 PRO B C 1
ATOM 8323 O O . PRO B 1 388 ? 68.183 39.946 12.124 1.00 24.34 388 PRO B O 1
ATOM 8327 N N . TYR B 1 389 ? 67.114 41.635 11.094 1.00 25.50 389 TYR B N 1
ATOM 8328 C CA . TYR B 1 389 ? 67.904 42.673 11.732 1.00 27.24 389 TYR B CA 1
ATOM 8329 C C . TYR B 1 389 ? 66.990 43.396 12.724 1.00 26.80 389 TYR B C 1
ATOM 8330 O O . TYR B 1 389 ? 66.909 42.998 13.886 1.00 26.34 389 TYR B O 1
ATOM 8339 N N . TRP B 1 390 ? 66.293 44.439 12.274 1.00 25.20 390 TRP B N 1
ATOM 8340 C CA . TRP B 1 390 ? 65.383 45.171 13.160 1.00 25.79 390 TRP B CA 1
ATOM 8341 C C . TRP B 1 390 ? 64.101 44.364 13.347 1.00 24.22 390 TRP B C 1
ATOM 8342 O O . TRP B 1 390 ? 63.786 43.501 12.530 1.00 20.15 390 TRP B O 1
ATOM 8353 N N . THR B 1 391 ? 63.350 44.661 14.403 1.00 22.26 391 THR B N 1
ATOM 8354 C CA . THR B 1 391 ? 62.147 43.897 14.681 1.00 25.58 391 THR B CA 1
ATOM 8355 C C . THR B 1 391 ? 60.836 44.679 14.686 1.00 23.43 391 THR B C 1
ATOM 8356 O O . THR B 1 391 ? 59.852 44.249 15.285 1.00 24.26 391 THR B O 1
ATOM 8360 N N . GLY B 1 392 ? 60.816 45.823 14.017 1.00 21.44 392 GLY B N 1
ATOM 8361 C CA . GLY B 1 392 ? 59.590 46.596 13.951 1.00 18.62 392 GLY B CA 1
ATOM 8362 C C . GLY B 1 392 ? 58.586 45.809 13.125 1.00 17.76 392 GLY B C 1
ATOM 8363 O O . GLY B 1 392 ? 58.975 44.971 12.310 1.00 14.73 392 GLY B O 1
ATOM 8364 N N . ILE B 1 393 ? 57.298 46.063 13.333 1.00 16.62 393 ILE B N 1
ATOM 8365 C CA . ILE B 1 393 ? 56.262 45.355 12.590 1.00 16.68 393 ILE B CA 1
ATOM 8366 C C . ILE B 1 393 ? 55.612 46.268 11.542 1.00 15.74 393 ILE B C 1
ATOM 8367 O O . ILE B 1 393 ? 54.821 47.156 11.875 1.00 15.45 393 ILE B O 1
ATOM 8372 N N . GLN B 1 394 ? 55.950 46.052 10.273 1.00 15.14 394 GLN B N 1
ATOM 8373 C CA . GLN B 1 394 ? 55.397 46.858 9.184 1.00 14.30 394 GLN B CA 1
ATOM 8374 C C . GLN B 1 394 ? 54.434 46.054 8.317 1.00 14.61 394 GLN B C 1
ATOM 8375 O O . GLN B 1 394 ? 54.848 45.180 7.552 1.00 14.83 394 GLN B O 1
ATOM 8381 N N . LEU B 1 395 ? 53.148 46.360 8.431 1.00 14.69 395 LEU B N 1
ATOM 8382 C CA . LEU B 1 395 ? 52.135 45.645 7.661 1.00 15.96 395 LEU B CA 1
ATOM 8383 C C . LEU B 1 395 ? 52.298 45.760 6.152 1.00 15.12 395 LEU B C 1
ATOM 8384 O O . LEU B 1 395 ? 52.043 44.799 5.427 1.00 14.04 395 LEU B O 1
ATOM 8389 N N . ASP B 1 396 ? 52.725 46.922 5.670 1.00 13.90 396 ASP B N 1
ATOM 8390 C CA . ASP B 1 396 ? 52.901 47.079 4.235 1.00 15.22 396 ASP B CA 1
ATOM 8391 C C . ASP B 1 396 ? 53.976 46.111 3.747 1.00 15.81 396 ASP B C 1
ATOM 8392 O O . ASP B 1 396 ? 53.914 45.635 2.614 1.00 16.34 396 ASP B O 1
ATOM 8397 N N . GLU B 1 397 ? 54.957 45.811 4.602 1.00 13.75 397 GLU B N 1
ATOM 8398 C CA . GLU B 1 397 ? 56.016 44.890 4.214 1.00 14.21 397 GLU B CA 1
ATOM 8399 C C . GLU B 1 397 ? 55.566 43.433 4.200 1.00 14.10 397 GLU B C 1
ATOM 8400 O O . GLU B 1 397 ? 56.224 42.585 3.593 1.00 16.01 397 GLU B O 1
ATOM 8406 N N . GLN B 1 398 ? 54.443 43.140 4.850 1.00 15.39 398 GLN B N 1
ATOM 8407 C CA . GLN B 1 398 ? 53.897 41.775 4.857 1.00 14.71 398 GLN B CA 1
ATOM 8408 C C . GLN B 1 398 ? 53.056 41.607 3.593 1.00 14.09 398 GLN B C 1
ATOM 8409 O O . GLN B 1 398 ? 52.898 40.511 3.069 1.00 15.08 398 GLN B O 1
ATOM 8415 N N . ALA B 1 399 ? 52.516 42.722 3.119 1.00 13.22 399 ALA B N 1
ATOM 8416 C CA . ALA B 1 399 ? 51.647 42.735 1.950 1.00 14.60 399 ALA B CA 1
ATOM 8417 C C . ALA B 1 399 ? 52.339 42.763 0.586 1.00 13.74 399 ALA B C 1
ATOM 8418 O O . ALA B 1 399 ? 51.932 42.055 -0.331 1.00 14.72 399 ALA B O 1
ATOM 8420 N N . ASP B 1 400 ? 53.371 43.590 0.456 1.00 14.21 400 ASP B N 1
ATOM 8421 C CA . ASP B 1 400 ? 54.081 43.736 -0.808 1.00 14.92 400 ASP B CA 1
ATOM 8422 C C . ASP B 1 400 ? 54.548 42.440 -1.475 1.00 15.94 400 ASP B C 1
ATOM 8423 O O . ASP B 1 400 ? 54.397 42.279 -2.688 1.00 15.85 400 ASP B O 1
ATOM 8428 N N . PRO B 1 401 ? 55.128 41.504 -0.708 1.00 16.05 401 PRO B N 1
ATOM 8429 C CA . PRO B 1 401 ? 55.561 40.270 -1.372 1.00 16.35 401 PRO B CA 1
ATOM 8430 C C . PRO B 1 401 ? 54.399 39.507 -1.998 1.00 16.99 401 PRO B C 1
ATOM 8431 O O . PRO B 1 401 ? 54.567 38.822 -3.011 1.00 16.37 401 PRO B O 1
ATOM 8435 N N . ILE B 1 402 ? 53.216 39.635 -1.403 1.00 18.50 402 ILE B N 1
ATOM 8436 C CA . ILE B 1 402 ? 52.019 38.968 -1.922 1.00 17.13 402 ILE B CA 1
ATOM 8437 C C . ILE B 1 402 ? 51.628 39.625 -3.240 1.00 16.44 402 ILE B C 1
ATOM 8438 O O . ILE B 1 402 ? 51.303 38.949 -4.217 1.00 17.95 402 ILE B O 1
ATOM 8443 N N . ILE B 1 403 ? 51.649 40.952 -3.254 1.00 16.41 403 ILE B N 1
ATOM 8444 C CA . ILE B 1 403 ? 51.294 41.703 -4.450 1.00 15.23 403 ILE B CA 1
ATOM 8445 C C . ILE B 1 403 ? 52.264 41.347 -5.586 1.00 17.07 403 ILE B C 1
ATOM 8446 O O . ILE B 1 403 ? 51.844 41.107 -6.726 1.00 13.98 403 ILE B O 1
ATOM 8451 N N . LEU B 1 404 ? 53.556 41.289 -5.267 1.00 15.76 404 LEU B N 1
ATOM 8452 C CA . LEU B 1 404 ? 54.569 40.960 -6.267 1.00 15.89 404 LEU B CA 1
ATOM 8453 C C . LEU B 1 404 ? 54.326 39.555 -6.806 1.00 17.32 404 LEU B C 1
ATOM 8454 O O . LEU B 1 404 ? 54.459 39.315 -8.008 1.00 15.38 404 LEU B O 1
ATOM 8459 N N . SER B 1 405 ? 53.967 38.638 -5.908 1.00 16.74 405 SER B N 1
ATOM 8460 C CA . SER B 1 405 ? 53.689 37.254 -6.278 1.00 18.79 405 SER B CA 1
ATOM 8461 C C . SER B 1 405 ? 52.584 37.191 -7.325 1.00 20.85 405 SER B C 1
ATOM 8462 O O . SER B 1 405 ? 52.641 36.385 -8.258 1.00 19.17 405 SER B O 1
ATOM 8465 N N . TYR B 1 406 ? 51.583 38.050 -7.156 1.00 20.33 406 TYR B N 1
ATOM 8466 C CA . TYR B 1 406 ? 50.456 38.120 -8.074 1.00 22.14 406 TYR B CA 1
ATOM 8467 C C . TYR B 1 406 ? 50.873 38.637 -9.449 1.00 22.33 406 TYR B C 1
ATOM 8468 O O . TYR B 1 406 ? 50.527 38.042 -10.472 1.00 21.81 406 TYR B O 1
ATOM 8477 N N . ARG B 1 407 ? 51.619 39.738 -9.472 1.00 21.42 407 ARG B N 1
ATOM 8478 C CA . ARG B 1 407 ? 52.072 40.321 -10.734 1.00 23.11 407 ARG B CA 1
ATOM 8479 C C . ARG B 1 407 ? 53.043 39.420 -11.493 1.00 22.03 407 ARG B C 1
ATOM 8480 O O . ARG B 1 407 ? 53.110 39.479 -12.717 1.00 22.10 407 ARG B O 1
ATOM 8488 N N . LEU B 1 408 ? 53.803 38.603 -10.769 1.00 20.53 408 LEU B N 1
ATOM 8489 C CA . LEU B 1 408 ? 54.747 37.687 -11.403 1.00 20.63 408 LEU B CA 1
ATOM 8490 C C . LEU B 1 408 ? 54.057 36.353 -11.677 1.00 20.74 408 LEU B C 1
ATOM 8491 O O . LEU B 1 408 ? 54.658 35.426 -12.228 1.00 20.33 408 LEU B O 1
ATOM 8496 N N . LYS B 1 409 ? 52.784 36.285 -11.296 1.00 21.10 409 LYS B N 1
ATOM 8497 C CA . LYS B 1 409 ? 51.957 35.096 -11.474 1.00 20.87 409 LYS B CA 1
ATOM 8498 C C . LYS B 1 409 ? 52.620 33.856 -10.891 1.00 20.44 409 LYS B C 1
ATOM 8499 O O . LYS B 1 409 ? 52.524 32.763 -11.449 1.00 18.48 409 LYS B O 1
ATOM 8505 N N . ARG B 1 410 ? 53.291 34.042 -9.756 1.00 19.71 410 ARG B N 1
ATOM 8506 C CA . ARG B 1 410 ? 53.983 32.959 -9.064 1.00 19.85 410 ARG B CA 1
ATOM 8507 C C . ARG B 1 410 ? 53.042 32.271 -8.076 1.00 21.55 410 ARG B C 1
ATOM 8508 O O . ARG B 1 410 ? 53.252 32.325 -6.865 1.00 20.31 410 ARG B O 1
ATOM 8516 N N . TYR B 1 411 ? 52.010 31.620 -8.608 1.00 21.02 411 TYR B N 1
ATOM 8517 C CA . TYR B 1 411 ? 51.016 30.935 -7.791 1.00 22.84 411 TYR B CA 1
ATOM 8518 C C . TYR B 1 411 ? 51.609 29.733 -7.074 1.00 23.24 411 TYR B C 1
ATOM 8519 O O . TYR B 1 411 ? 50.984 29.142 -6.194 1.00 25.01 411 TYR B O 1
ATOM 8528 N N . ASP B 1 412 ? 52.827 29.380 -7.456 1.00 22.90 412 ASP B N 1
ATOM 8529 C CA . ASP B 1 412 ? 53.535 28.261 -6.851 1.00 21.77 412 ASP B CA 1
ATOM 8530 C C . ASP B 1 412 ? 54.017 28.627 -5.447 1.00 22.24 412 ASP B C 1
ATOM 8531 O O . ASP B 1 412 ? 54.425 27.759 -4.680 1.00 23.31 412 ASP B O 1
ATOM 8536 N N . LEU B 1 413 ? 53.965 29.914 -5.114 1.00 21.53 413 LEU B N 1
ATOM 8537 C CA . LEU B 1 413 ? 54.419 30.381 -3.804 1.00 20.92 413 LEU B CA 1
ATOM 8538 C C . LEU B 1 413 ? 53.282 30.582 -2.804 1.00 20.99 413 LEU B C 1
ATOM 8539 O O . LEU B 1 413 ? 53.476 31.184 -1.748 1.00 20.60 413 LEU B O 1
ATOM 8544 N N . TYR B 1 414 ? 52.098 30.078 -3.132 1.00 21.80 414 TYR B N 1
ATOM 8545 C CA . TYR B 1 414 ? 50.945 30.226 -2.250 1.00 23.94 414 TYR B CA 1
ATOM 8546 C C . TYR B 1 414 ? 51.148 29.650 -0.854 1.00 25.97 414 TYR B C 1
ATOM 8547 O O . TYR B 1 414 ? 50.890 30.327 0.144 1.00 25.84 414 TYR B O 1
ATOM 8556 N N . ASP B 1 415 ? 51.611 28.404 -0.782 1.00 27.02 415 ASP B N 1
ATOM 8557 C CA . ASP B 1 415 ? 51.819 27.737 0.503 1.00 27.59 415 ASP B CA 1
ATOM 8558 C C . ASP B 1 415 ? 52.973 28.268 1.343 1.00 26.46 415 ASP B C 1
ATOM 8559 O O . ASP B 1 415 ? 52.844 28.409 2.559 1.00 26.32 415 ASP B O 1
ATOM 8564 N N . SER B 1 416 ? 54.098 28.563 0.703 1.00 24.57 416 SER B N 1
ATOM 8565 C CA . SER B 1 416 ? 55.269 29.037 1.435 1.00 24.29 416 SER B CA 1
ATOM 8566 C C . SER B 1 416 ? 55.367 30.546 1.632 1.00 23.84 416 SER B C 1
ATOM 8567 O O . SER B 1 416 ? 56.081 31.001 2.522 1.00 23.12 416 SER B O 1
ATOM 8570 N N . LEU B 1 417 ? 54.659 31.320 0.813 1.00 25.44 417 LEU B N 1
ATOM 8571 C CA . LEU B 1 417 ? 54.729 32.775 0.911 1.00 24.21 417 LEU B CA 1
ATOM 8572 C C . LEU B 1 417 ? 53.397 33.464 1.159 1.00 23.51 417 LEU B C 1
ATOM 8573 O O . LEU B 1 417 ? 53.208 34.100 2.199 1.00 23.03 417 LEU B O 1
ATOM 8578 N N . VAL B 1 418 ? 52.483 33.341 0.201 1.00 21.47 418 VAL B N 1
ATOM 8579 C CA . VAL B 1 418 ? 51.179 33.989 0.276 1.00 21.21 418 VAL B CA 1
ATOM 8580 C C . VAL B 1 418 ? 50.297 33.655 1.479 1.00 21.66 418 VAL B C 1
ATOM 8581 O O . VAL B 1 418 ? 49.879 34.556 2.204 1.00 22.15 418 VAL B O 1
ATOM 8585 N N . LYS B 1 419 ? 50.001 32.379 1.693 1.00 21.95 419 LYS B N 1
ATOM 8586 C CA . LYS B 1 419 ? 49.148 31.996 2.817 1.00 23.45 419 LYS B CA 1
ATOM 8587 C C . LYS B 1 419 ? 49.715 32.435 4.171 1.00 21.06 419 LYS B C 1
ATOM 8588 O O . LYS B 1 419 ? 49.021 33.068 4.959 1.00 21.67 419 LYS B O 1
ATOM 8594 N N . PRO B 1 420 ? 50.985 32.112 4.458 1.00 21.58 420 PRO B N 1
ATOM 8595 C CA . PRO B 1 420 ? 51.525 32.542 5.755 1.00 19.03 420 PRO B CA 1
ATOM 8596 C C . PRO B 1 420 ? 51.498 34.056 5.989 1.00 18.80 420 PRO B C 1
ATOM 8597 O O . PRO B 1 420 ? 51.206 34.503 7.093 1.00 16.79 420 PRO B O 1
ATOM 8601 N N . LEU B 1 421 ? 51.795 34.844 4.958 1.00 17.73 421 LEU B N 1
ATOM 8602 C CA . LEU B 1 421 ? 51.785 36.295 5.114 1.00 18.06 421 LEU B CA 1
ATOM 8603 C C . LEU B 1 421 ? 50.363 36.838 5.213 1.00 18.53 421 LEU B C 1
ATOM 8604 O O . LEU B 1 421 ? 50.104 37.781 5.962 1.00 18.37 421 LEU B O 1
ATOM 8609 N N . ALA B 1 422 ? 49.440 36.237 4.469 1.00 17.64 422 ALA B N 1
ATOM 8610 C CA . ALA B 1 422 ? 48.053 36.676 4.503 1.00 18.42 422 ALA B CA 1
ATOM 8611 C C . ALA B 1 422 ? 47.435 36.382 5.873 1.00 19.51 422 ALA B C 1
ATOM 8612 O O . ALA B 1 422 ? 46.726 37.219 6.438 1.00 20.76 422 ALA B O 1
ATOM 8614 N N . ASP B 1 423 ? 47.700 35.193 6.406 1.00 18.21 423 ASP B N 1
ATOM 8615 C CA . ASP B 1 423 ? 47.163 34.819 7.711 1.00 19.34 423 ASP B CA 1
ATOM 8616 C C . ASP B 1 423 ? 47.771 35.689 8.805 1.00 19.05 423 ASP B C 1
ATOM 8617 O O . ASP B 1 423 ? 47.103 36.028 9.782 1.00 20.16 423 ASP B O 1
ATOM 8622 N N . PHE B 1 424 ? 49.039 36.048 8.641 1.00 17.27 424 PHE B N 1
ATOM 8623 C CA . PHE B 1 424 ? 49.709 36.889 9.623 1.00 18.18 424 PHE B CA 1
ATOM 8624 C C . PHE B 1 424 ? 49.069 38.276 9.625 1.00 17.55 424 PHE B C 1
ATOM 8625 O O . PHE B 1 424 ? 48.812 38.848 10.683 1.00 19.47 424 PHE B O 1
ATOM 8633 N N . ILE B 1 425 ? 48.805 38.809 8.436 1.00 17.03 425 ILE B N 1
ATOM 8634 C CA . ILE B 1 425 ? 48.183 40.128 8.304 1.00 16.82 425 ILE B CA 1
ATOM 8635 C C . ILE B 1 425 ? 46.798 40.177 8.953 1.00 17.03 425 ILE B C 1
ATOM 8636 O O . ILE B 1 425 ? 46.470 41.123 9.667 1.00 15.36 425 ILE B O 1
ATOM 8641 N N . ILE B 1 426 ? 45.985 39.156 8.697 1.00 17.89 426 ILE B N 1
ATOM 8642 C CA . ILE B 1 426 ? 44.631 39.112 9.241 1.00 20.47 426 ILE B CA 1
ATOM 8643 C C . ILE B 1 426 ? 44.649 39.000 10.759 1.00 21.81 426 ILE B C 1
ATOM 8644 O O . ILE B 1 426 ? 43.704 39.403 11.436 1.00 22.83 426 ILE B O 1
ATOM 8649 N N . LYS B 1 427 ? 45.746 38.473 11.288 1.00 22.70 427 LYS B N 1
ATOM 8650 C CA . LYS B 1 427 ? 45.906 38.299 12.725 1.00 24.84 427 LYS B CA 1
ATOM 8651 C C . LYS B 1 427 ? 46.195 39.597 13.477 1.00 24.44 427 LYS B C 1
ATOM 8652 O O . LYS B 1 427 ? 45.710 39.791 14.595 1.00 21.92 427 LYS B O 1
ATOM 8658 N N . ILE B 1 428 ? 46.965 40.493 12.861 1.00 23.49 428 ILE B N 1
ATOM 8659 C CA . ILE B 1 428 ? 47.338 41.741 13.519 1.00 22.56 428 ILE B CA 1
ATOM 8660 C C . ILE B 1 428 ? 46.839 43.046 12.894 1.00 23.23 428 ILE B C 1
ATOM 8661 O O . ILE B 1 428 ? 46.842 44.086 13.553 1.00 24.48 428 ILE B O 1
ATOM 8666 N N . GLY B 1 429 ? 46.421 43.001 11.633 1.00 21.10 429 GLY B N 1
ATOM 8667 C CA . GLY B 1 429 ? 45.949 44.209 10.979 1.00 18.68 429 GLY B CA 1
ATOM 8668 C C . GLY B 1 429 ? 44.561 44.637 11.418 1.00 18.29 429 GLY B C 1
ATOM 8669 O O . GLY B 1 429 ? 43.926 43.935 12.203 1.00 18.31 429 GLY B O 1
ATOM 8670 N N . PRO B 1 430 ? 44.045 45.772 10.912 1.00 17.02 430 PRO B N 1
ATOM 8671 C CA . PRO B 1 430 ? 44.702 46.667 9.950 1.00 16.30 430 PRO B CA 1
ATOM 8672 C C . PRO B 1 430 ? 45.732 47.634 10.534 1.00 17.58 430 PRO B C 1
ATOM 8673 O O . PRO B 1 430 ? 46.450 48.307 9.784 1.00 16.40 430 PRO B O 1
ATOM 8677 N N . LYS B 1 431 ? 45.805 47.719 11.860 1.00 17.22 431 LYS B N 1
ATOM 8678 C CA . LYS B 1 431 ? 46.759 48.629 12.491 1.00 18.80 431 LYS B CA 1
ATOM 8679 C C . LYS B 1 431 ? 48.170 48.094 12.285 1.00 17.79 431 LYS B C 1
ATOM 8680 O O . LYS B 1 431 ? 48.367 46.883 12.156 1.00 18.71 431 LYS B O 1
ATOM 8686 N N . THR B 1 432 ? 49.148 48.993 12.246 1.00 15.32 432 THR B N 1
ATOM 8687 C CA . THR B 1 432 ? 50.536 48.592 12.028 1.00 15.11 432 THR B CA 1
ATOM 8688 C C . THR B 1 432 ? 51.439 49.105 13.148 1.00 15.82 432 THR B C 1
ATOM 8689 O O . THR B 1 432 ? 51.129 50.114 13.778 1.00 16.53 432 THR B O 1
ATOM 8693 N N . GLY B 1 433 ? 52.544 48.401 13.394 1.00 16.16 433 GLY B N 1
ATOM 8694 C CA . GLY B 1 433 ? 53.487 48.816 14.420 1.00 16.12 433 GLY B CA 1
ATOM 8695 C C . GLY B 1 433 ? 54.171 50.095 13.969 1.00 17.94 433 GLY B C 1
ATOM 8696 O O . GLY B 1 433 ? 54.516 50.968 14.770 1.00 18.13 433 GLY B O 1
ATOM 8697 N N . GLN B 1 434 ? 54.383 50.192 12.663 1.00 17.11 434 GLN B N 1
ATOM 8698 C CA . GLN B 1 434 ? 54.987 51.369 12.077 1.00 18.26 434 GLN B CA 1
ATOM 8699 C C . GLN B 1 434 ? 54.626 51.461 10.606 1.00 16.91 434 GLN B C 1
ATOM 8700 O O . GLN B 1 434 ? 54.416 50.441 9.935 1.00 16.35 434 GLN B O 1
ATOM 8706 N N . GLU B 1 435 ? 54.498 52.693 10.124 1.00 15.86 435 GLU B N 1
ATOM 8707 C CA . GLU B 1 435 ? 54.185 52.930 8.728 1.00 15.45 435 GLU B CA 1
ATOM 8708 C C . GLU B 1 435 ? 55.497 52.862 7.949 1.00 14.54 435 GLU B C 1
ATOM 8709 O O . GLU B 1 435 ? 56.545 52.556 8.521 1.00 14.48 435 GLU B O 1
ATOM 8715 N N . ARG B 1 436 ? 55.459 53.147 6.654 1.00 15.69 436 ARG B N 1
ATOM 8716 C CA . ARG B 1 436 ? 56.667 53.017 5.852 1.00 14.00 436 ARG B CA 1
ATOM 8717 C C . ARG B 1 436 ? 57.902 53.835 6.203 1.00 13.95 436 ARG B C 1
ATOM 8718 O O . ARG B 1 436 ? 58.988 53.482 5.767 1.00 12.34 436 ARG B O 1
ATOM 8726 N N . TRP B 1 437 ? 57.767 54.904 6.982 1.00 14.27 437 TRP B N 1
ATOM 8727 C CA . TRP B 1 437 ? 58.950 55.675 7.352 1.00 15.09 437 TRP B CA 1
ATOM 8728 C C . TRP B 1 437 ? 59.610 55.028 8.577 1.00 14.98 437 TRP B C 1
ATOM 8729 O O . TRP B 1 437 ? 60.642 55.496 9.065 1.00 14.50 437 TRP B O 1
ATOM 8740 N N . GLU B 1 438 ? 58.996 53.946 9.059 1.00 14.62 438 GLU B N 1
ATOM 8741 C CA . GLU B 1 438 ? 59.493 53.166 10.196 1.00 15.42 438 GLU B CA 1
ATOM 8742 C C . GLU B 1 438 ? 59.599 53.961 11.500 1.00 15.32 438 GLU B C 1
ATOM 8743 O O . GLU B 1 438 ? 60.551 53.775 12.261 1.00 14.94 438 GLU B O 1
ATOM 8749 N N . GLU B 1 439 ? 58.616 54.809 11.784 1.00 13.46 439 GLU B N 1
ATOM 8750 C CA . GLU B 1 439 ? 58.695 55.644 12.978 1.00 13.40 439 GLU B CA 1
ATOM 8751 C C . GLU B 1 439 ? 57.519 55.633 13.950 1.00 14.95 439 GLU B C 1
ATOM 8752 O O . GLU B 1 439 ? 57.702 55.865 15.145 1.00 14.76 439 GLU B O 1
ATOM 8758 N N . ILE B 1 440 ? 56.318 55.357 13.454 1.00 14.68 440 ILE B N 1
ATOM 8759 C CA . ILE B 1 440 ? 55.144 55.401 14.310 1.00 14.71 440 ILE B CA 1
ATOM 8760 C C . ILE B 1 440 ? 54.073 54.394 13.899 1.00 14.29 440 ILE B C 1
ATOM 8761 O O . ILE B 1 440 ? 53.977 54.020 12.732 1.00 16.19 440 ILE B O 1
ATOM 8766 N N . GLY B 1 441 ? 53.270 53.962 14.866 1.00 14.72 441 GLY B N 1
ATOM 8767 C CA . GLY B 1 441 ? 52.229 52.993 14.585 1.00 13.78 441 GLY B CA 1
ATOM 8768 C C . GLY B 1 441 ? 50.832 53.574 14.597 1.00 13.67 441 GLY B C 1
ATOM 8769 O O . GLY B 1 441 ? 50.625 54.729 14.963 1.00 13.26 441 GLY B O 1
ATOM 8770 N N . GLY B 1 442 ? 49.869 52.761 14.186 1.00 14.09 442 GLY B N 1
ATOM 8771 C CA . GLY B 1 442 ? 48.487 53.200 14.146 1.00 15.72 442 GLY B CA 1
ATOM 8772 C C . GLY B 1 442 ? 47.841 52.852 12.813 1.00 16.13 442 GLY B C 1
ATOM 8773 O O . GLY B 1 442 ? 48.242 51.893 12.147 1.00 14.84 442 GLY B O 1
ATOM 8774 N N . TYR B 1 443 ? 46.835 53.634 12.429 1.00 14.89 443 TYR B N 1
ATOM 8775 C CA . TYR B 1 443 ? 46.132 53.419 11.172 1.00 14.30 443 TYR B CA 1
ATOM 8776 C C . TYR B 1 443 ? 46.683 54.402 10.148 1.00 15.93 443 TYR B C 1
ATOM 8777 O O . TYR B 1 443 ? 46.504 55.614 10.269 1.00 15.47 443 TYR B O 1
ATOM 8786 N N . SER B 1 444 ? 47.382 53.856 9.159 1.00 14.80 444 SER B N 1
ATOM 8787 C CA . SER B 1 444 ? 48.019 54.633 8.104 1.00 13.68 444 SER B CA 1
ATOM 8788 C C . SER B 1 444 ? 47.355 54.394 6.754 1.00 13.55 444 SER B C 1
ATOM 8789 O O . SER B 1 444 ? 47.146 53.248 6.348 1.00 14.73 444 SER B O 1
ATOM 8792 N N . PRO B 1 445 ? 47.008 55.474 6.037 1.00 14.31 445 PRO B N 1
ATOM 8793 C CA . PRO B 1 445 ? 46.376 55.234 4.735 1.00 15.17 445 PRO B CA 1
ATOM 8794 C C . PRO B 1 445 ? 47.275 54.451 3.777 1.00 14.27 445 PRO B C 1
ATOM 8795 O O . PRO B 1 445 ? 46.798 53.583 3.050 1.00 16.41 445 PRO B O 1
ATOM 8799 N N . ALA B 1 446 ? 48.573 54.740 3.794 1.00 13.29 446 ALA B N 1
ATOM 8800 C CA . ALA B 1 446 ? 49.507 54.038 2.919 1.00 14.87 446 ALA B CA 1
ATOM 8801 C C . ALA B 1 446 ? 49.569 52.555 3.282 1.00 14.46 446 ALA B C 1
ATOM 8802 O O . ALA B 1 446 ? 49.475 51.681 2.417 1.00 15.43 446 ALA B O 1
ATOM 8804 N N . THR B 1 447 ? 49.718 52.280 4.572 1.00 13.89 447 THR B N 1
ATOM 8805 C CA . THR B 1 447 ? 49.806 50.910 5.057 1.00 13.33 447 THR B CA 1
ATOM 8806 C C . THR B 1 447 ? 48.515 50.132 4.815 1.00 15.69 447 THR B C 1
ATOM 8807 O O . THR B 1 447 ? 48.548 48.994 4.343 1.00 15.80 447 THR B O 1
ATOM 8811 N N . MET B 1 448 ? 47.380 50.740 5.141 1.00 15.62 448 MET B N 1
ATOM 8812 C CA . MET B 1 448 ? 46.101 50.080 4.931 1.00 17.29 448 MET B CA 1
ATOM 8813 C C . MET B 1 448 ? 45.876 49.806 3.446 1.00 18.28 448 MET B C 1
ATOM 8814 O O . MET B 1 448 ? 45.292 48.783 3.075 1.00 17.79 448 MET B O 1
ATOM 8819 N N . ALA B 1 449 ? 46.345 50.715 2.595 1.00 17.18 449 ALA B N 1
ATOM 8820 C CA . ALA B 1 449 ? 46.205 50.536 1.152 1.00 17.03 449 ALA B CA 1
ATOM 8821 C C . ALA B 1 449 ? 46.958 49.273 0.720 1.00 16.89 449 ALA B C 1
ATOM 8822 O O . ALA B 1 449 ? 46.474 48.500 -0.108 1.00 15.97 449 ALA B O 1
ATOM 8824 N N . ALA B 1 450 ? 48.144 49.069 1.288 1.00 16.74 450 ALA B N 1
ATOM 8825 C CA . ALA B 1 450 ? 48.956 47.903 0.956 1.00 16.66 450 ALA B CA 1
ATOM 8826 C C . ALA B 1 450 ? 48.306 46.625 1.473 1.00 15.84 450 ALA B C 1
ATOM 8827 O O . ALA B 1 450 ? 48.344 45.589 0.804 1.00 17.26 450 ALA B O 1
ATOM 8829 N N . GLU B 1 451 ? 47.707 46.703 2.658 1.00 14.50 451 GLU B N 1
ATOM 8830 C CA . GLU B 1 451 ? 47.043 45.549 3.262 1.00 14.99 451 GLU B CA 1
ATOM 8831 C C . GLU B 1 451 ? 45.831 45.104 2.446 1.00 14.59 451 GLU B C 1
ATOM 8832 O O . GLU B 1 451 ? 45.604 43.911 2.272 1.00 13.49 451 GLU B O 1
ATOM 8838 N N . VAL B 1 452 ? 45.047 46.067 1.972 1.00 15.67 452 VAL B N 1
ATOM 8839 C CA . VAL B 1 452 ? 43.865 45.772 1.166 1.00 17.23 452 VAL B CA 1
ATOM 8840 C C . VAL B 1 452 ? 44.300 45.154 -0.160 1.00 18.26 452 VAL B C 1
ATOM 8841 O O . VAL B 1 452 ? 43.758 44.135 -0.603 1.00 16.65 452 VAL B O 1
ATOM 8845 N N . ALA B 1 453 ? 45.287 45.780 -0.790 1.00 17.61 453 ALA B N 1
ATOM 8846 C CA . ALA B 1 453 ? 45.812 45.288 -2.057 1.00 17.89 453 ALA B CA 1
ATOM 8847 C C . ALA B 1 453 ? 46.415 43.893 -1.879 1.00 16.32 453 ALA B C 1
ATOM 8848 O O . ALA B 1 453 ? 46.184 43.001 -2.693 1.00 17.64 453 ALA B O 1
ATOM 8850 N N . GLY B 1 454 ? 47.182 43.714 -0.806 1.00 17.32 454 GLY B N 1
ATOM 8851 C CA . GLY B 1 454 ? 47.809 42.428 -0.533 1.00 15.20 454 GLY B CA 1
ATOM 8852 C C . GLY B 1 454 ? 46.827 41.296 -0.255 1.00 17.60 454 GLY B C 1
ATOM 8853 O O . GLY B 1 454 ? 47.023 40.168 -0.709 1.00 17.14 454 GLY B O 1
ATOM 8854 N N . LEU B 1 455 ? 45.772 41.581 0.502 1.00 17.52 455 LEU B N 1
ATOM 8855 C CA . LEU B 1 455 ? 44.770 40.562 0.804 1.00 17.38 455 LEU B CA 1
ATOM 8856 C C . LEU B 1 455 ? 43.945 40.242 -0.440 1.00 16.71 455 LEU B C 1
ATOM 8857 O O . LEU B 1 455 ? 43.528 39.098 -0.648 1.00 16.23 455 LEU B O 1
ATOM 8862 N N . THR B 1 456 ? 43.718 41.252 -1.270 1.00 17.36 456 THR B N 1
ATOM 8863 C CA . THR B 1 456 ? 42.964 41.054 -2.504 1.00 19.18 456 THR B CA 1
ATOM 8864 C C . THR B 1 456 ? 43.778 40.121 -3.406 1.00 19.38 456 THR B C 1
ATOM 8865 O O . THR B 1 456 ? 43.240 39.174 -3.985 1.00 19.90 456 THR B O 1
ATOM 8869 N N . CYS B 1 457 ? 45.079 40.385 -3.506 1.00 17.46 457 CYS B N 1
ATOM 8870 C CA . CYS B 1 457 ? 45.968 39.567 -4.324 1.00 17.15 457 CYS B CA 1
ATOM 8871 C C . CYS B 1 457 ? 46.114 38.156 -3.737 1.00 16.44 457 CYS B C 1
ATOM 8872 O O . CYS B 1 457 ? 46.306 37.192 -4.473 1.00 16.93 457 CYS B O 1
ATOM 8875 N N . ALA B 1 458 ? 46.015 38.035 -2.416 1.00 15.99 458 ALA B N 1
ATOM 8876 C CA . ALA B 1 458 ? 46.121 36.734 -1.758 1.00 16.85 458 ALA B CA 1
ATOM 8877 C C . ALA B 1 458 ? 44.884 35.899 -2.082 1.00 18.55 458 ALA B C 1
ATOM 8878 O O . ALA B 1 458 ? 44.967 34.680 -2.283 1.00 16.78 458 ALA B O 1
ATOM 8880 N N . ALA B 1 459 ? 43.736 36.564 -2.136 1.00 18.15 459 ALA B N 1
ATOM 8881 C CA . ALA B 1 459 ? 42.482 35.891 -2.449 1.00 20.11 459 ALA B CA 1
ATOM 8882 C C . ALA B 1 459 ? 42.564 35.344 -3.866 1.00 21.06 459 ALA B C 1
ATOM 8883 O O . ALA B 1 459 ? 42.152 34.215 -4.139 1.00 22.00 459 ALA B O 1
ATOM 8885 N N . TYR B 1 460 ? 43.120 36.152 -4.761 1.00 21.49 460 TYR B N 1
ATOM 8886 C CA . TYR B 1 460 ? 43.271 35.764 -6.155 1.00 22.63 460 TYR B CA 1
ATOM 8887 C C . TYR B 1 460 ? 44.162 34.538 -6.290 1.00 23.02 460 TYR B C 1
ATOM 8888 O O . TYR B 1 460 ? 43.832 33.601 -7.015 1.00 23.89 460 TYR B O 1
ATOM 8897 N N . ILE B 1 461 ? 45.302 34.561 -5.605 1.00 22.71 461 ILE B N 1
ATOM 8898 C CA . ILE B 1 461 ? 46.239 33.445 -5.651 1.00 23.08 461 ILE B CA 1
ATOM 8899 C C . ILE B 1 461 ? 45.648 32.223 -4.951 1.00 23.75 461 ILE B C 1
ATOM 8900 O O . ILE B 1 461 ? 45.917 31.087 -5.340 1.00 24.90 461 ILE B O 1
ATOM 8905 N N . ALA B 1 462 ? 44.842 32.453 -3.919 1.00 26.35 462 ALA B N 1
ATOM 8906 C CA . ALA B 1 462 ? 44.213 31.349 -3.196 1.00 27.84 462 ALA B CA 1
ATOM 8907 C C . ALA B 1 462 ? 43.211 30.636 -4.115 1.00 28.12 462 ALA B C 1
ATOM 8908 O O . ALA B 1 462 ? 43.063 29.417 -4.061 1.00 26.70 462 ALA B O 1
ATOM 8910 N N . GLU B 1 463 ? 42.528 31.402 -4.961 1.00 29.61 463 GLU B N 1
ATOM 8911 C CA . GLU B 1 463 ? 41.561 30.825 -5.891 1.00 32.60 463 GLU B CA 1
ATOM 8912 C C . GLU B 1 463 ? 42.277 30.002 -6.956 1.00 32.60 463 GLU B C 1
ATOM 8913 O O . GLU B 1 463 ? 41.805 28.938 -7.353 1.00 31.44 463 GLU B O 1
ATOM 8919 N N . GLN B 1 464 ? 43.420 30.504 -7.416 1.00 32.47 464 GLN B N 1
ATOM 8920 C CA . GLN B 1 464 ? 44.203 29.797 -8.417 1.00 31.81 464 GLN B CA 1
ATOM 8921 C C . GLN B 1 464 ? 44.590 28.438 -7.853 1.00 31.59 464 GLN B C 1
ATOM 8922 O O . GLN B 1 464 ? 44.638 27.441 -8.577 1.00 30.55 464 GLN B O 1
ATOM 8928 N N . ASN B 1 465 ? 44.857 28.404 -6.551 1.00 30.51 465 ASN B N 1
ATOM 8929 C CA . ASN B 1 465 ? 45.236 27.168 -5.873 1.00 29.73 465 ASN B CA 1
ATOM 8930 C C . ASN B 1 465 ? 44.007 26.404 -5.389 1.00 30.33 465 ASN B C 1
ATOM 8931 O O . ASN B 1 465 ? 44.124 25.399 -4.685 1.00 29.99 465 ASN B O 1
ATOM 8936 N N . LYS B 1 466 ? 42.832 26.892 -5.774 1.00 30.99 466 LYS B N 1
ATOM 8937 C CA . LYS B 1 466 ? 41.569 26.267 -5.398 1.00 34.56 466 LYS B CA 1
ATOM 8938 C C . LYS B 1 466 ? 41.314 26.206 -3.887 1.00 34.82 466 LYS B C 1
ATOM 8939 O O . LYS B 1 466 ? 40.662 25.284 -3.396 1.00 34.98 466 LYS B O 1
ATOM 8945 N N . ASP B 1 467 ? 41.834 27.187 -3.154 1.00 34.22 467 ASP B N 1
ATOM 8946 C CA . ASP B 1 467 ? 41.626 27.253 -1.710 1.00 33.99 467 ASP B CA 1
ATOM 8947 C C . ASP B 1 467 ? 40.556 28.315 -1.508 1.00 34.94 467 ASP B C 1
ATOM 8948 O O . ASP B 1 467 ? 40.805 29.359 -0.908 1.00 32.88 467 ASP B O 1
ATOM 8953 N N . TYR B 1 468 ? 39.363 28.033 -2.022 1.00 36.21 468 TYR B N 1
ATOM 8954 C CA . TYR B 1 468 ? 38.242 28.961 -1.952 1.00 37.27 468 TYR B CA 1
ATOM 8955 C C . TYR B 1 468 ? 37.895 29.442 -0.552 1.00 36.28 468 TYR B C 1
ATOM 8956 O O . TYR B 1 468 ? 37.436 30.570 -0.386 1.00 36.37 468 TYR B O 1
ATOM 8965 N N . GLU B 1 469 ? 38.115 28.597 0.452 1.00 35.89 469 GLU B N 1
ATOM 8966 C CA . GLU B 1 469 ? 37.830 28.991 1.826 1.00 35.97 469 GLU B CA 1
ATOM 8967 C C . GLU B 1 469 ? 38.710 30.180 2.218 1.00 34.51 469 GLU B C 1
ATOM 8968 O O . GLU B 1 469 ? 38.219 31.170 2.756 1.00 32.96 469 GLU B O 1
ATOM 8974 N N . SER B 1 470 ? 40.010 30.074 1.953 1.00 32.77 470 SER B N 1
ATOM 8975 C CA . SER B 1 470 ? 40.943 31.152 2.267 1.00 30.31 470 SER B CA 1
ATOM 8976 C C . SER B 1 470 ? 40.650 32.363 1.397 1.00 30.93 470 SER B C 1
ATOM 8977 O O . SER B 1 470 ? 40.678 33.501 1.868 1.00 31.46 470 SER B O 1
ATOM 8980 N N . ALA B 1 471 ? 40.369 32.109 0.123 1.00 30.44 471 ALA B N 1
ATOM 8981 C CA . ALA B 1 471 ? 40.073 33.174 -0.824 1.00 31.40 471 ALA B CA 1
ATOM 8982 C C . ALA B 1 471 ? 38.958 34.081 -0.312 1.00 31.56 471 ALA B C 1
ATOM 8983 O O . ALA B 1 471 ? 39.113 35.304 -0.275 1.00 30.83 471 ALA B O 1
ATOM 8985 N N . GLN B 1 472 ? 37.840 33.478 0.088 1.00 31.71 472 GLN B N 1
ATOM 8986 C CA . GLN B 1 472 ? 36.703 34.242 0.592 1.00 31.95 472 GLN B CA 1
ATOM 8987 C C . GLN B 1 472 ? 37.084 35.031 1.838 1.00 30.25 472 GLN B C 1
ATOM 8988 O O . GLN B 1 472 ? 36.737 36.204 1.970 1.00 30.01 472 GLN B O 1
ATOM 8994 N N . LYS B 1 473 ? 37.800 34.373 2.745 1.00 28.71 473 LYS B N 1
ATOM 8995 C CA . LYS B 1 473 ? 38.250 34.981 3.993 1.00 29.11 473 LYS B CA 1
ATOM 8996 C C . LYS B 1 473 ? 39.117 36.215 3.727 1.00 28.20 473 LYS B C 1
ATOM 8997 O O . LYS B 1 473 ? 38.902 37.278 4.310 1.00 28.69 473 LYS B O 1
ATOM 9003 N N . TYR B 1 474 ? 40.091 36.067 2.837 1.00 25.44 474 TYR B N 1
ATOM 9004 C CA . TYR B 1 474 ? 40.985 37.163 2.494 1.00 24.41 474 TYR B CA 1
ATOM 9005 C C . TYR B 1 474 ? 40.254 38.363 1.882 1.00 24.31 474 TYR B C 1
ATOM 9006 O O . TYR B 1 474 ? 40.491 39.501 2.289 1.00 24.04 474 TYR B O 1
ATOM 9015 N N . GLN B 1 475 ? 39.369 38.114 0.914 1.00 24.46 475 GLN B N 1
ATOM 9016 C CA . GLN B 1 475 ? 38.627 39.195 0.265 1.00 24.12 475 GLN B CA 1
ATOM 9017 C C . GLN B 1 475 ? 37.670 39.894 1.197 1.00 22.69 475 GLN B C 1
ATOM 9018 O O . GLN B 1 475 ? 37.499 41.113 1.120 1.00 24.08 475 GLN B O 1
ATOM 9024 N N . GLU B 1 476 ? 37.027 39.124 2.063 1.00 22.75 476 GLU B N 1
ATOM 9025 C CA . GLU B 1 476 ? 36.091 39.699 3.018 1.00 23.11 476 GLU B CA 1
ATOM 9026 C C . GLU B 1 476 ? 36.815 40.682 3.921 1.00 22.70 476 GLU B C 1
ATOM 9027 O O . GLU B 1 476 ? 36.316 41.778 4.193 1.00 21.64 476 GLU B O 1
ATOM 9033 N N . LYS B 1 477 ? 37.999 40.289 4.377 1.00 21.05 477 LYS B N 1
ATOM 9034 C CA . LYS B 1 477 ? 38.785 41.144 5.252 1.00 22.67 477 LYS B CA 1
ATOM 9035 C C . LYS B 1 477 ? 39.227 42.386 4.479 1.00 21.85 477 LYS B C 1
ATOM 9036 O O . LYS B 1 477 ? 39.104 43.505 4.970 1.00 21.17 477 LYS B O 1
ATOM 9042 N N . ALA B 1 478 ? 39.723 42.186 3.261 1.00 21.22 478 ALA B N 1
ATOM 9043 C CA . ALA B 1 478 ? 40.170 43.301 2.437 1.00 22.01 478 ALA B CA 1
ATOM 9044 C C . ALA B 1 478 ? 39.034 44.298 2.218 1.00 23.19 478 ALA B C 1
ATOM 9045 O O . ALA B 1 478 ? 39.227 45.512 2.336 1.00 23.19 478 ALA B O 1
ATOM 9047 N N . ASP B 1 479 ? 37.851 43.779 1.893 1.00 23.05 479 ASP B N 1
ATOM 9048 C CA . ASP B 1 479 ? 36.681 44.621 1.661 1.00 23.65 479 ASP B CA 1
ATOM 9049 C C . ASP B 1 479 ? 36.303 45.401 2.917 1.00 21.92 479 ASP B C 1
ATOM 9050 O O . ASP B 1 479 ? 35.960 46.582 2.847 1.00 23.34 479 ASP B O 1
ATOM 9055 N N . ASN B 1 480 ? 36.363 44.737 4.065 1.00 22.05 480 ASN B N 1
ATOM 9056 C CA . ASN B 1 480 ? 36.033 45.374 5.338 1.00 20.85 480 ASN B CA 1
ATOM 9057 C C . ASN B 1 480 ? 37.007 46.514 5.640 1.00 20.30 480 ASN B C 1
ATOM 9058 O O . ASN B 1 480 ? 36.595 47.647 5.892 1.00 18.22 480 ASN B O 1
ATOM 9063 N N . TRP B 1 481 ? 38.301 46.206 5.606 1.00 20.58 481 TRP B N 1
ATOM 9064 C CA . TRP B 1 481 ? 39.327 47.209 5.874 1.00 20.46 481 TRP B CA 1
ATOM 9065 C C . TRP B 1 481 ? 39.254 48.369 4.879 1.00 20.51 481 TRP B C 1
ATOM 9066 O O . TRP B 1 481 ? 39.437 49.527 5.255 1.00 21.12 481 TRP B O 1
ATOM 9077 N N . GLN B 1 482 ? 38.965 48.061 3.617 1.00 20.31 482 GLN B N 1
ATOM 9078 C CA . GLN B 1 482 ? 38.875 49.095 2.588 1.00 21.74 482 GLN B CA 1
ATOM 9079 C C . GLN B 1 482 ? 37.746 50.075 2.915 1.00 22.22 482 GLN B C 1
ATOM 9080 O O . GLN B 1 482 ? 37.877 51.281 2.708 1.00 21.26 482 GLN B O 1
ATOM 9086 N N . LYS B 1 483 ? 36.638 49.552 3.430 1.00 23.16 483 LYS B N 1
ATOM 9087 C CA . LYS B 1 483 ? 35.497 50.387 3.795 1.00 25.43 483 LYS B CA 1
ATOM 9088 C C . LYS B 1 483 ? 35.754 51.181 5.073 1.00 25.26 483 LYS B C 1
ATOM 9089 O O . LYS B 1 483 ? 35.004 52.105 5.391 1.00 27.37 483 LYS B O 1
ATOM 9095 N N . LEU B 1 484 ? 36.807 50.824 5.803 1.00 23.64 484 LEU B N 1
ATOM 9096 C CA . LEU B 1 484 ? 37.132 51.507 7.051 1.00 22.34 484 LEU B CA 1
ATOM 9097 C C . LEU B 1 484 ? 38.255 52.535 6.938 1.00 20.80 484 LEU B C 1
ATOM 9098 O O . LEU B 1 484 ? 38.458 53.336 7.853 1.00 19.73 484 LEU B O 1
ATOM 9103 N N . ILE B 1 485 ? 38.975 52.515 5.820 1.00 19.31 485 ILE B N 1
ATOM 9104 C CA . ILE B 1 485 ? 40.075 53.447 5.600 1.00 19.11 485 ILE B CA 1
ATOM 9105 C C . ILE B 1 485 ? 39.689 54.895 5.896 1.00 17.60 485 ILE B C 1
ATOM 9106 O O . ILE B 1 485 ? 40.382 55.585 6.644 1.00 16.16 485 ILE B O 1
ATOM 9111 N N . ASP B 1 486 ? 38.585 55.350 5.311 1.00 18.76 486 ASP B N 1
ATOM 9112 C CA . ASP B 1 486 ? 38.121 56.718 5.519 1.00 20.51 486 ASP B CA 1
ATOM 9113 C C . ASP B 1 486 ? 37.778 57.006 6.977 1.00 20.56 486 ASP B C 1
ATOM 9114 O O . ASP B 1 486 ? 38.238 57.994 7.547 1.00 18.86 486 ASP B O 1
ATOM 9119 N N . ASN B 1 487 ? 36.971 56.138 7.576 1.00 20.65 487 ASN B N 1
ATOM 9120 C CA . ASN B 1 487 ? 36.560 56.321 8.959 1.00 23.28 487 ASN B CA 1
ATOM 9121 C C . ASN B 1 487 ? 37.714 56.278 9.951 1.00 21.90 487 ASN B C 1
ATOM 9122 O O . ASN B 1 487 ? 37.609 56.822 11.048 1.00 22.20 487 ASN B O 1
ATOM 9127 N N . LEU B 1 488 ? 38.824 55.661 9.560 1.00 20.18 488 LEU B N 1
ATOM 9128 C CA . LEU B 1 488 ? 39.971 55.551 10.458 1.00 19.36 488 LEU B CA 1
ATOM 9129 C C . LEU B 1 488 ? 41.103 56.541 10.227 1.00 19.18 488 LEU B C 1
ATOM 9130 O O . LEU B 1 488 ? 41.856 56.837 11.156 1.00 19.15 488 LEU B O 1
ATOM 9135 N N . THR B 1 489 ? 41.229 57.056 9.006 1.00 18.08 489 THR B N 1
ATOM 9136 C CA . THR B 1 489 ? 42.330 57.959 8.690 1.00 18.92 489 THR B CA 1
ATOM 9137 C C . THR B 1 489 ? 41.984 59.318 8.098 1.00 18.95 489 THR B C 1
ATOM 9138 O O . THR B 1 489 ? 42.848 60.188 8.013 1.00 21.28 489 THR B O 1
ATOM 9142 N N . TYR B 1 490 ? 40.736 59.502 7.681 1.00 19.74 490 TYR B N 1
ATOM 9143 C CA . TYR B 1 490 ? 40.308 60.767 7.091 1.00 19.63 490 TYR B CA 1
ATOM 9144 C C . TYR B 1 490 ? 39.673 61.686 8.129 1.00 20.64 490 TYR B C 1
ATOM 9145 O O . TYR B 1 490 ? 38.580 61.419 8.616 1.00 20.31 490 TYR B O 1
ATOM 9154 N N . THR B 1 491 ? 40.358 62.771 8.469 1.00 22.37 491 THR B N 1
ATOM 9155 C CA . THR B 1 491 ? 39.811 63.702 9.442 1.00 23.18 491 THR B CA 1
ATOM 9156 C C . THR B 1 491 ? 38.917 64.731 8.761 1.00 25.16 491 THR B C 1
ATOM 9157 O O . THR B 1 491 ? 39.052 65.004 7.566 1.00 22.72 491 THR B O 1
ATOM 9161 N N . GLU B 1 492 ? 38.004 65.298 9.537 1.00 26.40 492 GLU B N 1
ATOM 9162 C CA . GLU B 1 492 ? 37.092 66.312 9.040 1.00 30.33 492 GLU B CA 1
ATOM 9163 C C . GLU B 1 492 ? 37.114 67.436 10.056 1.00 30.00 492 GLU B C 1
ATOM 9164 O O . GLU B 1 492 ? 36.352 68.395 9.962 1.00 31.94 492 GLU B O 1
ATOM 9170 N N . ASN B 1 493 ? 38.017 67.305 11.021 1.00 29.95 493 ASN B N 1
ATOM 9171 C CA . ASN B 1 493 ? 38.162 68.278 12.096 1.00 31.12 493 ASN B CA 1
ATOM 9172 C C . ASN B 1 493 ? 39.629 68.696 12.242 1.00 29.17 493 ASN B C 1
ATOM 9173 O O . ASN B 1 493 ? 40.101 68.964 13.346 1.00 30.58 493 ASN B O 1
ATOM 9178 N N . GLY B 1 494 ? 40.347 68.758 11.124 1.00 27.05 494 GLY B N 1
ATOM 9179 C CA . GLY B 1 494 ? 41.753 69.130 11.175 1.00 24.35 494 GLY B CA 1
ATOM 9180 C C . GLY B 1 494 ? 42.013 70.626 11.191 1.00 23.10 494 GLY B C 1
ATOM 9181 O O . GLY B 1 494 ? 41.194 71.404 10.708 1.00 24.46 494 GLY B O 1
ATOM 9182 N N . PRO B 1 495 ? 43.155 71.060 11.744 1.00 22.68 495 PRO B N 1
ATOM 9183 C CA . PRO B 1 495 ? 43.514 72.482 11.814 1.00 23.07 495 PRO B CA 1
ATOM 9184 C C . PRO B 1 495 ? 44.050 73.071 10.506 1.00 23.50 495 PRO B C 1
ATOM 9185 O O . PRO B 1 495 ? 44.159 74.287 10.370 1.00 24.06 495 PRO B O 1
ATOM 9189 N N . LEU B 1 496 ? 44.378 72.209 9.547 1.00 24.21 496 LEU B N 1
ATOM 9190 C CA . LEU B 1 496 ? 44.923 72.656 8.266 1.00 23.58 496 LEU B CA 1
ATOM 9191 C C . LEU B 1 496 ? 43.856 72.905 7.206 1.00 22.65 496 LEU B C 1
ATOM 9192 O O . LEU B 1 496 ? 42.880 72.161 7.106 1.00 19.90 496 LEU B O 1
ATOM 9197 N N . GLY B 1 497 ? 44.068 73.950 6.406 1.00 23.16 497 GLY B N 1
ATOM 9198 C CA . GLY B 1 497 ? 43.139 74.287 5.341 1.00 22.96 497 GLY B CA 1
ATOM 9199 C C . GLY B 1 497 ? 41.673 74.187 5.713 1.00 23.94 497 GLY B C 1
ATOM 9200 O O . GLY B 1 497 ? 41.251 74.703 6.744 1.00 24.97 497 GLY B O 1
ATOM 9201 N N . ASN B 1 498 ? 40.896 73.514 4.870 1.00 24.67 498 ASN B N 1
ATOM 9202 C CA . ASN B 1 498 ? 39.465 73.355 5.101 1.00 27.31 498 ASN B CA 1
ATOM 9203 C C . ASN B 1 498 ? 39.152 72.303 6.164 1.00 26.74 498 ASN B C 1
ATOM 9204 O O . ASN B 1 498 ? 37.992 71.954 6.369 1.00 26.71 498 ASN B O 1
ATOM 9209 N N . GLY B 1 499 ? 40.191 71.798 6.826 1.00 26.04 499 GLY B N 1
ATOM 9210 C CA . GLY B 1 499 ? 40.010 70.805 7.873 1.00 24.69 499 GLY B CA 1
ATOM 9211 C C . GLY B 1 499 ? 39.643 69.390 7.447 1.00 23.36 499 GLY B C 1
ATOM 9212 O O . GLY B 1 499 ? 39.426 68.524 8.296 1.00 22.91 499 GLY B O 1
ATOM 9213 N N . GLN B 1 500 ? 39.577 69.149 6.142 1.00 21.93 500 GLN B N 1
ATOM 9214 C CA . GLN B 1 500 ? 39.234 67.827 5.620 1.00 22.86 500 GLN B CA 1
ATOM 9215 C C . GLN B 1 500 ? 40.413 67.266 4.833 1.00 22.04 500 GLN B C 1
ATOM 9216 O O . GLN B 1 500 ? 40.873 67.895 3.877 1.00 20.40 500 GLN B O 1
ATOM 9222 N N . TYR B 1 501 ? 40.897 66.090 5.236 1.00 20.16 501 TYR B N 1
ATOM 9223 C CA . TYR B 1 501 ? 42.036 65.453 4.575 1.00 18.91 501 TYR B CA 1
ATOM 9224 C C . TYR B 1 501 ? 42.503 64.187 5.285 1.00 19.26 501 TYR B C 1
ATOM 9225 O O . TYR B 1 501 ? 42.207 63.988 6.468 1.00 17.88 501 TYR B O 1
ATOM 9234 N N . TYR B 1 502 ? 43.235 63.335 4.565 1.00 17.91 502 TYR B N 1
ATOM 9235 C CA . TYR B 1 502 ? 43.789 62.115 5.161 1.00 17.80 502 TYR B CA 1
ATOM 9236 C C . TYR B 1 502 ? 44.984 62.573 5.977 1.00 16.51 502 TYR B C 1
ATOM 9237 O O . TYR B 1 502 ? 45.791 63.371 5.496 1.00 16.26 502 TYR B O 1
ATOM 9246 N N . ILE B 1 503 ? 45.104 62.079 7.205 1.00 16.80 503 ILE B N 1
ATOM 9247 C CA . ILE B 1 503 ? 46.229 62.459 8.054 1.00 15.46 503 ILE B CA 1
ATOM 9248 C C . ILE B 1 503 ? 47.327 61.419 7.871 1.00 14.83 503 ILE B C 1
ATOM 9249 O O . ILE B 1 503 ? 47.086 60.362 7.285 1.00 13.57 503 ILE B O 1
ATOM 9254 N N . ARG B 1 504 ? 48.528 61.714 8.360 1.00 13.65 504 ARG B N 1
ATOM 9255 C CA . ARG B 1 504 ? 49.630 60.773 8.219 1.00 13.97 504 ARG B CA 1
ATOM 9256 C C . ARG B 1 504 ? 49.282 59.444 8.868 1.00 13.25 504 ARG B C 1
ATOM 9257 O O . ARG B 1 504 ? 49.439 58.385 8.265 1.00 14.44 504 ARG B O 1
ATOM 9265 N N . ILE B 1 505 ? 48.798 59.502 10.101 1.00 15.37 505 ILE B N 1
ATOM 9266 C CA . ILE B 1 505 ? 48.454 58.283 10.812 1.00 15.49 505 ILE B CA 1
ATOM 9267 C C . ILE B 1 505 ? 47.603 58.584 12.046 1.00 15.63 505 ILE B C 1
ATOM 9268 O O . ILE B 1 505 ? 47.851 59.553 12.773 1.00 16.27 505 ILE B O 1
ATOM 9273 N N . ALA B 1 506 ? 46.581 57.760 12.251 1.00 15.35 506 ALA B N 1
ATOM 9274 C CA . ALA B 1 506 ? 45.676 57.906 13.388 1.00 17.71 506 ALA B CA 1
ATOM 9275 C C . ALA B 1 506 ? 46.105 56.962 14.505 1.00 19.82 506 ALA B C 1
ATOM 9276 O O . ALA B 1 506 ? 46.452 55.809 14.255 1.00 19.17 506 ALA B O 1
ATOM 9278 N N . GLY B 1 507 ? 46.083 57.463 15.736 1.00 23.86 507 GLY B N 1
ATOM 9279 C CA . GLY B 1 507 ? 46.475 56.656 16.876 1.00 27.87 507 GLY B CA 1
ATOM 9280 C C . GLY B 1 507 ? 45.317 55.859 17.443 1.00 31.01 507 GLY B C 1
ATOM 9281 O O . GLY B 1 507 ? 45.511 54.774 17.983 1.00 34.12 507 GLY B O 1
ATOM 9282 N N . LEU B 1 508 ? 44.111 56.402 17.315 1.00 32.14 508 LEU B N 1
ATOM 9283 C CA . LEU B 1 508 ? 42.906 55.745 17.806 1.00 34.40 508 LEU B CA 1
ATOM 9284 C C . LEU B 1 508 ? 42.017 55.382 16.629 1.00 35.14 508 LEU B C 1
ATOM 9285 O O . LEU B 1 508 ? 42.420 55.507 15.473 1.00 36.25 508 LEU B O 1
ATOM 9290 N N . SER B 1 509 ? 40.799 54.957 16.938 1.00 36.66 509 SER B N 1
ATOM 9291 C CA . SER B 1 509 ? 39.830 54.571 15.922 1.00 37.48 509 SER B CA 1
ATOM 9292 C C . SER B 1 509 ? 38.959 55.752 15.512 1.00 37.87 509 SER B C 1
ATOM 9293 O O . SER B 1 509 ? 37.830 55.565 15.067 1.00 37.06 509 SER B O 1
ATOM 9296 N N . ASP B 1 510 ? 39.480 56.964 15.670 1.00 37.74 510 ASP B N 1
ATOM 9297 C CA . ASP B 1 510 ? 38.731 58.165 15.316 1.00 38.08 510 ASP B CA 1
ATOM 9298 C C . ASP B 1 510 ? 39.706 59.273 14.940 1.00 37.18 510 ASP B C 1
ATOM 9299 O O . ASP B 1 510 ? 40.355 59.868 15.803 1.00 38.52 510 ASP B O 1
ATOM 9304 N N . PRO B 1 511 ? 39.822 59.558 13.634 1.00 34.10 511 PRO B N 1
ATOM 9305 C CA . PRO B 1 511 ? 40.720 60.589 13.109 1.00 32.50 511 PRO B CA 1
ATOM 9306 C C . PRO B 1 511 ? 40.338 62.015 13.488 1.00 30.91 511 PRO B C 1
ATOM 9307 O O . PRO B 1 511 ? 41.103 62.949 13.249 1.00 30.21 511 PRO B O 1
ATOM 9311 N N . ASP B 1 512 ? 39.159 62.185 14.078 1.00 29.52 512 ASP B N 1
ATOM 9312 C CA . ASP B 1 512 ? 38.714 63.515 14.482 1.00 27.29 512 ASP B CA 1
ATOM 9313 C C . ASP B 1 512 ? 39.091 63.802 15.930 1.00 26.20 512 ASP B C 1
ATOM 9314 O O . ASP B 1 512 ? 39.132 64.957 16.353 1.00 23.89 512 ASP B O 1
ATOM 9319 N N . ALA B 1 513 ? 39.385 62.750 16.684 1.00 25.27 513 ALA B N 1
ATOM 9320 C CA . ALA B 1 513 ? 39.756 62.907 18.082 1.00 25.23 513 ALA B CA 1
ATOM 9321 C C . ALA B 1 513 ? 41.143 63.510 18.260 1.00 26.11 513 ALA B C 1
ATOM 9322 O O . ALA B 1 513 ? 41.963 63.514 17.337 1.00 25.36 513 ALA B O 1
ATOM 9324 N N . ASP B 1 514 ? 41.391 64.030 19.457 1.00 24.86 514 ASP B N 1
ATOM 9325 C CA . ASP B 1 514 ? 42.681 64.618 19.787 1.00 24.96 514 ASP B CA 1
ATOM 9326 C C . ASP B 1 514 ? 43.575 63.476 20.252 1.00 23.99 514 ASP B C 1
ATOM 9327 O O . ASP B 1 514 ? 43.149 62.623 21.026 1.00 21.88 514 ASP B O 1
ATOM 9332 N N . PHE B 1 515 ? 44.808 63.453 19.764 1.00 20.54 515 PHE B N 1
ATOM 9333 C CA . PHE B 1 515 ? 45.741 62.397 20.127 1.00 19.79 515 PHE B CA 1
ATOM 9334 C C . PHE B 1 515 ? 47.137 62.883 19.768 1.00 18.05 515 PHE B C 1
ATOM 9335 O O . PHE B 1 515 ? 47.430 63.119 18.600 1.00 18.28 515 PHE B O 1
ATOM 9343 N N . MET B 1 516 ? 47.984 63.044 20.782 1.00 17.91 516 MET B N 1
ATOM 9344 C CA . MET B 1 516 ? 49.347 63.527 20.591 1.00 18.75 516 MET B CA 1
ATOM 9345 C C . MET B 1 516 ? 50.311 62.435 20.149 1.00 19.83 516 MET B C 1
ATOM 9346 O O . MET B 1 516 ? 50.322 61.335 20.706 1.00 18.46 516 MET B O 1
ATOM 9351 N N . ILE B 1 517 ? 51.120 62.743 19.142 1.00 19.02 517 ILE B N 1
ATOM 9352 C CA . ILE B 1 517 ? 52.100 61.783 18.663 1.00 20.19 517 ILE B CA 1
ATOM 9353 C C . ILE B 1 517 ? 53.478 62.404 18.748 1.00 20.06 517 ILE B C 1
ATOM 9354 O O . ILE B 1 517 ? 53.627 63.628 18.666 1.00 20.34 517 ILE B O 1
ATOM 9359 N N . ASN B 1 518 ? 54.476 61.551 18.936 1.00 17.04 518 ASN B N 1
ATOM 9360 C CA . ASN B 1 518 ? 55.852 61.989 19.045 1.00 17.97 518 ASN B CA 1
ATOM 9361 C C . ASN B 1 518 ? 56.540 61.805 17.697 1.00 18.36 518 ASN B C 1
ATOM 9362 O O . ASN B 1 518 ? 56.567 60.700 17.156 1.00 18.37 518 ASN B O 1
ATOM 9367 N N . ILE B 1 519 ? 57.077 62.889 17.148 1.00 17.54 519 ILE B N 1
ATOM 9368 C CA . ILE B 1 519 ? 57.763 62.806 15.867 1.00 16.51 519 ILE B CA 1
ATOM 9369 C C . ILE B 1 519 ? 59.197 62.378 16.125 1.00 15.78 519 ILE B C 1
ATOM 9370 O O . ILE B 1 519 ? 59.865 62.903 17.019 1.00 12.87 519 ILE B O 1
ATOM 9375 N N . ALA B 1 520 ? 59.664 61.417 15.338 1.00 15.09 520 ALA B N 1
ATOM 9376 C CA . ALA B 1 520 ? 61.017 60.904 15.486 1.00 14.42 520 ALA B CA 1
ATOM 9377 C C . ALA B 1 520 ? 62.080 61.930 15.113 1.00 15.24 520 ALA B C 1
ATOM 9378 O O . ALA B 1 520 ? 61.774 63.018 14.617 1.00 15.86 520 ALA B O 1
ATOM 9380 N N . ASN B 1 521 ? 63.334 61.568 15.360 1.00 16.20 521 ASN B N 1
ATOM 9381 C CA . ASN B 1 521 ? 64.462 62.421 15.039 1.00 17.29 521 ASN B CA 1
ATOM 9382 C C . ASN B 1 521 ? 64.314 63.831 15.620 1.00 19.33 521 ASN B C 1
ATOM 9383 O O . ASN B 1 521 ? 64.611 64.821 14.948 1.00 17.74 521 ASN B O 1
ATOM 9388 N N . GLY B 1 522 ? 63.847 63.906 16.864 1.00 19.91 522 GLY B N 1
ATOM 9389 C CA . GLY B 1 522 ? 63.675 65.183 17.541 1.00 20.46 522 GLY B CA 1
ATOM 9390 C C . GLY B 1 522 ? 62.624 66.115 16.963 1.00 20.45 522 GLY B C 1
ATOM 9391 O O . GLY B 1 522 ? 62.590 67.295 17.302 1.00 20.24 522 GLY B O 1
ATOM 9392 N N . GLY B 1 523 ? 61.753 65.581 16.114 1.00 21.40 523 GLY B N 1
ATOM 9393 C CA . GLY B 1 523 ? 60.717 66.383 15.481 1.00 22.48 523 GLY B CA 1
ATOM 9394 C C . GLY B 1 523 ? 59.712 67.125 16.351 1.00 23.85 523 GLY B C 1
ATOM 9395 O O . GLY B 1 523 ? 59.093 68.086 15.887 1.00 24.92 523 GLY B O 1
ATOM 9396 N N . GLY B 1 524 ? 59.534 66.694 17.597 1.00 23.04 524 GLY B N 1
ATOM 9397 C CA . GLY B 1 524 ? 58.581 67.357 18.476 1.00 21.71 524 GLY B CA 1
ATOM 9398 C C . GLY B 1 524 ? 57.310 66.553 18.727 1.00 21.19 524 GLY B C 1
ATOM 9399 O O . GLY B 1 524 ? 57.188 65.409 18.282 1.00 20.80 524 GLY B O 1
ATOM 9400 N N . VAL B 1 525 ? 56.363 67.150 19.448 1.00 20.29 525 VAL B N 1
ATOM 9401 C CA . VAL B 1 525 ? 55.096 66.491 19.762 1.00 18.98 525 VAL B CA 1
ATOM 9402 C C . VAL B 1 525 ? 53.956 67.303 19.153 1.00 19.99 525 VAL B C 1
ATOM 9403 O O . VAL B 1 525 ? 53.905 68.515 19.327 1.00 20.59 525 VAL B O 1
ATOM 9407 N N . TYR B 1 526 ? 53.052 66.643 18.433 1.00 18.47 526 TYR B N 1
ATOM 9408 C CA . TYR B 1 526 ? 51.922 67.336 17.810 1.00 19.56 526 TYR B CA 1
ATOM 9409 C C . TYR B 1 526 ? 50.668 66.472 17.809 1.00 19.51 526 TYR B C 1
ATOM 9410 O O . TYR B 1 526 ? 50.737 65.263 18.022 1.00 20.64 526 TYR B O 1
ATOM 9419 N N . ASP B 1 527 ? 49.520 67.099 17.567 1.00 19.53 527 ASP B N 1
ATOM 9420 C CA . ASP B 1 527 ? 48.263 66.366 17.491 1.00 20.34 527 ASP B CA 1
ATOM 9421 C C . ASP B 1 527 ? 48.259 65.658 16.137 1.00 20.45 527 ASP B C 1
ATOM 9422 O O . ASP B 1 527 ? 48.717 66.220 15.141 1.00 21.27 527 ASP B O 1
ATOM 9427 N N . GLN B 1 528 ? 47.752 64.429 16.106 1.00 19.16 528 GLN B N 1
ATOM 9428 C CA . GLN B 1 528 ? 47.723 63.637 14.884 1.00 19.89 528 GLN B CA 1
ATOM 9429 C C . GLN B 1 528 ? 47.121 64.351 13.680 1.00 21.21 528 GLN B C 1
ATOM 9430 O O . GLN B 1 528 ? 47.526 64.109 12.539 1.00 18.49 528 GLN B O 1
ATOM 9436 N N . LYS B 1 529 ? 46.163 65.234 13.932 1.00 20.18 529 LYS B N 1
ATOM 9437 C CA . LYS B 1 529 ? 45.501 65.958 12.854 1.00 21.70 529 LYS B CA 1
ATOM 9438 C C . LYS B 1 529 ? 46.326 67.095 12.252 1.00 21.33 529 LYS B C 1
ATOM 9439 O O . LYS B 1 529 ? 45.910 67.702 11.273 1.00 21.91 529 LYS B O 1
ATOM 9445 N N . GLU B 1 530 ? 47.486 67.383 12.837 1.00 21.69 530 GLU B N 1
ATOM 9446 C CA . GLU B 1 530 ? 48.359 68.447 12.330 1.00 21.69 530 GLU B CA 1
ATOM 9447 C C . GLU B 1 530 ? 49.347 67.905 11.300 1.00 19.63 530 GLU B C 1
ATOM 9448 O O . GLU B 1 530 ? 49.939 68.665 10.534 1.00 16.21 530 GLU B O 1
ATOM 9454 N N . ILE B 1 531 ? 49.504 66.586 11.278 1.00 18.91 531 ILE B N 1
ATOM 9455 C CA . ILE B 1 531 ? 50.463 65.948 10.391 1.00 17.09 531 ILE B CA 1
ATOM 9456 C C . ILE B 1 531 ? 49.892 65.290 9.139 1.00 16.32 531 ILE B C 1
ATOM 9457 O O . ILE B 1 531 ? 49.059 64.396 9.224 1.00 16.04 531 ILE B O 1
ATOM 9462 N N . VAL B 1 532 ? 50.357 65.741 7.975 1.00 16.98 532 VAL B N 1
ATOM 9463 C CA . VAL B 1 532 ? 49.935 65.168 6.703 1.00 16.93 532 VAL B CA 1
ATOM 9464 C C . VAL B 1 532 ? 51.159 64.531 6.062 1.00 16.31 532 VAL B C 1
ATOM 9465 O O . VAL B 1 532 ? 52.287 64.934 6.343 1.00 14.64 532 VAL B O 1
ATOM 9469 N N . ASP B 1 533 ? 50.930 63.554 5.191 1.00 17.03 533 ASP B N 1
ATOM 9470 C CA . ASP B 1 533 ? 52.016 62.808 4.557 1.00 17.28 533 ASP B CA 1
ATOM 9471 C C . ASP B 1 533 ? 51.627 62.480 3.117 1.00 14.63 533 ASP B C 1
ATOM 9472 O O . ASP B 1 533 ? 50.541 61.973 2.866 1.00 17.82 533 ASP B O 1
ATOM 9477 N N . PRO B 1 534 ? 52.511 62.754 2.150 1.00 14.19 534 PRO B N 1
ATOM 9478 C CA . PRO B 1 534 ? 52.128 62.441 0.771 1.00 14.19 534 PRO B CA 1
ATOM 9479 C C . PRO B 1 534 ? 51.956 60.952 0.485 1.00 13.65 534 PRO B C 1
ATOM 9480 O O . PRO B 1 534 ? 51.507 60.575 -0.596 1.00 13.40 534 PRO B O 1
ATOM 9484 N N . SER B 1 535 ? 52.299 60.111 1.462 1.00 13.13 535 SER B N 1
ATOM 9485 C CA . SER B 1 535 ? 52.184 58.660 1.300 1.00 12.74 535 SER B CA 1
ATOM 9486 C C . SER B 1 535 ? 50.734 58.235 1.091 1.00 13.90 535 SER B C 1
ATOM 9487 O O . SER B 1 535 ? 50.464 57.125 0.635 1.00 14.71 535 SER B O 1
ATOM 9490 N N . PHE B 1 536 ? 49.795 59.116 1.424 1.00 14.48 536 PHE B N 1
ATOM 9491 C CA . PHE B 1 536 ? 48.391 58.779 1.250 1.00 15.52 536 PHE B CA 1
ATOM 9492 C C . PHE B 1 536 ? 48.083 58.496 -0.214 1.00 16.33 536 PHE B C 1
ATOM 9493 O O . PHE B 1 536 ? 47.084 57.847 -0.522 1.00 17.97 536 PHE B O 1
ATOM 9501 N N . LEU B 1 537 ? 48.932 58.990 -1.116 1.00 16.49 537 LEU B N 1
ATOM 9502 C CA . LEU B 1 537 ? 48.733 58.758 -2.544 1.00 16.32 537 LEU B CA 1
ATOM 9503 C C . LEU B 1 537 ? 48.860 57.275 -2.863 1.00 16.61 537 LEU B C 1
ATOM 9504 O O . LEU B 1 537 ? 48.507 56.842 -3.960 1.00 16.64 537 LEU B O 1
ATOM 9509 N N . GLU B 1 538 ? 49.378 56.502 -1.909 1.00 16.17 538 GLU B N 1
ATOM 9510 C CA . GLU B 1 538 ? 49.517 55.056 -2.089 1.00 15.56 538 GLU B CA 1
ATOM 9511 C C . GLU B 1 538 ? 48.129 54.464 -2.295 1.00 15.85 538 GLU B C 1
ATOM 9512 O O . GLU B 1 538 ? 47.977 53.422 -2.925 1.00 16.60 538 GLU B O 1
ATOM 9518 N N . LEU B 1 539 ? 47.117 55.137 -1.755 1.00 16.21 539 LEU B N 1
ATOM 9519 C CA . LEU B 1 539 ? 45.736 54.684 -1.902 1.00 16.38 539 LEU B CA 1
ATOM 9520 C C . LEU B 1 539 ? 45.351 54.582 -3.376 1.00 15.34 539 LEU B C 1
ATOM 9521 O O . LEU B 1 539 ? 44.709 53.616 -3.797 1.00 17.06 539 LEU B O 1
ATOM 9526 N N . VAL B 1 540 ? 45.743 55.573 -4.167 1.00 15.84 540 VAL B N 1
ATOM 9527 C CA . VAL B 1 540 ? 45.412 55.552 -5.588 1.00 17.65 540 VAL B CA 1
ATOM 9528 C C . VAL B 1 540 ? 46.418 54.708 -6.368 1.00 16.53 540 VAL B C 1
ATOM 9529 O O . VAL B 1 540 ? 46.039 53.972 -7.274 1.00 17.59 540 VAL B O 1
ATOM 9533 N N . ARG B 1 541 ? 47.691 54.803 -5.996 1.00 17.07 541 ARG B N 1
ATOM 9534 C CA . ARG B 1 541 ? 48.759 54.039 -6.645 1.00 17.75 541 ARG B CA 1
ATOM 9535 C C . ARG B 1 541 ? 48.433 52.546 -6.679 1.00 18.18 541 ARG B C 1
ATOM 9536 O O . ARG B 1 541 ? 48.649 51.877 -7.689 1.00 19.17 541 ARG B O 1
ATOM 9544 N N . LEU B 1 542 ? 47.907 52.029 -5.572 1.00 18.53 542 LEU B N 1
ATOM 9545 C CA . LEU B 1 542 ? 47.569 50.609 -5.470 1.00 17.97 542 LEU B CA 1
ATOM 9546 C C . LEU B 1 542 ? 46.163 50.246 -5.962 1.00 18.69 542 LEU B C 1
ATOM 9547 O O . LEU B 1 542 ? 45.770 49.080 -5.927 1.00 19.20 542 LEU B O 1
ATOM 9552 N N . GLY B 1 543 ? 45.407 51.240 -6.421 1.00 18.63 543 GLY B N 1
ATOM 9553 C CA . GLY B 1 543 ? 44.068 50.967 -6.927 1.00 17.95 543 GLY B CA 1
ATOM 9554 C C . GLY B 1 543 ? 43.019 50.759 -5.849 1.00 19.53 543 GLY B C 1
ATOM 9555 O O . GLY B 1 543 ? 42.007 50.090 -6.077 1.00 20.81 543 GLY B O 1
ATOM 9556 N N . VAL B 1 544 ? 43.257 51.338 -4.675 1.00 19.30 544 VAL B N 1
ATOM 9557 C CA . VAL B 1 544 ? 42.337 51.222 -3.544 1.00 17.91 544 VAL B CA 1
ATOM 9558 C C . VAL B 1 544 ? 41.336 52.379 -3.529 1.00 19.16 544 VAL B C 1
ATOM 9559 O O . VAL B 1 544 ? 40.187 52.204 -3.136 1.00 19.81 544 VAL B O 1
ATOM 9563 N N . LYS B 1 545 ? 41.778 53.555 -3.964 1.00 20.27 545 LYS B N 1
ATOM 9564 C CA . LYS B 1 545 ? 40.919 54.737 -4.038 1.00 20.47 545 LYS B CA 1
ATOM 9565 C C . LYS B 1 545 ? 41.063 55.329 -5.439 1.00 21.60 545 LYS B C 1
ATOM 9566 O O . LYS B 1 545 ? 42.101 55.152 -6.079 1.00 21.93 545 LYS B O 1
ATOM 9572 N N . SER B 1 546 ? 40.026 56.020 -5.911 1.00 20.99 546 SER B N 1
ATOM 9573 C CA . SER B 1 546 ? 40.042 56.633 -7.236 1.00 21.82 546 SER B CA 1
ATOM 9574 C C . SER B 1 546 ? 40.846 57.924 -7.237 1.00 21.98 546 SER B C 1
ATOM 9575 O O . SER B 1 546 ? 40.761 58.727 -6.304 1.00 20.15 546 SER B O 1
ATOM 9578 N N . ALA B 1 547 ? 41.620 58.130 -8.298 1.00 19.56 547 ALA B N 1
ATOM 9579 C CA . ALA B 1 547 ? 42.436 59.327 -8.404 1.00 21.31 547 ALA B CA 1
ATOM 9580 C C . ALA B 1 547 ? 41.612 60.608 -8.231 1.00 21.65 547 ALA B C 1
ATOM 9581 O O . ALA B 1 547 ? 42.113 61.599 -7.703 1.00 22.22 547 ALA B O 1
ATOM 9583 N N . ASP B 1 548 ? 40.351 60.584 -8.658 1.00 22.96 548 ASP B N 1
ATOM 9584 C CA . ASP B 1 548 ? 39.501 61.768 -8.560 1.00 24.80 548 ASP B CA 1
ATOM 9585 C C . ASP B 1 548 ? 38.583 61.806 -7.344 1.00 25.47 548 ASP B C 1
ATOM 9586 O O . ASP B 1 548 ? 37.704 62.661 -7.262 1.00 24.99 548 ASP B O 1
ATOM 9591 N N . ASP B 1 549 ? 38.776 60.882 -6.408 1.00 25.28 549 ASP B N 1
ATOM 9592 C CA . ASP B 1 549 ? 37.962 60.847 -5.193 1.00 25.00 549 ASP B CA 1
ATOM 9593 C C . ASP B 1 549 ? 38.152 62.184 -4.469 1.00 24.49 549 ASP B C 1
ATOM 9594 O O . ASP B 1 549 ? 39.278 62.597 -4.202 1.00 25.32 549 ASP B O 1
ATOM 9599 N N . PRO B 1 550 ? 37.047 62.879 -4.145 1.00 24.26 550 PRO B N 1
ATOM 9600 C CA . PRO B 1 550 ? 37.134 64.170 -3.457 1.00 24.14 550 PRO B CA 1
ATOM 9601 C C . PRO B 1 550 ? 38.019 64.195 -2.208 1.00 22.45 550 PRO B C 1
ATOM 9602 O O . PRO B 1 550 ? 38.648 65.211 -1.918 1.00 23.33 550 PRO B O 1
ATOM 9606 N N . LYS B 1 551 ? 38.067 63.089 -1.473 1.00 20.76 551 LYS B N 1
ATOM 9607 C CA . LYS B 1 551 ? 38.903 63.022 -0.280 1.00 20.47 551 LYS B CA 1
ATOM 9608 C C . LYS B 1 551 ? 40.380 63.115 -0.671 1.00 19.32 551 LYS B C 1
ATOM 9609 O O . LYS B 1 551 ? 41.182 63.709 0.046 1.00 19.28 551 LYS B O 1
ATOM 9615 N N . ILE B 1 552 ? 40.730 62.534 -1.815 1.00 18.84 552 ILE B N 1
ATOM 9616 C CA . ILE B 1 552 ? 42.103 62.588 -2.312 1.00 17.97 552 ILE B CA 1
ATOM 9617 C C . ILE B 1 552 ? 42.439 64.026 -2.720 1.00 19.25 552 ILE B C 1
ATOM 9618 O O . ILE B 1 552 ? 43.506 64.553 -2.393 1.00 16.44 552 ILE B O 1
ATOM 9623 N N . LEU B 1 553 ? 41.515 64.660 -3.437 1.00 20.70 553 LEU B N 1
ATOM 9624 C CA . LEU B 1 553 ? 41.718 66.031 -3.880 1.00 21.30 553 LEU B CA 1
ATOM 9625 C C . LEU B 1 553 ? 41.872 66.981 -2.705 1.00 20.66 553 LEU B C 1
ATOM 9626 O O . LEU B 1 553 ? 42.736 67.859 -2.720 1.00 20.06 553 LEU B O 1
ATOM 9631 N N . ASN B 1 554 ? 41.034 66.808 -1.686 1.00 21.75 554 ASN B N 1
ATOM 9632 C CA . ASN B 1 554 ? 41.099 67.645 -0.490 1.00 21.66 554 ASN B CA 1
ATOM 9633 C C . ASN B 1 554 ? 42.468 67.517 0.182 1.00 22.03 554 ASN B C 1
ATOM 9634 O O . ASN B 1 554 ? 43.074 68.515 0.587 1.00 21.90 554 ASN B O 1
ATOM 9639 N N . THR B 1 555 ? 42.948 66.282 0.305 1.00 21.46 555 THR B N 1
ATOM 9640 C CA . THR B 1 555 ? 44.237 66.029 0.949 1.00 21.70 555 THR B CA 1
ATOM 9641 C C . THR B 1 555 ? 45.364 66.674 0.158 1.00 21.00 555 THR B C 1
ATOM 9642 O O . THR B 1 555 ? 46.284 67.258 0.731 1.00 20.86 555 THR B O 1
ATOM 9646 N N . LEU B 1 556 ? 45.270 66.582 -1.163 1.00 22.90 556 LEU B N 1
ATOM 9647 C CA . LEU B 1 556 ? 46.262 67.162 -2.063 1.00 23.82 556 LEU B CA 1
ATOM 9648 C C . LEU B 1 556 ? 46.414 68.661 -1.802 1.00 24.07 556 LEU B C 1
ATOM 9649 O O . LEU B 1 556 ? 47.520 69.198 -1.846 1.00 23.38 556 LEU B O 1
ATOM 9654 N N . LYS B 1 557 ? 45.299 69.336 -1.531 1.00 24.98 557 LYS B N 1
ATOM 9655 C CA . LYS B 1 557 ? 45.328 70.773 -1.266 1.00 23.83 557 LYS B CA 1
ATOM 9656 C C . LYS B 1 557 ? 46.126 71.066 -0.002 1.00 21.76 557 LYS B C 1
ATOM 9657 O O . LYS B 1 557 ? 46.967 71.962 0.017 1.00 21.09 557 LYS B O 1
ATOM 9663 N N . VAL B 1 558 ? 45.855 70.307 1.055 1.00 21.06 558 VAL B N 1
ATOM 9664 C CA . VAL B 1 558 ? 46.551 70.487 2.324 1.00 21.12 558 VAL B CA 1
ATOM 9665 C C . VAL B 1 558 ? 48.031 70.145 2.200 1.00 20.27 558 VAL B C 1
ATOM 9666 O O . VAL B 1 558 ? 48.888 70.857 2.721 1.00 21.74 558 VAL B O 1
ATOM 9670 N N . VAL B 1 559 ? 48.326 69.054 1.505 1.00 19.38 559 VAL B N 1
ATOM 9671 C CA . VAL B 1 559 ? 49.705 68.630 1.311 1.00 17.65 559 VAL B CA 1
ATOM 9672 C C . VAL B 1 559 ? 50.513 69.668 0.529 1.00 18.35 559 VAL B C 1
ATOM 9673 O O . VAL B 1 559 ? 51.631 70.017 0.918 1.00 15.19 559 VAL B O 1
ATOM 9677 N N . ASP B 1 560 ? 49.952 70.168 -0.568 1.00 18.51 560 ASP B N 1
ATOM 9678 C CA . ASP B 1 560 ? 50.666 71.156 -1.367 1.00 20.61 560 ASP B CA 1
ATOM 9679 C C . ASP B 1 560 ? 50.805 72.501 -0.675 1.00 21.64 560 ASP B C 1
ATOM 9680 O O . ASP B 1 560 ? 51.767 73.231 -0.923 1.00 23.24 560 ASP B O 1
ATOM 9685 N N . SER B 1 561 ? 49.859 72.824 0.202 1.00 22.76 561 SER B N 1
ATOM 9686 C CA . SER B 1 561 ? 49.897 74.091 0.937 1.00 23.50 561 SER B CA 1
ATOM 9687 C C . SER B 1 561 ? 50.865 74.038 2.110 1.00 22.67 561 SER B C 1
ATOM 9688 O O . SER B 1 561 ? 51.339 75.075 2.571 1.00 22.82 561 SER B O 1
ATOM 9691 N N . THR B 1 562 ? 51.161 72.833 2.593 1.00 22.68 562 THR B N 1
ATOM 9692 C CA . THR B 1 562 ? 52.049 72.692 3.741 1.00 23.38 562 THR B CA 1
ATOM 9693 C C . THR B 1 562 ? 53.441 72.094 3.503 1.00 21.88 562 THR B C 1
ATOM 9694 O O . THR B 1 562 ? 54.420 72.568 4.079 1.00 20.73 562 THR B O 1
ATOM 9698 N N . ILE B 1 563 ? 53.549 71.064 2.670 1.00 20.31 563 ILE B N 1
ATOM 9699 C CA . ILE B 1 563 ? 54.856 70.442 2.479 1.00 19.36 563 ILE B CA 1
ATOM 9700 C C . ILE B 1 563 ? 55.388 70.316 1.059 1.00 21.08 563 ILE B C 1
ATOM 9701 O O . ILE B 1 563 ? 56.207 69.439 0.772 1.00 20.84 563 ILE B O 1
ATOM 9706 N N . LYS B 1 564 ? 54.928 71.190 0.174 1.00 21.30 564 LYS B N 1
ATOM 9707 C CA . LYS B 1 564 ? 55.399 71.189 -1.200 1.00 21.34 564 LYS B CA 1
ATOM 9708 C C . LYS B 1 564 ? 56.407 72.323 -1.316 1.00 23.19 564 LYS B C 1
ATOM 9709 O O . LYS B 1 564 ? 56.240 73.376 -0.696 1.00 24.42 564 LYS B O 1
ATOM 9715 N N . VAL B 1 565 ? 57.468 72.104 -2.081 1.00 22.49 565 VAL B N 1
ATOM 9716 C CA . VAL B 1 565 ? 58.469 73.143 -2.289 1.00 21.66 565 VAL B CA 1
ATOM 9717 C C . VAL B 1 565 ? 58.887 73.152 -3.751 1.00 22.74 565 VAL B C 1
ATOM 9718 O O . VAL B 1 565 ? 59.242 72.112 -4.306 1.00 20.63 565 VAL B O 1
ATOM 9722 N N . ASP B 1 566 ? 58.821 74.323 -4.377 1.00 22.97 566 ASP B N 1
ATOM 9723 C CA . ASP B 1 566 ? 59.231 74.456 -5.766 1.00 22.93 566 ASP B CA 1
ATOM 9724 C C . ASP B 1 566 ? 60.700 74.837 -5.775 1.00 22.62 566 ASP B C 1
ATOM 9725 O O . ASP B 1 566 ? 61.054 75.978 -5.473 1.00 23.10 566 ASP B O 1
ATOM 9730 N N . THR B 1 567 ? 61.562 73.882 -6.102 1.00 22.02 567 THR B N 1
ATOM 9731 C CA . THR B 1 567 ? 62.987 74.170 -6.152 1.00 20.83 567 THR B CA 1
ATOM 9732 C C . THR B 1 567 ? 63.304 74.633 -7.565 1.00 20.38 567 THR B C 1
ATOM 9733 O O . THR B 1 567 ? 62.476 74.524 -8.466 1.00 20.78 567 THR B O 1
ATOM 9737 N N . PRO B 1 568 ? 64.509 75.169 -7.775 1.00 20.71 568 PRO B N 1
ATOM 9738 C CA . PRO B 1 568 ? 64.830 75.605 -9.131 1.00 21.90 568 PRO B CA 1
ATOM 9739 C C . PRO B 1 568 ? 65.018 74.415 -10.085 1.00 21.51 568 PRO B C 1
ATOM 9740 O O . PRO B 1 568 ? 65.238 74.600 -11.275 1.00 22.10 568 PRO B O 1
ATOM 9744 N N . LYS B 1 569 ? 64.913 73.196 -9.556 1.00 20.92 569 LYS B N 1
ATOM 9745 C CA . LYS B 1 569 ? 65.051 71.978 -10.370 1.00 21.55 569 LYS B CA 1
ATOM 9746 C C . LYS B 1 569 ? 63.671 71.383 -10.629 1.00 20.09 569 LYS B C 1
ATOM 9747 O O . LYS B 1 569 ? 63.519 70.449 -11.412 1.00 21.34 569 LYS B O 1
ATOM 9753 N N . GLY B 1 570 ? 62.666 71.920 -9.950 1.00 19.03 570 GLY B N 1
ATOM 9754 C CA . GLY B 1 570 ? 61.324 71.404 -10.111 1.00 17.94 570 GLY B CA 1
ATOM 9755 C C . GLY B 1 570 ? 60.690 71.199 -8.748 1.00 16.83 570 GLY B C 1
ATOM 9756 O O . GLY B 1 570 ? 61.318 71.475 -7.725 1.00 18.85 570 GLY B O 1
ATOM 9757 N N . PRO B 1 571 ? 59.454 70.692 -8.693 1.00 15.82 571 PRO B N 1
ATOM 9758 C CA . PRO B 1 571 ? 58.793 70.485 -7.404 1.00 15.83 571 PRO B CA 1
ATOM 9759 C C . PRO B 1 571 ? 59.151 69.182 -6.694 1.00 16.47 571 PRO B C 1
ATOM 9760 O O . PRO B 1 571 ? 59.491 68.184 -7.331 1.00 16.52 571 PRO B O 1
ATOM 9764 N N . SER B 1 572 ? 59.092 69.218 -5.368 1.00 17.30 572 SER B N 1
ATOM 9765 C CA . SER B 1 572 ? 59.343 68.047 -4.539 1.00 17.47 572 SER B CA 1
ATOM 9766 C C . SER B 1 572 ? 58.593 68.255 -3.225 1.00 19.08 572 SER B C 1
ATOM 9767 O O . SER B 1 572 ? 58.097 69.351 -2.953 1.00 18.41 572 SER B O 1
ATOM 9770 N N . TRP B 1 573 ? 58.514 67.203 -2.415 1.00 18.72 573 TRP B N 1
ATOM 9771 C CA . TRP B 1 573 ? 57.784 67.247 -1.154 1.00 17.12 573 TRP B CA 1
ATOM 9772 C C . TRP B 1 573 ? 58.563 66.677 0.029 1.00 18.37 573 TRP B C 1
ATOM 9773 O O . TRP B 1 573 ? 59.515 65.916 -0.146 1.00 18.08 573 TRP B O 1
ATOM 9784 N N . TYR B 1 574 ? 58.145 67.058 1.233 1.00 17.22 574 TYR B N 1
ATOM 9785 C CA . TYR B 1 574 ? 58.733 66.543 2.464 1.00 16.77 574 TYR B CA 1
ATOM 9786 C C . TYR B 1 574 ? 57.929 65.275 2.741 1.00 15.17 574 TYR B C 1
ATOM 9787 O O . TYR B 1 574 ? 56.846 65.104 2.191 1.00 16.35 574 TYR B O 1
ATOM 9796 N N . ARG B 1 575 ? 58.435 64.394 3.596 1.00 14.90 575 ARG B N 1
ATOM 9797 C CA . ARG B 1 575 ? 57.708 63.166 3.902 1.00 14.37 575 ARG B CA 1
ATOM 9798 C C . ARG B 1 575 ? 56.473 63.493 4.725 1.00 15.18 575 ARG B C 1
ATOM 9799 O O . ARG B 1 575 ? 55.456 62.810 4.627 1.00 14.26 575 ARG B O 1
ATOM 9807 N N . TYR B 1 576 ? 56.586 64.531 5.551 1.00 15.68 576 TYR B N 1
ATOM 9808 C CA . TYR B 1 576 ? 55.491 64.990 6.401 1.00 17.48 576 TYR B CA 1
ATOM 9809 C C . TYR B 1 576 ? 55.963 66.226 7.162 1.00 17.71 576 TYR B C 1
ATOM 9810 O O . TYR B 1 576 ? 57.165 66.477 7.249 1.00 19.51 576 TYR B O 1
ATOM 9819 N N . ASN B 1 577 ? 55.030 67.009 7.697 1.00 19.88 577 ASN B N 1
ATOM 9820 C CA . ASN B 1 577 ? 55.407 68.218 8.437 1.00 20.02 577 ASN B CA 1
ATOM 9821 C C . ASN B 1 577 ? 56.215 67.862 9.676 1.00 18.88 577 ASN B C 1
ATOM 9822 O O . ASN B 1 577 ? 55.905 66.896 10.368 1.00 18.67 577 ASN B O 1
ATOM 9827 N N . HIS B 1 578 ? 57.249 68.657 9.939 1.00 17.66 578 HIS B N 1
ATOM 9828 C CA . HIS B 1 578 ? 58.117 68.491 11.100 1.00 18.40 578 HIS B CA 1
ATOM 9829 C C . HIS B 1 578 ? 59.072 67.301 11.035 1.00 16.95 578 HIS B C 1
ATOM 9830 O O . HIS B 1 578 ? 59.622 66.887 12.049 1.00 16.57 578 HIS B O 1
ATOM 9837 N N . ASP B 1 579 ? 59.263 66.749 9.844 1.00 16.11 579 ASP B N 1
ATOM 9838 C CA . ASP B 1 579 ? 60.187 65.633 9.677 1.00 15.92 579 ASP B CA 1
ATOM 9839 C C . ASP B 1 579 ? 61.564 66.140 10.089 1.00 16.51 579 ASP B C 1
ATOM 9840 O O . ASP B 1 579 ? 61.979 67.230 9.686 1.00 17.64 579 ASP B O 1
ATOM 9845 N N . GLY B 1 580 ? 62.262 65.363 10.912 1.00 16.39 580 GLY B N 1
ATOM 9846 C CA . GLY B 1 580 ? 63.582 65.767 11.358 1.00 14.57 580 GLY B CA 1
ATOM 9847 C C . GLY B 1 580 ? 64.711 64.896 10.837 1.00 14.89 580 GLY B C 1
ATOM 9848 O O . GLY B 1 580 ? 65.861 65.057 11.246 1.00 12.77 580 GLY B O 1
ATOM 9849 N N . TYR B 1 581 ? 64.395 63.971 9.936 1.00 15.55 581 TYR B N 1
ATOM 9850 C CA . TYR B 1 581 ? 65.414 63.085 9.378 1.00 16.51 581 TYR B CA 1
ATOM 9851 C C . TYR B 1 581 ? 66.205 63.776 8.261 1.00 17.85 581 TYR B C 1
ATOM 9852 O O . TYR B 1 581 ? 65.949 63.552 7.082 1.00 18.58 581 TYR B O 1
ATOM 9861 N N . GLY B 1 582 ? 67.168 64.614 8.642 1.00 19.08 582 GLY B N 1
ATOM 9862 C CA . GLY B 1 582 ? 67.975 65.317 7.661 1.00 19.05 582 GLY B CA 1
ATOM 9863 C C . GLY B 1 582 ? 68.931 66.311 8.304 1.00 20.44 582 GLY B C 1
ATOM 9864 O O . GLY B 1 582 ? 68.917 66.488 9.519 1.00 19.48 582 GLY B O 1
ATOM 9865 N N . GLU B 1 583 ? 69.764 66.962 7.497 1.00 22.44 583 GLU B N 1
ATOM 9866 C CA . GLU B 1 583 ? 70.712 67.935 8.030 1.00 25.25 583 GLU B CA 1
ATOM 9867 C C . GLU B 1 583 ? 69.989 69.059 8.761 1.00 27.51 583 GLU B C 1
ATOM 9868 O O . GLU B 1 583 ? 68.971 69.568 8.293 1.00 26.29 583 GLU B O 1
ATOM 9874 N N . PRO B 1 584 ? 70.506 69.454 9.933 1.00 29.87 584 PRO B N 1
ATOM 9875 C CA . PRO B 1 584 ? 69.900 70.531 10.723 1.00 32.37 584 PRO B CA 1
ATOM 9876 C C . PRO B 1 584 ? 70.093 71.884 10.045 1.00 34.07 584 PRO B C 1
ATOM 9877 O O . PRO B 1 584 ? 69.219 72.749 10.092 1.00 33.64 584 PRO B O 1
ATOM 9881 N N . SER B 1 585 ? 71.249 72.052 9.412 1.00 36.17 585 SER B N 1
ATOM 9882 C CA . SER B 1 585 ? 71.572 73.286 8.704 1.00 37.58 585 SER B CA 1
ATOM 9883 C C . SER B 1 585 ? 72.414 72.942 7.486 1.00 38.61 585 SER B C 1
ATOM 9884 O O . SER B 1 585 ? 72.817 71.792 7.299 1.00 37.74 585 SER B O 1
ATOM 9887 N N . LYS B 1 586 ? 72.682 73.947 6.665 1.00 40.76 586 LYS B N 1
ATOM 9888 C CA . LYS B 1 586 ? 73.465 73.758 5.454 1.00 42.22 586 LYS B CA 1
ATOM 9889 C C . LYS B 1 586 ? 74.898 73.341 5.773 1.00 42.55 586 LYS B C 1
ATOM 9890 O O . LYS B 1 586 ? 75.554 72.694 4.959 1.00 43.93 586 LYS B O 1
ATOM 9896 N N . THR B 1 587 ? 75.375 73.697 6.961 1.00 42.47 587 THR B N 1
ATOM 9897 C CA . THR B 1 587 ? 76.746 73.378 7.345 1.00 43.53 587 THR B CA 1
ATOM 9898 C C . THR B 1 587 ? 76.906 72.239 8.353 1.00 43.17 587 THR B C 1
ATOM 9899 O O . THR B 1 587 ? 78.018 71.970 8.815 1.00 43.13 587 THR B O 1
ATOM 9903 N N . GLU B 1 588 ? 75.809 71.568 8.691 1.00 41.35 588 GLU B N 1
ATOM 9904 C CA . GLU B 1 588 ? 75.874 70.469 9.652 1.00 41.07 588 GLU B CA 1
ATOM 9905 C C . GLU B 1 588 ? 75.308 69.157 9.117 1.00 39.54 588 GLU B C 1
ATOM 9906 O O . GLU B 1 588 ? 74.289 69.139 8.427 1.00 38.39 588 GLU B O 1
ATOM 9912 N N . LEU B 1 589 ? 75.977 68.059 9.455 1.00 37.83 589 LEU B N 1
ATOM 9913 C CA . LEU B 1 589 ? 75.555 66.731 9.030 1.00 36.92 589 LEU B CA 1
ATOM 9914 C C . LEU B 1 589 ? 74.541 66.165 10.019 1.00 36.09 589 LEU B C 1
ATOM 9915 O O . LEU B 1 589 ? 74.492 66.578 11.177 1.00 33.57 589 LEU B O 1
ATOM 9920 N N . TYR B 1 590 ? 73.734 65.218 9.555 1.00 35.07 590 TYR B N 1
ATOM 9921 C CA . TYR B 1 590 ? 72.727 64.594 10.400 1.00 35.27 590 TYR B CA 1
ATOM 9922 C C . TYR B 1 590 ? 73.366 63.616 11.380 1.00 35.84 590 TYR B C 1
ATOM 9923 O O . TYR B 1 590 ? 74.120 62.729 10.978 1.00 35.78 590 TYR B O 1
ATOM 9932 N N . HIS B 1 591 ? 73.066 63.780 12.665 1.00 35.68 591 HIS B N 1
ATOM 9933 C CA . HIS B 1 591 ? 73.600 62.887 13.687 1.00 35.70 591 HIS B CA 1
ATOM 9934 C C . HIS B 1 591 ? 72.499 62.362 14.608 1.00 35.39 591 HIS B C 1
ATOM 9935 O O . HIS B 1 591 ? 72.780 61.902 15.714 1.00 36.26 591 HIS B O 1
ATOM 9942 N N . GLY B 1 592 ? 71.249 62.434 14.159 1.00 33.85 592 GLY B N 1
ATOM 9943 C CA . GLY B 1 592 ? 70.153 61.940 14.977 1.00 31.26 592 GLY B CA 1
ATOM 9944 C C . GLY B 1 592 ? 68.950 62.859 15.076 1.00 31.38 592 GLY B C 1
ATOM 9945 O O . GLY B 1 592 ? 67.828 62.398 15.285 1.00 29.12 592 GLY B O 1
ATOM 9946 N N . ALA B 1 593 ? 69.181 64.159 14.933 1.00 30.39 593 ALA B N 1
ATOM 9947 C CA . ALA B 1 593 ? 68.108 65.139 15.014 1.00 29.39 593 ALA B CA 1
ATOM 9948 C C . ALA B 1 593 ? 68.470 66.329 14.146 1.00 28.33 593 ALA B C 1
ATOM 9949 O O . ALA B 1 593 ? 69.477 67.000 14.373 1.00 30.03 593 ALA B O 1
ATOM 9951 N N . GLY B 1 594 ? 67.646 66.582 13.141 1.00 25.82 594 GLY B N 1
ATOM 9952 C CA . GLY B 1 594 ? 67.915 67.689 12.254 1.00 22.09 594 GLY B CA 1
ATOM 9953 C C . GLY B 1 594 ? 66.645 68.155 11.601 1.00 19.52 594 GLY B C 1
ATOM 9954 O O . GLY B 1 594 ? 65.625 68.346 12.258 1.00 19.03 594 GLY B O 1
ATOM 9955 N N . LYS B 1 595 ? 66.699 68.295 10.289 1.00 18.78 595 LYS B N 1
ATOM 9956 C CA . LYS B 1 595 ? 65.551 68.762 9.538 1.00 20.83 595 LYS B CA 1
ATOM 9957 C C . LYS B 1 595 ? 65.412 67.949 8.248 1.00 19.67 595 LYS B C 1
ATOM 9958 O O . LYS B 1 595 ? 66.284 68.000 7.387 1.00 18.16 595 LYS B O 1
ATOM 9964 N N . GLY B 1 596 ? 64.319 67.199 8.133 1.00 18.67 596 GLY B N 1
ATOM 9965 C CA . GLY B 1 596 ? 64.087 66.403 6.946 1.00 18.85 596 GLY B CA 1
ATOM 9966 C C . GLY B 1 596 ? 64.022 67.300 5.727 1.00 17.76 596 GLY B C 1
ATOM 9967 O O . GLY B 1 596 ? 63.516 68.422 5.803 1.00 16.32 596 GLY B O 1
ATOM 9968 N N . ARG B 1 597 ? 64.539 66.825 4.601 1.00 16.58 597 ARG B N 1
ATOM 9969 C CA . ARG B 1 597 ? 64.536 67.633 3.390 1.00 15.58 597 ARG B CA 1
ATOM 9970 C C . ARG B 1 597 ? 63.613 67.068 2.312 1.00 14.75 597 ARG B C 1
ATOM 9971 O O . ARG B 1 597 ? 62.768 66.221 2.602 1.00 15.40 597 ARG B O 1
ATOM 9979 N N . LEU B 1 598 ? 63.760 67.546 1.079 1.00 15.57 598 LEU B N 1
ATOM 9980 C CA . LEU B 1 598 ? 62.904 67.114 -0.029 1.00 15.09 598 LEU B CA 1
ATOM 9981 C C . LEU B 1 598 ? 63.319 65.775 -0.612 1.00 13.39 598 LEU B C 1
ATOM 9982 O O . LEU B 1 598 ? 64.500 65.513 -0.781 1.00 14.58 598 LEU B O 1
ATOM 9987 N N . TRP B 1 599 ? 62.334 64.938 -0.931 1.00 13.24 599 TRP B N 1
ATOM 9988 C CA . TRP B 1 599 ? 62.588 63.615 -1.486 1.00 12.95 599 TRP B CA 1
ATOM 9989 C C . TRP B 1 599 ? 62.204 63.501 -2.958 1.00 12.44 599 TRP B C 1
ATOM 9990 O O . TRP B 1 599 ? 61.026 63.565 -3.306 1.00 14.22 599 TRP B O 1
ATOM 10001 N N . PRO B 1 600 ? 63.192 63.349 -3.851 1.00 13.87 600 PRO B N 1
ATOM 10002 C CA . PRO B 1 600 ? 62.830 63.225 -5.267 1.00 15.83 600 PRO B CA 1
ATOM 10003 C C . PRO B 1 600 ? 61.922 62.012 -5.481 1.00 15.07 600 PRO B C 1
ATOM 10004 O O . PRO B 1 600 ? 61.151 61.960 -6.439 1.00 17.12 600 PRO B O 1
ATOM 10008 N N . LEU B 1 601 ? 62.024 61.042 -4.576 1.00 15.08 601 LEU B N 1
ATOM 10009 C CA . LEU B 1 601 ? 61.186 59.848 -4.623 1.00 15.71 601 LEU B CA 1
ATOM 10010 C C . LEU B 1 601 ? 59.713 60.271 -4.599 1.00 16.73 601 LEU B C 1
ATOM 10011 O O . LEU B 1 601 ? 58.881 59.719 -5.321 1.00 16.01 601 LEU B O 1
ATOM 10016 N N . LEU B 1 602 ? 59.396 61.253 -3.762 1.00 16.80 602 LEU B N 1
ATOM 10017 C CA . LEU B 1 602 ? 58.024 61.726 -3.656 1.00 17.50 602 LEU B CA 1
ATOM 10018 C C . LEU B 1 602 ? 57.606 62.547 -4.879 1.00 16.80 602 LEU B C 1
ATOM 10019 O O . LEU B 1 602 ? 56.418 62.674 -5.164 1.00 16.60 602 LEU B O 1
ATOM 10024 N N . THR B 1 603 ? 58.579 63.102 -5.597 1.00 17.19 603 THR B N 1
ATOM 10025 C CA . THR B 1 603 ? 58.289 63.857 -6.815 1.00 15.93 603 THR B CA 1
ATOM 10026 C C . THR B 1 603 ? 57.835 62.816 -7.846 1.00 16.59 603 THR B C 1
ATOM 10027 O O . THR B 1 603 ? 56.923 63.054 -8.645 1.00 15.44 603 THR B O 1
ATOM 10031 N N . GLY B 1 604 ? 58.473 61.650 -7.803 1.00 14.51 604 GLY B N 1
ATOM 10032 C CA . GLY B 1 604 ? 58.118 60.577 -8.712 1.00 12.81 604 GLY B CA 1
ATOM 10033 C C . GLY B 1 604 ? 56.749 60.008 -8.376 1.00 15.55 604 GLY B C 1
ATOM 10034 O O . GLY B 1 604 ? 55.941 59.758 -9.273 1.00 15.49 604 GLY B O 1
ATOM 10035 N N . GLU B 1 605 ? 56.480 59.798 -7.087 1.00 15.07 605 GLU B N 1
ATOM 10036 C CA . GLU B 1 605 ? 55.186 59.265 -6.671 1.00 15.30 605 GLU B CA 1
ATOM 10037 C C . GLU B 1 605 ? 54.061 60.228 -7.052 1.00 15.52 605 GLU B C 1
ATOM 10038 O O . GLU B 1 605 ? 52.980 59.799 -7.448 1.00 15.51 605 GLU B O 1
ATOM 10044 N N . ARG B 1 606 ? 54.313 61.530 -6.944 1.00 14.96 606 ARG B N 1
ATOM 10045 C CA . ARG B 1 606 ? 53.296 62.511 -7.311 1.00 15.73 606 ARG B CA 1
ATOM 10046 C C . ARG B 1 606 ? 53.040 62.419 -8.808 1.00 16.21 606 ARG B C 1
ATOM 10047 O O . ARG B 1 606 ? 51.898 62.517 -9.263 1.00 17.55 606 ARG B O 1
ATOM 10055 N N . GLY B 1 607 ? 54.118 62.255 -9.570 1.00 16.92 607 GLY B N 1
ATOM 10056 C CA . GLY B 1 607 ? 53.995 62.127 -11.009 1.00 15.51 607 GLY B CA 1
ATOM 10057 C C . GLY B 1 607 ? 53.149 60.917 -11.335 1.00 15.94 607 GLY B C 1
ATOM 10058 O O . GLY B 1 607 ? 52.317 60.956 -12.241 1.00 15.50 607 GLY B O 1
ATOM 10059 N N . MET B 1 608 ? 53.355 59.831 -10.594 1.00 15.11 608 MET B N 1
ATOM 10060 C CA . 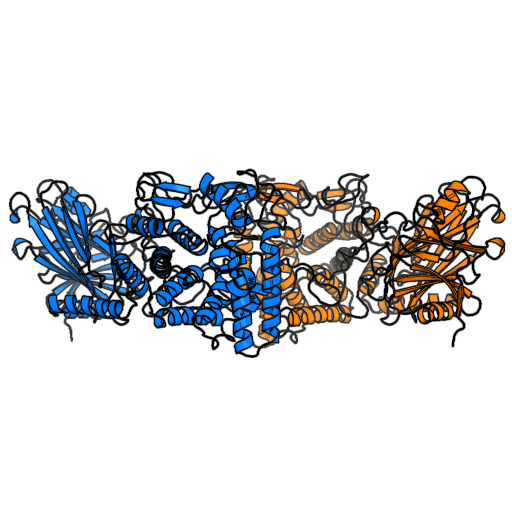MET B 1 608 ? 52.578 58.620 -10.817 1.00 14.20 608 MET B CA 1
ATOM 10061 C C . MET B 1 608 ? 51.103 58.866 -10.506 1.00 15.13 608 MET B C 1
ATOM 10062 O O . MET B 1 608 ? 50.223 58.346 -11.195 1.00 14.95 608 MET B O 1
ATOM 10067 N N . TYR B 1 609 ? 50.823 59.654 -9.472 1.00 15.03 609 TYR B N 1
ATOM 10068 C CA . TYR B 1 609 ? 49.431 59.946 -9.154 1.00 16.45 609 TYR B CA 1
ATOM 10069 C C . TYR B 1 609 ? 48.818 60.766 -10.292 1.00 17.69 609 TYR B C 1
ATOM 10070 O O . TYR B 1 609 ? 47.672 60.540 -10.686 1.00 18.87 609 TYR B O 1
ATOM 10079 N N . GLU B 1 610 ? 49.582 61.723 -10.812 1.00 17.85 610 GLU B N 1
ATOM 10080 C CA . GLU B 1 610 ? 49.091 62.554 -11.899 1.00 19.31 610 GLU B CA 1
ATOM 10081 C C . GLU B 1 610 ? 48.692 61.694 -13.098 1.00 19.26 610 GLU B C 1
ATOM 10082 O O . GLU B 1 610 ? 47.691 61.971 -13.753 1.00 20.12 610 GLU B O 1
ATOM 10088 N N . ILE B 1 611 ? 49.460 60.647 -13.384 1.00 19.37 611 ILE B N 1
ATOM 10089 C CA . ILE B 1 611 ? 49.117 59.766 -14.494 1.00 19.28 611 ILE B CA 1
ATOM 10090 C C . ILE B 1 611 ? 47.759 59.119 -14.218 1.00 20.04 611 ILE B C 1
ATOM 10091 O O . ILE B 1 611 ? 46.905 59.055 -15.105 1.00 19.55 611 ILE B O 1
ATOM 10096 N N . ALA B 1 612 ? 47.553 58.657 -12.984 1.00 20.14 612 ALA B N 1
ATOM 10097 C CA . ALA B 1 612 ? 46.288 58.030 -12.590 1.00 18.99 612 ALA B CA 1
ATOM 10098 C C . ALA B 1 612 ? 45.136 59.027 -12.718 1.00 18.01 612 ALA B C 1
ATOM 10099 O O . ALA B 1 612 ? 43.988 58.636 -12.920 1.00 17.64 612 ALA B O 1
ATOM 10101 N N . ALA B 1 613 ? 45.452 60.312 -12.582 1.00 18.76 613 ALA B N 1
ATOM 10102 C CA . ALA B 1 613 ? 44.455 61.373 -12.689 1.00 19.72 613 ALA B CA 1
ATOM 10103 C C . ALA B 1 613 ? 44.264 61.788 -14.147 1.00 21.68 613 ALA B C 1
ATOM 10104 O O . ALA B 1 613 ? 43.565 62.755 -14.433 1.00 20.99 613 ALA B O 1
ATOM 10106 N N . GLY B 1 614 ? 44.900 61.053 -15.056 1.00 23.63 614 GLY B N 1
ATOM 10107 C CA . GLY B 1 614 ? 44.789 61.340 -16.475 1.00 25.58 614 GLY B CA 1
ATOM 10108 C C . GLY B 1 614 ? 45.516 62.584 -16.951 1.00 28.21 614 GLY B C 1
ATOM 10109 O O . GLY B 1 614 ? 45.138 63.178 -17.962 1.00 26.88 614 GLY B O 1
ATOM 10110 N N . LYS B 1 615 ? 46.565 62.984 -16.241 1.00 28.15 615 LYS B N 1
ATOM 10111 C CA . LYS B 1 615 ? 47.306 64.175 -16.632 1.00 28.62 615 LYS B CA 1
ATOM 10112 C C . LYS B 1 615 ? 48.719 63.858 -17.101 1.00 29.68 615 LYS B C 1
ATOM 10113 O O . LYS B 1 615 ? 49.229 62.763 -16.864 1.00 30.49 615 LYS B O 1
ATOM 10119 N N . ASP B 1 616 ? 49.340 64.817 -17.784 1.00 29.87 616 ASP B N 1
ATOM 10120 C CA . ASP B 1 616 ? 50.701 64.651 -18.284 1.00 28.79 616 ASP B CA 1
ATOM 10121 C C . ASP B 1 616 ? 51.648 64.686 -17.094 1.00 26.57 616 ASP B C 1
ATOM 10122 O O . ASP B 1 616 ? 51.541 65.563 -16.237 1.00 27.36 616 ASP B O 1
ATOM 10127 N N . ALA B 1 617 ? 52.572 63.732 -17.038 1.00 23.96 617 ALA B N 1
ATOM 10128 C CA . ALA B 1 617 ? 53.520 63.663 -15.933 1.00 22.52 617 ALA B CA 1
ATOM 10129 C C . ALA B 1 617 ? 54.941 64.022 -16.358 1.00 21.92 617 ALA B C 1
ATOM 10130 O O . ALA B 1 617 ? 55.880 63.906 -15.570 1.00 22.22 617 ALA B O 1
ATOM 10132 N N . THR B 1 618 ? 55.092 64.467 -17.601 1.00 21.16 618 THR B N 1
ATOM 10133 C CA . THR B 1 618 ? 56.397 64.837 -18.134 1.00 22.08 618 THR B CA 1
ATOM 10134 C C . THR B 1 618 ? 57.202 65.758 -17.218 1.00 21.36 618 THR B C 1
ATOM 10135 O O . THR B 1 618 ? 58.389 65.528 -16.994 1.00 22.14 618 THR B O 1
ATOM 10139 N N . PRO B 1 619 ? 56.573 66.812 -16.674 1.00 20.83 619 PRO B N 1
ATOM 10140 C CA . PRO B 1 619 ? 57.334 67.703 -15.790 1.00 20.35 619 PRO B CA 1
ATOM 10141 C C . PRO B 1 619 ? 57.893 66.997 -14.553 1.00 18.35 619 PRO B C 1
ATOM 10142 O O . PRO B 1 619 ? 58.891 67.436 -13.983 1.00 17.18 619 PRO B O 1
ATOM 10146 N N . TYR B 1 620 ? 57.251 65.906 -14.145 1.00 18.57 620 TYR B N 1
ATOM 10147 C CA . TYR B 1 620 ? 57.717 65.136 -12.996 1.00 18.94 620 TYR B CA 1
ATOM 10148 C C . TYR B 1 620 ? 58.900 64.282 -13.455 1.00 18.45 620 TYR B C 1
ATOM 10149 O O . TYR B 1 620 ? 59.873 64.113 -12.727 1.00 20.10 620 TYR B O 1
ATOM 10158 N N . VAL B 1 621 ? 58.821 63.754 -14.673 1.00 19.88 621 VAL B N 1
ATOM 10159 C CA . VAL B 1 621 ? 59.924 62.963 -15.217 1.00 18.82 621 VAL B CA 1
ATOM 10160 C C . VAL B 1 621 ? 61.127 63.901 -15.325 1.00 19.44 621 VAL B C 1
ATOM 10161 O O . VAL B 1 621 ? 62.234 63.580 -14.886 1.00 17.58 621 VAL B O 1
ATOM 10165 N N . LYS B 1 622 ? 60.895 65.077 -15.897 1.00 19.01 622 LYS B N 1
ATOM 10166 C CA . LYS B 1 622 ? 61.952 66.064 -16.061 1.00 19.38 622 LYS B CA 1
ATOM 10167 C C . LYS B 1 622 ? 62.537 66.507 -14.725 1.00 18.22 622 LYS B C 1
ATOM 10168 O O . LYS B 1 622 ? 63.745 66.677 -14.607 1.00 17.42 622 LYS B O 1
ATOM 10174 N N . ALA B 1 623 ? 61.685 66.694 -13.721 1.00 17.62 623 ALA B N 1
ATOM 10175 C CA . ALA B 1 623 ? 62.167 67.124 -12.413 1.00 17.82 623 ALA B CA 1
ATOM 10176 C C . ALA B 1 623 ? 63.111 66.075 -11.824 1.00 15.54 623 ALA B C 1
ATOM 10177 O O . ALA B 1 623 ? 64.172 66.406 -11.297 1.00 15.44 623 ALA B O 1
ATOM 10179 N N . MET B 1 624 ? 62.720 64.810 -11.908 1.00 15.73 624 MET B N 1
ATOM 10180 C CA . MET B 1 624 ? 63.558 63.741 -11.381 1.00 16.54 624 MET B CA 1
ATOM 10181 C C . MET B 1 624 ? 64.898 63.708 -12.106 1.00 17.43 624 MET B C 1
ATOM 10182 O O . MET B 1 624 ? 65.939 63.473 -11.491 1.00 16.83 624 MET B O 1
ATOM 10187 N N . GLU B 1 625 ? 64.875 63.959 -13.410 1.00 16.16 625 GLU B N 1
ATOM 10188 C CA . GLU B 1 625 ? 66.102 63.954 -14.196 1.00 18.44 625 GLU B CA 1
ATOM 10189 C C . GLU B 1 625 ? 67.031 65.084 -13.759 1.00 18.68 625 GLU B C 1
ATOM 10190 O O . GLU B 1 625 ? 68.253 64.920 -13.735 1.00 18.54 625 GLU B O 1
ATOM 10196 N N . LYS B 1 626 ? 66.452 66.228 -13.406 1.00 19.21 626 LYS B N 1
ATOM 10197 C CA . LYS B 1 626 ? 67.253 67.361 -12.957 1.00 19.86 626 LYS B CA 1
ATOM 10198 C C . LYS B 1 626 ? 67.754 67.134 -11.539 1.00 17.15 626 LYS B C 1
ATOM 10199 O O . LYS B 1 626 ? 68.824 67.620 -11.173 1.00 18.22 626 LYS B O 1
ATOM 10205 N N . PHE B 1 627 ? 66.988 66.398 -10.740 1.00 15.49 627 PHE B N 1
ATOM 10206 C CA . PHE B 1 627 ? 67.401 66.112 -9.366 1.00 14.57 627 PHE B CA 1
ATOM 10207 C C . PHE B 1 627 ? 68.611 65.167 -9.354 1.00 15.92 627 PHE B C 1
ATOM 10208 O O . PHE B 1 627 ? 69.408 65.179 -8.417 1.00 17.25 627 PHE B O 1
ATOM 10216 N N . ALA B 1 628 ? 68.747 64.352 -10.396 1.00 15.75 628 ALA B N 1
ATOM 10217 C CA . ALA B 1 628 ? 69.886 63.441 -10.504 1.00 16.62 628 ALA B CA 1
ATOM 10218 C C . ALA B 1 628 ? 71.169 64.261 -10.649 1.00 18.42 628 ALA B C 1
ATOM 10219 O O . ALA B 1 628 ? 71.150 65.349 -11.230 1.00 19.60 628 ALA B O 1
ATOM 10221 N N . ASN B 1 629 ? 72.281 63.755 -10.117 1.00 17.43 629 ASN B N 1
ATOM 10222 C CA . ASN B 1 629 ? 73.540 64.480 -10.218 1.00 17.11 629 ASN B CA 1
ATOM 10223 C C . ASN B 1 629 ? 74.232 64.230 -11.552 1.00 16.93 629 ASN B C 1
ATOM 10224 O O . ASN B 1 629 ? 73.660 63.626 -12.460 1.00 17.52 629 ASN B O 1
ATOM 10229 N N . GLU B 1 630 ? 75.470 64.694 -11.659 1.00 17.85 630 GLU B N 1
ATOM 10230 C CA . GLU B 1 630 ? 76.250 64.553 -12.884 1.00 18.08 630 GLU B CA 1
ATOM 10231 C C . GLU B 1 630 ? 76.456 63.101 -13.320 1.00 17.12 630 GLU B C 1
ATOM 10232 O O . GLU B 1 630 ? 76.550 62.819 -14.512 1.00 15.66 630 GLU B O 1
ATOM 10238 N N . GLY B 1 631 ? 76.527 62.189 -12.356 1.00 16.60 631 GLY B N 1
ATOM 10239 C CA . GLY B 1 631 ? 76.714 60.787 -12.680 1.00 15.17 631 GLY B CA 1
ATOM 10240 C C . GLY B 1 631 ? 75.395 60.069 -12.884 1.00 14.20 631 GLY B C 1
ATOM 10241 O O . GLY B 1 631 ? 75.354 58.840 -13.014 1.00 16.11 631 GLY B O 1
ATOM 10242 N N . GLY B 1 632 ? 74.312 60.840 -12.909 1.00 13.02 632 GLY B N 1
ATOM 10243 C CA . GLY B 1 632 ? 72.987 60.276 -13.103 1.00 11.09 632 GLY B CA 1
ATOM 10244 C C . GLY B 1 632 ? 72.439 59.566 -11.877 1.00 12.93 632 GLY B C 1
ATOM 10245 O O . GLY B 1 632 ? 71.512 58.769 -11.977 1.00 14.70 632 GLY B O 1
ATOM 10246 N N . ILE B 1 633 ? 73.000 59.866 -10.712 1.00 13.96 633 ILE B N 1
ATOM 10247 C CA . ILE B 1 633 ? 72.572 59.235 -9.470 1.00 12.82 633 ILE B CA 1
ATOM 10248 C C . ILE B 1 633 ? 71.577 60.101 -8.709 1.00 13.41 633 ILE B C 1
ATOM 10249 O O . ILE B 1 633 ? 71.775 61.309 -8.539 1.00 13.18 633 ILE B O 1
ATOM 10254 N N . ILE B 1 634 ? 70.487 59.476 -8.274 1.00 13.07 634 ILE B N 1
ATOM 10255 C CA . ILE B 1 634 ? 69.443 60.171 -7.528 1.00 13.70 634 ILE B CA 1
ATOM 10256 C C . ILE B 1 634 ? 69.571 59.881 -6.040 1.00 15.41 634 ILE B C 1
ATOM 10257 O O . ILE B 1 634 ? 69.557 58.723 -5.611 1.00 16.81 634 ILE B O 1
ATOM 10262 N N . SER B 1 635 ? 69.685 60.947 -5.256 1.00 16.10 635 SER B N 1
ATOM 10263 C CA . SER B 1 635 ? 69.816 60.833 -3.810 1.00 14.34 635 SER B CA 1
ATOM 10264 C C . SER B 1 635 ? 68.457 60.701 -3.130 1.00 15.28 635 SER B C 1
ATOM 10265 O O . SER B 1 635 ? 67.410 60.946 -3.728 1.00 14.92 635 SER B O 1
ATOM 10268 N N . GLU B 1 636 ? 68.499 60.323 -1.861 1.00 15.32 636 GLU B N 1
ATOM 10269 C CA . GLU B 1 636 ? 67.306 60.181 -1.050 1.00 14.75 636 GLU B CA 1
ATOM 10270 C C . GLU B 1 636 ? 66.659 61.558 -0.837 1.00 13.03 636 GLU B C 1
ATOM 10271 O O . GLU B 1 636 ? 65.440 61.692 -0.909 1.00 14.85 636 GLU B O 1
ATOM 10277 N N . GLN B 1 637 ? 67.483 62.577 -0.607 1.00 11.54 637 GLN B N 1
ATOM 10278 C CA . GLN B 1 637 ? 66.991 63.932 -0.359 1.00 11.77 637 GLN B CA 1
ATOM 10279 C C . GLN B 1 637 ? 67.788 65.028 -1.067 1.00 13.32 637 GLN B C 1
ATOM 10280 O O . GLN B 1 637 ? 68.966 64.851 -1.382 1.00 12.91 637 GLN B O 1
ATOM 10286 N N . VAL B 1 638 ? 67.129 66.162 -1.304 1.00 14.25 638 VAL B N 1
ATOM 10287 C CA . VAL B 1 638 ? 67.757 67.323 -1.935 1.00 14.00 638 VAL B CA 1
ATOM 10288 C C . VAL B 1 638 ? 67.387 68.587 -1.151 1.00 15.70 638 VAL B C 1
ATOM 10289 O O . VAL B 1 638 ? 66.355 68.640 -0.466 1.00 14.10 638 VAL B O 1
ATOM 10293 N N . TRP B 1 639 ? 68.236 69.601 -1.249 1.00 15.79 639 TRP B N 1
ATOM 10294 C CA . TRP B 1 639 ? 68.008 70.865 -0.559 1.00 17.33 639 TRP B CA 1
ATOM 10295 C C . TRP B 1 639 ? 66.861 71.662 -1.180 1.00 18.63 639 TRP B C 1
ATOM 10296 O O . TRP B 1 639 ? 66.627 71.589 -2.384 1.00 22.00 639 TRP B O 1
ATOM 10307 N N . GLU B 1 640 ? 66.151 72.424 -0.352 1.00 19.87 640 GLU B N 1
ATOM 10308 C CA . GLU B 1 640 ? 65.034 73.249 -0.817 1.00 18.69 640 GLU B CA 1
ATOM 10309 C C . GLU B 1 640 ? 65.478 74.415 -1.706 1.00 20.09 640 GLU B C 1
ATOM 10310 O O . GLU B 1 640 ? 64.833 74.735 -2.708 1.00 19.66 640 GLU B O 1
ATOM 10316 N N . ASP B 1 641 ? 66.568 75.065 -1.314 1.00 19.54 641 ASP B N 1
ATOM 10317 C CA . ASP B 1 641 ? 67.057 76.228 -2.036 1.00 22.16 641 ASP B CA 1
ATOM 10318 C C . ASP B 1 641 ? 67.645 75.969 -3.418 1.00 21.82 641 ASP B C 1
ATOM 10319 O O . ASP B 1 641 ? 67.343 76.694 -4.365 1.00 20.30 641 ASP B O 1
ATOM 10324 N N . THR B 1 642 ? 68.469 74.934 -3.544 1.00 20.92 642 THR B N 1
ATOM 10325 C CA . THR B 1 642 ? 69.096 74.625 -4.827 1.00 21.15 642 THR B CA 1
ATOM 10326 C C . THR B 1 642 ? 68.566 73.376 -5.522 1.00 21.62 642 THR B C 1
ATOM 10327 O O . THR B 1 642 ? 68.685 73.235 -6.736 1.00 22.41 642 THR B O 1
ATOM 10331 N N . GLY B 1 643 ? 67.984 72.461 -4.760 1.00 21.74 643 GLY B N 1
ATOM 10332 C CA . GLY B 1 643 ? 67.492 71.244 -5.374 1.00 18.31 643 GLY B CA 1
ATOM 10333 C C . GLY B 1 643 ? 68.656 70.289 -5.576 1.00 17.42 643 GLY B C 1
ATOM 10334 O O . GLY B 1 643 ? 68.516 69.258 -6.233 1.00 16.03 643 GLY B O 1
ATOM 10335 N N . LEU B 1 644 ? 69.815 70.652 -5.029 1.00 17.07 644 LEU B N 1
ATOM 10336 C CA . LEU B 1 644 ? 71.008 69.817 -5.121 1.00 18.30 644 LEU B CA 1
ATOM 10337 C C . LEU B 1 644 ? 70.937 68.746 -4.029 1.00 18.60 644 LEU B C 1
ATOM 10338 O O . LEU B 1 644 ? 70.219 68.906 -3.042 1.00 18.42 644 LEU B O 1
ATOM 10343 N N . PRO B 1 645 ? 71.683 67.642 -4.188 1.00 18.49 645 PRO B N 1
ATOM 10344 C CA . PRO B 1 645 ? 71.676 66.559 -3.198 1.00 18.61 645 PRO B CA 1
ATOM 10345 C C . PRO B 1 645 ? 72.207 66.982 -1.833 1.00 17.06 645 PRO B C 1
ATOM 10346 O O . PRO B 1 645 ? 73.085 67.831 -1.739 1.00 16.36 645 PRO B O 1
ATOM 10350 N N . THR B 1 646 ? 71.659 66.392 -0.775 1.00 17.30 646 THR B N 1
ATOM 10351 C CA . THR B 1 646 ? 72.140 66.667 0.574 1.00 17.53 646 THR B CA 1
ATOM 10352 C C . THR B 1 646 ? 73.145 65.542 0.769 1.00 18.07 646 THR B C 1
ATOM 10353 O O . THR B 1 646 ? 73.532 64.899 -0.207 1.00 18.85 646 THR B O 1
ATOM 10357 N N . ASP B 1 647 ? 73.587 65.287 1.993 1.00 19.29 647 ASP B N 1
ATOM 10358 C CA . ASP B 1 647 ? 74.513 64.186 2.163 1.00 18.46 647 ASP B CA 1
ATOM 10359 C C . ASP B 1 647 ? 73.757 62.932 2.561 1.00 17.80 647 ASP B C 1
ATOM 10360 O O . ASP B 1 647 ? 74.310 62.027 3.186 1.00 16.60 647 ASP B O 1
ATOM 10365 N N . SER B 1 648 ? 72.479 62.898 2.208 1.00 15.79 648 SER B N 1
ATOM 10366 C CA . SER B 1 648 ? 71.652 61.741 2.484 1.00 15.73 648 SER B CA 1
ATOM 10367 C C . SER B 1 648 ? 72.115 60.599 1.574 1.00 16.29 648 SER B C 1
ATOM 10368 O O . SER B 1 648 ? 72.964 60.788 0.693 1.00 13.05 648 SER B O 1
ATOM 10371 N N . ALA B 1 649 ? 71.550 59.418 1.789 1.00 16.28 649 ALA B N 1
ATOM 10372 C CA . ALA B 1 649 ? 71.909 58.253 0.993 1.00 18.37 649 ALA B CA 1
ATOM 10373 C C . ALA B 1 649 ? 71.757 58.468 -0.515 1.00 20.76 649 ALA B C 1
ATOM 10374 O O . ALA B 1 649 ? 70.825 59.138 -0.978 1.00 17.72 649 ALA B O 1
ATOM 10376 N N . SER B 1 650 ? 72.688 57.886 -1.269 1.00 23.06 650 SER B N 1
ATOM 10377 C CA . SER B 1 650 ? 72.672 57.949 -2.726 1.00 26.72 650 SER B CA 1
ATOM 10378 C C . SER B 1 650 ? 73.677 56.930 -3.261 1.00 28.57 650 SER B C 1
ATOM 10379 O O . SER B 1 650 ? 74.774 56.790 -2.729 1.00 34.42 650 SER B O 1
ATOM 10382 N N . PRO B 1 651 ? 73.294 56.171 -4.293 1.00 26.54 651 PRO B N 1
ATOM 10383 C CA . PRO B 1 651 ? 71.986 56.238 -4.952 1.00 22.54 651 PRO B CA 1
ATOM 10384 C C . PRO B 1 651 ? 70.879 55.596 -4.112 1.00 20.12 651 PRO B C 1
ATOM 10385 O O . PRO B 1 651 ? 71.112 54.580 -3.461 1.00 20.23 651 PRO B O 1
ATOM 10389 N N . LEU B 1 652 ? 69.691 56.200 -4.093 1.00 16.72 652 LEU B N 1
ATOM 10390 C CA . LEU B 1 652 ? 68.577 55.609 -3.350 1.00 14.94 652 LEU B CA 1
ATOM 10391 C C . LEU B 1 652 ? 67.868 54.732 -4.370 1.00 12.97 652 LEU B C 1
ATOM 10392 O O . LEU B 1 652 ? 67.122 55.223 -5.219 1.00 15.02 652 LEU B O 1
ATOM 10397 N N . ASN B 1 653 ? 68.110 53.430 -4.279 1.00 11.91 653 ASN B N 1
ATOM 10398 C CA . ASN B 1 653 ? 67.554 52.469 -5.223 1.00 11.69 653 ASN B CA 1
ATOM 10399 C C . ASN B 1 653 ? 66.062 52.565 -5.466 1.00 12.39 653 ASN B C 1
ATOM 10400 O O . ASN B 1 653 ? 65.604 52.392 -6.599 1.00 13.47 653 ASN B O 1
ATOM 10405 N N . TRP B 1 654 ? 65.302 52.847 -4.415 1.00 11.53 654 TRP B N 1
ATOM 10406 C CA . TRP B 1 654 ? 63.861 52.980 -4.541 1.00 11.79 654 TRP B CA 1
ATOM 10407 C C . TRP B 1 654 ? 63.532 54.182 -5.438 1.00 13.82 654 TRP B C 1
ATOM 10408 O O . TRP B 1 654 ? 62.602 54.121 -6.245 1.00 16.00 654 TRP B O 1
ATOM 10419 N N . ALA B 1 655 ? 64.300 55.265 -5.306 1.00 11.99 655 ALA B N 1
ATOM 10420 C CA . ALA B 1 655 ? 64.066 56.457 -6.119 1.00 12.35 655 ALA B CA 1
ATOM 10421 C C . ALA B 1 655 ? 64.379 56.185 -7.587 1.00 11.09 655 ALA B C 1
ATOM 10422 O O . ALA B 1 655 ? 63.692 56.689 -8.476 1.00 12.27 655 ALA B O 1
ATOM 10424 N N . HIS B 1 656 ? 65.420 55.401 -7.845 1.00 11.10 656 HIS B N 1
ATOM 10425 C CA . HIS B 1 656 ? 65.762 55.067 -9.221 1.00 13.13 656 HIS B CA 1
ATOM 10426 C C . HIS B 1 656 ? 64.668 54.163 -9.803 1.00 13.03 656 HIS B C 1
ATOM 10427 O O . HIS B 1 656 ? 64.305 54.290 -10.975 1.00 13.49 656 HIS B O 1
ATOM 10434 N N . ALA B 1 657 ? 64.140 53.262 -8.979 1.00 13.36 657 ALA B N 1
ATOM 10435 C CA . ALA B 1 657 ? 63.076 52.362 -9.417 1.00 15.15 657 ALA B CA 1
ATOM 10436 C C . ALA B 1 657 ? 61.826 53.186 -9.724 1.00 14.54 657 ALA B C 1
ATOM 10437 O O . ALA B 1 657 ? 61.102 52.911 -10.685 1.00 15.65 657 ALA B O 1
ATOM 10439 N N . GLU B 1 658 ? 61.580 54.197 -8.900 1.00 14.05 658 GLU B N 1
ATOM 10440 C CA . GLU B 1 658 ? 60.429 55.072 -9.095 1.00 15.38 658 GLU B CA 1
ATOM 10441 C C . GLU B 1 658 ? 60.586 55.846 -10.408 1.00 14.79 658 GLU B C 1
ATOM 10442 O O . GLU B 1 658 ? 59.617 56.016 -11.146 1.00 15.61 658 GLU B O 1
ATOM 10448 N N . TYR B 1 659 ? 61.797 56.319 -10.696 1.00 14.56 659 TYR B N 1
ATOM 10449 C CA . TYR B 1 659 ? 62.027 57.049 -11.942 1.00 15.89 659 TYR B CA 1
ATOM 10450 C C . TYR B 1 659 ? 61.777 56.142 -13.143 1.00 15.98 659 TYR B C 1
ATOM 10451 O O . TYR B 1 659 ? 61.161 56.553 -14.121 1.00 15.48 659 TYR B O 1
ATOM 10460 N N . VAL B 1 660 ? 62.258 54.907 -13.074 1.00 16.59 660 VAL B N 1
ATOM 10461 C CA . VAL B 1 660 ? 62.054 53.976 -14.177 1.00 16.41 660 VAL B CA 1
ATOM 10462 C C . VAL B 1 660 ? 60.561 53.750 -14.427 1.00 17.37 660 VAL B C 1
ATOM 10463 O O . VAL B 1 660 ? 60.081 53.883 -15.552 1.00 17.27 660 VAL B O 1
ATOM 10467 N N . ILE B 1 661 ? 59.822 53.426 -13.372 1.00 17.44 661 ILE B N 1
ATOM 10468 C CA . ILE B 1 661 ? 58.391 53.184 -13.503 1.00 17.59 661 ILE B CA 1
ATOM 10469 C C . ILE B 1 661 ? 57.626 54.424 -13.990 1.00 16.92 661 ILE B C 1
ATOM 10470 O O . ILE B 1 661 ? 56.685 54.301 -14.775 1.00 16.76 661 ILE B O 1
ATOM 10475 N N . LEU B 1 662 ? 58.034 55.606 -13.535 1.00 15.76 662 LEU B N 1
ATOM 10476 C CA . LEU B 1 662 ? 57.381 56.850 -13.932 1.00 16.77 662 LEU B CA 1
ATOM 10477 C C . LEU B 1 662 ? 57.659 57.138 -15.406 1.00 18.28 662 LEU B C 1
ATOM 10478 O O . LEU B 1 662 ? 56.751 57.456 -16.184 1.00 17.84 662 LEU B O 1
ATOM 10483 N N . PHE B 1 663 ? 58.930 57.033 -15.768 1.00 17.32 663 PHE B N 1
ATOM 10484 C CA . PHE B 1 663 ? 59.380 57.256 -17.128 1.00 18.81 663 PHE B CA 1
ATOM 10485 C C . PHE B 1 663 ? 58.556 56.386 -18.075 1.00 18.80 663 PHE B C 1
ATOM 10486 O O . PHE B 1 663 ? 57.990 56.875 -19.056 1.00 20.89 663 PHE B O 1
ATOM 10494 N N . ALA B 1 664 ? 58.482 55.096 -17.758 1.00 17.23 664 ALA B N 1
ATOM 10495 C CA . ALA B 1 664 ? 57.747 54.141 -18.570 1.00 18.40 664 ALA B CA 1
ATOM 10496 C C . ALA B 1 664 ? 56.239 54.380 -18.527 1.00 19.27 664 ALA B C 1
ATOM 10497 O O . ALA B 1 664 ? 55.559 54.296 -19.551 1.00 20.43 664 ALA B O 1
ATOM 10499 N N . SER B 1 665 ? 55.715 54.683 -17.346 1.00 17.58 665 SER B N 1
ATOM 10500 C CA . SER B 1 665 ? 54.284 54.930 -17.202 1.00 16.83 665 SER B CA 1
ATOM 10501 C C . SER B 1 665 ? 53.837 56.186 -17.955 1.00 17.15 665 SER B C 1
ATOM 10502 O O . SER B 1 665 ? 52.726 56.237 -18.484 1.00 15.94 665 SER B O 1
ATOM 10505 N N . ASN B 1 666 ? 54.700 57.196 -18.003 1.00 19.18 666 ASN B N 1
ATOM 10506 C CA . ASN B 1 666 ? 54.364 58.441 -18.686 1.00 22.14 666 ASN B CA 1
ATOM 10507 C C . ASN B 1 666 ? 54.274 58.204 -20.193 1.00 22.75 666 ASN B C 1
ATOM 10508 O O . ASN B 1 666 ? 53.497 58.858 -20.890 1.00 23.96 666 ASN B O 1
ATOM 10513 N N . ILE B 1 667 ? 55.066 57.259 -20.686 1.00 23.27 667 ILE B N 1
ATOM 10514 C CA . ILE B 1 667 ? 55.086 56.927 -22.108 1.00 23.12 667 ILE B CA 1
ATOM 10515 C C . ILE B 1 667 ? 53.862 56.106 -22.478 1.00 24.68 667 ILE B C 1
ATOM 10516 O O . ILE B 1 667 ? 53.252 56.314 -23.524 1.00 23.97 667 ILE B O 1
ATOM 10521 N N . GLU B 1 668 ? 53.512 55.185 -21.590 1.00 26.54 668 GLU B N 1
ATOM 10522 C CA . GLU B 1 668 ? 52.392 54.273 -21.768 1.00 28.61 668 GLU B CA 1
ATOM 10523 C C . GLU B 1 668 ? 51.043 54.910 -21.390 1.00 28.55 668 GLU B C 1
ATOM 10524 O O . GLU B 1 668 ? 49.978 54.396 -21.737 1.00 27.05 668 GLU B O 1
ATOM 10530 N N . HIS B 1 669 ? 51.101 56.034 -20.682 1.00 28.05 669 HIS B N 1
ATOM 10531 C CA . HIS B 1 669 ? 49.907 56.756 -20.243 1.00 27.87 669 HIS B CA 1
ATOM 10532 C C . HIS B 1 669 ? 49.071 55.988 -19.217 1.00 27.40 669 HIS B C 1
ATOM 10533 O O . HIS B 1 669 ? 47.842 56.077 -19.216 1.00 27.31 669 HIS B O 1
ATOM 10540 N N . LYS B 1 670 ? 49.743 55.238 -18.349 1.00 25.44 670 LYS B N 1
ATOM 10541 C CA . LYS B 1 670 ? 49.072 54.469 -17.309 1.00 24.99 670 LYS B CA 1
ATOM 10542 C C . LYS B 1 670 ? 50.050 54.022 -16.224 1.00 23.77 670 LYS B C 1
ATOM 10543 O O . LYS B 1 670 ? 51.259 53.965 -16.446 1.00 21.19 670 LYS B O 1
ATOM 10549 N N . VAL B 1 671 ? 49.507 53.712 -15.051 1.00 23.90 671 VAL B N 1
ATOM 10550 C CA . VAL B 1 671 ? 50.296 53.264 -13.909 1.00 22.63 671 VAL B CA 1
ATOM 10551 C C . VAL B 1 671 ? 50.672 51.804 -14.112 1.00 22.25 671 VAL B C 1
ATOM 10552 O O . VAL B 1 671 ? 49.899 50.898 -13.792 1.00 22.60 671 VAL B O 1
ATOM 10556 N N . LEU B 1 672 ? 51.878 51.590 -14.632 1.00 21.88 672 LEU B N 1
ATOM 10557 C CA . LEU B 1 672 ? 52.383 50.257 -14.939 1.00 21.58 672 LEU B CA 1
ATOM 10558 C C . LEU B 1 672 ? 52.584 49.277 -13.789 1.00 21.10 672 LEU B C 1
ATOM 10559 O O . LEU B 1 672 ? 52.683 48.074 -14.033 1.00 21.10 672 LEU B O 1
ATOM 10564 N N . ASP B 1 673 ? 52.650 49.757 -12.549 1.00 19.72 673 ASP B N 1
ATOM 10565 C CA . ASP B 1 673 ? 52.830 48.827 -11.430 1.00 20.26 673 ASP B CA 1
ATOM 10566 C C . ASP B 1 673 ? 51.601 48.657 -10.532 1.00 20.80 673 ASP B C 1
ATOM 10567 O O . ASP B 1 673 ? 51.705 48.123 -9.434 1.00 23.98 673 ASP B O 1
ATOM 10572 N N . MET B 1 674 ? 50.437 49.092 -10.998 1.00 21.04 674 MET B N 1
ATOM 10573 C CA . MET B 1 674 ? 49.226 48.946 -10.200 1.00 21.59 674 MET B CA 1
ATOM 10574 C C . MET B 1 674 ? 48.574 47.589 -10.437 1.00 21.75 674 MET B C 1
ATOM 10575 O O . MET B 1 674 ? 48.313 47.205 -11.574 1.00 23.19 674 MET B O 1
ATOM 10580 N N . PRO B 1 675 ? 48.319 46.818 -9.359 1.00 21.44 675 PRO B N 1
ATOM 10581 C CA . PRO B 1 675 ? 47.625 45.519 -9.543 1.00 21.38 675 PRO B CA 1
ATOM 10582 C C . PRO B 1 675 ? 46.191 45.712 -10.001 1.00 21.57 675 PRO B C 1
ATOM 10583 O O . PRO B 1 675 ? 45.317 46.309 -9.317 1.00 20.36 675 PRO B O 1
ATOM 10587 N N . ASP B 1 676 ? 45.912 45.293 -11.237 1.00 23.34 676 ASP B N 1
ATOM 10588 C CA . ASP B 1 676 ? 44.637 45.470 -11.918 1.00 25.30 676 ASP B CA 1
ATOM 10589 C C . ASP B 1 676 ? 43.445 44.931 -11.169 1.00 24.99 676 ASP B C 1
ATOM 10590 O O . ASP B 1 676 ? 42.427 45.655 -11.084 1.00 25.45 676 ASP B O 1
ATOM 10595 N N . ILE B 1 677 ? 43.530 43.781 -10.611 1.00 24.33 677 ILE B N 1
ATOM 10596 C CA . ILE B 1 677 ? 42.556 43.105 -9.743 1.00 25.23 677 ILE B CA 1
ATOM 10597 C C . ILE B 1 677 ? 42.089 44.046 -8.606 1.00 24.32 677 ILE B C 1
ATOM 10598 O O . ILE B 1 677 ? 40.914 44.044 -8.256 1.00 23.13 677 ILE B O 1
ATOM 10603 N N . VAL B 1 678 ? 43.006 44.789 -8.028 1.00 23.36 678 VAL B N 1
ATOM 10604 C CA . VAL B 1 678 ? 42.674 45.674 -6.915 1.00 22.07 678 VAL B CA 1
ATOM 10605 C C . VAL B 1 678 ? 41.949 46.894 -7.477 1.00 23.15 678 VAL B C 1
ATOM 10606 O O . VAL B 1 678 ? 40.895 47.296 -6.977 1.00 22.37 678 VAL B O 1
ATOM 10610 N N . TYR B 1 679 ? 42.518 47.470 -8.530 1.00 23.00 679 TYR B N 1
ATOM 10611 C CA . TYR B 1 679 ? 41.934 48.637 -9.176 1.00 23.24 679 TYR B CA 1
ATOM 10612 C C . TYR B 1 679 ? 40.517 48.344 -9.673 1.00 24.24 679 TYR B C 1
ATOM 10613 O O . TYR B 1 679 ? 39.599 49.138 -9.478 1.00 20.58 679 TYR B O 1
ATOM 10622 N N . LYS B 1 680 ? 40.346 47.197 -10.318 1.00 25.03 680 LYS B N 1
ATOM 10623 C CA . LYS B 1 680 ? 39.049 46.825 -10.851 1.00 28.16 680 LYS B CA 1
ATOM 10624 C C . LYS B 1 680 ? 37.983 46.660 -9.769 1.00 27.75 680 LYS B C 1
ATOM 10625 O O . LYS B 1 680 ? 36.814 46.976 -9.984 1.00 28.24 680 LYS B O 1
ATOM 10631 N N . ARG B 1 681 ? 38.390 46.196 -8.597 1.00 27.75 681 ARG B N 1
ATOM 10632 C CA . ARG B 1 681 ? 37.451 45.980 -7.507 1.00 27.33 681 ARG B CA 1
ATOM 10633 C C . ARG B 1 681 ? 37.100 47.217 -6.678 1.00 27.63 681 ARG B C 1
ATOM 10634 O O . ARG B 1 681 ? 35.999 47.303 -6.140 1.00 27.41 681 ARG B O 1
ATOM 10642 N N . TYR B 1 682 ? 38.016 48.176 -6.578 1.00 26.72 682 TYR B N 1
ATOM 10643 C CA . TYR B 1 682 ? 37.768 49.358 -5.753 1.00 27.75 682 TYR B CA 1
ATOM 10644 C C . TYR B 1 682 ? 37.770 50.709 -6.452 1.00 29.55 682 TYR B C 1
ATOM 10645 O O . TYR B 1 682 ? 37.037 51.614 -6.060 1.00 29.72 682 TYR B O 1
ATOM 10654 N N . VAL B 1 683 ? 38.599 50.856 -7.475 1.00 33.20 683 VAL B N 1
ATOM 10655 C CA . VAL B 1 683 ? 38.701 52.132 -8.172 1.00 36.90 683 VAL B CA 1
ATOM 10656 C C . VAL B 1 683 ? 38.078 52.174 -9.561 1.00 37.57 683 VAL B C 1
ATOM 10657 O O . VAL B 1 683 ? 37.774 53.253 -10.070 1.00 38.64 683 VAL B O 1
ATOM 10661 N N . ALA B 1 684 ? 37.886 51.008 -10.169 1.00 38.53 684 ALA B N 1
ATOM 10662 C CA . ALA B 1 684 ? 37.307 50.937 -11.505 1.00 40.02 684 ALA B CA 1
ATOM 10663 C C . ALA B 1 684 ? 35.939 51.611 -11.546 1.00 41.87 684 ALA B C 1
ATOM 10664 O O . ALA B 1 684 ? 35.411 51.950 -10.467 1.00 44.36 684 ALA B O 1
#

Foldseek 3Di:
DWDKFFDFPFAADDDPFDFAFADFQDFLAKADFLALAQQKIWTHALQWIAWMDPNWLQFTWFRTKFKWKFLLPDDIDTLSPQWDKFWDAPDLQARWIWIWTAGPVRQKIKIWTWDAQNNAHKIKIKMFIGGRPDDPNSMWMKMKTWTQGRQFLWFKKWFWMAMPNWIWIWIDDQQKIKTKGKLQHFPAKAKYHYPPQAPSVCCNVRVDDDDHGGIHTTNIMIMTIHPVVVPRIIMMMMGMGSDPCGNVVRRVVVSPDDPVVRVVSSSVSSNVVLVQWDCLVVVNDSLLSSLLNLQSRQAISPLALQGFQFSGFFLRNPHTRHDGRPRQWGALVLSLLLLLLCVLGPNNVSSVRNLVSVLVLCQVVLFGARIGHSVSHHDHHFWQQLSLQSSLLSCLVSVVLVSLVSRLVSSLVVQVVDDDWGSAYVVRDHTAQALLSLLSQLLRLQSSLVSCVVVPVNVSSVVSNVVSVVSLVLSCQAFWFCQAPFDNGTEGFGHHHDSGNPDWDWDQAFQNLGIDTRRPKHFLSSLSCCLQQSAQLPDVRNVVHVVRQCVAFWAQEPLGIFGFRMPSHFPFAQDLPGGDDRGHRTATALLRLLSVLQSCLSVQHQSVRSLSSQQSLQDSSSKHFRHAHRHHSYDGSGRISRSSSSSSSSQSVSCNSVSHRSSHRVSSNVVRPD/DWDKFFDFPFAAPDDDFDFAFADFQDFLAKDAFLALQAQKIWTHALQWIAWMDPNWLQFTWFRTKFKWKFLLPDDIDTQSPQWDKFKDAPDLQARWIWIWTAGPVRQKIKIWTWDDQNNYHKIKIKMFIDGRDDDPNSMWMKMKTWTQGRQFLFFKKWFWMAIPNWIWIWIDDQQKIKTKGKLQHFPAKAKYHYPPQAPVVCCNVRVDDDDGGGIHTTNIMIMTIHPVVVPRIIMMMMGMGSDPVVNSVRRVVVSPDDPVVSVVSSSVSSNVVLVQWDCLVVVNDSLLSSLLNLQSRQAISPLALQGFQFSGFFLRNPHTRHDTRPRQWGALVLSLLLLLLCVLGPNNVSSVRNLVSVLVLCQVVLFGARIGHSVSHHDHHFWQQLSLQSSLLSCLVSVVLVSLVSRLVSSLVVQVVDDDWGSDYVVRWHTAHALLRLLSQLLRLLSSLVSCVVVPVNVSNVVSNVVSVVSLVLNCQAFWFCQAPFDNGTEGFGHHHDSGNPDWDWDQAFQNLGIDTRRDKHFLSSLSCVLQQSAQLPPVRNVVHVVRQCVAFWAQEPLGIFGFRMPSHFPAAQDLPGGRDRGHRTATALLRLLSVLQSCLSVQHQSVRSLSSQQSLQDSSSKHFRHAHRHHSHDGSHRISRSSSSSSSSQSSSCNSVSHRSSHDPSSNVVRPD